Protein AF-0000000081394446 (afdb_homodimer)

Nearest PDB structures (foldseek):
  6klg-assembly1_A  TM=9.682E-01  e=2.545E-71  Zea mays
  6f5k-assembly1_A  TM=8.297E-01  e=5.485E-37  Thermothelomyces thermophilus
  2q9o-assembly1_A  TM=8.400E-01  e=1.368E-36  Melanocarpus albomyces
  3dkh-assembly1_A  TM=8.387E-01  e=7.688E-36  Melanocarpus albomyces
  2ih9-assembly1_A  TM=8.350E-01  e=1.488E-35  Melanocarpus albomyces

Radius of gyration: 36.25 Å; Cα contacts (8 Å, |Δi|>4): 3246; chains: 2; bounding box: 92×118×118 Å

InterPro domains:
  IPR001117 Multicopper oxidase, second cupredoxin domain [PF00394] (170-322)
  IPR008972 Cupredoxin [G3DSA:2.60.40.420] (24-157)
  IPR008972 Cupredoxin [G3DSA:2.60.40.420] (169-354)
  IPR008972 Cupredoxin [G3DSA:2.60.40.420] (373-576)
  IPR008972 Cupredoxin [SSF49503] (33-181)
  IPR008972 Cupredoxin [SSF49503] (165-345)
  IPR008972 Cupredoxin [SSF49503] (360-576)
  IPR011706 Multicopper oxidase, C-terminal [PF07731] (446-559)
  IPR011707 Multicopper oxidase-like, N-terminal [PF07732] (45-158)
  IPR017761 Laccase [TIGR03389] (38-576)
  IPR034285 Laccase, second cupredoxin domain [cd13875] (172-319)
  IPR034288 Laccase, first cupredoxin domain [cd13849] (41-157)
  IPR034289 Laccase, third cupredoxin domain [cd13897] (420-559)
  IPR045087 Multicopper oxidase [PTHR11709] (44-563)

Secondary structure (DSSP, 8-state):
------------------------------S---S--EEEEEEEEEEEEEEETTEEEEEEEETTBSS-PPEEEETT-EEEEEEEE-SSS-B-EEEET---TT-GGGS--BTTTB--B-TT-EEEEEEE-TT--EEEEEEE-STTGGGTSEEEEEEEPSTTPPPSSPPPSEEEEEEEEEE-SS-HHHHHHHHHHHTSPPPPPSEEEETTB--TTSTT-TT---EEEE-TT-EEEEEEEE--SS-EEEEEETT---EEEEESSSEEEEE--SSEEE-TT-EEEEEEE--S-SSEEEEEEEEE--SSS-----SPEEEEEEETT--TTPPEEPPP---TT-HHHHHHHHHH--BS--TT---S-SEEEEEEEEEEEE----SSHHHH--STTSSEEEEEETTEEE---SS-HHHHHHTT--SS-BS---SS-SS-S-TTTSS---TTTS-PPEEE-BEEEE-TTEEEEEEEEE--SS----EEEEETT--EEEEEEEESS--TTT-----SS--EESEEEEPTTEEEEEEEEE-S-EEEEEEES-HHHHHTT-EEEEEE---SSGGGSPPPPPTTPPP-/------------------------------S---S--EEEEEEEEEEEEEEETTEEEEEEEETTBSS-PPEEEETT-EEEEEEEE-SSS-B-EEEET---TT-GGGS--BTTTB--B-TT-EEEEEEE-TT--EEEEEEE-STTGGGTSEEEEEEEPSTTPPPSSPPPSEEEEEEEEEE-SS-HHHHHHHHHHHTS-PPPPSEEEETTB--TTSTT-TT---EEEE-TT-EEEEEEEE--SS-EEEEEETT---EEEEESSSEEEEE--SSEEE-TT-EEEEEEE--S-SSEEEEEEEEE--SSS-----SPEEEEEEETT--TTPPEEPPP---TT-HHHHHHHHHH--BS--TT---S-SEEEEEEEEEEEE----SSHHHH--STTSSEEEEEETTEEE---SS-HHHHHHTT--SS-BS---SS-SS-S-TTTSS--STTTS-PPEEE-BEEEE-TTEEEEEEEEE--SS----EEEEETT--EEEEEEEESS--TTT-----SS--EESEEEEPTTEEEEEEEEE-S-EEEEEEES-HHHHHTT-EEEEEE---SSGGGSPPPPPTTPPP-

Structure (mmCIF, N/CA/C/O backbone):
data_AF-0000000081394446-model_v1
#
loop_
_entity.id
_entity.type
_entity.pdbx_description
1 polymer Laccase
#
loop_
_atom_site.group_PDB
_atom_site.id
_atom_site.type_symbol
_atom_site.label_atom_id
_atom_site.label_alt_id
_atom_site.label_comp_id
_atom_site.label_asym_id
_atom_site.label_entity_id
_atom_site.label_seq_id
_atom_site.pdbx_PDB_ins_code
_atom_site.Cartn_x
_atom_site.Cartn_y
_atom_site.Cartn_z
_atom_site.occupancy
_atom_site.B_iso_or_equiv
_atom_site.auth_seq_id
_atom_site.auth_comp_id
_atom_site.auth_asym_id
_atom_site.auth_atom_id
_atom_site.pdbx_PDB_model_num
ATOM 1 N N . MET A 1 1 ? 19.219 68.625 -64.188 1 22.81 1 MET A N 1
ATOM 2 C CA . MET A 1 1 ? 19.812 67.688 -63.219 1 22.81 1 MET A CA 1
ATOM 3 C C . MET A 1 1 ? 18.75 66.812 -62.562 1 22.81 1 MET A C 1
ATOM 5 O O . MET A 1 1 ? 17.641 67.312 -62.25 1 22.81 1 MET A O 1
ATOM 9 N N . SER A 1 2 ? 18.844 65.5 -62.719 1 23.41 2 SER A N 1
ATOM 10 C CA . SER A 1 2 ? 18.172 64.188 -62.844 1 23.41 2 SER A CA 1
ATOM 11 C C . SER A 1 2 ? 17.781 63.656 -61.469 1 23.41 2 SER A C 1
ATOM 13 O O . SER A 1 2 ? 18.188 62.562 -61.094 1 23.41 2 SER A O 1
ATOM 15 N N . SER A 1 3 ? 17.641 64.562 -60.562 1 26.2 3 SER A N 1
ATOM 16 C CA . SER A 1 3 ? 17.656 64.062 -59.188 1 26.2 3 SER A CA 1
ATOM 17 C C . SER A 1 3 ? 16.531 63.062 -58.938 1 26.2 3 SER A C 1
ATOM 19 O O . SER A 1 3 ? 15.398 63.281 -59.375 1 26.2 3 SER A O 1
ATOM 21 N N . SER A 1 4 ? 16.922 61.75 -58.812 1 24.38 4 SER A N 1
ATOM 22 C CA . SER A 1 4 ? 16.453 60.375 -58.594 1 24.38 4 SER A CA 1
ATOM 23 C C . SER A 1 4 ? 15.594 60.281 -57.344 1 24.38 4 SER A C 1
ATOM 25 O O . SER A 1 4 ? 16.062 60.5 -56.25 1 24.38 4 SER A O 1
ATOM 27 N N . LYS A 1 5 ? 14.375 60.75 -57.438 1 27.38 5 LYS A N 1
ATOM 28 C CA . LYS A 1 5 ? 13.289 60.719 -56.438 1 27.38 5 LYS A CA 1
ATOM 29 C C . LYS A 1 5 ? 13.062 59.312 -55.938 1 27.38 5 LYS A C 1
ATOM 31 O O . LYS A 1 5 ? 12.641 58.406 -56.688 1 27.38 5 LYS A O 1
ATOM 36 N N . LEU A 1 6 ? 14 58.75 -54.938 1 24.2 6 LEU A N 1
ATOM 37 C CA . LEU A 1 6 ? 14.07 57.438 -54.281 1 24.2 6 LEU A CA 1
ATOM 38 C C . LEU A 1 6 ? 12.75 57.125 -53.594 1 24.2 6 LEU A C 1
ATOM 40 O O . LEU A 1 6 ? 12.258 57.906 -52.781 1 24.2 6 LEU A O 1
ATOM 44 N N . ILE A 1 7 ? 11.836 56.469 -54.219 1 26.7 7 ILE A N 1
ATOM 45 C CA . ILE A 1 7 ? 10.586 55.844 -53.812 1 26.7 7 ILE A CA 1
ATOM 46 C C . ILE A 1 7 ? 10.852 54.906 -52.656 1 26.7 7 ILE A C 1
ATOM 48 O O . ILE A 1 7 ? 11.578 53.906 -52.781 1 26.7 7 ILE A O 1
ATOM 52 N N . THR A 1 8 ? 11.016 55.375 -51.375 1 25.5 8 THR A N 1
ATOM 53 C CA . THR A 1 8 ? 11.195 54.625 -50.125 1 25.5 8 THR A CA 1
ATOM 54 C C . THR A 1 8 ? 10.047 53.656 -49.906 1 25.5 8 THR A C 1
ATOM 56 O O . THR A 1 8 ? 8.883 54.062 -49.844 1 25.5 8 THR A O 1
ATOM 59 N N . LEU A 1 9 ? 10.07 52.5 -50.531 1 26.75 9 LEU A N 1
ATOM 60 C CA . LEU A 1 9 ? 9.18 51.344 -50.344 1 26.75 9 LEU A CA 1
ATOM 61 C C . LEU A 1 9 ? 9.109 51 -48.844 1 26.75 9 LEU A C 1
ATOM 63 O O . LEU A 1 9 ? 10.141 50.75 -48.219 1 26.75 9 LEU A O 1
ATOM 67 N N . TRP A 1 10 ? 8.117 51.5 -48.062 1 27.02 10 TRP A N 1
ATOM 68 C CA . TRP A 1 10 ? 7.738 51.188 -46.688 1 27.02 10 TRP A CA 1
ATOM 69 C C . TRP A 1 10 ? 7.426 49.719 -46.531 1 27.02 10 TRP A C 1
ATOM 71 O O . TRP A 1 10 ? 6.441 49.219 -47.094 1 27.02 10 TRP A O 1
ATOM 81 N N . LYS A 1 11 ? 8.414 48.688 -46.594 1 27.11 11 LYS A N 1
ATOM 82 C CA . LYS A 1 11 ? 8.219 47.281 -46.25 1 27.11 11 LYS A CA 1
ATOM 83 C C . LYS A 1 11 ? 7.613 47.156 -44.844 1 27.11 11 LYS A C 1
ATOM 85 O O . LYS A 1 11 ? 8.203 47.625 -43.875 1 27.11 11 LYS A O 1
ATOM 90 N N . GLY A 1 12 ? 6.352 47.25 -44.688 1 27.98 12 GLY A N 1
ATOM 91 C CA . GLY A 1 12 ? 5.625 46.844 -43.5 1 27.98 12 GLY A CA 1
ATOM 92 C C . GLY A 1 12 ? 6.035 45.5 -42.969 1 27.98 12 GLY A C 1
ATOM 93 O O . GLY A 1 12 ? 5.836 44.469 -43.625 1 27.98 12 GLY A O 1
ATOM 94 N N . LEU A 1 13 ? 7.23 45.344 -42.375 1 28.94 13 LEU A N 1
ATOM 95 C CA . LEU A 1 13 ? 7.621 44.125 -41.656 1 28.94 13 LEU A CA 1
ATOM 96 C C . LEU A 1 13 ? 6.555 43.719 -40.656 1 28.94 13 LEU A C 1
ATOM 98 O O . LEU A 1 13 ? 6.293 44.438 -39.688 1 28.94 13 LEU A O 1
ATOM 102 N N . PHE A 1 14 ? 5.562 43 -41.094 1 31.73 14 PHE A N 1
ATOM 103 C CA . PHE A 1 14 ? 4.672 42.281 -40.188 1 31.73 14 PHE A CA 1
ATOM 104 C C . PHE A 1 14 ? 5.469 41.375 -39.25 1 31.73 14 PHE A C 1
ATOM 106 O O . PHE A 1 14 ? 6.105 40.438 -39.688 1 31.73 14 PHE A O 1
ATOM 113 N N . PHE A 1 15 ? 6.117 41.969 -38.25 1 30.52 15 PHE A N 1
ATOM 114 C CA . PHE A 1 15 ? 6.629 41.125 -37.156 1 30.52 15 PHE A CA 1
ATOM 115 C C . PHE A 1 15 ? 5.531 40.25 -36.594 1 30.52 15 PHE A C 1
ATOM 117 O O . PHE A 1 15 ? 4.551 40.75 -36.031 1 30.52 15 PHE A O 1
ATOM 124 N N . LEU A 1 16 ? 5.297 39.156 -37.219 1 30.33 16 LEU A N 1
ATOM 125 C CA . LEU A 1 16 ? 4.586 38.062 -36.531 1 30.33 16 LEU A CA 1
ATOM 126 C C . LEU A 1 16 ? 5.188 37.812 -35.156 1 30.33 16 LEU A C 1
ATOM 128 O O . LEU A 1 16 ? 6.332 37.344 -35.062 1 30.33 16 LEU A O 1
ATOM 132 N N . PHE A 1 17 ? 4.824 38.625 -34.156 1 32.25 17 PHE A N 1
ATOM 133 C CA . PHE A 1 17 ? 5.074 38.25 -32.781 1 32.25 17 PHE A CA 1
ATOM 134 C C . PHE A 1 17 ? 4.562 36.844 -32.469 1 32.25 17 PHE A C 1
ATOM 136 O O . PHE A 1 17 ? 3.35 36.625 -32.469 1 32.25 17 PHE A O 1
ATOM 143 N N . SER A 1 18 ? 5.312 35.906 -32.938 1 31.58 18 SER A N 1
ATOM 144 C CA . SER A 1 18 ? 5.086 34.562 -32.375 1 31.58 18 SER A CA 1
ATOM 145 C C . SER A 1 18 ? 5.031 34.625 -30.844 1 31.58 18 SER A C 1
ATOM 147 O O . SER A 1 18 ? 6.008 35.031 -30.188 1 31.58 18 SER A O 1
ATOM 149 N N . TYR A 1 19 ? 3.859 34.906 -30.297 1 30.64 19 TYR A N 1
ATOM 150 C CA . TYR A 1 19 ? 3.598 34.625 -28.891 1 30.64 19 TYR A CA 1
ATOM 151 C C . TYR A 1 19 ? 4.086 33.25 -28.5 1 30.64 19 TYR A C 1
ATOM 153 O O . TYR A 1 19 ? 3.523 32.25 -28.938 1 30.64 19 TYR A O 1
ATOM 161 N N . TYR A 1 20 ? 5.363 33.125 -28.359 1 30.67 20 TYR A N 1
ATOM 162 C CA . TYR A 1 20 ? 5.801 31.984 -27.578 1 30.67 20 TYR A CA 1
ATOM 163 C C . TYR A 1 20 ? 5.062 31.891 -26.25 1 30.67 20 TYR A C 1
ATOM 165 O O . TYR A 1 20 ? 5.277 32.719 -25.359 1 30.67 20 TYR A O 1
ATOM 173 N N . ALA A 1 21 ? 3.844 31.391 -26.297 1 31.73 21 ALA A N 1
ATOM 174 C CA . ALA A 1 21 ? 3.299 30.906 -25.031 1 31.73 21 ALA A CA 1
ATOM 175 C C . ALA A 1 21 ? 4.324 30.078 -24.281 1 31.73 21 ALA A C 1
ATOM 177 O O . ALA A 1 21 ? 4.668 28.969 -24.703 1 31.73 21 ALA A O 1
ATOM 178 N N . SER A 1 22 ? 5.203 30.766 -23.719 1 29.84 22 SER A N 1
ATOM 179 C CA . SER A 1 22 ? 5.949 30.047 -22.688 1 29.84 22 SER A CA 1
ATOM 180 C C . SER A 1 22 ? 5.012 29.312 -21.734 1 29.84 22 SER A C 1
ATOM 182 O O . SER A 1 22 ? 4.375 29.938 -20.891 1 29.84 22 SER A O 1
ATOM 184 N N . TYR A 1 23 ? 4.359 28.266 -22.156 1 32.25 23 TYR A N 1
ATOM 185 C CA . TYR A 1 23 ? 3.758 27.359 -21.188 1 32.25 23 TYR A CA 1
ATOM 186 C C . TYR A 1 23 ? 4.742 27.031 -20.062 1 32.25 23 TYR A C 1
ATOM 188 O O . TYR A 1 23 ? 5.762 26.375 -20.297 1 32.25 23 TYR A O 1
ATOM 196 N N . CYS A 1 24 ? 4.934 27.984 -19.219 1 33.28 24 CYS A N 1
ATOM 197 C CA . CYS A 1 24 ? 5.5 27.562 -17.938 1 33.28 24 CYS A CA 1
ATOM 198 C C . CYS A 1 24 ? 4.949 26.203 -17.531 1 33.28 24 CYS A C 1
ATOM 200 O O . CYS A 1 24 ? 3.781 26.094 -17.156 1 33.28 24 CYS A O 1
ATOM 202 N N . LEU A 1 25 ? 5.492 25.125 -18.062 1 34.41 25 LEU A N 1
ATOM 203 C CA . LEU A 1 25 ? 5.238 23.734 -17.688 1 34.41 25 LEU A CA 1
ATOM 204 C C . LEU A 1 25 ? 5.352 23.562 -16.172 1 34.41 25 LEU A C 1
ATOM 206 O O . LEU A 1 25 ? 6.371 23.922 -15.578 1 34.41 25 LEU A O 1
ATOM 210 N N . ALA A 1 26 ? 4.426 23.797 -15.43 1 40.16 26 ALA A N 1
ATOM 211 C CA . ALA A 1 26 ? 4.371 23.094 -14.156 1 40.16 26 ALA A CA 1
ATOM 212 C C . ALA A 1 26 ? 5.242 21.844 -14.18 1 40.16 26 ALA A C 1
ATOM 214 O O . ALA A 1 26 ? 5.211 21.078 -15.148 1 40.16 26 ALA A O 1
ATOM 215 N N . HIS A 1 27 ? 6.301 21.734 -13.578 1 44.06 27 HIS A N 1
ATOM 216 C CA . HIS A 1 27 ? 7.125 20.531 -13.641 1 44.06 27 HIS A CA 1
ATOM 217 C C . HIS A 1 27 ? 6.309 19.281 -13.328 1 44.06 27 HIS A C 1
ATOM 219 O O . HIS A 1 27 ? 5.98 19.031 -12.164 1 44.06 27 HIS A O 1
ATOM 225 N N . PRO A 1 28 ? 5.504 18.844 -14.148 1 53.38 28 PRO A N 1
ATOM 226 C CA . PRO A 1 28 ? 4.863 17.531 -14.031 1 53.38 28 PRO A CA 1
ATOM 227 C C . PRO A 1 28 ? 5.82 16.453 -13.523 1 53.38 28 PRO A C 1
ATOM 229 O O . PRO A 1 28 ? 7.031 16.547 -13.742 1 53.38 28 PRO A O 1
ATOM 232 N N . ILE A 1 29 ? 5.441 15.898 -12.344 1 61.84 29 ILE A N 1
ATOM 233 C CA . ILE A 1 29 ? 6.207 14.703 -12.016 1 61.84 29 ILE A CA 1
ATOM 234 C C . ILE A 1 29 ? 6.473 13.898 -13.289 1 61.84 29 ILE A C 1
ATOM 236 O O . ILE A 1 29 ? 5.547 13.32 -13.875 1 61.84 29 ILE A O 1
ATOM 240 N N . GLU A 1 30 ? 7.613 14.109 -13.836 1 69.62 30 GLU A N 1
ATOM 241 C CA . GLU A 1 30 ? 7.918 13.375 -15.07 1 69.62 30 GLU A CA 1
ATOM 242 C C . GLU A 1 30 ? 8.086 11.883 -14.797 1 69.62 30 GLU A C 1
ATOM 244 O O . GLU A 1 30 ? 7.633 11.055 -15.586 1 69.62 30 GLU A O 1
ATOM 249 N N . HIS A 1 31 ? 8.664 11.68 -13.477 1 82.31 31 HIS A N 1
ATOM 250 C CA . HIS A 1 31 ? 8.852 10.273 -13.133 1 82.31 31 HIS A CA 1
ATOM 251 C C . HIS A 1 31 ? 8.555 10.016 -11.656 1 82.31 31 HIS A C 1
ATOM 253 O O . HIS A 1 31 ? 8.914 10.828 -10.805 1 82.31 31 HIS A O 1
ATOM 259 N N . TRP A 1 32 ? 7.895 9.008 -11.398 1 91.62 32 TRP A N 1
ATOM 260 C CA . TRP A 1 32 ? 7.656 8.57 -10.023 1 91.62 32 TRP A CA 1
ATOM 261 C C . TRP A 1 32 ? 8.938 8.031 -9.398 1 91.62 32 TRP A C 1
ATOM 263 O O . TRP A 1 32 ? 9.711 7.336 -10.055 1 91.62 32 TRP A O 1
ATOM 273 N N . PRO A 1 33 ? 9.203 8.438 -8.172 1 91.25 33 PRO A N 1
ATOM 274 C CA . PRO A 1 33 ? 10.445 7.949 -7.566 1 91.25 33 PRO A CA 1
ATOM 275 C C . PRO A 1 33 ? 10.445 6.434 -7.371 1 91.25 33 PRO A C 1
ATOM 277 O O . PRO A 1 33 ? 9.414 5.848 -7.035 1 91.25 33 PRO A O 1
ATOM 280 N N . VAL A 1 34 ? 11.633 5.816 -7.602 1 88.62 34 VAL A N 1
ATOM 281 C CA . VAL A 1 34 ? 11.828 4.387 -7.383 1 88.62 34 VAL A CA 1
ATOM 282 C C . VAL A 1 34 ? 13.109 4.156 -6.59 1 88.62 34 VAL A C 1
ATOM 284 O O . VAL A 1 34 ? 13.969 5.043 -6.512 1 88.62 34 VAL A O 1
ATOM 287 N N . GLY A 1 35 ? 13.219 3.07 -5.973 1 85.5 35 GLY A N 1
ATOM 288 C CA . GLY A 1 35 ? 14.438 2.717 -5.27 1 85.5 35 GLY A CA 1
ATOM 289 C C . GLY A 1 35 ? 14.438 3.156 -3.816 1 85.5 35 GLY A C 1
ATOM 290 O O . GLY A 1 35 ? 15.398 2.904 -3.086 1 85.5 35 GLY A O 1
ATOM 291 N N . GLY A 1 36 ? 13.383 3.834 -3.393 1 90.06 36 GLY A N 1
ATOM 292 C CA . GLY A 1 36 ? 13.258 4.199 -1.989 1 90.06 36 GLY A CA 1
ATOM 293 C C . GLY A 1 36 ? 12.797 3.049 -1.113 1 90.06 36 GLY A C 1
ATOM 294 O O . GLY A 1 36 ? 12.781 1.896 -1.548 1 90.06 36 GLY A O 1
ATOM 295 N N . LEU A 1 37 ? 12.531 3.334 0.134 1 94.62 37 LEU A N 1
ATOM 296 C CA . LEU A 1 37 ? 12.086 2.314 1.076 1 94.62 37 LEU A CA 1
ATOM 297 C C . LEU A 1 37 ? 10.594 2.461 1.37 1 94.62 37 LEU A C 1
ATOM 299 O O . LEU A 1 37 ? 10.023 3.533 1.162 1 94.62 37 LEU A O 1
ATOM 303 N N . THR A 1 38 ? 9.984 1.398 1.713 1 97.5 38 THR A N 1
ATOM 304 C CA . THR A 1 38 ? 8.656 1.443 2.312 1 97.5 38 THR A CA 1
ATOM 305 C C . THR A 1 38 ? 8.75 1.369 3.834 1 97.5 38 THR A C 1
ATOM 307 O O . THR A 1 38 ? 9.312 0.419 4.383 1 97.5 38 THR A O 1
ATOM 310 N N . ARG A 1 39 ? 8.219 2.387 4.496 1 97.94 39 ARG A N 1
ATOM 311 C CA . ARG A 1 39 ? 8.18 2.445 5.953 1 97.94 39 ARG A CA 1
ATOM 312 C C . ARG A 1 39 ? 6.82 1.991 6.484 1 97.94 39 ARG A C 1
ATOM 314 O O . ARG A 1 39 ? 5.781 2.453 6.012 1 97.94 39 ARG A O 1
ATOM 321 N N . PHE A 1 40 ? 6.887 1.054 7.445 1 97.69 40 PHE A N 1
ATOM 322 C CA . PHE A 1 40 ? 5.645 0.528 8 1 97.69 40 PHE A CA 1
ATOM 323 C C . PHE A 1 40 ? 5.445 1.007 9.43 1 97.69 40 PHE A C 1
ATOM 325 O O . PHE A 1 40 ? 6.391 1.017 10.227 1 97.69 40 PHE A O 1
ATOM 332 N N . TYR A 1 41 ? 4.27 1.404 9.758 1 98.5 41 TYR A N 1
ATOM 333 C CA . TYR A 1 41 ? 3.896 1.784 11.117 1 98.5 41 TYR A CA 1
ATOM 334 C C . TYR A 1 41 ? 2.529 1.22 11.484 1 98.5 41 TYR A C 1
ATOM 336 O O . TYR A 1 41 ? 1.667 1.052 10.617 1 98.5 41 TYR A O 1
ATOM 344 N N . ASP A 1 42 ? 2.32 0.886 12.734 1 98.25 42 ASP A N 1
ATOM 345 C CA . ASP A 1 42 ? 1.059 0.413 13.289 1 98.25 42 ASP A CA 1
ATOM 346 C C . ASP A 1 42 ? 0.538 1.372 14.359 1 98.25 42 ASP A C 1
ATOM 348 O O . ASP A 1 42 ? 1.178 1.561 15.398 1 98.25 42 ASP A O 1
ATOM 352 N N . PHE A 1 43 ? -0.556 1.983 14.094 1 98.88 43 PHE A N 1
ATOM 353 C CA . PHE A 1 43 ? -1.2 2.932 15 1 98.88 43 PHE A CA 1
ATOM 354 C C . PHE A 1 43 ? -2.438 2.314 15.641 1 98.88 43 PHE A C 1
ATOM 356 O O . PHE A 1 43 ? -3.373 1.918 14.945 1 98.88 43 PHE A O 1
ATOM 363 N N . LYS A 1 44 ? -2.49 2.207 16.906 1 98.81 44 LYS A N 1
ATOM 364 C CA . LYS A 1 44 ? -3.684 1.846 17.656 1 98.81 44 LYS A CA 1
ATOM 365 C C . LYS A 1 44 ? -4.262 3.057 18.391 1 98.81 44 LYS A C 1
ATOM 367 O O . LYS A 1 44 ? -3.59 3.656 19.234 1 98.81 44 LYS A O 1
ATOM 372 N N . VAL A 1 45 ? -5.398 3.451 18 1 98.69 45 VAL A N 1
ATOM 373 C CA . VAL A 1 45 ? -6.121 4.461 18.766 1 98.69 45 VAL A CA 1
ATOM 374 C C . VAL A 1 45 ? -6.648 3.848 20.062 1 98.69 45 VAL A C 1
ATOM 376 O O . VAL A 1 45 ? -7.469 2.928 20.031 1 98.69 45 VAL A O 1
ATOM 379 N N . GLN A 1 46 ? -6.191 4.422 21.141 1 98.38 46 GLN A N 1
ATOM 380 C CA . GLN A 1 46 ? -6.496 3.789 22.422 1 98.38 46 GLN A CA 1
ATOM 381 C C . GLN A 1 46 ? -6.773 4.836 23.5 1 98.38 46 GLN A C 1
ATOM 383 O O . GLN A 1 46 ? -6.457 6.012 23.312 1 98.38 46 GLN A O 1
ATOM 388 N N . THR A 1 47 ? -7.461 4.336 24.5 1 97.88 47 THR A N 1
ATOM 389 C CA . THR A 1 47 ? -7.613 5.141 25.719 1 97.88 47 THR A CA 1
ATOM 390 C C . THR A 1 47 ? -6.445 4.914 26.672 1 97.88 47 THR A C 1
ATOM 392 O O . THR A 1 47 ? -6.062 3.771 26.922 1 97.88 47 THR A O 1
ATOM 395 N N . THR A 1 48 ? -5.883 6.004 27.141 1 97.69 48 THR A N 1
ATOM 396 C CA . THR A 1 48 ? -4.711 5.957 28.016 1 97.69 48 THR A CA 1
ATOM 397 C C . THR A 1 48 ? -4.91 6.852 29.234 1 97.69 48 THR A C 1
ATOM 399 O O . THR A 1 48 ? -5.379 7.984 29.109 1 97.69 48 THR A O 1
ATOM 402 N N . GLY A 1 49 ? -4.547 6.312 30.406 1 97.44 49 GLY A N 1
ATOM 403 C CA . GLY A 1 49 ? -4.57 7.137 31.609 1 97.44 49 GLY A CA 1
ATOM 404 C C . GLY A 1 49 ? -3.35 8.031 31.734 1 97.44 49 GLY A C 1
ATOM 405 O O . GLY A 1 49 ? -2.23 7.613 31.438 1 97.44 49 GLY A O 1
ATOM 406 N N . ILE A 1 50 ? -3.629 9.344 32.125 1 96.81 50 ILE A N 1
ATOM 407 C CA . ILE A 1 50 ? -2.51 10.25 32.375 1 96.81 50 ILE A CA 1
ATOM 408 C C . ILE A 1 50 ? -2.764 11.055 33.656 1 96.81 50 ILE A C 1
ATOM 410 O O . ILE A 1 50 ? -3.912 11.211 34.062 1 96.81 50 ILE A O 1
ATOM 414 N N . THR A 1 51 ? -1.711 11.438 34.25 1 96.56 51 THR A N 1
ATOM 415 C CA . THR A 1 51 ? -1.773 12.352 35.375 1 96.56 51 THR A CA 1
ATOM 416 C C . THR A 1 51 ? -0.977 13.625 35.094 1 96.56 51 THR A C 1
ATOM 418 O O . THR A 1 51 ? 0.227 13.562 34.844 1 96.56 51 THR A O 1
ATOM 421 N N . LYS A 1 52 ? -1.689 14.781 35.094 1 96.88 52 LYS A N 1
ATOM 422 C CA . LYS A 1 52 ? -1.103 16.109 34.938 1 96.88 52 LYS A CA 1
ATOM 423 C C . LYS A 1 52 ? -1.748 17.109 35.875 1 96.88 52 LYS A C 1
ATOM 425 O O . LYS A 1 52 ? -2.961 17.078 36.094 1 96.88 52 LYS A O 1
ATOM 430 N N . LEU A 1 53 ? -0.911 17.984 36.469 1 97.69 53 LEU A N 1
ATOM 431 C CA . LEU A 1 53 ? -1.398 19.062 37.312 1 97.69 53 LEU A CA 1
ATOM 432 C C . LEU A 1 53 ? -2.271 18.531 38.438 1 97.69 53 LEU A C 1
ATOM 434 O O . LEU A 1 53 ? -3.361 19.047 38.688 1 97.69 53 LEU A O 1
ATOM 438 N N . CYS A 1 54 ? -1.923 17.422 38.969 1 96 54 CYS A N 1
ATOM 439 C CA . CYS A 1 54 ? -2.512 16.766 40.125 1 96 54 CYS A CA 1
ATOM 440 C C . CYS A 1 54 ? -3.889 16.203 39.812 1 96 54 CYS A C 1
ATOM 442 O O . CYS A 1 54 ? -4.688 15.922 40.688 1 96 54 CYS A O 1
ATOM 444 N N . LYS A 1 55 ? -4.168 16.031 38.594 1 97 55 LYS A N 1
ATOM 445 C CA . LYS A 1 55 ? -5.43 15.422 38.156 1 97 55 LYS A CA 1
ATOM 446 C C . LYS A 1 55 ? -5.191 14.273 37.188 1 97 55 LYS A C 1
ATOM 448 O O . LYS A 1 55 ? -4.336 14.367 36.312 1 97 55 LYS A O 1
ATOM 453 N N . SER A 1 56 ? -5.914 13.18 37.469 1 96.94 56 SER A N 1
ATOM 454 C CA . SER A 1 56 ? -5.828 12.016 36.594 1 96.94 56 SER A CA 1
ATOM 455 C C . SER A 1 56 ? -7.062 11.906 35.688 1 96.94 56 SER A C 1
ATOM 457 O O . SER A 1 56 ? -8.18 12.203 36.125 1 96.94 56 SER A O 1
ATOM 459 N N . LYS A 1 57 ? -6.801 11.5 34.438 1 96.81 57 LYS A N 1
ATOM 460 C CA . LYS A 1 57 ? -7.906 11.305 33.5 1 96.81 57 LYS A CA 1
ATOM 461 C C . LYS A 1 57 ? -7.52 10.336 32.375 1 96.81 57 LYS A C 1
ATOM 463 O O . LYS A 1 57 ? -6.355 9.945 32.281 1 96.81 57 LYS A O 1
ATOM 468 N N . GLN A 1 58 ? -8.578 9.984 31.688 1 96.81 58 GLN A N 1
ATOM 469 C CA . GLN A 1 58 ? -8.375 9.195 30.469 1 96.81 58 GLN A CA 1
ATOM 470 C C . GLN A 1 58 ? -8.367 10.078 29.234 1 96.81 58 GLN A C 1
ATOM 472 O O . GLN A 1 58 ? -9.188 10.992 29.109 1 96.81 58 GLN A O 1
ATOM 477 N N . ILE A 1 59 ? -7.395 9.812 28.375 1 97.38 59 ILE A N 1
ATOM 478 C CA . ILE A 1 59 ? -7.336 10.516 27.094 1 97.38 59 ILE A CA 1
ATOM 479 C C . ILE A 1 59 ? -7.199 9.516 25.953 1 97.38 59 ILE A C 1
ATOM 481 O O . ILE A 1 59 ? -6.844 8.352 26.188 1 97.38 59 ILE A O 1
ATOM 485 N N . ILE A 1 60 ? -7.57 9.945 24.75 1 98.06 60 ILE A N 1
ATOM 486 C CA . ILE A 1 60 ? -7.355 9.133 23.562 1 98.06 60 ILE A CA 1
ATOM 487 C C . ILE A 1 60 ? -5.957 9.398 23 1 98.06 60 ILE A C 1
ATOM 489 O O . ILE A 1 60 ? -5.547 10.555 22.859 1 98.06 60 ILE A O 1
ATOM 493 N N . THR A 1 61 ? -5.195 8.383 22.766 1 98.5 61 THR A N 1
ATOM 494 C CA . THR A 1 61 ? -3.834 8.492 22.25 1 98.5 61 THR A CA 1
ATOM 495 C C . THR A 1 61 ? -3.594 7.473 21.141 1 98.5 61 THR A C 1
ATOM 497 O O . THR A 1 61 ? -4.492 6.707 20.797 1 98.5 61 THR A O 1
ATOM 500 N N . ILE A 1 62 ? -2.457 7.543 20.531 1 98.88 62 ILE A N 1
ATOM 501 C CA . ILE A 1 62 ? -1.973 6.504 19.625 1 98.88 62 ILE A CA 1
ATOM 502 C C . ILE A 1 62 ? -0.903 5.668 20.312 1 98.88 62 ILE A C 1
ATOM 504 O O . ILE A 1 62 ? 0.107 6.203 20.781 1 98.88 62 ILE A O 1
ATOM 508 N N . ASN A 1 63 ? -1.112 4.34 20.391 1 98.69 63 ASN A N 1
ATOM 509 C CA . ASN A 1 63 ? -0.181 3.383 20.969 1 98.69 63 ASN A CA 1
ATOM 510 C C . ASN A 1 63 ? 0.142 3.729 22.422 1 98.69 63 ASN A C 1
ATOM 512 O O . ASN A 1 63 ? 1.274 3.543 22.875 1 98.69 63 ASN A O 1
ATOM 516 N N . GLY A 1 64 ? -0.71 4.441 23.062 1 98.31 64 GLY A N 1
ATOM 517 C CA . GLY A 1 64 ? -0.537 4.789 24.469 1 98.31 64 GLY A CA 1
ATOM 518 C C . GLY A 1 64 ? 0.465 5.906 24.688 1 98.31 64 GLY A C 1
ATOM 519 O O . GLY A 1 64 ? 0.954 6.102 25.797 1 98.31 64 GLY A O 1
ATOM 520 N N . LYS A 1 65 ? 0.761 6.602 23.672 1 98.38 65 LYS A N 1
ATOM 521 C CA . LYS A 1 65 ? 1.797 7.625 23.766 1 98.38 65 LYS A CA 1
ATOM 522 C C . LYS A 1 65 ? 1.21 9.023 23.578 1 98.38 65 LYS A C 1
ATOM 524 O O . LYS A 1 65 ? 0.324 9.219 22.734 1 98.38 65 LYS A O 1
ATOM 529 N N . PHE A 1 66 ? 1.781 10.078 24.391 1 98.25 66 PHE A N 1
ATOM 530 C CA . PHE A 1 66 ? 1.398 11.484 24.312 1 98.25 66 PHE A CA 1
ATOM 531 C C . PHE A 1 66 ? 2.611 12.391 24.516 1 98.25 66 PHE A C 1
ATOM 533 O O . PHE A 1 66 ? 3.197 12.43 25.594 1 98.25 66 PHE A O 1
ATOM 540 N N . PRO A 1 67 ? 3.074 13 23.422 1 98.31 67 PRO A N 1
ATOM 541 C CA . PRO A 1 67 ? 2.584 12.953 22.047 1 98.31 67 PRO A CA 1
ATOM 542 C C . PRO A 1 67 ? 2.695 11.555 21.438 1 98.31 67 PRO A C 1
ATOM 544 O O . PRO A 1 67 ? 3.355 10.68 22 1 98.31 67 PRO A O 1
ATOM 547 N N . GLY A 1 68 ? 1.997 11.398 20.375 1 98.75 68 GLY A N 1
ATOM 548 C CA . GLY A 1 68 ? 2.018 10.117 19.688 1 98.75 68 GLY A CA 1
ATOM 549 C C . GLY A 1 68 ? 3.373 9.773 19.094 1 98.75 68 GLY A C 1
ATOM 550 O O . GLY A 1 68 ? 4.316 10.562 19.203 1 98.75 68 GLY A O 1
ATOM 551 N N . PRO A 1 69 ? 3.443 8.586 18.5 1 98.69 69 PRO A N 1
ATOM 552 C CA . PRO A 1 69 ? 4.73 8.117 17.969 1 98.69 69 PRO A CA 1
ATOM 553 C C . PRO A 1 69 ? 5.27 9.016 16.859 1 98.69 69 PRO A C 1
ATOM 555 O O . PRO A 1 69 ? 4.5 9.531 16.047 1 98.69 69 PRO A O 1
ATOM 558 N N . VAL A 1 70 ? 6.641 9.117 16.859 1 98.69 70 VAL A N 1
ATOM 559 C CA . VAL A 1 70 ? 7.301 9.82 15.758 1 98.69 70 VAL A CA 1
ATOM 560 C C . VAL A 1 70 ? 7.391 8.914 14.539 1 98.69 70 VAL A C 1
ATOM 562 O O . VAL A 1 70 ? 7.801 7.754 14.641 1 98.69 70 VAL A O 1
ATOM 565 N N . ILE A 1 71 ? 6.992 9.375 13.453 1 98.62 71 ILE A N 1
ATOM 566 C CA . ILE A 1 71 ? 7.207 8.711 12.172 1 98.62 71 ILE A CA 1
ATOM 567 C C . ILE A 1 71 ? 8.43 9.305 11.477 1 98.62 71 ILE A C 1
ATOM 569 O O . ILE A 1 71 ? 8.586 10.531 11.43 1 98.62 71 ILE A O 1
ATOM 573 N N . THR A 1 72 ? 9.289 8.484 10.984 1 98.5 72 THR A N 1
ATOM 574 C CA . THR A 1 72 ? 10.461 8.945 10.258 1 98.5 72 THR A CA 1
ATOM 575 C C . THR A 1 72 ? 10.516 8.328 8.867 1 98.5 72 THR A C 1
ATOM 577 O O . THR A 1 72 ? 10.047 7.203 8.664 1 98.5 72 THR A O 1
ATOM 580 N N . ALA A 1 73 ? 11.023 9 7.934 1 98.31 73 ALA A N 1
ATOM 581 C CA . ALA A 1 73 ? 11.25 8.555 6.562 1 98.31 73 ALA A CA 1
ATOM 582 C C . ALA A 1 73 ? 12.32 9.406 5.883 1 98.31 73 ALA A C 1
ATOM 584 O O . ALA A 1 73 ? 12.883 10.312 6.5 1 98.31 73 ALA A O 1
ATOM 585 N N . ASN A 1 74 ? 12.695 9.008 4.688 1 97.94 74 ASN A N 1
ATOM 586 C CA . ASN A 1 74 ? 13.5 9.828 3.791 1 97.94 74 ASN A CA 1
ATOM 587 C C . ASN A 1 74 ? 12.68 10.336 2.609 1 97.94 74 ASN A C 1
ATOM 589 O O . ASN A 1 74 ? 11.617 9.797 2.307 1 97.94 74 ASN A O 1
ATOM 593 N N . GLU A 1 75 ? 13.148 11.406 2.047 1 97.62 75 GLU A N 1
ATOM 594 C CA . GLU A 1 75 ? 12.555 11.914 0.811 1 97.62 75 GLU A CA 1
ATOM 595 C C . GLU A 1 75 ? 12.312 10.781 -0.185 1 97.62 75 GLU A C 1
ATOM 597 O O . GLU A 1 75 ? 13.18 9.93 -0.387 1 97.62 75 GLU A O 1
ATOM 602 N N . ASP A 1 76 ? 11.086 10.68 -0.715 1 96.94 76 ASP A N 1
ATOM 603 C CA . ASP A 1 76 ? 10.672 9.75 -1.763 1 96.94 76 ASP A CA 1
ATOM 604 C C . ASP A 1 76 ? 10.305 8.391 -1.177 1 96.94 76 ASP A C 1
ATOM 606 O O . ASP A 1 76 ? 9.883 7.488 -1.905 1 96.94 76 ASP A O 1
ATOM 610 N N . ASP A 1 77 ? 10.422 8.203 0.127 1 97.81 77 ASP A N 1
ATOM 611 C CA . ASP A 1 77 ? 10 6.945 0.74 1 97.81 77 ASP A CA 1
ATOM 612 C C . ASP A 1 77 ? 8.484 6.773 0.644 1 97.81 77 ASP A C 1
ATOM 614 O O . ASP A 1 77 ? 7.738 7.758 0.668 1 97.81 77 ASP A O 1
ATOM 618 N N . ARG A 1 78 ? 8.07 5.582 0.486 1 98 78 ARG A N 1
ATOM 619 C CA . ARG A 1 78 ? 6.684 5.18 0.683 1 98 78 ARG A CA 1
ATOM 620 C C . ARG A 1 78 ? 6.395 4.922 2.158 1 98 78 ARG A C 1
ATOM 622 O O . ARG A 1 78 ? 7.211 4.328 2.863 1 98 78 ARG A O 1
ATOM 629 N N . ILE A 1 79 ? 5.285 5.445 2.682 1 98.69 79 ILE A N 1
ATOM 630 C CA . ILE A 1 79 ? 4.879 5.246 4.07 1 98.69 79 ILE A CA 1
ATOM 631 C C . ILE A 1 79 ? 3.527 4.539 4.113 1 98.69 79 ILE A C 1
ATOM 633 O O . ILE A 1 79 ? 2.588 4.938 3.422 1 98.69 79 ILE A O 1
ATOM 637 N N . ILE A 1 80 ? 3.434 3.473 4.852 1 98.69 80 ILE A N 1
ATOM 638 C CA . ILE A 1 80 ? 2.193 2.742 5.09 1 98.69 80 ILE A CA 1
ATOM 639 C C . ILE A 1 80 ? 1.897 2.705 6.586 1 98.69 80 ILE A C 1
ATOM 641 O O . ILE A 1 80 ? 2.705 2.205 7.375 1 98.69 80 ILE A O 1
ATOM 645 N N . VAL A 1 81 ? 0.777 3.229 7.004 1 98.75 81 VAL A N 1
ATOM 646 C CA . VAL A 1 81 ? 0.379 3.26 8.406 1 98.75 81 VAL A CA 1
ATOM 647 C C . VAL A 1 81 ? -0.964 2.557 8.578 1 98.75 81 VAL A C 1
ATOM 649 O O . VAL A 1 81 ? -1.992 3.039 8.102 1 98.75 81 VAL A O 1
ATOM 652 N N . LYS A 1 82 ? -1.021 1.473 9.211 1 98.56 82 LYS A N 1
ATOM 653 C CA . LYS A 1 82 ? -2.27 0.813 9.586 1 98.56 82 LYS A CA 1
ATOM 654 C C . LYS A 1 82 ? -2.852 1.414 10.859 1 98.56 82 LYS A C 1
ATOM 656 O O . LYS A 1 82 ? -2.217 1.375 11.914 1 98.56 82 LYS A O 1
ATOM 661 N N . VAL A 1 83 ? -4 1.942 10.789 1 98.81 83 VAL A N 1
ATOM 662 C CA . VAL A 1 83 ? -4.664 2.539 11.945 1 98.81 83 VAL A CA 1
ATOM 663 C C . VAL A 1 83 ? -5.828 1.654 12.383 1 98.81 83 VAL A C 1
ATOM 665 O O . VAL A 1 83 ? -6.727 1.359 11.594 1 98.81 83 VAL A O 1
ATOM 668 N N . THR A 1 84 ? -5.82 1.214 13.609 1 98.69 84 THR A N 1
ATOM 669 C CA . THR A 1 84 ? -6.906 0.46 14.227 1 98.69 84 THR A CA 1
ATOM 670 C C . THR A 1 84 ? -7.562 1.273 15.336 1 98.69 84 THR A C 1
ATOM 672 O O . THR A 1 84 ? -6.898 1.685 16.281 1 98.69 84 THR A O 1
ATOM 675 N N . ASN A 1 85 ? -8.859 1.446 15.203 1 98.69 85 ASN A N 1
ATOM 676 C CA . ASN A 1 85 ? -9.578 2.207 16.219 1 98.69 85 ASN A CA 1
ATOM 677 C C . ASN A 1 85 ? -10.086 1.303 17.344 1 98.69 85 ASN A C 1
ATOM 679 O O . ASN A 1 85 ? -11.109 0.631 17.188 1 98.69 85 ASN A O 1
ATOM 683 N N . GLU A 1 86 ? -9.508 1.387 18.453 1 98.62 86 GLU A N 1
ATOM 684 C CA . GLU A 1 86 ? -9.891 0.56 19.594 1 98.62 86 GLU A CA 1
ATOM 685 C C . GLU A 1 86 ? -10.688 1.364 20.609 1 98.62 86 GLU A C 1
ATOM 687 O O . GLU A 1 86 ? -10.797 0.969 21.781 1 98.62 86 GLU A O 1
ATOM 692 N N . THR A 1 87 ? -11.156 2.516 20.234 1 97.88 87 THR A N 1
ATOM 693 C CA . THR A 1 87 ? -11.938 3.383 21.109 1 97.88 87 THR A CA 1
ATOM 694 C C . THR A 1 87 ? -13.383 3.459 20.641 1 97.88 87 THR A C 1
ATOM 696 O O . THR A 1 87 ? -13.695 3.07 19.516 1 97.88 87 THR A O 1
ATOM 699 N N . PRO A 1 88 ? -14.289 3.924 21.516 1 95.69 88 PRO A N 1
ATOM 700 C CA . PRO A 1 88 ? -15.688 4.078 21.094 1 95.69 88 PRO A CA 1
ATOM 701 C C . PRO A 1 88 ? -15.914 5.324 20.234 1 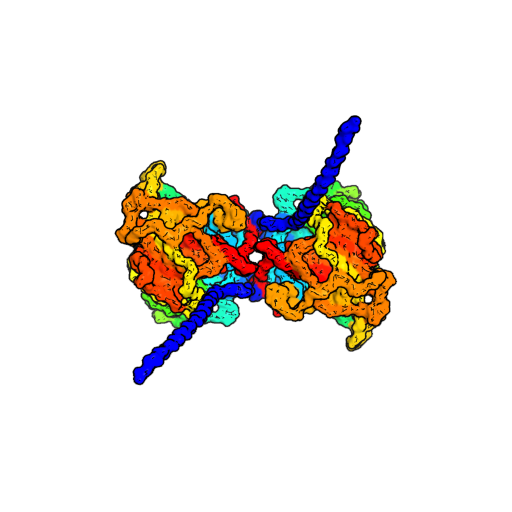95.69 88 PRO A C 1
ATOM 703 O O . PRO A 1 88 ? -17.016 5.531 19.734 1 95.69 88 PRO A O 1
ATOM 706 N N . GLN A 1 89 ? -14.844 6.141 20.047 1 95.06 89 GLN A N 1
ATOM 707 C CA . GLN A 1 89 ? -14.953 7.371 19.266 1 95.06 89 GLN A CA 1
ATOM 708 C C . GLN A 1 89 ? -14.5 7.16 17.828 1 95.06 89 GLN A C 1
ATOM 710 O O . GLN A 1 89 ? -13.656 6.305 17.562 1 95.06 89 GLN A O 1
ATOM 715 N N . ASN A 1 90 ? -15.102 7.934 16.891 1 96.88 90 ASN A N 1
ATOM 716 C CA . ASN A 1 90 ? -14.586 7.977 15.523 1 96.88 90 ASN A CA 1
ATOM 717 C C . ASN A 1 90 ? -13.18 8.555 15.477 1 96.88 90 ASN A C 1
ATOM 719 O O . ASN A 1 90 ? -12.805 9.375 16.312 1 96.88 90 ASN A O 1
ATOM 723 N N . ALA A 1 91 ? -12.469 8.078 14.492 1 97.62 91 ALA A N 1
ATOM 724 C CA . ALA A 1 91 ? -11.102 8.578 14.367 1 97.62 91 ALA A CA 1
ATOM 725 C C . ALA A 1 91 ? -10.719 8.789 12.906 1 97.62 91 ALA A C 1
ATOM 727 O O . ALA A 1 91 ? -11.305 8.172 12.016 1 97.62 91 ALA A O 1
ATOM 728 N N . THR A 1 92 ? -9.852 9.625 12.641 1 98.44 92 THR A N 1
ATOM 729 C CA . THR A 1 92 ? -9.086 9.781 11.406 1 98.44 92 THR A CA 1
ATOM 730 C C . THR A 1 92 ? -7.715 10.383 11.688 1 98.44 92 THR A C 1
ATOM 732 O O . THR A 1 92 ? -7.488 10.953 12.758 1 98.44 92 THR A O 1
ATOM 735 N N . ILE A 1 93 ? -6.781 10.172 10.797 1 98.88 93 ILE A N 1
ATOM 736 C CA . ILE A 1 93 ? -5.461 10.789 10.914 1 98.88 93 ILE A CA 1
ATOM 737 C C . ILE A 1 93 ? -5.172 11.625 9.672 1 98.88 93 ILE A C 1
ATOM 739 O O . ILE A 1 93 ? -5.293 11.141 8.539 1 98.88 93 ILE A O 1
ATOM 743 N N . HIS A 1 94 ? -4.848 12.812 9.891 1 98.81 94 HIS A N 1
ATOM 744 C CA . HIS A 1 94 ? -4.383 13.719 8.852 1 98.81 94 HIS A CA 1
ATOM 745 C C . HIS A 1 94 ? -2.863 13.852 8.875 1 98.81 94 HIS A C 1
ATOM 747 O O . HIS A 1 94 ? -2.271 14.039 9.945 1 98.81 94 HIS A O 1
ATOM 753 N N . TRP A 1 95 ? -2.316 13.719 7.758 1 98.75 95 TRP A N 1
ATOM 754 C CA . TRP A 1 95 ? -0.876 13.867 7.574 1 98.75 95 TRP A CA 1
ATOM 755 C C . TRP A 1 95 ? -0.525 15.273 7.102 1 98.75 95 TRP A C 1
ATOM 757 O O . TRP A 1 95 ? -0.336 15.508 5.906 1 98.75 95 TRP A O 1
ATOM 767 N N . HIS A 1 96 ? -0.347 16.062 8.023 1 98.75 96 HIS A N 1
ATOM 768 C CA . HIS A 1 96 ? -0.305 17.516 7.828 1 98.75 96 HIS A CA 1
ATOM 769 C C . HIS A 1 96 ? 0.926 17.922 7.031 1 98.75 96 HIS A C 1
ATOM 771 O O . HIS A 1 96 ? 2.057 17.641 7.434 1 98.75 96 HIS A O 1
ATOM 777 N N . GLY A 1 97 ? 0.705 18.641 5.992 1 98.31 97 GLY A N 1
ATOM 778 C CA . GLY A 1 97 ? 1.781 19.172 5.168 1 98.31 97 GLY A CA 1
ATOM 779 C C . GLY A 1 97 ? 2.188 18.234 4.047 1 98.31 97 GLY A C 1
ATOM 780 O O . GLY A 1 97 ? 2.922 18.625 3.139 1 98.31 97 GLY A O 1
ATOM 781 N N . VAL A 1 98 ? 1.721 17.016 4.094 1 98.62 98 VAL A N 1
ATOM 782 C CA . VAL A 1 98 ? 2.025 16.047 3.043 1 98.62 98 VAL A CA 1
ATOM 783 C C . VAL A 1 98 ? 1.214 16.375 1.791 1 98.62 98 VAL A C 1
ATOM 785 O O . VAL A 1 98 ? 0.009 16.625 1.873 1 98.62 98 VAL A O 1
ATOM 788 N N . MET A 1 99 ? 1.873 16.328 0.673 1 97.38 99 MET A N 1
ATOM 789 C CA . MET A 1 99 ? 1.226 16.734 -0.573 1 97.38 99 MET A CA 1
ATOM 790 C C . MET A 1 99 ? 0.233 15.672 -1.035 1 97.38 99 MET A C 1
ATOM 792 O O . MET A 1 99 ? -0.681 15.969 -1.807 1 97.38 99 MET A O 1
ATOM 796 N N . GLN A 1 100 ? 0.438 14.43 -0.578 1 98.12 100 GLN A N 1
ATOM 797 C CA . GLN A 1 100 ? -0.461 13.336 -0.94 1 98.12 100 GLN A CA 1
ATOM 798 C C . GLN A 1 100 ? -0.585 13.211 -2.455 1 98.12 100 GLN A C 1
ATOM 800 O O . GLN A 1 100 ? -1.695 13.148 -2.99 1 98.12 100 GLN A O 1
ATOM 805 N N . ARG A 1 101 ? 0.543 13.195 -3.166 1 97.5 101 ARG A N 1
ATOM 806 C CA . ARG A 1 101 ? 0.497 13.031 -4.617 1 97.5 101 ARG A CA 1
ATOM 807 C C . ARG A 1 101 ? -0.175 11.719 -5.004 1 97.5 101 ARG A C 1
ATOM 809 O O . ARG A 1 101 ? 0.339 10.641 -4.699 1 97.5 101 ARG A O 1
ATOM 816 N N . LEU A 1 102 ? -1.355 11.82 -5.691 1 97.12 102 LEU A N 1
ATOM 817 C CA . LEU A 1 102 ? -2.145 10.711 -6.211 1 97.12 102 LEU A CA 1
ATOM 818 C C . LEU A 1 102 ? -2.686 9.844 -5.074 1 97.12 102 LEU A C 1
ATOM 820 O O . LEU A 1 102 ? -3.086 8.703 -5.293 1 97.12 102 LEU A O 1
ATOM 824 N N . THR A 1 103 ? -2.689 10.32 -3.867 1 98.31 103 THR A N 1
ATOM 825 C CA . THR A 1 103 ? -3.158 9.578 -2.703 1 98.31 103 THR A CA 1
ATOM 826 C C . THR A 1 103 ? -4.109 10.422 -1.867 1 98.31 103 THR A C 1
ATOM 828 O O . THR A 1 103 ? -4.059 10.391 -0.636 1 98.31 103 THR A O 1
ATOM 831 N N . CYS A 1 104 ? -4.922 11.18 -2.512 1 98.69 104 CYS A N 1
ATOM 832 C CA . CYS A 1 104 ? -5.895 12.016 -1.82 1 98.69 104 CYS A CA 1
ATOM 833 C C . CYS A 1 104 ? -6.711 11.203 -0.829 1 98.69 104 CYS A C 1
ATOM 835 O O . CYS A 1 104 ? -7.105 11.703 0.224 1 98.69 104 CYS A O 1
ATOM 837 N N . TRP A 1 105 ? -6.887 9.891 -1.073 1 98.31 105 TRP A N 1
ATOM 838 C CA . TRP A 1 105 ? -7.641 8.977 -0.221 1 98.31 105 TRP A CA 1
ATOM 839 C C . TRP A 1 105 ? -6.988 8.852 1.152 1 98.31 105 TRP A C 1
ATOM 841 O O . TRP A 1 105 ? -7.613 8.367 2.1 1 98.31 105 TRP A O 1
ATOM 851 N N . ALA A 1 106 ? -5.727 9.297 1.252 1 98.69 106 ALA A N 1
ATOM 852 C CA . ALA A 1 106 ? -4.965 9.117 2.484 1 98.69 106 ALA A CA 1
ATOM 853 C C . ALA A 1 106 ? -4.777 10.438 3.215 1 98.69 106 ALA A C 1
ATOM 855 O O . ALA A 1 106 ? -3.994 10.523 4.168 1 98.69 106 ALA A O 1
ATOM 856 N N . ASP A 1 107 ? -5.477 11.5 2.838 1 98.69 107 ASP A N 1
ATOM 857 C CA . ASP A 1 107 ? -5.266 12.82 3.416 1 98.69 107 ASP A CA 1
ATOM 858 C C . ASP A 1 107 ? -5.766 12.875 4.855 1 98.69 107 ASP A C 1
ATOM 860 O O . ASP A 1 107 ? -5.121 13.469 5.723 1 98.69 107 ASP A O 1
ATOM 864 N N . GLY A 1 108 ? -7.07 12.438 5.055 1 98.31 108 GLY A N 1
ATOM 865 C CA . GLY A 1 108 ? -7.383 12.148 6.441 1 98.31 108 GLY A CA 1
ATOM 866 C C . GLY A 1 108 ? -8.523 12.977 6.988 1 98.31 108 GLY A C 1
ATOM 867 O O . GLY A 1 108 ? -9.156 12.609 7.98 1 98.31 108 GLY A O 1
ATOM 868 N N . PRO A 1 109 ? -8.867 14.211 6.496 1 98.12 109 PRO A N 1
ATOM 869 C CA . PRO A 1 109 ? -9.961 14.969 7.102 1 98.12 109 PRO A CA 1
ATOM 870 C C . PRO A 1 109 ? -11.312 14.273 6.953 1 98.12 109 PRO A C 1
ATOM 872 O O . PRO A 1 109 ? -11.688 13.875 5.848 1 98.12 109 PRO A O 1
ATOM 875 N N . VAL A 1 110 ? -12.055 14.219 8.023 1 97.44 110 VAL A N 1
ATOM 876 C CA . VAL A 1 110 ? -13.297 13.453 8.062 1 97.44 110 VAL A CA 1
ATOM 877 C C . VAL A 1 110 ? -14.336 14.094 7.148 1 97.44 110 VAL A C 1
ATOM 879 O O . VAL A 1 110 ? -14.461 15.32 7.102 1 97.44 110 VAL A O 1
ATOM 882 N N . TYR A 1 111 ? -14.961 13.297 6.266 1 97.56 111 TYR A N 1
ATOM 883 C CA . TYR A 1 111 ? -16.047 13.617 5.352 1 97.56 111 TYR A CA 1
ATOM 884 C C . TYR A 1 111 ? -15.586 14.547 4.246 1 97.56 111 TYR A C 1
ATOM 886 O O . TYR A 1 111 ? -16.406 15.148 3.541 1 97.56 111 TYR A O 1
ATOM 894 N N . VAL A 1 112 ? -14.312 14.742 4.176 1 98.38 112 VAL A N 1
ATOM 895 C CA . VAL A 1 112 ? -13.734 15.438 3.025 1 98.38 112 VAL A CA 1
ATOM 896 C C . VAL A 1 112 ? -13.078 14.422 2.092 1 98.38 112 VAL A C 1
ATOM 898 O O . VAL A 1 112 ? -13.508 14.25 0.95 1 98.38 112 VAL A O 1
ATOM 901 N N . THR A 1 113 ? -12.133 13.688 2.641 1 98.5 113 THR A N 1
ATOM 902 C CA . THR A 1 113 ? -11.469 12.703 1.782 1 98.5 113 THR A CA 1
ATOM 903 C C . THR A 1 113 ? -11.766 11.289 2.254 1 98.5 113 THR A C 1
ATOM 905 O O . THR A 1 113 ? -11.461 10.32 1.553 1 98.5 113 THR A O 1
ATOM 908 N N . GLN A 1 114 ? -12.352 11.125 3.414 1 97.88 114 GLN A N 1
ATOM 909 C CA . GLN A 1 114 ? -12.719 9.82 3.951 1 97.88 114 GLN A CA 1
ATOM 910 C C . GLN A 1 114 ? -13.844 9.938 4.969 1 97.88 114 GLN A C 1
ATOM 912 O O . GLN A 1 114 ? -14.078 11.016 5.523 1 97.88 114 GLN A O 1
ATOM 917 N N . CYS A 1 115 ? -14.523 8.867 5.188 1 97.62 115 CYS A N 1
ATOM 918 C CA . CYS A 1 115 ? -15.383 8.727 6.355 1 97.62 115 CYS A CA 1
ATOM 919 C C . CYS A 1 115 ? -14.594 8.266 7.57 1 97.62 115 CYS A C 1
ATOM 921 O O . CYS A 1 115 ? -13.445 7.84 7.438 1 97.62 115 CYS A O 1
ATOM 923 N N . PRO A 1 116 ? -15.141 8.422 8.719 1 97.75 116 PRO A N 1
ATOM 924 C CA . PRO A 1 116 ? -14.359 8.102 9.922 1 97.75 116 PRO A CA 1
ATOM 925 C C . PRO A 1 116 ? -14.062 6.613 10.047 1 97.75 116 PRO A C 1
ATOM 927 O O . PRO A 1 116 ? -14.852 5.777 9.594 1 97.75 116 PRO A O 1
ATOM 930 N N . ILE A 1 117 ? -12.891 6.258 10.562 1 98.31 117 ILE A N 1
ATOM 931 C CA . ILE A 1 117 ? -12.625 4.914 11.062 1 98.31 117 ILE A CA 1
ATOM 932 C C . ILE A 1 117 ? -13.461 4.645 12.305 1 98.31 117 ILE A C 1
ATOM 934 O O . ILE A 1 117 ? -13.141 5.129 13.391 1 98.31 117 ILE A O 1
ATOM 938 N N . ARG A 1 118 ? -14.523 3.891 12.25 1 97.31 118 ARG A N 1
ATOM 939 C CA . ARG A 1 118 ? -15.461 3.639 13.336 1 97.31 118 ARG A CA 1
ATOM 940 C C . ARG A 1 118 ? -14.844 2.719 14.391 1 97.31 118 ARG A C 1
ATOM 942 O O . ARG A 1 118 ? -13.805 2.1 14.148 1 97.31 118 ARG A O 1
ATOM 949 N N . PRO A 1 119 ? -15.477 2.727 15.562 1 97.81 119 PRO A N 1
ATOM 950 C CA . PRO A 1 119 ? -14.977 1.827 16.609 1 97.81 119 PRO A CA 1
ATOM 951 C C . PRO A 1 119 ? -14.797 0.393 16.109 1 97.81 119 PRO A C 1
ATOM 953 O O . PRO A 1 119 ? -15.703 -0.173 15.5 1 97.81 119 PRO A O 1
ATOM 956 N N . GLY A 1 120 ? -13.578 -0.133 16.344 1 97.06 120 GLY A N 1
ATOM 957 C CA . GLY A 1 120 ? -13.312 -1.519 15.984 1 97.06 120 GLY A CA 1
ATOM 958 C C . GLY A 1 120 ? -12.836 -1.689 14.555 1 97.06 120 GLY A C 1
ATOM 959 O O . GLY A 1 120 ? -12.398 -2.775 14.172 1 97.06 120 GLY A O 1
ATOM 960 N N . GLU A 1 121 ? -12.812 -0.654 13.758 1 97.31 121 GLU A N 1
ATOM 961 C CA . GLU A 1 121 ? -12.461 -0.746 12.344 1 97.31 121 GLU A CA 1
ATOM 962 C C . GLU A 1 121 ? -11.008 -0.318 12.117 1 97.31 121 GLU A C 1
ATOM 964 O O . GLU A 1 121 ? -10.336 0.132 13.047 1 97.31 121 GLU A O 1
ATOM 969 N N . THR A 1 122 ? -10.57 -0.626 10.938 1 97.75 122 THR A N 1
ATOM 970 C CA . THR A 1 122 ? -9.203 -0.315 10.539 1 97.75 122 THR A CA 1
ATOM 971 C C . THR A 1 122 ? -9.18 0.444 9.219 1 97.75 122 THR A C 1
ATOM 973 O O . THR A 1 122 ? -10.07 0.274 8.383 1 97.75 122 THR A O 1
ATOM 976 N N . TYR A 1 123 ? -8.258 1.267 9.055 1 98.56 123 TYR A N 1
ATOM 977 C CA . TYR A 1 123 ? -7.934 1.897 7.777 1 98.56 123 TYR A CA 1
ATOM 978 C C . TYR A 1 123 ? -6.426 2.008 7.59 1 98.56 123 TYR A C 1
ATOM 980 O O . TYR A 1 123 ? -5.695 2.303 8.539 1 98.56 123 TYR A O 1
ATOM 988 N N . THR A 1 124 ? -5.926 1.715 6.383 1 98.69 124 THR A N 1
ATOM 989 C CA . THR A 1 124 ? -4.496 1.769 6.094 1 98.69 124 THR A CA 1
ATOM 990 C C . THR A 1 124 ? -4.168 2.977 5.223 1 98.69 124 THR A C 1
ATOM 992 O O . THR A 1 124 ? -4.488 2.996 4.031 1 98.69 124 THR A O 1
ATOM 995 N N . TYR A 1 125 ? -3.512 3.947 5.844 1 98.75 125 TYR A N 1
ATOM 996 C CA . TYR A 1 125 ? -3.02 5.09 5.082 1 98.75 125 TYR A CA 1
ATOM 997 C C . TYR A 1 125 ? -1.75 4.73 4.32 1 98.75 125 TYR A C 1
ATOM 999 O O . TYR A 1 125 ? -0.868 4.055 4.855 1 98.75 125 TYR A O 1
ATOM 1007 N N . GLU A 1 126 ? -1.706 5.141 3.104 1 98.31 126 GLU A N 1
ATOM 1008 C CA . GLU A 1 126 ? -0.533 4.918 2.262 1 98.31 126 GLU A CA 1
ATOM 1009 C C . GLU A 1 126 ? -0.239 6.137 1.393 1 98.31 126 GLU A C 1
ATOM 1011 O O . GLU A 1 126 ? -1.139 6.676 0.744 1 98.31 126 GLU A O 1
ATOM 1016 N N . PHE A 1 127 ? 0.994 6.57 1.409 1 98.44 127 PHE A N 1
ATOM 1017 C CA . PHE A 1 127 ? 1.404 7.688 0.566 1 98.44 127 PHE A CA 1
ATOM 1018 C C . PHE A 1 127 ? 2.918 7.699 0.385 1 98.44 127 PHE A C 1
ATOM 1020 O O . PHE A 1 127 ? 3.643 7.031 1.125 1 98.44 127 PHE A O 1
ATOM 1027 N N . THR A 1 128 ? 3.395 8.367 -0.606 1 98.06 128 THR A N 1
ATOM 1028 C CA . THR A 1 128 ? 4.816 8.539 -0.894 1 98.06 128 THR A CA 1
ATOM 1029 C C . THR A 1 128 ? 5.238 9.992 -0.696 1 98.06 128 THR A C 1
ATOM 1031 O O . THR A 1 128 ? 4.523 10.906 -1.092 1 98.06 128 THR A O 1
ATOM 1034 N N . MET A 1 129 ? 6.391 10.156 -0.026 1 97.75 129 MET A N 1
ATOM 1035 C CA . MET A 1 129 ? 6.922 11.492 0.207 1 97.75 129 MET A CA 1
ATOM 1036 C C . MET A 1 129 ? 7.66 12.008 -1.025 1 97.75 129 MET A C 1
ATOM 1038 O O . MET A 1 129 ? 8.828 12.383 -0.941 1 97.75 129 MET A O 1
ATOM 1042 N N . VAL A 1 130 ? 6.93 12.148 -2.104 1 96.81 130 VAL A N 1
ATOM 1043 C CA . VAL A 1 130 ? 7.512 12.508 -3.395 1 96.81 130 VAL A CA 1
ATOM 1044 C C . VAL A 1 130 ? 8.18 13.875 -3.299 1 96.81 130 VAL A C 1
ATOM 1046 O O . VAL A 1 130 ? 7.5 14.898 -3.207 1 96.81 130 VAL A O 1
ATOM 1049 N N . GLY A 1 131 ? 9.406 13.875 -3.303 1 94.38 131 GLY A N 1
ATOM 1050 C CA . GLY A 1 131 ? 10.18 15.109 -3.314 1 94.38 131 GLY A CA 1
ATOM 1051 C C . GLY A 1 131 ? 10.023 15.922 -2.043 1 94.38 131 GLY A C 1
ATOM 1052 O O . GLY A 1 131 ? 10.281 17.125 -2.035 1 94.38 131 GLY A O 1
ATOM 1053 N N . GLN A 1 132 ? 9.539 15.367 -1.016 1 96.69 132 GLN A N 1
ATOM 1054 C CA . GLN A 1 132 ? 9.312 16.125 0.205 1 96.69 132 GLN A CA 1
ATOM 1055 C C . GLN A 1 132 ? 10.25 15.68 1.321 1 96.69 132 GLN A C 1
ATOM 1057 O O . GLN A 1 132 ? 10.523 14.484 1.461 1 96.69 132 GLN A O 1
ATOM 1062 N N . ARG A 1 133 ? 10.758 16.547 1.998 1 97.88 133 ARG A N 1
ATOM 1063 C CA . ARG A 1 133 ? 11.562 16.375 3.207 1 97.88 133 ARG A CA 1
ATOM 1064 C C . ARG A 1 133 ? 11.32 17.516 4.191 1 97.88 133 ARG A C 1
ATOM 1066 O O . ARG A 1 133 ? 10.859 18.594 3.801 1 97.88 133 ARG A O 1
ATOM 1073 N N . GLY A 1 134 ? 11.562 17.297 5.449 1 98.38 134 GLY A N 1
ATOM 1074 C CA . GLY A 1 134 ? 11.406 18.312 6.477 1 98.38 134 GLY A CA 1
ATOM 1075 C C . GLY A 1 134 ? 10.633 17.812 7.684 1 98.38 134 GLY A C 1
ATOM 1076 O O . GLY A 1 134 ? 10.609 16.625 7.973 1 98.38 134 GLY A O 1
ATOM 1077 N N . THR A 1 135 ? 10.141 18.781 8.406 1 98.81 135 THR A N 1
ATOM 1078 C CA . THR A 1 135 ? 9.375 18.484 9.609 1 98.81 135 THR A CA 1
ATOM 1079 C C . THR A 1 135 ? 7.879 18.656 9.344 1 98.81 135 THR A C 1
ATOM 1081 O O . THR A 1 135 ? 7.422 19.75 9.008 1 98.81 135 THR A O 1
ATOM 1084 N N . PHE A 1 136 ? 7.234 17.562 9.422 1 98.75 136 PHE A N 1
ATOM 1085 C CA . PHE A 1 136 ? 5.777 17.484 9.359 1 98.75 136 PHE A CA 1
ATOM 1086 C C . PHE A 1 136 ? 5.207 17.016 10.695 1 98.75 136 PHE A C 1
ATOM 1088 O O . PHE A 1 136 ? 5.91 17 11.703 1 98.75 136 PHE A O 1
ATOM 1095 N N . PHE A 1 137 ? 3.939 16.812 10.711 1 98.44 137 PHE A N 1
ATOM 1096 C CA . PHE A 1 137 ? 3.322 16.125 11.844 1 98.44 137 PHE A CA 1
ATOM 1097 C C . PHE A 1 137 ? 1.987 15.508 11.438 1 98.44 137 PHE A C 1
ATOM 1099 O O . PHE A 1 137 ? 1.515 15.719 10.32 1 98.44 137 PHE A O 1
ATOM 1106 N N . TRP A 1 138 ? 1.537 14.641 12.172 1 98.88 138 TRP A N 1
ATOM 1107 C CA . TRP A 1 138 ? 0.221 14.039 11.969 1 98.88 138 TRP A CA 1
ATOM 1108 C C . TRP A 1 138 ? -0.694 14.328 13.156 1 98.88 138 TRP A C 1
ATOM 1110 O O . TRP A 1 138 ? -0.22 14.609 14.258 1 98.88 138 TRP A O 1
ATOM 1120 N N . HIS A 1 139 ? -1.982 14.336 12.891 1 98.88 139 HIS A N 1
ATOM 1121 C CA . HIS A 1 139 ? -2.949 14.531 13.969 1 98.88 139 HIS A CA 1
ATOM 1122 C C . HIS A 1 139 ? -4.324 14.008 13.57 1 98.88 139 HIS A C 1
ATOM 1124 O O . HIS A 1 139 ? -4.598 13.797 12.391 1 98.88 139 HIS A O 1
ATOM 1130 N N . ALA A 1 140 ? -5.148 13.859 14.578 1 98.75 140 ALA A N 1
ATOM 1131 C CA . ALA A 1 140 ? -6.551 13.547 14.328 1 98.75 140 ALA A CA 1
ATOM 1132 C C . ALA A 1 140 ? -7.254 14.703 13.633 1 98.75 140 ALA A C 1
ATOM 1134 O O . ALA A 1 140 ? -7 15.875 13.945 1 98.75 140 ALA A O 1
ATOM 1135 N N . HIS A 1 141 ? -8.062 14.391 12.672 1 98.44 141 HIS A N 1
ATOM 1136 C CA . HIS A 1 141 ? -8.859 15.398 11.984 1 98.44 141 HIS A CA 1
ATOM 1137 C C . HIS A 1 141 ? -10.352 15.102 12.109 1 98.44 141 HIS A C 1
ATOM 1139 O O . HIS A 1 141 ? -11.062 15.039 11.102 1 98.44 141 HIS A O 1
ATOM 1145 N N . VAL A 1 142 ? -10.711 14.758 13.258 1 96.5 142 VAL A N 1
ATOM 1146 C CA . VAL A 1 142 ? -12.086 14.562 13.703 1 96.5 142 VAL A CA 1
ATOM 1147 C C . VAL A 1 142 ? -12.25 15.125 15.109 1 96.5 142 VAL A C 1
ATOM 1149 O O . VAL A 1 142 ? -11.43 14.867 15.992 1 96.5 142 VAL A O 1
ATOM 1152 N N . SER A 1 143 ? -13.258 15.961 15.25 1 95.94 143 SER A N 1
ATOM 1153 C CA . SER A 1 143 ? -13.492 16.625 16.531 1 95.94 143 SER A CA 1
ATOM 1154 C C . SER A 1 143 ? -12.242 17.344 17.016 1 95.94 143 SER A C 1
ATOM 1156 O O . SER A 1 143 ? -11.5 17.922 16.219 1 95.94 143 SER A O 1
ATOM 1158 N N . TRP A 1 144 ? -12.141 17.531 18.328 1 97.69 144 TRP A N 1
ATOM 1159 C CA . TRP A 1 144 ? -10.992 18.219 18.922 1 97.69 144 TRP A CA 1
ATOM 1160 C C . TRP A 1 144 ? -9.953 17.219 19.422 1 97.69 144 TRP A C 1
ATOM 1162 O O . TRP A 1 144 ? -9.18 17.516 20.328 1 97.69 144 TRP A O 1
ATOM 1172 N N . LEU A 1 145 ? -9.945 16.031 18.75 1 97.94 145 LEU A N 1
ATOM 1173 C CA . LEU A 1 145 ? -9.062 14.953 19.172 1 97.94 145 LEU A CA 1
ATOM 1174 C C . LEU A 1 145 ? -7.602 15.32 18.938 1 97.94 145 LEU A C 1
ATOM 1176 O O . LEU A 1 145 ? -6.699 14.703 19.5 1 97.94 145 LEU A O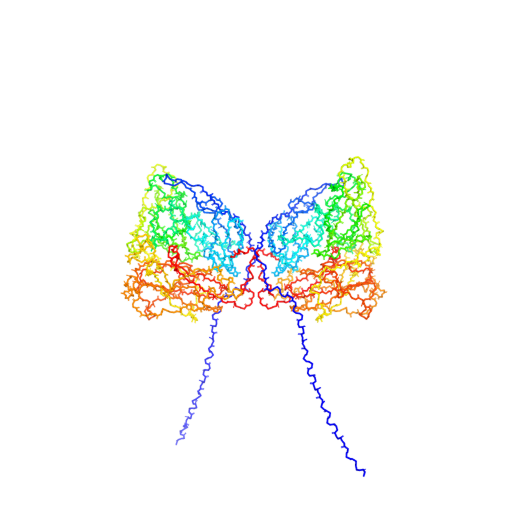 1
ATOM 1180 N N . ARG A 1 146 ? -7.328 16.297 18.109 1 98.19 146 ARG A N 1
ATOM 1181 C CA . ARG A 1 146 ? -5.953 16.75 17.906 1 98.19 146 ARG A CA 1
ATOM 1182 C C . ARG A 1 146 ? -5.309 17.125 19.234 1 98.19 146 ARG A C 1
ATOM 1184 O O . ARG A 1 146 ? -4.082 17.094 19.375 1 98.19 146 ARG A O 1
ATOM 1191 N N . ALA A 1 147 ? -6.105 17.484 20.172 1 98.12 147 ALA A N 1
ATOM 1192 C CA . ALA A 1 147 ? -5.59 17.891 21.484 1 98.12 147 ALA A CA 1
ATOM 1193 C C . ALA A 1 147 ? -4.684 16.797 22.078 1 98.12 147 ALA A C 1
ATOM 1195 O O . ALA A 1 147 ? -3.732 17.109 22.797 1 98.12 147 ALA A O 1
ATOM 1196 N N . THR A 1 148 ? -4.992 15.531 21.734 1 98.44 148 THR A N 1
ATOM 1197 C CA . THR A 1 148 ? -4.234 14.453 22.359 1 98.44 148 THR A CA 1
ATOM 1198 C C . THR A 1 148 ? -3.732 13.469 21.312 1 98.44 148 THR A C 1
ATOM 1200 O O . THR A 1 148 ? -2.859 12.641 21.609 1 98.44 148 THR A O 1
ATOM 1203 N N . VAL A 1 149 ? -4.289 13.516 20.156 1 98.69 149 VAL A N 1
ATOM 1204 C CA . VAL A 1 149 ? -3.908 12.602 19.078 1 98.69 149 VAL A CA 1
ATOM 1205 C C . VAL A 1 149 ? -3.105 13.344 18.016 1 98.69 149 VAL A C 1
ATOM 1207 O O . VAL A 1 149 ? -3.662 13.805 17.016 1 98.69 149 VAL A O 1
ATOM 1210 N N . HIS A 1 150 ? -1.836 13.43 18.266 1 98.88 150 HIS A N 1
ATOM 1211 C CA . HIS A 1 150 ? -0.899 14.094 17.359 1 98.88 150 HIS A CA 1
ATOM 1212 C C . HIS A 1 150 ? 0.519 13.562 17.547 1 98.88 150 HIS A C 1
ATOM 1214 O O . HIS A 1 150 ? 0.833 12.992 18.594 1 98.88 150 HIS A O 1
ATOM 1220 N N . GLY A 1 151 ? 1.312 13.695 16.562 1 98.88 151 GLY A N 1
ATOM 1221 C CA . GLY A 1 151 ? 2.709 13.305 16.625 1 98.88 151 GLY A CA 1
ATOM 1222 C C . GLY A 1 151 ? 3.533 13.852 15.477 1 98.88 151 GLY A C 1
ATOM 1223 O O . GLY A 1 151 ? 2.984 14.406 14.523 1 98.88 151 GLY A O 1
ATOM 1224 N N . ALA A 1 152 ? 4.84 13.688 15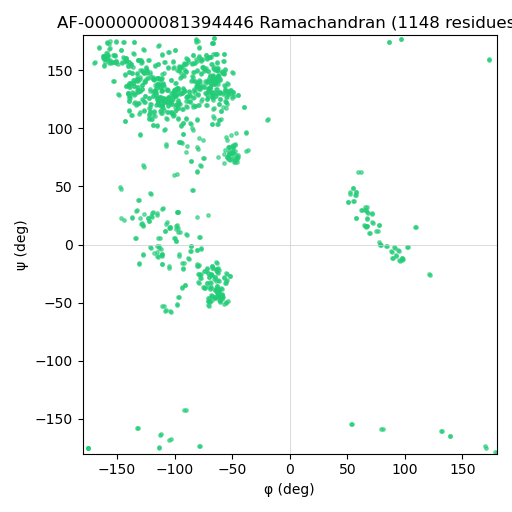.633 1 98.94 152 ALA A N 1
ATOM 1225 C CA . ALA A 1 152 ? 5.758 14.25 14.648 1 98.94 152 ALA A CA 1
ATOM 1226 C C . ALA A 1 152 ? 5.938 13.305 13.469 1 98.94 152 ALA A C 1
ATOM 1228 O O . ALA A 1 152 ? 5.867 12.078 13.625 1 98.94 152 ALA A O 1
ATOM 1229 N N . LEU A 1 153 ? 6.086 13.836 12.359 1 98.94 153 LEU A N 1
ATOM 1230 C CA . LEU A 1 153 ? 6.539 13.195 11.133 1 98.94 153 LEU A CA 1
ATOM 1231 C C . LEU A 1 153 ? 7.785 13.883 10.586 1 98.94 153 LEU A C 1
ATOM 1233 O O . LEU A 1 153 ? 7.707 15.016 10.094 1 98.94 153 LEU A O 1
ATOM 1237 N N . VAL A 1 154 ? 8.898 13.227 10.68 1 98.88 154 VAL A N 1
ATOM 1238 C CA . VAL A 1 154 ? 10.172 13.797 10.242 1 98.88 154 VAL A CA 1
ATOM 1239 C C . VAL A 1 154 ? 10.672 13.055 9.008 1 98.88 154 VAL A C 1
ATOM 1241 O O . VAL A 1 154 ? 10.922 11.852 9.062 1 98.88 154 VAL A O 1
ATOM 1244 N N . VAL A 1 155 ? 10.844 13.742 7.969 1 98.81 155 VAL A N 1
ATOM 1245 C CA . VAL A 1 155 ? 11.336 13.18 6.715 1 98.81 155 VAL A CA 1
ATOM 1246 C C . VAL A 1 155 ? 12.727 13.727 6.41 1 98.81 155 VAL A C 1
ATOM 1248 O O . VAL A 1 155 ? 12.875 14.922 6.125 1 98.81 155 VAL A O 1
ATOM 1251 N N . TYR A 1 156 ? 13.703 12.914 6.395 1 98.31 156 TYR A N 1
ATOM 1252 C CA . TYR A 1 156 ? 15.078 13.305 6.133 1 98.31 156 TYR A CA 1
ATOM 1253 C C . TYR A 1 156 ? 15.344 13.406 4.633 1 98.31 156 TYR A C 1
ATOM 1255 O O . TYR A 1 156 ? 14.594 12.844 3.826 1 98.31 156 TYR A O 1
ATOM 1263 N N . PRO A 1 157 ? 16.391 14.227 4.285 1 97.06 157 PRO A N 1
ATOM 1264 C CA . PRO A 1 157 ? 16.766 14.227 2.869 1 97.06 157 PRO A CA 1
ATOM 1265 C C . PRO A 1 157 ? 17.125 12.836 2.35 1 97.06 157 PRO A C 1
ATOM 1267 O O . PRO A 1 157 ? 17.266 11.898 3.139 1 97.06 157 PRO A O 1
ATOM 1270 N N . LYS A 1 158 ? 17.141 12.742 1.027 1 94.69 158 LYS A N 1
ATOM 1271 C CA . LYS A 1 158 ? 17.594 11.492 0.427 1 94.69 158 LYS A CA 1
ATOM 1272 C C . LYS A 1 158 ? 18.938 11.047 1.026 1 94.69 158 LYS A C 1
ATOM 1274 O O . LYS A 1 158 ? 19.75 11.875 1.407 1 94.69 158 LYS A O 1
ATOM 1279 N N . ARG A 1 159 ? 19.109 9.75 1.075 1 88.25 159 ARG A N 1
ATOM 1280 C CA . ARG A 1 159 ? 20.359 9.211 1.596 1 88.25 159 ARG A CA 1
ATOM 1281 C C . ARG A 1 159 ? 21.562 9.773 0.847 1 88.25 159 ARG A C 1
ATOM 1283 O O . ARG A 1 159 ? 21.578 9.797 -0.386 1 88.25 159 ARG A O 1
ATOM 1290 N N . GLY A 1 160 ? 22.469 10.305 1.6 1 91.69 160 GLY A N 1
ATOM 1291 C CA . GLY A 1 160 ? 23.672 10.891 1.035 1 91.69 160 GLY A CA 1
ATOM 1292 C C . GLY A 1 160 ? 23.547 12.383 0.761 1 91.69 160 GLY A C 1
ATOM 1293 O O . GLY A 1 160 ? 24.531 13.047 0.443 1 91.69 160 GLY A O 1
ATOM 1294 N N . VAL A 1 161 ? 22.406 12.93 0.869 1 95 161 VAL A N 1
ATOM 1295 C CA . VAL A 1 161 ? 22.188 14.352 0.646 1 95 161 VAL A CA 1
ATOM 1296 C C . VAL A 1 161 ? 22.188 15.094 1.981 1 95 161 VAL A C 1
ATOM 1298 O O . VAL A 1 161 ? 21.391 14.797 2.869 1 95 161 VAL A O 1
ATOM 1301 N N . PRO A 1 162 ? 23.062 16.016 2.164 1 96.06 162 PRO A N 1
ATOM 1302 C CA . PRO A 1 162 ? 23.125 16.75 3.43 1 96.06 162 PRO A CA 1
ATOM 1303 C C . PRO A 1 162 ? 22.062 17.828 3.543 1 96.06 162 PRO A C 1
ATOM 1305 O O . PRO A 1 162 ? 21.422 18.188 2.547 1 96.06 162 PRO A O 1
ATOM 1308 N N . TYR A 1 163 ? 21.953 18.359 4.746 1 97.06 163 TYR A N 1
ATOM 1309 C CA . TYR A 1 163 ? 21.172 19.562 4.93 1 97.06 163 TYR A CA 1
ATOM 1310 C C . TYR A 1 163 ? 21.797 20.734 4.191 1 97.06 163 TYR A C 1
ATOM 1312 O O . TYR A 1 163 ? 23 20.766 3.973 1 97.06 163 TYR A O 1
ATOM 1320 N N . PRO A 1 164 ? 20.953 21.688 3.746 1 96.69 164 PRO A N 1
ATOM 1321 C CA . PRO A 1 164 ? 21.516 22.891 3.137 1 96.69 164 PRO A CA 1
ATOM 1322 C C . PRO A 1 164 ? 22.047 23.875 4.172 1 96.69 164 PRO A C 1
ATOM 1324 O O . PRO A 1 164 ? 22.344 25.031 3.836 1 96.69 164 PRO A O 1
ATOM 1327 N N . PHE A 1 165 ? 22.078 23.562 5.395 1 96.88 165 PHE A N 1
ATOM 1328 C CA . PHE A 1 165 ? 22.656 24.297 6.516 1 96.88 165 PHE A CA 1
ATOM 1329 C C . PHE A 1 165 ? 23.609 23.422 7.316 1 96.88 165 PHE A C 1
ATOM 1331 O O . PHE A 1 165 ? 23.688 22.219 7.086 1 96.88 165 PHE A O 1
ATOM 1338 N N . PRO A 1 166 ? 24.375 24.062 8.211 1 95.12 166 PRO A N 1
ATOM 1339 C CA . PRO A 1 166 ? 25.359 23.266 8.953 1 95.12 166 PRO A CA 1
ATOM 1340 C C . PRO A 1 166 ? 24.719 22.109 9.719 1 95.12 166 PRO A C 1
ATOM 1342 O O . PRO A 1 166 ? 23.656 22.281 10.328 1 95.12 166 PRO A O 1
ATOM 1345 N N . HIS A 1 167 ? 25.375 21.016 9.633 1 96.75 167 HIS A N 1
ATOM 1346 C CA . HIS A 1 167 ? 24.859 19.828 10.305 1 96.75 167 HIS A CA 1
ATOM 1347 C C . HIS A 1 167 ? 24.844 20 11.82 1 96.75 167 HIS A C 1
ATOM 1349 O O . HIS A 1 167 ? 25.875 20.328 12.414 1 96.75 167 HIS A O 1
ATOM 1355 N N . PRO A 1 168 ? 23.797 19.781 12.422 1 98.31 168 PRO A N 1
ATOM 1356 C CA . PRO A 1 168 ? 23.719 19.953 13.875 1 98.31 168 PRO A CA 1
ATOM 1357 C C . PRO A 1 168 ? 24.391 18.828 14.641 1 98.31 168 PRO A C 1
ATOM 1359 O O . PRO A 1 168 ? 24.547 17.719 14.117 1 98.31 168 PRO A O 1
ATOM 1362 N N . TYR A 1 169 ? 24.719 19.109 15.883 1 98.5 169 TYR A N 1
ATOM 1363 C CA . TYR A 1 169 ? 25.281 18.094 16.781 1 98.5 169 TYR A CA 1
ATOM 1364 C C . TYR A 1 169 ? 24.219 17.062 17.156 1 98.5 169 TYR A C 1
ATOM 1366 O O . TYR A 1 169 ? 24.5 15.867 17.156 1 98.5 169 TYR A O 1
ATOM 1374 N N . GLU A 1 170 ? 23.047 17.531 17.516 1 98.5 170 GLU A N 1
ATOM 1375 C CA . GLU A 1 170 ? 21.891 16.703 17.797 1 98.5 170 GLU A CA 1
ATOM 1376 C C . GLU A 1 170 ? 20.609 17.375 17.312 1 98.5 170 GLU A C 1
ATOM 1378 O O . GLU A 1 170 ? 20.578 18.594 17.078 1 98.5 170 GLU A O 1
ATOM 1383 N N . GLU A 1 171 ? 19.609 16.578 17.094 1 98.62 171 GLU A N 1
ATOM 1384 C CA . GLU A 1 171 ? 18.281 17.047 16.734 1 98.62 171 GLU A CA 1
ATOM 1385 C C . GLU A 1 171 ? 17.25 16.672 17.797 1 98.62 171 GLU A C 1
ATOM 1387 O O . GLU A 1 171 ? 17.312 15.578 18.375 1 98.62 171 GLU A O 1
ATOM 1392 N N . HIS A 1 172 ? 16.375 17.578 18.125 1 98.81 172 HIS A N 1
ATOM 1393 C CA . HIS A 1 172 ? 15.328 17.344 19.109 1 98.81 172 HIS A CA 1
ATOM 1394 C C . HIS A 1 172 ? 13.977 17.812 18.594 1 98.81 172 HIS A C 1
ATOM 1396 O O . HIS A 1 172 ? 13.883 18.844 17.938 1 98.81 172 HIS A O 1
ATOM 1402 N N . ILE A 1 173 ? 12.953 17.062 18.891 1 98.88 173 ILE A N 1
ATOM 1403 C CA . ILE A 1 173 ? 11.586 17.406 18.516 1 98.88 173 ILE A CA 1
ATOM 1404 C C . ILE A 1 173 ? 10.867 18 19.734 1 98.88 173 ILE A C 1
ATOM 1406 O O . ILE A 1 173 ? 10.875 17.406 20.812 1 98.88 173 ILE A O 1
ATOM 1410 N N . LEU A 1 174 ? 10.281 19.109 19.562 1 98.88 174 LEU A N 1
ATOM 1411 C CA . LEU A 1 174 ? 9.438 19.734 20.578 1 98.88 174 LEU A CA 1
ATOM 1412 C C . LEU A 1 174 ? 8.016 19.938 20.047 1 98.88 174 LEU A C 1
ATOM 1414 O O . LEU A 1 174 ? 7.777 20.828 19.234 1 98.88 174 LEU A O 1
ATOM 1418 N N . VAL A 1 175 ? 7.129 19.172 20.531 1 98.94 175 VAL A N 1
ATOM 1419 C CA . VAL A 1 175 ? 5.719 19.312 20.188 1 98.94 175 VAL A CA 1
ATOM 1420 C C . VAL A 1 175 ? 5.023 20.203 21.203 1 98.94 175 VAL A C 1
ATOM 1422 O O . VAL A 1 175 ? 4.965 19.875 22.391 1 98.94 175 VAL A O 1
ATOM 1425 N N . LEU A 1 176 ? 4.551 21.297 20.703 1 98.88 176 LEU A N 1
ATOM 1426 C CA . LEU A 1 176 ? 3.836 22.266 21.531 1 98.88 176 LEU A CA 1
ATOM 1427 C C . LEU A 1 176 ? 2.33 22.047 21.453 1 98.88 176 LEU A C 1
ATOM 1429 O O . LEU A 1 176 ? 1.829 21.531 20.453 1 98.88 176 LEU A O 1
ATOM 1433 N N . GLY A 1 177 ? 1.657 22.438 22.547 1 97.75 177 GLY A N 1
ATOM 1434 C CA . GLY A 1 177 ? 0.217 22.25 22.516 1 97.75 177 GLY A CA 1
ATOM 1435 C C . GLY A 1 177 ? -0.499 22.812 23.719 1 97.75 177 GLY A C 1
ATOM 1436 O O . GLY A 1 177 ? 0.092 23.562 24.5 1 97.75 177 GLY A O 1
ATOM 1437 N N . GLU A 1 178 ? -1.772 22.562 23.75 1 97.94 178 GLU A N 1
ATOM 1438 C CA . GLU A 1 178 ? -2.67 22.906 24.844 1 97.94 178 GLU A CA 1
ATOM 1439 C C . GLU A 1 178 ? -3.168 21.656 25.578 1 97.94 178 GLU A C 1
ATOM 1441 O O . GLU A 1 178 ? -3.393 20.625 24.953 1 97.94 178 GLU A O 1
ATOM 1446 N N . TYR A 1 179 ? -3.287 21.828 26.828 1 98.12 179 TYR A N 1
ATOM 1447 C CA . TYR A 1 179 ? -3.83 20.75 27.656 1 98.12 179 TYR A CA 1
ATOM 1448 C C . TYR A 1 179 ? -5.156 21.156 28.281 1 98.12 179 TYR A C 1
ATOM 1450 O O . TYR A 1 179 ? -5.312 22.297 28.719 1 98.12 179 TYR A O 1
ATOM 1458 N N . PHE A 1 180 ? -6.109 20.234 28.266 1 97.62 180 PHE A N 1
ATOM 1459 C CA . PHE A 1 180 ? -7.426 20.453 28.844 1 97.62 180 PHE A CA 1
ATOM 1460 C C . PHE A 1 180 ? -7.758 19.344 29.844 1 97.62 180 PHE A C 1
ATOM 1462 O O . PHE A 1 180 ? -7.484 18.172 29.594 1 97.62 180 PHE A O 1
ATOM 1469 N N . PHE A 1 181 ? -8.367 19.688 30.953 1 96.88 181 PHE A N 1
ATOM 1470 C CA . PHE A 1 181 ? -8.852 18.688 31.906 1 96.88 181 PHE A CA 1
ATOM 1471 C C . PHE A 1 181 ? -10.039 17.922 31.328 1 96.88 181 PHE A C 1
ATOM 1473 O O . PHE A 1 181 ? -10.156 16.719 31.516 1 96.88 181 PHE A O 1
ATOM 1480 N N . ARG A 1 182 ? -10.844 18.625 30.641 1 95.62 182 ARG A N 1
ATOM 1481 C CA . ARG A 1 182 ? -12.039 18.016 30.078 1 95.62 182 ARG A CA 1
ATOM 1482 C C . ARG A 1 182 ? -11.695 17.156 28.859 1 95.62 182 ARG A C 1
ATOM 1484 O O . ARG A 1 182 ? -10.734 17.453 28.141 1 95.62 182 ARG A O 1
ATOM 1491 N N . ASN A 1 183 ? -12.547 16.188 28.672 1 94.81 183 ASN A N 1
ATOM 1492 C CA . ASN A 1 183 ? -12.445 15.406 27.453 1 94.81 183 ASN A CA 1
ATOM 1493 C C . ASN A 1 183 ? -12.641 16.266 26.219 1 94.81 183 ASN A C 1
ATOM 1495 O O . ASN A 1 183 ? -13.633 17 26.109 1 94.81 183 ASN A O 1
ATOM 1499 N N . ALA A 1 184 ? -11.734 16.109 25.312 1 94.56 184 ALA A N 1
ATOM 1500 C CA . ALA A 1 184 ? -11.688 17.016 24.172 1 94.56 184 ALA A CA 1
ATOM 1501 C C . ALA A 1 184 ? -12.961 16.922 23.344 1 94.56 184 ALA A C 1
ATOM 1503 O O . ALA A 1 184 ? -13.484 17.938 22.859 1 94.56 184 ALA A O 1
ATOM 1504 N N . VAL A 1 185 ? -13.438 15.711 23.109 1 95.44 185 VAL A N 1
ATOM 1505 C CA . VAL A 1 185 ? -14.641 15.5 22.297 1 95.44 185 VAL A CA 1
ATOM 1506 C C . VAL A 1 185 ? -15.852 16.109 23 1 95.44 185 VAL A C 1
ATOM 1508 O O . VAL A 1 185 ? -16.672 16.781 22.375 1 95.44 185 VAL A O 1
ATOM 1511 N N . LYS A 1 186 ? -15.992 15.883 24.25 1 96.44 186 LYS A N 1
ATOM 1512 C CA . LYS A 1 186 ? -17.094 16.438 25.047 1 96.44 186 LYS A CA 1
ATOM 1513 C C . LYS A 1 186 ? -17.016 17.953 25.125 1 96.44 186 LYS A C 1
ATOM 1515 O O . LYS A 1 186 ? -18.031 18.641 25.125 1 96.44 186 LYS A O 1
ATOM 1520 N N . LEU A 1 187 ? -15.797 18.359 25.25 1 97.19 187 LEU A N 1
ATOM 1521 C CA . LEU A 1 187 ? -15.586 19.797 25.312 1 97.19 187 LEU A CA 1
ATOM 1522 C C . LEU A 1 187 ? -16.078 20.469 24.047 1 97.19 187 LEU A C 1
ATOM 1524 O O . LEU A 1 187 ? -16.75 21.5 24.094 1 97.19 187 LEU A O 1
ATOM 1528 N N . GLU A 1 188 ? -15.688 19.969 22.938 1 97.44 188 GLU A N 1
ATOM 1529 C CA . GLU A 1 188 ? -16.156 20.516 21.656 1 97.44 188 GLU A CA 1
ATOM 1530 C C . GLU A 1 188 ? -17.672 20.562 21.609 1 97.44 188 GLU A C 1
ATOM 1532 O O . GLU A 1 188 ? -18.266 21.578 21.219 1 97.44 188 GLU A O 1
ATOM 1537 N N . ARG A 1 189 ? -18.297 19.484 21.953 1 97.19 189 ARG A N 1
ATOM 1538 C CA . ARG A 1 189 ? -19.75 19.391 21.906 1 97.19 189 ARG A CA 1
ATOM 1539 C C . ARG A 1 189 ? -20.391 20.453 22.797 1 97.19 189 ARG A C 1
ATOM 1541 O O . ARG A 1 189 ? -21.375 21.078 22.422 1 97.19 189 ARG A O 1
ATOM 1548 N N . ALA A 1 190 ? -19.875 20.578 23.938 1 97.44 190 ALA A N 1
ATOM 1549 C CA . ALA A 1 190 ? -20.406 21.562 24.875 1 97.44 190 ALA A CA 1
ATOM 1550 C C . ALA A 1 190 ? -20.266 22.984 24.344 1 97.44 190 ALA A C 1
ATOM 1552 O O . ALA A 1 190 ? -21.172 23.812 24.5 1 97.44 190 ALA A O 1
ATOM 1553 N N . VAL A 1 191 ? -19.094 23.25 23.812 1 97.25 191 VAL A N 1
ATOM 1554 C CA . VAL A 1 191 ? -18.828 24.578 23.266 1 97.25 191 VAL A CA 1
ATOM 1555 C C . VAL A 1 191 ? -19.812 24.891 22.125 1 97.25 191 VAL A C 1
ATOM 1557 O O . VAL A 1 191 ? -20.422 25.953 22.094 1 97.25 191 VAL A O 1
ATOM 1560 N N . LEU A 1 192 ? -19.969 23.984 21.25 1 96.94 192 LEU A N 1
ATOM 1561 C CA . LEU A 1 192 ? -20.875 24.188 20.125 1 96.94 192 LEU A CA 1
ATOM 1562 C C . LEU A 1 192 ? -22.312 24.328 20.609 1 96.94 192 LEU A C 1
ATOM 1564 O O . LEU A 1 192 ? -23.078 25.125 20.062 1 96.94 192 LEU A O 1
ATOM 1568 N N . ALA A 1 193 ? -22.688 23.562 21.594 1 96.94 193 ALA A N 1
ATOM 1569 C CA . ALA A 1 193 ? -24.031 23.625 22.156 1 96.94 193 ALA A CA 1
ATOM 1570 C C . ALA A 1 193 ? -24.297 24.984 22.797 1 96.94 193 ALA A C 1
ATOM 1572 O O . ALA A 1 193 ? -25.422 25.484 22.781 1 96.94 193 ALA A O 1
ATOM 1573 N N . SER A 1 194 ? -23.312 25.578 23.297 1 97 194 SER A N 1
ATOM 1574 C CA . SER A 1 194 ? -23.469 26.844 24 1 97 194 SER A CA 1
ATOM 1575 C C . SER A 1 194 ? -23.609 28 23.016 1 97 194 SER A C 1
ATOM 1577 O O . SER A 1 194 ? -24.156 29.047 23.359 1 97 194 SER A O 1
ATOM 1579 N N . GLY A 1 195 ? -23.062 27.781 21.859 1 96.56 195 GLY A N 1
ATOM 1580 C CA . GLY A 1 195 ? -23.047 28.844 20.859 1 96.56 195 GLY A CA 1
ATOM 1581 C C . GLY A 1 195 ? -21.969 29.891 21.125 1 96.56 195 GLY A C 1
ATOM 1582 O O . GLY A 1 195 ? -21.844 30.859 20.375 1 96.56 195 GLY A O 1
ATOM 1583 N N . GLY A 1 196 ? -21.219 29.719 22.141 1 95 196 GLY A N 1
ATOM 1584 C CA . GLY A 1 196 ? -20.219 30.688 22.562 1 95 196 GLY A CA 1
ATOM 1585 C C . GLY A 1 196 ? -18.797 30.266 22.188 1 95 196 GLY A C 1
ATOM 1586 O O . GLY A 1 196 ? -18.594 29.469 21.281 1 95 196 GLY A O 1
ATOM 1587 N N . GLY A 1 197 ? -17.828 30.969 22.766 1 93.25 197 GLY A N 1
ATOM 1588 C CA . GLY A 1 197 ? -16.422 30.688 22.531 1 93.25 197 GLY A CA 1
ATOM 1589 C C . GLY A 1 197 ? -15.898 29.531 23.375 1 93.25 197 GLY A C 1
ATOM 1590 O O . GLY A 1 197 ? -16.625 28.984 24.203 1 93.25 197 GLY A O 1
ATOM 1591 N N . ALA A 1 198 ? -14.664 29.188 23.078 1 91.44 198 ALA A N 1
ATOM 1592 C CA . ALA A 1 198 ? -14.023 28.109 23.812 1 91.44 198 ALA A CA 1
ATOM 1593 C C . ALA A 1 198 ? -13.43 28.625 25.125 1 91.44 198 ALA A C 1
ATOM 1595 O O . ALA A 1 198 ? -12.992 29.766 25.219 1 91.44 198 ALA A O 1
ATOM 1596 N N . PRO A 1 199 ? -13.438 27.719 26.125 1 92.69 199 PRO A N 1
ATOM 1597 C CA . PRO A 1 199 ? -12.695 28.094 27.328 1 92.69 199 PRO A CA 1
ATOM 1598 C C . PRO A 1 199 ? -11.18 28.109 27.109 1 92.69 199 PRO A C 1
ATOM 1600 O O . PRO A 1 199 ? -10.695 27.562 26.109 1 92.69 199 PRO A O 1
ATOM 1603 N N . ARG A 1 200 ? -10.523 28.797 28.016 1 95.06 200 ARG A N 1
ATOM 1604 C CA . ARG A 1 200 ? -9.062 28.797 27.938 1 95.06 200 ARG A CA 1
ATOM 1605 C C . ARG A 1 200 ? -8.508 27.406 28.203 1 95.06 200 ARG A C 1
ATOM 1607 O O . ARG A 1 200 ? -9.117 26.609 28.922 1 95.06 200 ARG A O 1
ATOM 1614 N N . ALA A 1 201 ? -7.383 27.109 27.672 1 97.25 201 ALA A N 1
ATOM 1615 C CA . ALA A 1 201 ? -6.668 25.875 28 1 97.25 201 ALA A CA 1
ATOM 1616 C C . ALA A 1 201 ? -6.254 25.875 29.469 1 97.25 201 ALA A C 1
ATOM 1618 O O . ALA A 1 201 ? -6.043 26.938 30.062 1 97.25 201 ALA A O 1
ATOM 1619 N N . ASP A 1 202 ? -6.164 24.688 30 1 97.94 202 ASP A N 1
ATOM 1620 C CA . ASP A 1 202 ? -5.73 24.578 31.391 1 97.94 202 ASP A CA 1
ATOM 1621 C C . ASP A 1 202 ? -4.219 24.766 31.516 1 97.94 202 ASP A C 1
ATOM 1623 O O . ASP A 1 202 ? -3.723 25.234 32.531 1 97.94 202 ASP A O 1
ATOM 1627 N N . ALA A 1 203 ? -3.539 24.422 30.5 1 98.5 203 ALA A N 1
ATOM 1628 C CA . ALA A 1 203 ? -2.096 24.625 30.453 1 98.5 203 ALA A CA 1
ATOM 1629 C C . ALA A 1 203 ? -1.591 24.578 29.016 1 98.5 203 ALA A C 1
ATOM 1631 O O . ALA A 1 203 ? -2.264 24.047 28.125 1 98.5 203 ALA A O 1
ATOM 1632 N N . TYR A 1 204 ? -0.519 25.234 28.797 1 98.5 204 TYR A N 1
ATOM 1633 C CA . TYR A 1 204 ? 0.313 24.906 27.656 1 98.5 204 TYR A CA 1
ATOM 1634 C C . TYR A 1 204 ? 1.276 23.781 27.984 1 98.5 204 TYR A C 1
ATOM 1636 O O . TYR A 1 204 ? 1.572 23.531 29.156 1 98.5 204 TYR A O 1
ATOM 1644 N N . ILE A 1 205 ? 1.711 23.078 26.906 1 98.75 205 ILE A N 1
ATOM 1645 C CA . ILE A 1 205 ? 2.596 21.938 27.141 1 98.75 205 ILE A CA 1
ATOM 1646 C C . ILE A 1 205 ? 3.693 21.906 26.078 1 98.75 205 ILE A C 1
ATOM 1648 O O . ILE A 1 205 ? 3.494 22.375 24.953 1 98.75 205 ILE A O 1
ATOM 1652 N N . ILE A 1 206 ? 4.84 21.422 26.438 1 98.81 206 ILE A N 1
ATOM 1653 C CA . ILE A 1 206 ? 5.957 21.062 25.578 1 98.81 206 ILE A CA 1
ATOM 1654 C C . ILE A 1 206 ? 6.258 19.578 25.719 1 98.81 206 ILE A C 1
ATOM 1656 O O . ILE A 1 206 ? 6.75 19.125 26.75 1 98.81 206 ILE A O 1
ATOM 1660 N N . ASN A 1 207 ? 6 18.844 24.688 1 98.69 207 ASN A N 1
ATOM 1661 C CA . ASN A 1 207 ? 6.113 17.391 24.719 1 98.69 207 ASN A CA 1
ATOM 1662 C C . ASN A 1 207 ? 5.324 16.797 25.891 1 98.69 207 ASN A C 1
ATOM 1664 O O . ASN A 1 207 ? 5.848 15.984 26.656 1 98.69 207 ASN A O 1
ATOM 1668 N N . ALA A 1 208 ? 4.188 17.281 26.078 1 98.25 208 ALA A N 1
ATOM 1669 C CA . ALA A 1 208 ? 3.201 16.797 27.047 1 98.25 208 ALA A CA 1
ATOM 1670 C C . ALA A 1 208 ? 3.553 17.234 28.469 1 98.25 208 ALA A C 1
ATOM 1672 O O . ALA A 1 208 ? 2.934 16.797 29.438 1 98.25 208 ALA A O 1
ATOM 1673 N N . HIS A 1 209 ? 4.516 18.156 28.641 1 98.62 209 HIS A N 1
ATOM 1674 C CA . HIS A 1 209 ? 4.922 18.641 29.953 1 98.62 209 HIS A CA 1
ATOM 1675 C C . HIS A 1 209 ? 4.617 20.125 30.109 1 98.62 209 HIS A C 1
ATOM 1677 O O . HIS A 1 209 ? 5.086 20.953 29.312 1 98.62 209 HIS A O 1
ATOM 1683 N N . PRO A 1 210 ? 3.947 20.547 31.172 1 98.44 210 PRO A N 1
ATOM 1684 C CA . PRO A 1 210 ? 3.621 21.969 31.359 1 98.44 210 PRO A CA 1
ATOM 1685 C C . PRO A 1 210 ? 4.809 22.781 31.875 1 98.44 210 PRO A C 1
ATOM 1687 O O . PRO A 1 210 ? 4.934 23.969 31.562 1 98.44 210 PRO A O 1
ATOM 1690 N N . GLY A 1 211 ? 5.617 22.078 32.688 1 97.94 211 GLY A N 1
ATOM 1691 C CA . GLY A 1 211 ? 6.723 22.797 33.312 1 97.94 211 GLY A CA 1
ATOM 1692 C C . GLY A 1 211 ? 6.414 23.266 34.719 1 97.94 211 GLY A C 1
ATOM 1693 O O . GLY A 1 211 ? 5.297 23.078 35.219 1 97.94 211 GLY A O 1
ATOM 1694 N N . PRO A 1 212 ? 7.387 23.859 35.375 1 95.81 212 PRO A N 1
ATOM 1695 C CA . PRO A 1 212 ? 7.32 24.078 36.812 1 95.81 212 PRO A CA 1
ATOM 1696 C C . PRO A 1 212 ? 6.484 25.297 37.188 1 95.81 212 PRO A C 1
ATOM 1698 O O . PRO A 1 212 ? 6.223 25.531 38.375 1 95.81 212 PRO A O 1
ATOM 1701 N N . ARG A 1 213 ? 6.004 26.047 36.281 1 96.62 213 ARG A N 1
ATOM 1702 C CA . ARG A 1 213 ? 5.258 27.266 36.625 1 96.62 213 ARG A CA 1
ATOM 1703 C C . ARG A 1 213 ? 3.82 26.938 37 1 96.62 213 ARG A C 1
ATOM 1705 O O . ARG A 1 213 ? 3.115 27.781 37.562 1 96.62 213 ARG A O 1
ATOM 1712 N N . TYR A 1 214 ? 3.416 25.797 36.656 1 97.56 214 TYR A N 1
ATOM 1713 C CA . TYR A 1 214 ? 2.064 25.359 37 1 97.56 214 TYR A CA 1
ATOM 1714 C C . TYR A 1 214 ? 2.047 24.641 38.344 1 97.56 214 TYR A C 1
ATOM 1716 O O . TYR A 1 214 ? 3.006 23.953 38.688 1 97.56 214 TYR A O 1
ATOM 1724 N N . ASN A 1 215 ? 0.914 24.781 39 1 95.69 215 ASN A N 1
ATOM 1725 C CA . ASN A 1 215 ? 0.749 24.031 40.219 1 95.69 215 ASN A CA 1
ATOM 1726 C C . ASN A 1 215 ? 0.79 22.531 40 1 95.69 215 ASN A C 1
ATOM 1728 O O . ASN A 1 215 ? 0.251 22.031 39 1 95.69 215 ASN A O 1
ATOM 1732 N N . CYS A 1 216 ? 1.502 21.859 40.938 1 96.12 216 CYS A N 1
ATOM 1733 C CA . CYS A 1 216 ? 1.579 20.391 40.906 1 96.12 216 CYS A CA 1
ATOM 1734 C C . CYS A 1 216 ? 2.367 19.922 39.688 1 96.12 216 CYS A C 1
ATOM 1736 O O . CYS A 1 216 ? 2.082 18.859 39.125 1 96.12 216 CYS A O 1
ATOM 1738 N N . SER A 1 217 ? 3.293 20.734 39.188 1 96.94 217 SER A N 1
ATOM 1739 C CA . SER A 1 217 ? 3.98 20.375 37.938 1 96.94 217 SER A CA 1
ATOM 1740 C C . SER A 1 217 ? 5.477 20.656 38.031 1 96.94 217 SER A C 1
ATOM 1742 O O . SER A 1 217 ? 6.16 20.766 37.031 1 96.94 217 SER A O 1
ATOM 1744 N N . ALA A 1 218 ? 6 20.703 39.219 1 93.5 218 ALA A N 1
ATOM 1745 C CA . ALA A 1 218 ? 7.379 21.109 39.469 1 93.5 218 ALA A CA 1
ATOM 1746 C C . ALA A 1 218 ? 8.367 20.172 38.781 1 93.5 218 ALA A C 1
ATOM 1748 O O . ALA A 1 218 ? 9.43 20.609 38.312 1 93.5 218 ALA A O 1
ATOM 1749 N N . THR A 1 219 ? 7.988 18.891 38.656 1 93.25 219 THR A N 1
ATOM 1750 C CA . THR A 1 219 ? 8.93 17.922 38.094 1 93.25 219 THR A CA 1
ATOM 1751 C C . THR A 1 219 ? 8.453 17.422 36.719 1 93.25 219 THR A C 1
ATOM 1753 O O . THR A 1 219 ? 9.109 16.594 36.094 1 93.25 219 THR A O 1
ATOM 1756 N N . ASP A 1 220 ? 7.312 17.844 36.312 1 97.25 220 ASP A N 1
ATOM 1757 C CA . ASP A 1 220 ? 6.793 17.484 34.969 1 97.25 220 ASP A CA 1
ATOM 1758 C C . ASP A 1 220 ? 7.309 18.438 33.906 1 97.25 220 ASP A C 1
ATOM 1760 O O . ASP A 1 220 ? 6.547 19.234 33.375 1 97.25 220 ASP A O 1
ATOM 1764 N N . VAL A 1 221 ? 8.648 18.266 33.625 1 96.5 221 VAL A N 1
ATOM 1765 C CA . VAL A 1 221 ? 9.328 19.25 32.781 1 96.5 221 VAL A CA 1
ATOM 1766 C C . VAL A 1 221 ? 10.18 18.516 31.734 1 96.5 221 VAL A C 1
ATOM 1768 O O . VAL A 1 221 ? 10.844 17.531 32.031 1 96.5 221 VAL A O 1
ATOM 1771 N N . GLU A 1 222 ? 10.016 18.891 30.453 1 97.69 222 GLU A N 1
ATOM 1772 C CA . GLU A 1 222 ? 10.906 18.438 29.391 1 97.69 222 GLU A CA 1
ATOM 1773 C C . GLU A 1 222 ? 12.297 19.047 29.547 1 97.69 222 GLU A C 1
ATOM 1775 O O . GLU A 1 222 ? 12.43 20.234 29.875 1 97.69 222 GLU A O 1
ATOM 1780 N N . THR A 1 223 ? 13.352 18.188 29.344 1 96.94 223 THR A N 1
ATOM 1781 C CA . THR A 1 223 ? 14.719 18.688 29.438 1 96.94 223 THR A CA 1
ATOM 1782 C C . THR A 1 223 ? 15.547 18.203 28.25 1 96.94 223 THR A C 1
ATOM 1784 O O . THR A 1 223 ? 15.5 17.031 27.891 1 96.94 223 THR A O 1
ATOM 1787 N N . ILE A 1 224 ? 16.266 19.141 27.672 1 97.94 224 ILE A N 1
ATOM 1788 C CA . ILE A 1 224 ? 17.266 18.828 26.672 1 97.94 224 ILE A CA 1
ATOM 1789 C C . ILE A 1 224 ? 18.672 19.094 27.234 1 97.94 224 ILE A C 1
ATOM 1791 O O . ILE A 1 224 ? 18.984 20.234 27.594 1 97.94 224 ILE A O 1
ATOM 1795 N N . ASP A 1 225 ? 19.469 18.047 27.297 1 97.12 225 ASP A N 1
ATOM 1796 C CA . ASP A 1 225 ? 20.859 18.219 27.703 1 97.12 225 ASP A CA 1
ATOM 1797 C C . ASP A 1 225 ? 21.734 18.641 26.516 1 97.12 225 ASP A C 1
ATOM 1799 O O . ASP A 1 225 ? 21.656 18.047 25.438 1 97.12 225 ASP A O 1
ATOM 1803 N N . VAL A 1 226 ? 22.516 19.672 26.797 1 98.12 226 VAL A N 1
ATOM 1804 C CA . VAL A 1 226 ? 23.312 20.188 25.688 1 98.12 226 VAL A CA 1
ATOM 1805 C C . VAL A 1 226 ? 24.766 20.312 26.125 1 98.12 226 VAL A C 1
ATOM 1807 O O . VAL A 1 226 ? 25.062 20.516 27.297 1 98.12 226 VAL A O 1
ATOM 1810 N N . VAL A 1 227 ? 25.641 20.156 25.125 1 98.19 227 VAL A N 1
ATOM 1811 C CA . VAL A 1 227 ? 27.078 20.328 25.312 1 98.19 227 VAL A CA 1
ATOM 1812 C C . VAL A 1 227 ? 27.484 21.75 24.922 1 98.19 227 VAL A C 1
ATOM 1814 O O . VAL A 1 227 ? 27.141 22.234 23.844 1 98.19 227 VAL A O 1
ATOM 1817 N N . PRO A 1 228 ? 28.266 22.438 25.891 1 97.75 228 PRO A N 1
ATOM 1818 C CA . PRO A 1 228 ? 28.703 23.797 25.562 1 97.75 228 PRO A CA 1
ATOM 1819 C C . PRO A 1 228 ? 29.422 23.875 24.219 1 97.75 228 PRO A C 1
ATOM 1821 O O . PRO A 1 228 ? 30.266 23.016 23.906 1 97.75 228 PRO A O 1
ATOM 1824 N N . GLY A 1 229 ? 29.062 24.828 23.359 1 97.94 229 GLY A N 1
ATOM 1825 C CA . GLY A 1 229 ? 29.75 25.078 22.109 1 97.94 229 GLY A CA 1
ATOM 1826 C C . GLY A 1 229 ? 29.109 24.391 20.922 1 97.94 229 GLY A C 1
ATOM 1827 O O . GLY A 1 229 ? 29.391 24.719 19.766 1 97.94 229 GLY A O 1
ATOM 1828 N N . LYS A 1 230 ? 28.234 23.469 21.188 1 98.62 230 LYS A N 1
ATOM 1829 C CA . LYS A 1 230 ? 27.625 22.688 20.109 1 98.62 230 LYS A CA 1
ATOM 1830 C C . LYS A 1 230 ? 26.328 23.344 19.625 1 98.62 230 LYS A C 1
ATOM 1832 O O . LYS A 1 230 ? 25.734 24.156 20.344 1 98.62 230 LYS A O 1
ATOM 1837 N N . THR A 1 231 ? 25.984 23.047 18.375 1 98.69 231 THR A N 1
ATOM 1838 C CA . THR A 1 231 ? 24.75 23.562 17.766 1 98.69 231 THR A CA 1
ATOM 1839 C C . THR A 1 231 ? 23.703 22.469 17.672 1 98.69 231 THR A C 1
ATOM 1841 O O . THR A 1 231 ? 24 21.344 17.234 1 98.69 231 THR A O 1
ATOM 1844 N N . TYR A 1 232 ? 22.516 22.812 18.078 1 98.81 232 TYR A N 1
ATOM 1845 C CA . TYR A 1 232 ? 21.406 21.859 18.094 1 98.81 232 TYR A CA 1
ATOM 1846 C C . TYR A 1 232 ? 20.312 22.281 17.125 1 98.81 232 TYR A C 1
ATOM 1848 O O . TYR A 1 232 ? 20.109 23.484 16.875 1 98.81 232 TYR A O 1
ATOM 1856 N N . LEU A 1 233 ? 19.703 21.344 16.484 1 98.88 233 LEU A N 1
ATOM 1857 C CA . LEU A 1 233 ? 18.484 21.594 15.688 1 98.88 233 LEU A CA 1
ATOM 1858 C C . LEU A 1 233 ? 17.234 21.25 16.5 1 98.88 233 LEU A C 1
ATOM 1860 O O . LEU A 1 233 ? 17.078 20.125 16.938 1 98.88 233 LEU A O 1
ATOM 1864 N N . LEU A 1 234 ? 16.422 22.219 16.75 1 98.88 234 LEU A N 1
ATOM 1865 C CA . LEU A 1 234 ? 15.133 22.016 17.406 1 98.88 234 LEU A CA 1
ATOM 1866 C C . LEU A 1 234 ? 13.992 22.047 16.391 1 98.88 234 LEU A C 1
ATOM 1868 O O . LEU A 1 234 ? 13.844 23.031 15.656 1 98.88 234 LEU A O 1
ATOM 1872 N N . ARG A 1 235 ? 13.242 20.984 16.297 1 98.88 235 ARG A N 1
ATOM 1873 C CA . ARG A 1 235 ? 12.047 20.922 15.461 1 98.88 235 ARG A CA 1
ATOM 1874 C C . ARG A 1 235 ? 10.797 21.281 16.25 1 98.88 235 ARG A C 1
ATOM 1876 O O . ARG A 1 235 ? 10.281 20.469 17.016 1 98.88 235 ARG A O 1
ATOM 1883 N N . LEU A 1 236 ? 10.344 22.453 15.992 1 98.88 236 LEU A N 1
ATOM 1884 C CA . LEU A 1 236 ? 9.164 22.938 16.703 1 98.88 236 LEU A CA 1
ATOM 1885 C C . LEU A 1 236 ? 7.891 22.609 15.93 1 98.88 236 LEU A C 1
ATOM 1887 O O . LEU A 1 236 ? 7.816 22.844 14.727 1 98.88 236 LEU A O 1
ATOM 1891 N N . ILE A 1 237 ? 6.918 22.062 16.625 1 98.94 237 ILE A N 1
ATOM 1892 C CA . ILE A 1 237 ? 5.621 21.719 16.047 1 98.94 237 ILE A CA 1
ATOM 1893 C C . ILE A 1 237 ? 4.508 22.25 16.953 1 98.94 237 ILE A C 1
ATOM 1895 O O . ILE A 1 237 ? 4.438 21.938 18.125 1 98.94 237 ILE A O 1
ATOM 1899 N N . ASN A 1 238 ? 3.672 23.078 16.406 1 98.88 238 ASN A N 1
ATOM 1900 C CA . ASN A 1 238 ? 2.502 23.484 17.188 1 98.88 238 ASN A CA 1
ATOM 1901 C C . ASN A 1 238 ? 1.293 22.609 16.875 1 98.88 238 ASN A C 1
ATOM 1903 O O . ASN A 1 238 ? 0.564 22.859 15.914 1 98.88 238 ASN A O 1
ATOM 1907 N N . ALA A 1 239 ? 1.036 21.719 17.734 1 98.75 239 ALA A N 1
ATOM 1908 C CA . ALA A 1 239 ? -0.096 20.812 17.594 1 98.75 239 ALA A CA 1
ATOM 1909 C C . ALA A 1 239 ? -1.311 21.312 18.359 1 98.75 239 ALA A C 1
ATOM 1911 O O . ALA A 1 239 ? -2.295 20.594 18.531 1 98.75 239 ALA A O 1
ATOM 1912 N N . GLY A 1 240 ? -1.273 22.5 18.812 1 97.94 240 GLY A N 1
ATOM 1913 C CA . GLY A 1 240 ? -2.336 23.062 19.625 1 97.94 240 GLY A CA 1
ATOM 1914 C C . GLY A 1 240 ? -3.639 23.234 18.875 1 97.94 240 GLY A C 1
ATOM 1915 O O . GLY A 1 240 ? -3.682 23.078 17.656 1 97.94 240 GLY A O 1
ATOM 1916 N N . LEU A 1 241 ? -4.688 23.609 19.609 1 97.5 241 LEU A N 1
ATOM 1917 C CA . LEU A 1 241 ? -6.027 23.703 19.031 1 97.5 241 LEU A CA 1
ATOM 1918 C C . LEU A 1 241 ? -6.348 25.141 18.656 1 97.5 241 LEU A C 1
ATOM 1920 O O . LEU A 1 241 ? -6.734 25.422 17.516 1 97.5 241 LEU A O 1
ATOM 1924 N N . ASN A 1 242 ? -6.141 26.016 19.625 1 95.94 242 ASN A N 1
ATOM 1925 C CA . ASN A 1 242 ? -6.82 27.281 19.422 1 95.94 242 ASN A CA 1
ATOM 1926 C C . ASN A 1 242 ? -5.895 28.469 19.703 1 95.94 242 ASN A C 1
ATOM 1928 O O . ASN A 1 242 ? -6.328 29.625 19.672 1 95.94 242 ASN A O 1
ATOM 1932 N N . ASN A 1 243 ? -4.594 28.172 19.969 1 95.62 243 ASN A N 1
ATOM 1933 C CA . ASN A 1 243 ? -3.727 29.297 20.312 1 95.62 243 ASN A CA 1
ATOM 1934 C C . ASN A 1 243 ? -2.449 29.297 19.484 1 95.62 243 ASN A C 1
ATOM 1936 O O . ASN A 1 243 ? -1.799 28.25 19.344 1 95.62 243 ASN A O 1
ATOM 1940 N N . GLU A 1 244 ? -2.182 30.422 18.984 1 96.75 244 GLU A N 1
ATOM 1941 C CA . GLU A 1 244 ? -0.83 30.688 18.484 1 96.75 244 GLU A CA 1
ATOM 1942 C C . GLU A 1 244 ? 0.138 30.922 19.641 1 96.75 244 GLU A C 1
ATOM 1944 O O . GLU A 1 244 ? -0.258 31.406 20.703 1 96.75 244 GLU A O 1
ATOM 1949 N N . LEU A 1 245 ? 1.38 30.609 19.391 1 98.06 245 LEU A N 1
ATOM 1950 C CA . LEU A 1 245 ? 2.309 30.609 20.516 1 98.06 245 LEU A CA 1
ATOM 1951 C C . LEU A 1 245 ? 3.588 31.359 20.156 1 98.06 245 LEU A C 1
ATOM 1953 O O . LEU A 1 245 ? 4.066 31.297 19.031 1 98.06 245 LEU A O 1
ATOM 1957 N N . PHE A 1 246 ? 4.066 32.062 21.188 1 98.06 246 PHE A N 1
ATOM 1958 C CA . PHE A 1 246 ? 5.445 32.531 21.141 1 98.06 246 PHE A CA 1
ATOM 1959 C C . PHE A 1 246 ? 6.387 31.484 21.75 1 98.06 246 PHE A C 1
ATOM 1961 O O . PHE A 1 246 ? 5.996 30.734 22.641 1 98.06 246 PHE A O 1
ATOM 1968 N N . PHE A 1 247 ? 7.602 31.391 21.297 1 98.12 247 PHE A N 1
ATOM 1969 C CA . PHE A 1 247 ? 8.641 30.484 21.781 1 98.12 247 PHE A CA 1
ATOM 1970 C C . PHE A 1 247 ? 9.969 31.219 21.922 1 98.12 247 PHE A C 1
ATOM 1972 O O . PHE A 1 247 ? 10.336 32.031 21.062 1 98.12 247 PHE A O 1
ATOM 1979 N N . SER A 1 248 ? 10.641 30.984 22.984 1 97.94 248 SER A N 1
ATOM 1980 C CA . SER A 1 248 ? 11.977 31.547 23.172 1 97.94 248 SER A CA 1
ATOM 1981 C C . SER A 1 248 ? 12.82 30.672 24.078 1 97.94 248 SER A C 1
ATOM 1983 O O . SER A 1 248 ? 12.289 29.828 24.812 1 97.94 248 SER A O 1
ATOM 1985 N N . ILE A 1 249 ? 14.062 30.797 23.953 1 98.44 249 ILE A N 1
ATOM 1986 C CA . ILE A 1 249 ? 15.031 30.234 24.891 1 98.44 249 ILE A CA 1
ATOM 1987 C C . ILE A 1 249 ? 15.82 31.344 25.562 1 98.44 249 ILE A C 1
ATOM 1989 O O . ILE A 1 249 ? 16.359 32.25 24.891 1 98.44 249 ILE A O 1
ATOM 1993 N N . ALA A 1 250 ? 15.938 31.234 26.891 1 98.12 250 ALA A N 1
ATOM 1994 C CA . ALA A 1 250 ? 16.625 32.281 27.641 1 98.12 250 ALA A CA 1
ATOM 1995 C C . ALA A 1 250 ? 18.031 32.5 27.109 1 98.12 250 ALA A C 1
ATOM 1997 O O . ALA A 1 250 ? 18.828 31.562 27.047 1 98.12 250 ALA A O 1
ATOM 1998 N N . ASN A 1 251 ? 18.297 33.688 26.734 1 97.56 251 ASN A N 1
ATOM 1999 C CA . ASN A 1 251 ? 19.625 34.188 26.391 1 97.56 251 ASN A CA 1
ATOM 2000 C C . ASN A 1 251 ? 20.156 33.531 25.125 1 97.56 251 ASN A C 1
ATOM 2002 O O . ASN A 1 251 ? 21.359 33.531 24.875 1 97.56 251 ASN A O 1
ATOM 2006 N N . HIS A 1 252 ? 19.359 32.906 24.359 1 98.19 252 HIS A N 1
ATOM 2007 C CA . HIS A 1 252 ? 19.797 32.219 23.141 1 98.19 252 HIS A CA 1
ATOM 2008 C C . HIS A 1 252 ? 19.062 32.781 21.906 1 98.19 252 HIS A C 1
ATOM 2010 O O . HIS A 1 252 ? 17.891 33.156 22 1 98.19 252 HIS A O 1
ATOM 2016 N N . LYS A 1 253 ? 19.75 32.781 20.828 1 96.94 253 LYS A N 1
ATOM 2017 C CA . LYS A 1 253 ? 19.156 33.156 19.547 1 96.94 253 LYS A CA 1
ATOM 2018 C C . LYS A 1 253 ? 18.641 31.922 18.812 1 96.94 253 LYS A C 1
ATOM 2020 O O . LYS A 1 253 ? 19.234 30.844 18.922 1 96.94 253 LYS A O 1
ATOM 2025 N N . LEU A 1 254 ? 17.594 32.094 18.125 1 97.88 254 LEU A N 1
ATOM 2026 C CA . LEU A 1 254 ? 17 31.062 17.297 1 97.88 254 LEU A CA 1
ATOM 2027 C C . LEU A 1 254 ? 17.172 31.359 15.82 1 97.88 254 LEU A C 1
ATOM 2029 O O . LEU A 1 254 ? 16.625 32.344 15.32 1 97.88 254 LEU A O 1
ATOM 2033 N N . THR A 1 255 ? 17.891 30.547 15.109 1 98.31 255 THR A N 1
ATOM 2034 C CA . THR A 1 255 ? 18.031 30.734 13.672 1 98.31 255 THR A CA 1
ATOM 2035 C C . THR A 1 255 ? 17.109 29.797 12.906 1 98.31 255 THR A C 1
ATOM 2037 O O . THR A 1 255 ? 17.344 28.578 12.859 1 98.31 255 THR A O 1
ATOM 2040 N N . ILE A 1 256 ? 16.125 30.391 12.273 1 98.25 256 ILE A N 1
ATOM 2041 C CA . ILE A 1 256 ? 15.18 29.594 11.508 1 98.25 256 ILE A CA 1
ATOM 2042 C C . ILE A 1 256 ? 15.844 29.094 10.227 1 98.25 256 ILE A C 1
ATOM 2044 O O . ILE A 1 256 ? 16.453 29.875 9.492 1 98.25 256 ILE A O 1
ATOM 2048 N N . VAL A 1 257 ? 15.719 27.75 9.961 1 98.38 257 VAL A N 1
ATOM 2049 C CA . VAL A 1 257 ? 16.328 27.188 8.758 1 98.38 257 VAL A CA 1
ATOM 2050 C C . VAL A 1 257 ? 15.273 26.406 7.969 1 98.38 257 VAL A C 1
ATOM 2052 O O . VAL A 1 257 ? 15.539 25.938 6.855 1 98.38 257 VAL A O 1
ATOM 2055 N N . GLU A 1 258 ? 14.172 26.234 8.531 1 97.75 258 GLU A N 1
ATOM 2056 C CA . GLU A 1 258 ? 13.055 25.531 7.895 1 97.75 258 GLU A CA 1
ATOM 2057 C C . GLU A 1 258 ? 11.719 26.016 8.445 1 97.75 258 GLU A C 1
ATOM 2059 O O . GLU A 1 258 ? 11.594 26.281 9.641 1 97.75 258 GLU A O 1
ATOM 2064 N N . SER A 1 259 ? 10.719 26.156 7.598 1 97.56 259 SER A N 1
ATOM 2065 C CA . SER A 1 259 ? 9.352 26.469 7.98 1 97.56 259 SER A CA 1
ATOM 2066 C C . SER A 1 259 ? 8.344 25.672 7.168 1 97.56 259 SER A C 1
ATOM 2068 O O . SER A 1 259 ? 8.352 25.703 5.938 1 97.56 259 SER A O 1
ATOM 2070 N N . ASP A 1 260 ? 7.484 24.922 7.871 1 98.06 260 ASP A N 1
ATOM 2071 C CA . ASP A 1 260 ? 6.422 24.141 7.254 1 98.06 260 ASP A CA 1
ATOM 2072 C C . ASP A 1 260 ? 6.984 23.156 6.234 1 98.06 260 ASP A C 1
ATOM 2074 O O . ASP A 1 260 ? 6.508 23.078 5.102 1 98.06 260 ASP A O 1
ATOM 2078 N N . ALA A 1 261 ? 8.078 22.547 6.652 1 97.88 261 ALA A N 1
ATOM 2079 C CA . ALA A 1 261 ? 8.719 21.438 5.938 1 97.88 261 ALA A CA 1
ATOM 2080 C C . ALA A 1 261 ? 9.398 21.938 4.66 1 97.88 261 ALA A C 1
ATOM 2082 O O . ALA A 1 261 ? 9.5 21.203 3.678 1 97.88 261 ALA A O 1
ATOM 2083 N N . GLU A 1 262 ? 9.781 23.172 4.645 1 96.75 262 GLU A N 1
ATOM 2084 C CA . GLU A 1 262 ? 10.555 23.75 3.551 1 96.75 262 GLU A CA 1
ATOM 2085 C C . GLU A 1 262 ? 11.758 24.531 4.078 1 96.75 262 GLU A C 1
ATOM 2087 O O . GLU A 1 262 ? 11.617 25.375 4.973 1 96.75 262 GLU A O 1
ATOM 2092 N N . TYR A 1 263 ? 12.922 24.234 3.48 1 97 263 TYR A N 1
ATOM 2093 C CA . TYR A 1 263 ? 14.117 24.969 3.879 1 97 263 TYR A CA 1
ATOM 2094 C C . TYR A 1 263 ? 13.992 26.453 3.539 1 97 263 TYR A C 1
ATOM 2096 O O . TYR A 1 263 ? 13.414 26.812 2.51 1 97 263 TYR A O 1
ATOM 2104 N N . THR A 1 264 ? 14.508 27.266 4.406 1 97.25 264 THR A N 1
ATOM 2105 C CA . THR A 1 264 ? 14.516 28.703 4.199 1 97.25 264 THR A CA 1
ATOM 2106 C C . THR A 1 264 ? 15.938 29.25 4.246 1 97.25 264 THR A C 1
ATOM 2108 O O . THR A 1 264 ? 16.844 28.578 4.723 1 97.25 264 THR A O 1
ATOM 2111 N N . LYS A 1 265 ? 16.062 30.438 3.639 1 97.31 265 LYS A N 1
ATOM 2112 C CA . LYS A 1 265 ? 17.266 31.188 4.02 1 97.31 265 LYS A CA 1
ATOM 2113 C C . LYS A 1 265 ? 17.312 31.391 5.531 1 97.31 265 LYS A C 1
ATOM 2115 O O . LYS A 1 265 ? 16.297 31.703 6.156 1 97.31 265 LYS A O 1
ATOM 2120 N N . PRO A 1 266 ? 18.531 31.094 6.055 1 97.25 266 PRO A N 1
ATOM 2121 C CA . PRO A 1 266 ? 18.609 31.297 7.504 1 97.25 266 PRO A CA 1
ATOM 2122 C C . PRO A 1 266 ? 18.188 32.688 7.922 1 97.25 266 PRO A C 1
ATOM 2124 O O . PRO A 1 266 ? 18.547 33.688 7.254 1 97.25 266 PRO A O 1
ATOM 2127 N N . PHE A 1 267 ? 17.438 32.719 9 1 95.88 267 PHE A N 1
ATOM 2128 C CA . PHE A 1 267 ? 16.891 33.969 9.508 1 95.88 267 PHE A CA 1
ATOM 2129 C C . PHE A 1 267 ? 16.766 33.938 11.023 1 95.88 267 PHE A C 1
ATOM 2131 O O . PHE A 1 267 ? 16.234 32.969 11.578 1 95.88 267 PHE A O 1
ATOM 2138 N N . THR A 1 268 ? 17.281 34.938 11.703 1 96 268 THR A N 1
ATOM 2139 C CA . THR A 1 268 ? 17.203 35 13.156 1 96 268 THR A CA 1
ATOM 2140 C C . THR A 1 268 ? 16.234 36.094 13.594 1 96 268 THR A C 1
ATOM 2142 O O . THR A 1 268 ? 16.625 37.25 13.734 1 96 268 THR A O 1
ATOM 2145 N N . PRO A 1 269 ? 15.078 35.688 13.898 1 93.75 269 PRO A N 1
ATOM 2146 C CA . PRO A 1 269 ? 14.125 36.719 14.352 1 93.75 269 PRO A CA 1
ATOM 2147 C C . PRO A 1 269 ? 14.359 37.125 15.805 1 93.75 269 PRO A C 1
ATOM 2149 O O . PRO A 1 269 ? 14.969 36.375 16.578 1 93.75 269 PRO A O 1
ATOM 2152 N N . GLU A 1 270 ? 13.828 38.25 16.156 1 87.38 270 GLU A N 1
ATOM 2153 C CA . GLU A 1 270 ? 13.852 38.656 17.562 1 87.38 270 GLU A CA 1
ATOM 2154 C C . GLU A 1 270 ? 12.852 37.844 18.391 1 87.38 270 GLU A C 1
ATOM 2156 O O . GLU A 1 270 ? 13.109 37.562 19.562 1 87.38 270 GLU A O 1
ATOM 2161 N N . ARG A 1 271 ? 11.812 37.625 17.75 1 90.62 271 ARG A N 1
ATOM 2162 C CA . ARG A 1 271 ? 10.727 36.875 18.359 1 90.62 271 ARG A CA 1
ATOM 2163 C C . ARG A 1 271 ? 10.156 35.844 17.391 1 90.62 271 ARG A C 1
ATOM 2165 O O . ARG A 1 271 ? 10.008 36.125 16.188 1 90.62 271 ARG A O 1
ATOM 2172 N N . LEU A 1 272 ? 9.898 34.688 18 1 95.75 272 LEU A N 1
ATOM 2173 C CA . LEU A 1 272 ? 9.375 33.625 17.156 1 95.75 272 LEU A CA 1
ATOM 2174 C C . LEU A 1 272 ? 7.93 33.312 17.5 1 95.75 272 LEU A C 1
ATOM 2176 O O . LEU A 1 272 ? 7.594 33.156 18.688 1 95.75 272 LEU A O 1
ATOM 2180 N N . MET A 1 273 ? 7.086 33.375 16.531 1 96.81 273 MET A N 1
ATOM 2181 C CA . MET A 1 273 ? 5.691 32.969 16.688 1 96.81 273 MET A CA 1
ATOM 2182 C C . MET A 1 273 ? 5.391 31.734 15.828 1 96.81 273 MET A C 1
ATOM 2184 O O . MET A 1 273 ? 5.84 31.641 14.688 1 96.81 273 MET A O 1
ATOM 2188 N N . ILE A 1 274 ? 4.66 30.797 16.328 1 97.75 274 ILE A N 1
ATOM 2189 C CA . ILE A 1 274 ? 4.285 29.578 15.617 1 97.75 274 ILE A CA 1
ATOM 2190 C C . ILE A 1 274 ? 2.799 29.281 15.82 1 97.75 274 ILE A C 1
ATOM 2192 O O . ILE A 1 274 ? 2.332 29.188 16.953 1 97.75 274 ILE A O 1
ATOM 2196 N N . ALA A 1 275 ? 2.076 29.203 14.773 1 97.69 275 ALA A N 1
ATOM 2197 C CA . ALA A 1 275 ? 0.633 28.984 14.828 1 97.69 275 ALA A CA 1
ATOM 2198 C C . ALA A 1 275 ? 0.304 27.484 14.828 1 97.69 275 ALA A C 1
ATOM 2200 O O . ALA A 1 275 ? 1.132 26.656 14.438 1 97.69 275 ALA A O 1
ATOM 2201 N N . PRO A 1 276 ? -0.953 27.141 15.305 1 98.19 276 PRO A N 1
ATOM 2202 C CA . PRO A 1 276 ? -1.362 25.75 15.141 1 98.19 276 PRO A CA 1
ATOM 2203 C C . PRO A 1 276 ? -1.259 25.266 13.695 1 98.19 276 PRO A C 1
ATOM 2205 O O . PRO A 1 276 ? -1.711 25.953 12.773 1 98.19 276 PRO A O 1
ATOM 2208 N N . GLY A 1 277 ? -0.585 24.109 13.586 1 98.38 277 GLY A N 1
ATOM 2209 C CA . GLY A 1 277 ? -0.412 23.562 12.25 1 98.38 277 GLY A CA 1
ATOM 2210 C C . GLY A 1 277 ? 0.937 23.906 11.641 1 98.38 277 GLY A C 1
ATOM 2211 O O . GLY A 1 277 ? 1.351 23.297 10.656 1 98.38 277 GLY A O 1
ATOM 2212 N N . GLN A 1 278 ? 1.651 24.797 12.234 1 98.5 278 GLN A N 1
ATOM 2213 C CA . GLN A 1 278 ? 2.951 25.172 11.68 1 98.5 278 GLN A CA 1
ATOM 2214 C C . GLN A 1 278 ? 4.07 24.359 12.32 1 98.5 278 GLN A C 1
ATOM 2216 O O . GLN A 1 278 ? 3.924 23.875 13.445 1 98.5 278 GLN A O 1
ATOM 2221 N N . THR A 1 279 ? 5.117 24.219 11.562 1 98.81 279 THR A N 1
ATOM 2222 C CA . THR A 1 279 ? 6.383 23.656 12.031 1 98.81 279 THR A CA 1
ATOM 2223 C C . THR A 1 279 ? 7.535 24.609 11.711 1 98.81 279 THR A C 1
ATOM 2225 O O . THR A 1 279 ? 7.539 25.266 10.664 1 98.81 279 THR A O 1
ATOM 2228 N N . ILE A 1 280 ? 8.477 24.719 12.68 1 98.56 280 ILE A N 1
ATOM 2229 C CA . ILE A 1 280 ? 9.656 25.562 12.484 1 98.56 280 ILE A CA 1
ATOM 2230 C C . ILE A 1 280 ? 10.891 24.859 13.039 1 98.56 280 ILE A C 1
ATOM 2232 O O . ILE A 1 280 ? 10.891 24.391 14.188 1 98.56 280 ILE A O 1
ATOM 2236 N N . ASN A 1 281 ? 11.883 24.75 12.172 1 98.69 281 ASN A N 1
ATOM 2237 C CA . ASN A 1 281 ? 13.18 24.281 12.656 1 98.69 281 ASN A CA 1
ATOM 2238 C C . ASN A 1 281 ? 14.133 25.438 12.93 1 98.69 281 ASN A C 1
ATOM 2240 O O . ASN A 1 281 ? 14.273 26.344 12.102 1 98.69 281 ASN A O 1
ATOM 2244 N N . VAL A 1 282 ? 14.797 25.344 14.094 1 98.75 282 VAL A N 1
ATOM 2245 C CA . VAL A 1 282 ? 15.742 26.391 14.445 1 98.75 282 VAL A CA 1
ATOM 2246 C C . VAL A 1 282 ? 17.078 25.781 14.867 1 98.75 282 VAL A C 1
ATOM 2248 O O . VAL A 1 282 ? 17.094 24.703 15.477 1 98.75 282 VAL A O 1
ATOM 2251 N N . LEU A 1 283 ? 18.094 26.406 14.508 1 98.75 283 LEU A N 1
ATOM 2252 C CA . LEU A 1 283 ? 19.422 26.109 15.055 1 98.75 283 LEU A CA 1
ATOM 2253 C C . LEU A 1 283 ? 19.703 26.953 16.281 1 98.75 283 LEU A C 1
ATOM 2255 O O . LEU A 1 283 ? 19.453 28.156 16.297 1 98.75 283 LEU A O 1
ATOM 2259 N N . VAL A 1 284 ? 20.172 26.297 17.312 1 98.69 284 VAL A N 1
ATOM 2260 C CA . VAL A 1 284 ? 20.531 26.969 18.547 1 98.69 284 VAL A CA 1
ATOM 2261 C C . VAL A 1 284 ? 21.953 26.578 18.953 1 98.69 284 VAL A C 1
ATOM 2263 O O . VAL A 1 284 ? 22.25 25.406 19.125 1 98.69 284 VAL A O 1
ATOM 2266 N N . LYS A 1 285 ? 22.719 27.547 19.125 1 98.44 285 LYS A N 1
ATOM 2267 C CA . LYS A 1 285 ? 24.078 27.297 19.609 1 98.44 285 LYS A CA 1
ATOM 2268 C C . LYS A 1 285 ? 24.156 27.422 21.125 1 98.44 285 LYS A C 1
ATOM 2270 O O . LYS A 1 285 ? 23.672 28.391 21.703 1 98.44 285 LYS A O 1
ATOM 2275 N N . ALA A 1 286 ? 24.75 26.422 21.734 1 98.44 286 ALA A N 1
ATOM 2276 C CA . ALA A 1 286 ? 25 26.469 23.172 1 98.44 286 ALA A CA 1
ATOM 2277 C C . ALA A 1 286 ? 26.234 27.297 23.484 1 98.44 286 ALA A C 1
ATOM 2279 O O . ALA A 1 286 ? 27.281 26.766 23.844 1 98.44 286 ALA A O 1
ATOM 2280 N N . ASP A 1 287 ? 26.016 28.547 23.547 1 98.25 287 ASP A N 1
ATOM 2281 C CA . ASP A 1 287 ? 27.172 29.438 23.656 1 98.25 287 ASP A CA 1
ATOM 2282 C C . ASP A 1 287 ? 27.062 30.312 24.906 1 98.25 287 ASP A C 1
ATOM 2284 O O . ASP A 1 287 ? 27.641 31.406 24.953 1 98.25 287 ASP A O 1
ATOM 2288 N N . GLN A 1 288 ? 26.328 29.922 25.875 1 97.75 288 GLN A N 1
ATOM 2289 C CA . GLN A 1 288 ? 26.172 30.641 27.141 1 97.75 288 GLN A CA 1
ATOM 2290 C C . GLN A 1 288 ? 26.953 29.953 28.266 1 97.75 288 GLN A C 1
ATOM 2292 O O . GLN A 1 288 ? 27.422 28.828 28.094 1 97.75 288 GLN A O 1
ATOM 2297 N N . PRO A 1 289 ? 27.156 30.688 29.438 1 96.62 289 PRO A N 1
ATOM 2298 C CA . PRO A 1 289 ? 27.766 30 30.578 1 96.62 289 PRO A CA 1
ATOM 2299 C C . PRO A 1 289 ? 27 28.75 31 1 96.62 289 PRO A C 1
ATOM 2301 O O . PRO A 1 289 ? 25.781 28.703 30.859 1 96.62 289 PRO A O 1
ATOM 2304 N N . ILE A 1 290 ? 27.766 27.812 31.547 1 96.81 290 ILE A N 1
ATOM 2305 C CA . ILE A 1 290 ? 27.156 26.562 32 1 96.81 290 ILE A CA 1
ATOM 2306 C C . ILE A 1 290 ? 26.031 26.859 32.969 1 96.81 290 ILE A C 1
ATOM 2308 O O . ILE A 1 290 ? 26.219 27.562 33.969 1 96.81 290 ILE A O 1
ATOM 2312 N N . GLY A 1 291 ? 24.844 26.406 32.688 1 96.19 291 GLY A N 1
ATOM 2313 C CA . GLY A 1 291 ? 23.656 26.641 33.469 1 96.19 291 GLY A CA 1
ATOM 2314 C C . GLY A 1 291 ? 22.406 26.016 32.875 1 96.19 291 GLY A C 1
ATOM 2315 O O . GLY A 1 291 ? 22.484 25.203 31.953 1 96.19 291 GLY A O 1
ATOM 2316 N N . LYS A 1 292 ? 21.344 26.266 33.594 1 95.62 292 LYS A N 1
ATOM 2317 C CA . LYS A 1 292 ? 20.031 25.812 33.156 1 95.62 292 LYS A CA 1
ATOM 2318 C C . LYS A 1 292 ? 19.219 26.984 32.594 1 95.62 292 LYS A C 1
ATOM 2320 O O . LYS A 1 292 ? 19.031 28 33.25 1 95.62 292 LYS A O 1
ATOM 2325 N N . TYR A 1 293 ? 18.766 26.859 31.328 1 97.94 293 TYR A N 1
ATOM 2326 C CA . TYR A 1 293 ? 18.016 27.906 30.656 1 97.94 293 TYR A CA 1
ATOM 2327 C C . TYR A 1 293 ? 16.609 27.422 30.297 1 97.94 293 TYR A C 1
ATOM 2329 O O . TYR A 1 293 ? 16.422 26.281 29.875 1 97.94 293 TYR A O 1
ATOM 2337 N N . GLU A 1 294 ? 15.68 28.344 30.438 1 97.94 294 GLU A N 1
ATOM 2338 C CA . GLU A 1 294 ? 14.297 28 30.125 1 97.94 294 GLU A CA 1
ATOM 2339 C C . GLU A 1 294 ? 14.039 28.047 28.625 1 97.94 294 GLU A C 1
ATOM 2341 O O . GLU A 1 294 ? 14.555 28.938 27.938 1 97.94 294 GLU A O 1
ATOM 2346 N N . MET A 1 295 ? 13.359 27.109 28.094 1 98.56 295 MET A N 1
ATOM 2347 C CA . MET A 1 295 ? 12.594 27.203 26.859 1 98.56 295 MET A CA 1
ATOM 2348 C C . MET A 1 295 ? 11.109 27.422 27.156 1 98.56 295 MET A C 1
ATOM 2350 O O . MET A 1 295 ? 10.453 26.562 27.75 1 98.56 295 MET A O 1
ATOM 2354 N N . ALA A 1 296 ? 10.586 28.531 26.719 1 98.44 296 ALA A N 1
ATOM 2355 C CA . ALA A 1 296 ? 9.242 28.906 27.156 1 98.44 296 ALA A CA 1
ATOM 2356 C C . ALA A 1 296 ? 8.297 29.047 25.969 1 98.44 296 ALA A C 1
ATOM 2358 O O . ALA A 1 296 ? 8.695 29.5 24.906 1 98.44 296 ALA A O 1
ATOM 2359 N N . VAL A 1 297 ? 7.109 28.656 26.25 1 98.12 297 VAL A N 1
ATOM 2360 C CA . VAL A 1 297 ? 6 28.844 25.312 1 98.12 297 VAL A CA 1
ATOM 2361 C C . VAL A 1 297 ? 4.898 29.672 25.984 1 98.12 297 VAL A C 1
ATOM 2363 O O . VAL A 1 297 ? 4.527 29.391 27.141 1 98.12 297 VAL A O 1
ATOM 2366 N N . GLY A 1 298 ? 4.391 30.672 25.328 1 97.44 298 GLY A N 1
ATOM 2367 C CA . GLY A 1 298 ? 3.277 31.484 25.781 1 97.44 298 GLY A CA 1
ATOM 2368 C C . GLY A 1 298 ? 2.355 31.922 24.656 1 97.44 298 GLY A C 1
ATOM 2369 O O . GLY A 1 298 ? 2.67 31.719 23.484 1 97.44 298 GLY A O 1
ATOM 2370 N N . PRO A 1 299 ? 1.307 32.531 25.031 1 96.88 299 PRO A N 1
ATOM 2371 C CA . PRO A 1 299 ? 0.265 32.812 24.031 1 96.88 299 PRO A CA 1
ATOM 2372 C C . PRO A 1 299 ? 0.572 34 23.156 1 96.88 299 PRO A C 1
ATOM 2374 O O . PRO A 1 299 ? 1.152 35 23.641 1 96.88 299 PRO A O 1
ATOM 2377 N N . TYR A 1 300 ? 0.301 33.969 21.906 1 96.5 300 TYR A N 1
ATOM 2378 C CA . TYR A 1 300 ? -0.049 35.094 21.062 1 96.5 300 TYR A CA 1
ATOM 2379 C C . TYR A 1 300 ? -1.56 35.219 20.906 1 96.5 300 TYR A C 1
ATOM 2381 O O . TYR A 1 300 ? -2.186 34.375 20.266 1 96.5 300 TYR A O 1
ATOM 2389 N N . MET A 1 301 ? -2.131 36.219 21.5 1 94.75 301 MET A N 1
ATOM 2390 C CA . MET A 1 301 ? -3.574 36.438 21.453 1 94.75 301 MET A CA 1
ATOM 2391 C C . MET A 1 301 ? -3.914 37.719 20.734 1 94.75 301 MET A C 1
ATOM 2393 O O . MET A 1 301 ? -3.943 38.781 21.344 1 94.75 301 MET A O 1
ATOM 2397 N N . SER A 1 302 ? -4.332 37.531 19.516 1 90 302 SER A N 1
ATOM 2398 C CA . SER A 1 302 ? -4.586 38.719 18.688 1 90 302 SER A CA 1
ATOM 2399 C C . SER A 1 302 ? -6.043 39.156 18.781 1 90 302 SER A C 1
ATOM 2401 O O . SER A 1 302 ? -6.375 40.281 18.469 1 90 302 SER A O 1
ATOM 2403 N N . ALA A 1 303 ? -6.891 38.281 19.172 1 89.44 303 ALA A N 1
ATOM 2404 C CA . ALA A 1 303 ? -8.305 38.625 19.297 1 89.44 303 ALA A CA 1
ATOM 2405 C C . ALA A 1 303 ? -8.57 39.438 20.547 1 89.44 303 ALA A C 1
ATOM 2407 O O . ALA A 1 303 ? -7.82 39.344 21.531 1 89.44 303 ALA A O 1
ATOM 2408 N N . GLN A 1 304 ? -9.648 40.125 20.484 1 87.62 304 GLN A N 1
ATOM 2409 C CA . GLN A 1 304 ? -10.023 40.938 21.625 1 87.62 304 GLN A CA 1
ATOM 2410 C C . GLN A 1 304 ? -11.062 40.219 22.484 1 87.62 304 GLN A C 1
ATOM 2412 O O . GLN A 1 304 ? -11.953 39.531 21.969 1 87.62 304 GLN A O 1
ATOM 2417 N N . ASN A 1 305 ? -10.875 40.344 23.766 1 86.62 305 ASN A N 1
ATOM 2418 C CA . ASN A 1 305 ? -11.844 39.906 24.75 1 86.62 305 ASN A CA 1
ATOM 2419 C C . ASN A 1 305 ? -12.008 38.375 24.719 1 86.62 305 ASN A C 1
ATOM 2421 O O . ASN A 1 305 ? -13.125 37.875 24.844 1 86.62 305 ASN A O 1
ATOM 2425 N N . VAL A 1 306 ? -11.07 37.688 24.391 1 90.5 306 VAL A N 1
ATOM 2426 C CA . VAL A 1 306 ? -11.07 36.219 24.391 1 90.5 306 VAL A CA 1
ATOM 2427 C C . VAL A 1 306 ? -10.25 35.719 25.578 1 90.5 306 VAL A C 1
ATOM 2429 O O . VAL A 1 306 ? -9.109 36.156 25.781 1 90.5 306 VAL A O 1
ATOM 2432 N N . PRO A 1 307 ? -10.875 34.875 26.375 1 91.5 307 PRO A N 1
ATOM 2433 C CA . PRO A 1 307 ? -10.086 34.281 27.469 1 91.5 307 PRO A CA 1
ATOM 2434 C C . PRO A 1 307 ? -8.945 33.406 26.969 1 91.5 307 PRO A C 1
ATOM 2436 O O . PRO A 1 307 ? -9.109 32.688 25.984 1 91.5 307 PRO A O 1
ATOM 2439 N N . PHE A 1 308 ? -7.758 33.469 27.641 1 93.19 308 PHE A N 1
ATOM 2440 C CA . PHE A 1 308 ? -6.625 32.625 27.281 1 93.19 308 PHE A CA 1
ATOM 2441 C C . PHE A 1 308 ? -5.762 32.344 28.516 1 93.19 308 PHE A C 1
ATOM 2443 O O . PHE A 1 308 ? -5.867 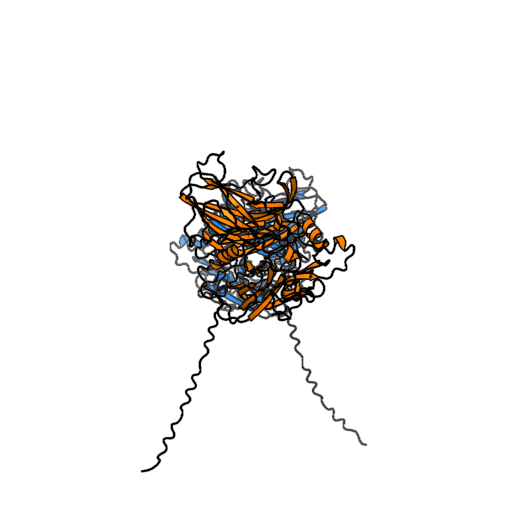33.031 29.531 1 93.19 308 PHE A O 1
ATOM 2450 N N . GLN A 1 309 ? -5.059 31.25 28.406 1 94.38 309 GLN A N 1
ATOM 2451 C CA . GLN A 1 309 ? -4.09 30.906 29.438 1 94.38 309 GLN A CA 1
ATOM 2452 C C . GLN A 1 309 ? -2.877 31.828 29.406 1 94.38 309 GLN A C 1
ATOM 2454 O O . GLN A 1 309 ? -2.309 32.062 28.328 1 94.38 309 GLN A O 1
ATOM 2459 N N . ASN A 1 310 ? -2.514 32.312 30.547 1 94.12 310 ASN A N 1
ATOM 2460 C CA . ASN A 1 310 ? -1.436 33.312 30.531 1 94.12 310 ASN A CA 1
ATOM 2461 C C . ASN A 1 310 ? -0.194 32.781 31.25 1 94.12 310 ASN A C 1
ATOM 2463 O O . ASN A 1 310 ? 0.794 33.5 31.391 1 94.12 310 ASN A O 1
ATOM 2467 N N . ILE A 1 311 ? -0.292 31.578 31.766 1 96.81 311 ILE A N 1
ATOM 2468 C CA . ILE A 1 311 ? 0.884 30.938 32.344 1 96.81 311 ILE A CA 1
ATOM 2469 C C . ILE A 1 311 ? 1.634 30.156 31.266 1 96.81 311 ILE A C 1
ATOM 2471 O O . ILE A 1 311 ? 1.05 29.328 30.578 1 96.81 311 ILE A O 1
ATOM 2475 N N . SER A 1 312 ? 2.895 30.438 31.156 1 97.44 312 SER A N 1
ATOM 2476 C CA . SER A 1 312 ? 3.711 29.812 30.125 1 97.44 312 SER A CA 1
ATOM 2477 C C . SER A 1 312 ? 4.07 28.375 30.516 1 97.44 312 SER A C 1
ATOM 2479 O O . SER A 1 312 ? 4.199 28.062 31.688 1 97.44 312 SER A O 1
ATOM 2481 N N . ALA A 1 313 ? 4.184 27.5 29.531 1 98.62 313 ALA A N 1
ATOM 2482 C CA . ALA A 1 313 ? 4.883 26.234 29.719 1 98.62 313 ALA A CA 1
ATOM 2483 C C . ALA A 1 313 ? 6.391 26.422 29.609 1 98.62 313 ALA A C 1
ATOM 2485 O O . ALA A 1 313 ? 6.867 27.266 28.828 1 98.62 313 ALA A O 1
ATOM 2486 N N . VAL A 1 314 ? 7.094 25.562 30.375 1 98.25 314 VAL A N 1
ATOM 2487 C CA . VAL A 1 314 ? 8.539 25.734 30.422 1 98.25 314 VAL A CA 1
ATOM 2488 C C . VAL A 1 314 ? 9.227 24.375 30.297 1 98.25 314 VAL A C 1
ATOM 2490 O O . VAL A 1 314 ? 8.844 23.422 30.969 1 98.25 314 VAL A O 1
ATOM 2493 N N . ALA A 1 315 ? 10.172 24.312 29.422 1 98.5 315 ALA A N 1
ATOM 2494 C CA . ALA A 1 315 ? 11.164 23.234 29.359 1 98.5 315 ALA A CA 1
ATOM 2495 C C . ALA A 1 315 ? 12.555 23.766 29.688 1 98.5 315 ALA A C 1
ATOM 2497 O O . ALA A 1 315 ? 12.75 24.969 29.875 1 98.5 315 ALA A O 1
ATOM 2498 N N . HIS A 1 316 ? 13.547 22.797 29.844 1 97.38 316 HIS A N 1
ATOM 2499 C CA . HIS A 1 316 ? 14.891 23.234 30.203 1 97.38 316 HIS A CA 1
ATOM 2500 C C . HIS A 1 316 ? 15.883 22.922 29.094 1 97.38 316 HIS A C 1
ATOM 2502 O O . HIS A 1 316 ? 15.883 21.812 28.547 1 97.38 316 HIS A O 1
ATOM 2508 N N . PHE A 1 317 ? 16.578 23.922 28.688 1 97.88 317 PHE A N 1
ATOM 2509 C CA . PHE A 1 317 ? 17.812 23.797 27.922 1 97.88 317 PHE A CA 1
ATOM 2510 C C . PHE A 1 317 ? 19.031 23.781 28.844 1 97.88 317 PHE A C 1
ATOM 2512 O O . PHE A 1 317 ? 19.578 24.828 29.188 1 97.88 317 PHE A O 1
ATOM 2519 N N . GLN A 1 318 ? 19.5 22.578 29.188 1 97 318 GLN A N 1
ATOM 2520 C CA . GLN A 1 318 ? 20.406 22.391 30.312 1 97 318 GLN A CA 1
ATOM 2521 C C . GLN A 1 318 ? 21.812 22.031 29.812 1 97 318 GLN A C 1
ATOM 2523 O O . GLN A 1 318 ? 22 20.984 29.188 1 97 318 GLN A O 1
ATOM 2528 N N . TYR A 1 319 ? 22.75 22.828 30.25 1 97.19 319 TYR A N 1
ATOM 2529 C CA . TYR A 1 319 ? 24.141 22.609 29.859 1 97.19 319 TYR A CA 1
ATOM 2530 C C . TYR A 1 319 ? 24.75 21.484 30.688 1 97.19 319 TYR A C 1
ATOM 2532 O O . TYR A 1 319 ? 24.531 21.406 31.906 1 97.19 319 TYR A O 1
ATOM 2540 N N . SER A 1 320 ? 25.438 20.609 29.891 1 95.25 320 SER A N 1
ATOM 2541 C CA . SER A 1 320 ? 26.234 19.641 30.625 1 95.25 320 SER A CA 1
ATOM 2542 C C . SER A 1 320 ? 27.125 20.312 31.656 1 95.25 320 SER A C 1
ATOM 2544 O O . SER A 1 320 ? 27.844 21.266 31.344 1 95.25 320 SER A O 1
ATOM 2546 N N . GLY A 1 321 ? 27.141 19.781 32.906 1 92.81 321 GLY A N 1
ATOM 2547 C CA . GLY A 1 321 ? 27.938 20.359 33.969 1 92.81 321 GLY A CA 1
ATOM 2548 C C . GLY A 1 321 ? 27.141 21.266 34.875 1 92.81 321 GLY A C 1
ATOM 2549 O O . GLY A 1 321 ? 27.625 21.656 35.938 1 92.81 321 GLY A O 1
ATOM 2550 N N . ALA A 1 322 ? 26 21.562 34.375 1 92.44 322 ALA A N 1
ATOM 2551 C CA . ALA A 1 322 ? 25.172 22.406 35.25 1 92.44 322 ALA A CA 1
ATOM 2552 C C . ALA A 1 322 ? 24.734 21.641 36.5 1 92.44 322 ALA A C 1
ATOM 2554 O O . ALA A 1 322 ? 24.484 20.438 36.438 1 92.44 322 ALA A O 1
ATOM 2555 N N . SER A 1 323 ? 24.688 22.391 37.625 1 86.5 323 SER A N 1
ATOM 2556 C CA . SER A 1 323 ? 24.219 21.781 38.875 1 86.5 323 SER A CA 1
ATOM 2557 C C . SER A 1 323 ? 22.734 21.438 38.781 1 86.5 323 SER A C 1
ATOM 2559 O O . SER A 1 323 ? 21.938 22.188 38.219 1 86.5 323 SER A O 1
ATOM 2561 N N . LEU A 1 324 ? 22.438 20.391 39.344 1 75.94 324 LEU A N 1
ATOM 2562 C CA . LEU A 1 324 ? 21.047 19.938 39.344 1 75.94 324 LEU A CA 1
ATOM 2563 C C . LEU A 1 324 ? 20.172 20.891 40.156 1 75.94 324 LEU A C 1
ATOM 2565 O O . LEU A 1 324 ? 18.953 20.938 39.969 1 75.94 324 LEU A O 1
ATOM 2569 N N . THR A 1 325 ? 20.828 21.625 41 1 79.94 325 THR A N 1
ATOM 2570 C CA . THR A 1 325 ? 20.078 22.5 41.875 1 79.94 325 THR A CA 1
ATOM 2571 C C . THR A 1 325 ? 20.094 23.938 41.375 1 79.94 325 THR A C 1
ATOM 2573 O O . THR A 1 325 ? 19.516 24.844 41.969 1 79.94 325 THR A O 1
ATOM 2576 N N . SER A 1 326 ? 20.672 24.047 40.219 1 83 326 SER A N 1
ATOM 2577 C CA . SER A 1 326 ? 20.75 25.406 39.656 1 83 326 SER A CA 1
ATOM 2578 C C . SER A 1 326 ? 19.359 25.906 39.281 1 83 326 SER A C 1
ATOM 2580 O O . SER A 1 326 ? 18.531 25.156 38.781 1 83 326 SER A O 1
ATOM 2582 N N . LEU A 1 327 ? 19.203 27.156 39.625 1 88.31 327 LEU A N 1
ATOM 2583 C CA . LEU A 1 327 ? 17.984 27.812 39.156 1 88.31 327 LEU A CA 1
ATOM 2584 C C . LEU A 1 327 ? 18.031 28.078 37.656 1 88.31 327 LEU A C 1
ATOM 2586 O O . LEU A 1 327 ? 19.078 28.438 37.125 1 88.31 327 LEU A O 1
ATOM 2590 N N . SER A 1 328 ? 16.906 27.891 37.031 1 93.44 328 SER A N 1
ATOM 2591 C CA . SER A 1 328 ? 16.859 28.141 35.594 1 93.44 328 SER A CA 1
ATOM 2592 C C . SER A 1 328 ? 16.719 29.625 35.312 1 93.44 328 SER A C 1
ATOM 2594 O O . SER A 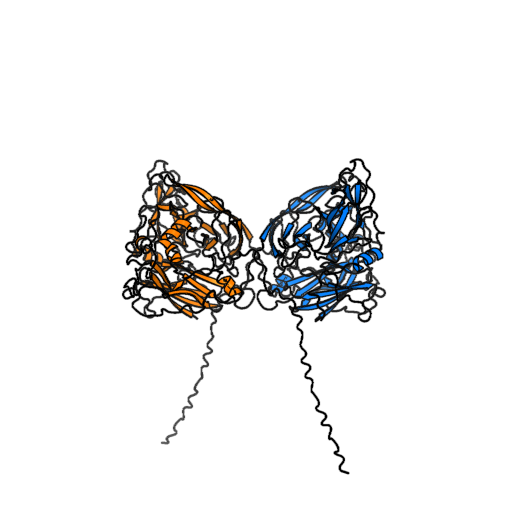1 328 ? 16 30.344 36 1 93.44 328 SER A O 1
ATOM 2596 N N . GLN A 1 329 ? 17.484 30.109 34.281 1 96 329 GLN A N 1
ATOM 2597 C CA . GLN A 1 329 ? 17.297 31.469 33.75 1 96 329 GLN A CA 1
ATOM 2598 C C . GLN A 1 329 ? 15.984 31.578 32.969 1 96 329 GLN A C 1
ATOM 2600 O O . GLN A 1 329 ? 15.742 30.812 32.062 1 96 329 GLN A O 1
ATOM 2605 N N . PRO A 1 330 ? 15.227 32.531 33.344 1 96.19 330 PRO A N 1
ATOM 2606 C CA . PRO A 1 330 ? 13.906 32.625 32.719 1 96.19 330 PRO A CA 1
ATOM 2607 C C . PRO A 1 330 ? 13.969 33.062 31.25 1 96.19 330 PRO A C 1
ATOM 2609 O O . PRO A 1 330 ? 14.789 33.938 30.906 1 96.19 330 PRO A O 1
ATOM 2612 N N . ALA A 1 331 ? 13.141 32.531 30.453 1 96.44 331 ALA A N 1
ATOM 2613 C CA . ALA A 1 331 ? 12.961 32.969 29.078 1 96.44 331 ALA A CA 1
ATOM 2614 C C . ALA A 1 331 ? 11.969 34.125 28.984 1 96.44 331 ALA A C 1
ATOM 2616 O O . ALA A 1 331 ? 10.953 34.125 29.688 1 96.44 331 ALA A O 1
ATOM 2617 N N . GLN A 1 332 ? 12.242 35.062 28.141 1 94.62 332 GLN A N 1
ATOM 2618 C CA . GLN A 1 332 ? 11.344 36.188 27.938 1 94.62 332 GLN A CA 1
ATOM 2619 C C . GLN A 1 332 ? 10.5 36 26.688 1 94.62 332 GLN A C 1
ATOM 2621 O O . GLN A 1 332 ? 11.023 35.625 25.625 1 94.62 332 GLN A O 1
ATOM 2626 N N . LEU A 1 333 ? 9.227 36.25 26.859 1 96.31 333 LEU A N 1
ATOM 2627 C CA . LEU A 1 333 ? 8.297 36.219 25.734 1 96.31 333 LEU A CA 1
ATOM 2628 C C . LEU A 1 333 ? 7.723 37.594 25.453 1 96.31 333 LEU A C 1
ATOM 2630 O O . LEU A 1 333 ? 7.664 38.438 26.359 1 96.31 333 LEU A O 1
ATOM 2634 N N . PRO A 1 334 ? 7.293 37.812 24.234 1 95.31 334 PRO A N 1
ATOM 2635 C CA . PRO A 1 334 ? 6.598 39.094 23.938 1 95.31 334 PRO A CA 1
ATOM 2636 C C . PRO A 1 334 ? 5.262 39.188 24.672 1 95.31 334 PRO A C 1
ATOM 2638 O O . PRO A 1 334 ? 4.758 38.188 25.219 1 95.31 334 PRO A O 1
ATOM 2641 N N . ALA A 1 335 ? 4.836 40.5 24.656 1 95 335 ALA A N 1
ATOM 2642 C CA . ALA A 1 335 ? 3.455 40.656 25.094 1 95 335 ALA A CA 1
ATOM 2643 C C . ALA A 1 335 ? 2.506 39.812 24.25 1 95 335 ALA A C 1
ATOM 2645 O O . ALA A 1 335 ? 2.713 39.625 23.047 1 95 335 ALA A O 1
ATOM 2646 N N . PHE A 1 336 ? 1.46 39.344 24.906 1 93.69 336 PHE A N 1
ATOM 2647 C CA . PHE A 1 336 ? 0.592 38.344 24.281 1 93.69 336 PHE A CA 1
ATOM 2648 C C . PHE A 1 336 ? -0.068 38.906 23.031 1 93.69 336 PHE A C 1
ATOM 2650 O O . PHE A 1 336 ? -0.543 38.156 22.172 1 93.69 336 PHE A O 1
ATOM 2657 N N . ASN A 1 337 ? -0.165 40.188 22.844 1 92.81 337 ASN A N 1
ATOM 2658 C CA . ASN A 1 337 ? -0.824 40.812 21.688 1 92.81 337 ASN A CA 1
ATOM 2659 C C . ASN A 1 337 ? 0.161 41.594 20.828 1 92.81 337 ASN A C 1
ATOM 2661 O O . ASN A 1 337 ? -0.217 42.562 20.188 1 92.81 337 ASN A O 1
ATOM 2665 N N . ASP A 1 338 ? 1.401 41.219 20.891 1 93.19 338 ASP A N 1
ATOM 2666 C CA . ASP A 1 338 ? 2.439 41.906 20.141 1 93.19 338 ASP A CA 1
ATOM 2667 C C . ASP A 1 338 ? 2.398 41.562 18.656 1 93.19 338 ASP A C 1
ATOM 2669 O O . ASP A 1 338 ? 3.186 40.719 18.203 1 93.19 338 ASP A O 1
ATOM 2673 N N . ASN A 1 339 ? 1.647 42.344 17.938 1 90.31 339 ASN A N 1
ATOM 2674 C CA . ASN A 1 339 ? 1.502 42.094 16.516 1 90.31 339 ASN A CA 1
ATOM 2675 C C . ASN A 1 339 ? 2.787 42.406 15.758 1 90.31 339 ASN A C 1
ATOM 2677 O O . ASN A 1 339 ? 3.047 41.812 14.695 1 90.31 339 ASN A O 1
ATOM 2681 N N . LEU A 1 340 ? 3.514 43.25 16.234 1 88.69 340 LEU A N 1
ATOM 2682 C CA . LEU A 1 340 ? 4.758 43.625 15.578 1 88.69 340 LEU A CA 1
ATOM 2683 C C . LEU A 1 340 ? 5.77 42.5 15.617 1 88.69 340 LEU A C 1
ATOM 2685 O O . LEU A 1 340 ? 6.52 42.312 14.656 1 88.69 340 LEU A O 1
ATOM 2689 N N . ALA A 1 341 ? 5.77 41.844 16.641 1 87.31 341 ALA A N 1
ATOM 2690 C CA . ALA A 1 341 ? 6.648 40.688 16.766 1 87.31 341 ALA A CA 1
ATOM 2691 C C . ALA A 1 341 ? 6.293 39.625 15.727 1 87.31 341 ALA A C 1
ATOM 2693 O O . ALA A 1 341 ? 7.18 39.031 15.117 1 87.31 341 ALA A O 1
ATOM 2694 N N . VAL A 1 342 ? 5.066 39.438 15.547 1 89.31 342 VAL A N 1
ATOM 2695 C CA . VAL A 1 342 ? 4.574 38.438 14.594 1 89.31 342 VAL A CA 1
ATOM 2696 C C . VAL A 1 342 ? 4.922 38.875 13.172 1 89.31 342 VAL A C 1
ATOM 2698 O O . VAL A 1 342 ? 5.395 38.094 12.367 1 89.31 342 VAL A O 1
ATOM 2701 N N . LYS A 1 343 ? 4.703 40.094 12.914 1 90.12 343 LYS A N 1
ATOM 2702 C CA . LYS A 1 343 ? 5.016 40.625 11.586 1 90.12 343 LYS A CA 1
ATOM 2703 C C . LYS A 1 343 ? 6.504 40.5 11.281 1 90.12 343 LYS A C 1
ATOM 2705 O O . LYS A 1 343 ? 6.883 40.156 10.156 1 90.12 343 LYS A O 1
ATOM 2710 N N . SER A 1 344 ? 7.301 40.812 12.195 1 86.31 344 SER A N 1
ATOM 2711 C CA . SER A 1 344 ? 8.75 40.75 12 1 86.31 344 SER A CA 1
ATOM 2712 C C . SER A 1 344 ? 9.203 39.344 11.695 1 86.31 344 SER A C 1
ATOM 2714 O O . SER A 1 344 ? 10.086 39.125 10.859 1 86.31 344 SER A O 1
ATOM 2716 N N . HIS A 1 345 ? 8.672 38.406 12.352 1 89.94 345 HIS A N 1
ATOM 2717 C CA . HIS A 1 345 ? 8.93 37 12.102 1 89.94 345 HIS A CA 1
ATOM 2718 C C . HIS A 1 345 ? 8.57 36.594 10.672 1 89.94 345 HIS A C 1
ATOM 2720 O O . HIS A 1 345 ? 9.367 35.969 9.977 1 89.94 345 HIS A O 1
ATOM 2726 N N . MET A 1 346 ? 7.508 37.031 10.203 1 90.5 346 MET A N 1
ATOM 2727 C CA . MET A 1 346 ? 7.016 36.656 8.883 1 90.5 346 MET A CA 1
ATOM 2728 C C . MET A 1 346 ? 7.816 37.375 7.793 1 90.5 346 MET A C 1
ATOM 2730 O O . MET A 1 346 ? 8.109 36.781 6.75 1 90.5 346 MET A O 1
ATOM 2734 N N . ASP A 1 347 ? 8.195 38.594 8.055 1 92.12 347 ASP A N 1
ATOM 2735 C CA . ASP A 1 347 ? 8.891 39.438 7.078 1 92.12 347 ASP A CA 1
ATOM 2736 C C . ASP A 1 347 ? 10.266 38.844 6.742 1 92.12 347 ASP A C 1
ATOM 2738 O O . ASP A 1 347 ? 10.781 39.062 5.645 1 92.12 347 ASP A O 1
ATOM 2742 N N . GLY A 1 348 ? 10.773 38.156 7.66 1 94 348 GLY A N 1
ATOM 2743 C CA . GLY A 1 348 ? 12.125 37.688 7.469 1 94 348 GLY A CA 1
ATOM 2744 C C . GLY A 1 348 ? 12.188 36.344 6.754 1 94 348 GLY A C 1
ATOM 2745 O O . GLY A 1 348 ? 13.25 35.938 6.273 1 94 348 GLY A O 1
ATOM 2746 N N . LEU A 1 349 ? 11.125 35.656 6.586 1 95.94 349 LEU A N 1
ATOM 2747 C CA . LEU A 1 349 ? 11.102 34.344 5.984 1 95.94 349 LEU A CA 1
ATOM 2748 C C . LEU A 1 349 ? 11.234 34.406 4.469 1 95.94 349 LEU A C 1
ATOM 2750 O O . LEU A 1 349 ? 10.484 35.156 3.816 1 95.94 349 LEU A O 1
ATOM 2754 N N . ARG A 1 350 ? 12.266 33.688 3.938 1 97.06 350 ARG A N 1
ATOM 2755 C CA . ARG A 1 350 ? 12.531 33.625 2.504 1 97.06 350 ARG A CA 1
ATOM 2756 C C . ARG A 1 350 ? 12.836 32.188 2.074 1 97.06 350 ARG A C 1
ATOM 2758 O O . ARG A 1 350 ? 13.5 31.438 2.801 1 97.06 350 ARG A O 1
ATOM 2765 N N . SER A 1 351 ? 12.352 31.828 0.915 1 96.44 351 SER A N 1
ATOM 2766 C CA . SER A 1 351 ? 12.656 30.5 0.393 1 96.44 351 SER A CA 1
ATOM 2767 C C . SER A 1 351 ? 14.102 30.406 -0.088 1 96.44 351 SER A C 1
ATOM 2769 O O . SER A 1 351 ? 14.688 31.422 -0.49 1 96.44 351 SER A O 1
ATOM 2771 N N . LEU A 1 352 ? 14.688 29.203 -0.029 1 92.56 352 LEU A N 1
ATOM 2772 C CA . LEU A 1 352 ? 16.016 28.969 -0.573 1 92.56 352 LEU A CA 1
ATOM 2773 C C . LEU A 1 352 ? 16 29 -2.098 1 92.56 352 LEU A C 1
ATOM 2775 O O . LEU A 1 352 ? 16.906 29.562 -2.719 1 92.56 352 LEU A O 1
ATOM 2779 N N . ASN A 1 353 ? 15.062 28.281 -2.604 1 84.75 353 ASN A N 1
ATOM 2780 C CA . ASN A 1 353 ? 14.891 28.188 -4.047 1 84.75 353 ASN A CA 1
ATOM 2781 C C . ASN A 1 353 ? 13.414 28.219 -4.434 1 84.75 353 ASN A C 1
ATOM 2783 O O . ASN A 1 353 ? 12.641 27.359 -4.012 1 84.75 353 ASN A O 1
ATOM 2787 N N . ALA A 1 354 ? 13.07 29.328 -5.16 1 87.62 354 ALA A N 1
ATOM 2788 C CA . ALA A 1 354 ? 11.68 29.391 -5.605 1 87.62 354 ALA A CA 1
ATOM 2789 C C . ALA A 1 354 ? 11.539 28.922 -7.051 1 87.62 354 ALA A C 1
ATOM 2791 O O . ALA A 1 354 ? 10.961 29.625 -7.883 1 87.62 354 ALA A O 1
ATOM 2792 N N . THR A 1 355 ? 11.906 27.703 -7.258 1 82.94 355 THR A N 1
ATOM 2793 C CA . THR A 1 355 ? 12.039 27.188 -8.617 1 82.94 355 THR A CA 1
ATOM 2794 C C . THR A 1 355 ? 10.672 27 -9.266 1 82.94 355 THR A C 1
ATOM 2796 O O . THR A 1 355 ? 10.523 27.156 -10.477 1 82.94 355 THR A O 1
ATOM 2799 N N . TYR A 1 356 ? 9.586 26.891 -8.523 1 86.56 356 TYR A N 1
ATOM 2800 C CA . TYR A 1 356 ? 8.305 26.531 -9.117 1 86.56 356 TYR A CA 1
ATOM 2801 C C . TYR A 1 356 ? 7.258 27.609 -8.82 1 86.56 356 TYR A C 1
ATOM 2803 O O . TYR A 1 356 ? 6.055 27.344 -8.875 1 86.56 356 TYR A O 1
ATOM 2811 N N . LEU A 1 357 ? 7.691 28.781 -8.492 1 95.62 357 LEU A N 1
ATOM 2812 C CA . LEU A 1 357 ? 6.785 29.891 -8.266 1 95.62 357 LEU A CA 1
ATOM 2813 C C . LEU A 1 357 ? 6.074 30.297 -9.555 1 95.62 357 LEU A C 1
ATOM 2815 O O . LEU A 1 357 ? 6.719 30.672 -10.531 1 95.62 357 LEU A O 1
ATOM 2819 N N . PRO A 1 358 ? 4.773 30.156 -9.555 1 96.5 358 PRO A N 1
ATOM 2820 C CA . PRO A 1 358 ? 4.082 30.609 -10.766 1 96.5 358 PRO A CA 1
ATOM 2821 C C . PRO A 1 358 ? 4.066 32.125 -10.898 1 96.5 358 PRO A C 1
ATOM 2823 O O . PRO A 1 358 ? 3.527 32.812 -10.031 1 96.5 358 PRO A O 1
ATOM 2826 N N . LEU A 1 359 ? 4.543 32.625 -11.992 1 96.44 359 LEU A N 1
ATOM 2827 C CA . LEU A 1 359 ? 4.578 34.062 -12.219 1 96.44 359 LEU A CA 1
ATOM 2828 C C . LEU A 1 359 ? 3.342 34.531 -12.984 1 96.44 359 LEU A C 1
ATOM 2830 O O . LEU A 1 359 ? 2.803 35.594 -12.711 1 96.44 359 LEU A O 1
ATOM 2834 N N . GLU A 1 360 ? 2.896 33.656 -13.945 1 96.81 360 GLU A N 1
ATOM 2835 C CA . GLU A 1 360 ? 1.625 33.906 -14.617 1 96.81 360 GLU A CA 1
ATOM 2836 C C . GLU A 1 360 ? 0.479 33.188 -13.914 1 96.81 360 GLU A C 1
ATOM 2838 O O . GLU A 1 360 ? 0.622 32.031 -13.508 1 96.81 360 GLU A O 1
ATOM 2843 N N . ILE A 1 361 ? -0.531 33.906 -13.734 1 97.81 361 ILE A N 1
ATOM 2844 C CA . ILE A 1 361 ? -1.649 33.344 -12.977 1 97.81 361 ILE A CA 1
ATOM 2845 C C . ILE A 1 361 ? -2.842 33.125 -13.898 1 97.81 361 ILE A C 1
ATOM 2847 O O . ILE A 1 361 ? -3.223 34.031 -14.664 1 97.81 361 ILE A O 1
ATOM 2851 N N . ASP A 1 362 ? -3.459 31.891 -13.781 1 98.12 362 ASP A N 1
ATOM 2852 C CA . ASP A 1 362 ? -4.621 31.531 -14.586 1 98.12 362 ASP A CA 1
ATOM 2853 C C . ASP A 1 362 ? -5.922 31.891 -13.867 1 98.12 362 ASP A C 1
ATOM 2855 O O . ASP A 1 362 ? -6.926 32.219 -14.516 1 98.12 362 ASP A O 1
ATOM 2859 N N . SER A 1 363 ? -5.938 31.766 -12.594 1 98.19 363 SER A N 1
ATOM 2860 C CA . SER A 1 363 ? -7.133 31.984 -11.789 1 98.19 363 SER A CA 1
ATOM 2861 C C . SER A 1 363 ? -6.832 32.875 -10.586 1 98.19 363 SER A C 1
ATOM 2863 O O . SER A 1 363 ? -6.008 32.5 -9.734 1 98.19 363 SER A O 1
ATOM 2865 N N . ASN A 1 364 ? -7.527 34 -10.516 1 97.81 364 ASN A N 1
ATOM 2866 C CA . ASN A 1 364 ? -7.449 34.906 -9.367 1 97.81 364 ASN A CA 1
ATOM 2867 C C . ASN A 1 364 ? -8.656 34.75 -8.453 1 97.81 364 ASN A C 1
ATOM 2869 O O . ASN A 1 364 ? -9.789 35 -8.852 1 97.81 364 ASN A O 1
ATOM 2873 N N . LEU A 1 365 ? -8.391 34.281 -7.328 1 98.62 365 LEU A N 1
ATOM 2874 C CA . LEU A 1 365 ? -9.438 34.125 -6.324 1 98.62 365 LEU A CA 1
ATOM 2875 C C . LEU A 1 365 ? -9.266 35.125 -5.188 1 98.62 365 LEU A C 1
ATOM 2877 O O . LEU A 1 365 ? -8.133 35.5 -4.848 1 98.62 365 LEU A O 1
ATOM 2881 N N . PHE A 1 366 ? -10.367 35.562 -4.617 1 98.56 366 PHE A N 1
ATOM 2882 C CA . PHE A 1 366 ? -10.398 36.5 -3.498 1 98.56 366 PHE A CA 1
ATOM 2883 C C . PHE A 1 366 ? -11.43 36.062 -2.463 1 98.56 366 PHE A C 1
ATOM 2885 O O . PHE A 1 366 ? -12.633 36.188 -2.697 1 98.56 366 PHE A O 1
ATOM 2892 N N . PHE A 1 367 ? -10.938 35.656 -1.335 1 98.62 367 PHE A N 1
ATOM 2893 C CA . PHE A 1 367 ? -11.812 35.188 -0.276 1 98.62 367 PHE A CA 1
ATOM 2894 C C . PHE A 1 367 ? -11.75 36.094 0.941 1 98.62 367 PHE A C 1
ATOM 2896 O O . PHE A 1 367 ? -10.672 36.344 1.489 1 98.62 367 PHE A O 1
ATOM 2903 N N . THR A 1 368 ? -12.898 36.594 1.359 1 97.88 368 THR A N 1
ATOM 2904 C CA . THR A 1 368 ? -12.961 37.188 2.699 1 97.88 368 THR A CA 1
ATOM 2905 C C . THR A 1 368 ? -13.055 36.062 3.754 1 97.88 368 THR A C 1
ATOM 2907 O O . THR A 1 368 ? -13.695 35.031 3.535 1 97.88 368 THR A O 1
ATOM 2910 N N . ILE A 1 369 ? -12.367 36.281 4.855 1 98 369 ILE A N 1
ATOM 2911 C CA . ILE A 1 369 ? -12.375 35.312 5.938 1 98 369 ILE A CA 1
ATOM 2912 C C . ILE A 1 369 ? -12.633 36 7.266 1 98 369 ILE A C 1
ATOM 2914 O O . ILE A 1 369 ? -12.18 37.156 7.48 1 98 369 ILE A O 1
ATOM 2918 N N . GLY A 1 370 ? -13.438 35.344 8.148 1 96.19 370 GLY A N 1
ATOM 2919 C CA . GLY A 1 370 ? -13.695 35.969 9.445 1 96.19 370 GLY A CA 1
ATOM 2920 C C . GLY A 1 370 ? -14.789 35.25 10.227 1 96.19 370 GLY A C 1
ATOM 2921 O O . GLY A 1 370 ? -15.242 34.188 9.836 1 96.19 370 GLY A O 1
ATOM 2922 N N . LEU A 1 371 ? -15.125 35.844 11.359 1 96.31 371 LEU A N 1
ATOM 2923 C CA . LEU A 1 371 ? -16.125 35.281 12.266 1 96.31 371 LEU A CA 1
ATOM 2924 C C . LEU A 1 371 ? -17.5 35.906 12.016 1 96.31 371 LEU A C 1
ATOM 2926 O O . LEU A 1 371 ? -17.578 37.031 11.516 1 96.31 371 LEU A O 1
ATOM 2930 N N . ASN A 1 372 ? -18.469 35.156 12.336 1 96.12 372 ASN A N 1
ATOM 2931 C CA . ASN A 1 372 ? -19.875 35.562 12.234 1 96.12 372 ASN A CA 1
ATOM 2932 C C . ASN A 1 372 ? -20.625 35.281 13.523 1 96.12 372 ASN A C 1
ATOM 2934 O O . ASN A 1 372 ? -20.156 34.531 14.367 1 96.12 372 ASN A O 1
ATOM 2938 N N . GLU A 1 373 ? -21.656 35.938 13.664 1 95.88 373 GLU A N 1
ATOM 2939 C CA . GLU A 1 373 ? -22.641 35.625 14.695 1 95.88 373 GLU A CA 1
ATOM 2940 C C . GLU A 1 373 ? -24.031 35.469 14.094 1 95.88 373 GLU A C 1
ATOM 2942 O O . GLU A 1 373 ? -24.594 36.438 13.547 1 95.88 373 GLU A O 1
ATOM 2947 N N . ASN A 1 374 ? -24.484 34.344 14.203 1 95.38 374 ASN A N 1
ATOM 2948 C CA . ASN A 1 374 ? -25.812 34.031 13.672 1 95.38 374 ASN A CA 1
ATOM 2949 C C . ASN A 1 374 ? -26.906 34.312 14.711 1 95.38 374 ASN A C 1
ATOM 2951 O O . ASN A 1 374 ? -26.641 34.25 15.914 1 95.38 374 ASN A O 1
ATOM 2955 N N . GLN A 1 375 ? -28.078 34.469 14.133 1 94.06 375 GLN A N 1
ATOM 2956 C CA . GLN A 1 375 ? -29.234 34.594 15.031 1 94.06 375 GLN A CA 1
ATOM 2957 C C . GLN A 1 375 ? -29.5 33.25 15.734 1 94.06 375 GLN A C 1
ATOM 2959 O O . GLN A 1 375 ? -29.328 32.188 15.148 1 94.06 375 GLN A O 1
ATOM 2964 N N . CYS A 1 376 ? -29.844 33.406 17 1 94.19 376 CYS A N 1
ATOM 2965 C CA . CYS A 1 376 ? -30.078 32.219 17.797 1 94.19 376 CYS A CA 1
ATOM 2966 C C . CYS A 1 376 ? -31.562 32.094 18.156 1 94.19 376 CYS A C 1
ATOM 2968 O O . CYS A 1 376 ? -32.156 33 18.719 1 94.19 376 CYS A O 1
ATOM 2970 N N . ASN A 1 377 ? -32.219 30.969 17.734 1 90.62 377 ASN A N 1
ATOM 2971 C CA . ASN A 1 377 ? -33.594 30.672 18.078 1 90.62 377 ASN A CA 1
ATOM 2972 C C . ASN A 1 377 ? -33.719 29.359 18.844 1 90.62 377 ASN A C 1
ATOM 2974 O O . ASN A 1 377 ? -34.75 28.719 18.828 1 90.62 377 ASN A O 1
ATOM 2978 N N . ARG A 1 378 ? -32.656 29.062 19.5 1 92.88 378 ARG A N 1
ATOM 2979 C CA . ARG A 1 378 ? -32.625 27.797 20.234 1 92.88 378 ARG A CA 1
ATOM 2980 C C . ARG A 1 378 ? -33.344 27.906 21.562 1 92.88 378 ARG A C 1
ATOM 2982 O O . ARG A 1 378 ? -33.562 29 22.078 1 92.88 378 ARG A O 1
ATOM 2989 N N . LYS A 1 379 ? -33.781 26.703 22.109 1 86.25 379 LYS A N 1
ATOM 2990 C CA . LYS A 1 379 ? -34.375 26.625 23.453 1 86.25 379 LYS A CA 1
ATOM 2991 C C . LYS A 1 379 ? -33.344 26.984 24.531 1 86.25 379 LYS A C 1
ATOM 2993 O O . LYS A 1 379 ? -32.156 26.75 24.359 1 86.25 379 LYS A O 1
ATOM 2998 N N . ASN A 1 380 ? -33.688 27.625 25.516 1 93.75 380 ASN A N 1
ATOM 2999 C CA . ASN A 1 380 ? -32.844 28.031 26.641 1 93.75 380 ASN A CA 1
ATOM 3000 C C . ASN A 1 380 ? -31.719 28.953 26.188 1 93.75 380 ASN A C 1
ATOM 3002 O O . ASN A 1 380 ? -30.531 28.609 26.328 1 93.75 380 ASN A O 1
ATOM 3006 N N . PRO A 1 381 ? -32 30.047 25.688 1 92.56 381 PRO A N 1
ATOM 3007 C CA . PRO A 1 381 ? -31.031 30.953 25.078 1 92.56 381 PRO A CA 1
ATOM 3008 C C . PRO A 1 381 ? -29.906 31.344 26.031 1 92.56 381 PRO A C 1
ATOM 3010 O O . PRO A 1 381 ? -28.797 31.625 25.609 1 92.56 381 PRO A O 1
ATOM 3013 N N . ASN A 1 382 ? -30.234 31.344 27.312 1 92.75 382 ASN A N 1
ATOM 3014 C CA . ASN A 1 382 ? -29.219 31.719 28.281 1 92.75 382 ASN A CA 1
ATOM 3015 C C . ASN A 1 382 ? -28.047 30.719 28.281 1 92.75 382 ASN A C 1
ATOM 3017 O O . ASN A 1 382 ? -26.922 31.078 28.594 1 92.75 382 ASN A O 1
ATOM 3021 N N . ARG A 1 383 ? -28.328 29.547 27.812 1 94.19 383 ARG A N 1
ATOM 3022 C CA . ARG A 1 383 ? -27.312 28.5 27.844 1 94.19 383 ARG A CA 1
ATOM 3023 C C . ARG A 1 383 ? -26.828 28.156 26.438 1 94.19 383 ARG A C 1
ATOM 3025 O O . ARG A 1 383 ? -25.766 27.562 26.281 1 94.19 383 ARG A O 1
ATOM 3032 N N . THR A 1 384 ? -27.641 28.594 25.484 1 95.75 384 THR A N 1
ATOM 3033 C CA . THR A 1 384 ? -27.359 28.062 24.141 1 95.75 384 THR A CA 1
ATOM 3034 C C . THR A 1 384 ? -27.062 29.188 23.172 1 95.75 384 THR A C 1
ATOM 3036 O O . THR A 1 384 ? -26.75 28.938 22 1 95.75 384 THR A O 1
ATOM 3039 N N . CYS A 1 385 ? -27.125 30.422 23.531 1 96.5 385 CYS A N 1
ATOM 3040 C CA . CYS A 1 385 ? -26.875 31.594 22.703 1 96.5 385 CYS A CA 1
ATOM 3041 C C . CYS A 1 385 ? -25.844 32.5 23.344 1 96.5 385 CYS A C 1
ATOM 3043 O O . CYS A 1 385 ? -26.141 33.688 23.625 1 96.5 385 CYS A O 1
ATOM 3045 N N . GLN A 1 386 ? -24.641 31.984 23.406 1 94.75 386 GLN A N 1
ATOM 3046 C CA . GLN A 1 386 ? -23.672 32.656 24.281 1 94.75 386 GLN A CA 1
ATOM 3047 C C . GLN A 1 386 ? -22.672 33.469 23.484 1 94.75 386 GLN A C 1
ATOM 3049 O O . GLN A 1 386 ? -21.641 33.875 24.016 1 94.75 386 GLN A O 1
ATOM 3054 N N . ALA A 1 387 ? -22.984 33.688 22.297 1 93.69 387 ALA A N 1
ATOM 3055 C CA . ALA A 1 387 ? -22.219 34.719 21.594 1 93.69 387 ALA A CA 1
ATOM 3056 C C . ALA A 1 387 ? -22.5 36.125 22.156 1 93.69 387 ALA A C 1
ATOM 3058 O O . ALA A 1 387 ? -23.484 36.312 22.859 1 93.69 387 ALA A O 1
ATOM 3059 N N . PRO A 1 388 ? -21.641 37.031 21.891 1 88.81 388 PRO A N 1
ATOM 3060 C CA . PRO A 1 388 ? -21.703 38.344 22.578 1 88.81 388 PRO A CA 1
ATOM 3061 C C . PRO A 1 388 ? -23.062 39.031 22.406 1 88.81 388 PRO A C 1
ATOM 3063 O O . PRO A 1 388 ? -23.5 39.75 23.312 1 88.81 388 PRO A O 1
ATOM 3066 N N . ASN A 1 389 ? -23.75 38.906 21.375 1 92 389 ASN A N 1
ATOM 3067 C CA . ASN A 1 389 ? -25.016 39.562 21.125 1 92 389 ASN A CA 1
ATOM 3068 C C . ASN A 1 389 ? -26.188 38.562 21.141 1 92 389 ASN A C 1
ATOM 3070 O O . ASN A 1 389 ? -27.125 38.688 20.359 1 92 389 ASN A O 1
ATOM 3074 N N . ARG A 1 390 ? -25.984 37.562 21.953 1 93.25 390 ARG A N 1
ATOM 3075 C CA . ARG A 1 390 ? -27.016 36.562 22.188 1 93.25 390 ARG A CA 1
ATOM 3076 C C . ARG A 1 390 ? -27.312 35.75 20.922 1 93.25 390 ARG A C 1
ATOM 3078 O O . ARG A 1 390 ? -28.453 35.469 20.625 1 93.25 390 ARG A O 1
ATOM 3085 N N . GLY A 1 391 ? -26.328 35.594 20.203 1 95.81 391 GLY A N 1
ATOM 3086 C CA . GLY A 1 391 ? -26.375 34.75 19.031 1 95.81 391 GLY A CA 1
ATOM 3087 C C . GLY A 1 391 ? -25.516 33.5 19.172 1 95.81 391 GLY A C 1
ATOM 3088 O O . GLY A 1 391 ? -25.25 33.031 20.281 1 95.81 391 GLY A O 1
ATOM 3089 N N . ILE A 1 392 ? -25.281 32.906 18 1 96.38 392 ILE A N 1
ATOM 3090 C CA . ILE A 1 392 ? -24.406 31.75 17.906 1 96.38 392 ILE A CA 1
ATOM 3091 C C . ILE A 1 392 ? -23.188 32.094 17.047 1 96.38 392 ILE A C 1
ATOM 3093 O O . ILE A 1 392 ? -23.328 32.562 15.922 1 96.38 392 ILE A O 1
ATOM 3097 N N . PHE A 1 393 ? -21.984 31.766 17.562 1 96.44 393 PHE A N 1
ATOM 3098 C CA . PHE A 1 393 ? -20.766 32 16.797 1 96.44 393 PHE A CA 1
ATOM 3099 C C . PHE A 1 393 ? -20.734 31.156 15.547 1 96.44 393 PHE A C 1
ATOM 3101 O O . PHE A 1 393 ? -21.156 30 15.57 1 96.44 393 PHE A O 1
ATOM 3108 N N . ALA A 1 394 ? -20.219 31.734 14.516 1 96.94 394 ALA A N 1
ATOM 3109 C CA . ALA A 1 394 ? -19.906 31.062 13.25 1 96.94 394 ALA A CA 1
ATOM 3110 C C . ALA A 1 394 ? -18.672 31.672 12.602 1 96.94 394 ALA A C 1
ATOM 3112 O O . ALA A 1 394 ? -18.125 32.656 13.086 1 96.94 394 ALA A O 1
ATOM 3113 N N . ALA A 1 395 ? -18.172 31 11.633 1 97.94 395 ALA A N 1
ATOM 3114 C CA . ALA A 1 395 ? -17.078 31.5 10.789 1 97.94 395 ALA A CA 1
ATOM 3115 C C . ALA A 1 395 ? -17.344 31.156 9.32 1 97.94 395 ALA A C 1
ATOM 3117 O O . ALA A 1 395 ? -18.125 30.266 9.008 1 97.94 395 ALA A O 1
ATOM 3118 N N . ALA A 1 396 ? -16.719 32 8.469 1 97.38 396 ALA A N 1
ATOM 3119 C CA . ALA A 1 396 ? -17.078 31.812 7.062 1 97.38 396 ALA A CA 1
ATOM 3120 C C . ALA A 1 396 ? -15.953 32.281 6.141 1 97.38 396 ALA A C 1
ATOM 3122 O O . ALA A 1 396 ? -15.078 33.031 6.562 1 97.38 396 ALA A O 1
ATOM 3123 N N . MET A 1 397 ? -15.961 31.781 5.008 1 97.88 397 MET A N 1
ATOM 3124 C CA . MET A 1 397 ? -15.242 32.312 3.852 1 97.88 397 MET A CA 1
ATOM 3125 C C . MET A 1 397 ? -16.219 32.844 2.801 1 97.88 397 MET A C 1
ATOM 3127 O O . MET A 1 397 ? -17.172 32.125 2.428 1 97.88 397 MET A O 1
ATOM 3131 N N . ASN A 1 398 ? -16 34.062 2.424 1 97.44 398 ASN A N 1
ATOM 3132 C CA . ASN A 1 398 ? -16.953 34.719 1.544 1 97.44 398 ASN A CA 1
ATOM 3133 C C . ASN A 1 398 ? -18.391 34.594 2.066 1 97.44 398 ASN A C 1
ATOM 3135 O O . ASN A 1 398 ? -19.312 34.312 1.3 1 97.44 398 ASN A O 1
ATOM 3139 N N . ASN A 1 399 ? -18.453 34.656 3.299 1 95.5 399 ASN A N 1
ATOM 3140 C CA . ASN A 1 399 ? -19.719 34.688 4.043 1 95.5 399 ASN A CA 1
ATOM 3141 C C . ASN A 1 399 ? -20.469 33.344 3.895 1 95.5 399 ASN A C 1
ATOM 3143 O O . ASN A 1 399 ? -21.688 33.312 4.031 1 95.5 399 ASN A O 1
ATOM 3147 N N . ILE A 1 400 ? -19.797 32.344 3.586 1 97.19 400 ILE A N 1
ATOM 3148 C CA . ILE A 1 400 ? -20.375 31 3.557 1 97.19 400 ILE A CA 1
ATOM 3149 C C . ILE A 1 400 ? -19.734 30.141 4.641 1 97.19 400 ILE A C 1
ATOM 3151 O O . ILE A 1 400 ? -18.516 29.953 4.652 1 97.19 400 ILE A O 1
ATOM 3155 N N . SER A 1 401 ? -20.547 29.656 5.559 1 98 401 SER A N 1
ATOM 3156 C CA . SER A 1 401 ? -20.109 28.703 6.574 1 98 401 SER A CA 1
ATOM 3157 C C . SER A 1 401 ? -20.25 27.266 6.082 1 98 401 SER A C 1
ATOM 3159 O O . SER A 1 401 ? -21.344 26.844 5.688 1 98 401 SER A O 1
ATOM 3161 N N . PHE A 1 402 ? -19.188 26.562 6.109 1 98.19 402 PHE A N 1
ATOM 3162 C CA . PHE A 1 402 ? -19.141 25.203 5.57 1 98.19 402 PHE A CA 1
ATOM 3163 C C . PHE A 1 402 ? -19.953 24.25 6.426 1 98.19 402 PHE A C 1
ATOM 3165 O O . PHE A 1 402 ? -19.859 24.266 7.652 1 98.19 402 PHE A O 1
ATOM 3172 N N . VAL A 1 403 ? -20.703 23.453 5.812 1 97.25 403 VAL A N 1
ATOM 3173 C CA . VAL A 1 403 ? -21.469 22.391 6.469 1 97.25 403 VAL A CA 1
ATOM 3174 C C . VAL A 1 403 ? -20.906 21.031 6.078 1 97.25 403 VAL A C 1
ATOM 3176 O O . VAL A 1 403 ? -20.812 20.703 4.891 1 97.25 403 VAL A O 1
ATOM 3179 N N . ARG A 1 404 ? -20.562 20.234 7.035 1 94.69 404 ARG A N 1
ATOM 3180 C CA . ARG A 1 404 ? -20.016 18.906 6.777 1 94.69 404 ARG A CA 1
ATOM 3181 C C . ARG A 1 404 ? -21.062 17.984 6.168 1 94.69 404 ARG A C 1
ATOM 3183 O O . ARG A 1 404 ? -22.156 17.859 6.699 1 94.69 404 ARG A O 1
ATOM 3190 N N . PRO A 1 405 ? -20.688 17.312 5.074 1 96.44 405 PRO A N 1
ATOM 3191 C CA . PRO A 1 405 ? -21.641 16.359 4.48 1 96.44 405 PRO A CA 1
ATOM 3192 C C . PRO A 1 405 ? -21.641 15.008 5.184 1 96.44 405 PRO A C 1
ATOM 3194 O O . PRO A 1 405 ? -20.844 14.789 6.109 1 96.44 405 PRO A O 1
ATOM 3197 N N . SER A 1 406 ? -22.578 14.109 4.707 1 94.75 406 SER A N 1
ATOM 3198 C CA . SER A 1 406 ? -22.672 12.781 5.305 1 94.75 406 SER A CA 1
ATOM 3199 C C . SER A 1 406 ? -21.875 11.75 4.508 1 94.75 406 SER A C 1
ATOM 3201 O O . SER A 1 406 ? -21.75 10.602 4.926 1 94.75 406 SER A O 1
ATOM 3203 N N . LEU A 1 407 ? -21.406 12.172 3.377 1 96.75 407 LEU A N 1
ATOM 3204 C CA . LEU A 1 407 ? -20.469 11.438 2.531 1 96.75 407 LEU A CA 1
ATOM 3205 C C . LEU A 1 407 ? -19.234 12.266 2.248 1 96.75 407 LEU A C 1
ATOM 3207 O O . LEU A 1 407 ? -19.297 13.492 2.139 1 96.75 407 LEU A O 1
ATOM 3211 N N . SER A 1 408 ? -18.109 11.555 2.211 1 97.25 408 SER A N 1
ATOM 3212 C CA . SER A 1 408 ? -16.922 12.359 1.934 1 97.25 408 SER A CA 1
ATOM 3213 C C . SER A 1 408 ? -17.031 13.055 0.579 1 97.25 408 SER A C 1
ATOM 3215 O O . SER A 1 408 ? -17.547 12.469 -0.384 1 97.25 408 SER A O 1
ATOM 3217 N N . LEU A 1 409 ? -16.578 14.211 0.467 1 98.62 409 LEU A N 1
ATOM 3218 C CA . LEU A 1 409 ? -16.609 14.984 -0.772 1 98.62 409 LEU A CA 1
ATOM 3219 C C . LEU A 1 409 ? -15.844 14.258 -1.877 1 98.62 409 LEU A C 1
ATOM 3221 O O . LEU A 1 409 ? -16.266 14.266 -3.035 1 98.62 409 LEU A O 1
ATOM 3225 N N . LEU A 1 410 ? -14.789 13.641 -1.5 1 98.56 410 LEU A N 1
ATOM 3226 C CA . LEU A 1 410 ? -13.969 12.93 -2.477 1 98.56 410 LEU A CA 1
ATOM 3227 C C . LEU A 1 410 ? -14.742 11.766 -3.086 1 98.56 410 LEU A C 1
ATOM 3229 O O . LEU A 1 410 ? -14.68 11.539 -4.297 1 98.56 410 LEU A O 1
ATOM 3233 N N . GLN A 1 411 ? -15.422 10.977 -2.273 1 97.06 411 GLN A N 1
ATOM 3234 C CA . GLN A 1 411 ? -16.234 9.883 -2.787 1 97.06 411 GLN A CA 1
ATOM 3235 C C . GLN A 1 411 ? -17.359 10.398 -3.686 1 97.06 411 GLN A C 1
ATOM 3237 O O . GLN A 1 411 ? -17.625 9.828 -4.746 1 97.06 411 GLN A O 1
ATOM 3242 N N . ALA A 1 412 ? -18.016 11.469 -3.223 1 98.12 412 ALA A N 1
ATOM 3243 C CA . ALA A 1 412 ? -19.094 12.062 -4.023 1 98.12 412 ALA A CA 1
ATOM 3244 C C . ALA A 1 412 ? -18.562 12.508 -5.387 1 98.12 412 ALA A C 1
ATOM 3246 O O . ALA A 1 412 ? -19.203 12.273 -6.414 1 98.12 412 ALA A O 1
ATOM 3247 N N . TYR A 1 413 ? -17.453 13.109 -5.352 1 98.25 413 TYR A N 1
ATOM 3248 C CA . TYR A 1 413 ? -16.844 13.602 -6.586 1 98.25 413 TYR A CA 1
ATOM 3249 C C . TYR A 1 413 ? -16.375 12.438 -7.461 1 98.25 413 TYR A C 1
ATOM 3251 O O . TYR A 1 413 ? -16.703 12.391 -8.648 1 98.25 413 TYR A O 1
ATOM 3259 N N . TYR A 1 414 ? -15.664 11.531 -6.871 1 96.44 414 TYR A N 1
ATOM 3260 C CA . TYR A 1 414 ? -15.055 10.43 -7.613 1 96.44 414 TYR A CA 1
ATOM 3261 C C . TYR A 1 414 ? -16.109 9.57 -8.281 1 96.44 414 TYR A C 1
ATOM 3263 O O . TYR A 1 414 ? -15.945 9.141 -9.422 1 96.44 414 TYR A O 1
ATOM 3271 N N . TYR A 1 415 ? -17.25 9.344 -7.59 1 94.44 415 TYR A N 1
ATOM 3272 C CA . TYR A 1 415 ? -18.297 8.469 -8.094 1 94.44 415 TYR A CA 1
ATOM 3273 C C . TYR A 1 415 ? -19.422 9.273 -8.75 1 94.44 415 TYR A C 1
ATOM 3275 O O . TYR A 1 415 ? -20.453 8.719 -9.141 1 94.44 415 TYR A O 1
ATOM 3283 N N . ASP A 1 416 ? -19.297 10.562 -8.836 1 95.06 416 ASP A N 1
ATOM 3284 C CA . ASP A 1 416 ? -20.266 11.461 -9.445 1 95.06 416 ASP A CA 1
ATOM 3285 C C . ASP A 1 416 ? -21.641 11.32 -8.781 1 95.06 416 ASP A C 1
ATOM 3287 O O . ASP A 1 416 ? -22.641 11.133 -9.461 1 95.06 416 ASP A O 1
ATOM 3291 N N . ILE A 1 417 ? -21.547 11.297 -7.469 1 96 417 ILE A N 1
ATOM 3292 C CA . ILE A 1 417 ? -22.797 11.266 -6.695 1 96 417 ILE A CA 1
ATOM 3293 C C . ILE A 1 417 ? -23.266 12.688 -6.422 1 96 417 ILE A C 1
ATOM 3295 O O . ILE A 1 417 ? -22.531 13.492 -5.836 1 96 417 ILE A O 1
ATOM 3299 N N . GLN A 1 418 ? -24.469 13.008 -6.73 1 95 418 GLN A N 1
ATOM 3300 C CA . GLN A 1 418 ? -24.984 14.367 -6.629 1 95 418 GLN A CA 1
ATOM 3301 C C . GLN A 1 418 ? -25.609 14.617 -5.258 1 95 418 GLN A C 1
ATOM 3303 O O . GLN A 1 418 ? -25.953 13.672 -4.543 1 95 418 GLN A O 1
ATOM 3308 N N . GLY A 1 419 ? -25.641 15.852 -4.867 1 96.5 419 GLY A N 1
ATOM 3309 C CA . GLY A 1 419 ? -26.422 16.234 -3.699 1 96.5 419 GLY A CA 1
ATOM 3310 C C . GLY A 1 419 ? -25.578 16.453 -2.463 1 96.5 419 GLY A C 1
ATOM 3311 O O . GLY A 1 419 ? -26.062 16.953 -1.444 1 96.5 419 GLY A O 1
ATOM 3312 N N . TYR A 1 420 ? -24.312 16.25 -2.568 1 97.44 420 TYR A N 1
ATOM 3313 C CA . TYR A 1 420 ? -23.484 16.344 -1.367 1 97.44 420 TYR A CA 1
ATOM 3314 C C . TYR A 1 420 ? -22.688 17.625 -1.342 1 97.44 420 TYR A C 1
ATOM 3316 O O . TYR A 1 420 ? -22.156 18.016 -0.299 1 97.44 420 TYR A O 1
ATOM 3324 N N . TYR A 1 421 ? -22.531 18.25 -2.451 1 98.19 421 TYR A N 1
ATOM 3325 C CA . TYR A 1 421 ? -21.891 19.562 -2.545 1 98.19 421 TYR A CA 1
ATOM 3326 C C . TYR A 1 421 ? -22.406 20.328 -3.766 1 98.19 421 TYR A C 1
ATOM 3328 O O . TYR A 1 421 ? -23.047 19.734 -4.641 1 98.19 421 TYR A O 1
ATOM 3336 N N . THR A 1 422 ? -22.188 21.656 -3.783 1 97.88 422 THR A N 1
ATOM 3337 C CA . THR A 1 422 ? -22.453 22.469 -4.965 1 97.88 422 THR A CA 1
ATOM 3338 C C . THR A 1 422 ? -21.156 23.125 -5.457 1 97.88 422 THR A C 1
ATOM 3340 O O . THR A 1 422 ? -20.375 23.641 -4.66 1 97.88 422 THR A O 1
ATOM 3343 N N . PRO A 1 423 ? -20.875 23.031 -6.723 1 97.5 423 PRO A N 1
ATOM 3344 C CA . PRO A 1 423 ? -19.641 23.562 -7.277 1 97.5 423 PRO A CA 1
ATOM 3345 C C . PRO A 1 423 ? -19.734 25.047 -7.609 1 97.5 423 PRO A C 1
ATOM 3347 O O . PRO A 1 423 ? -19.297 25.484 -8.688 1 97.5 423 PRO A O 1
ATOM 3350 N N . ASN A 1 424 ? -20.266 25.906 -6.695 1 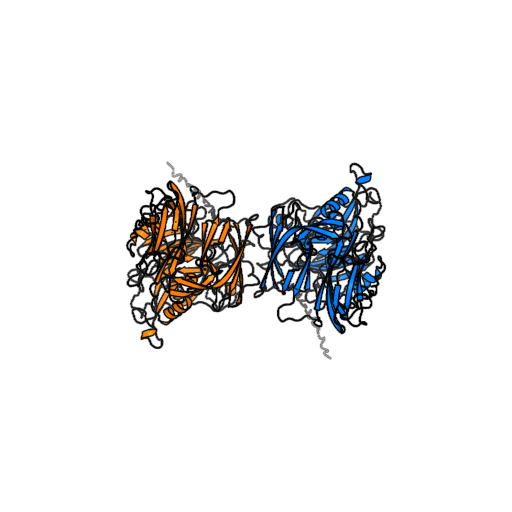97.38 424 ASN A N 1
ATOM 3351 C CA . ASN A 1 424 ? -20.5 27.312 -6.977 1 97.38 424 ASN A CA 1
ATOM 3352 C C . ASN A 1 424 ? -20 28.203 -5.836 1 97.38 424 ASN A C 1
ATOM 3354 O O . ASN A 1 424 ? -20.641 29.219 -5.512 1 97.38 424 ASN A O 1
ATOM 3358 N N . PHE A 1 425 ? -19 27.734 -5.152 1 98.25 425 PHE A N 1
ATOM 3359 C CA . PHE A 1 425 ? -18.375 28.641 -4.191 1 98.25 425 PHE A CA 1
ATOM 3360 C C . PHE A 1 425 ? -17.953 29.938 -4.875 1 98.25 425 PHE A C 1
ATOM 3362 O O . PHE A 1 425 ? -17.297 29.906 -5.922 1 98.25 425 PHE A O 1
ATOM 3369 N N . PRO A 1 426 ? -18.25 31.094 -4.328 1 97.25 426 PRO A N 1
ATOM 3370 C CA . PRO A 1 426 ? -17.938 32.344 -5.016 1 97.25 426 PRO A CA 1
ATOM 3371 C C . PRO A 1 426 ? -16.422 32.594 -5.152 1 97.25 426 PRO A C 1
ATOM 3373 O O . PRO A 1 426 ? -15.672 32.344 -4.211 1 97.25 426 PRO A O 1
ATOM 3376 N N . LYS A 1 427 ? -15.984 33.094 -6.258 1 97 427 LYS A N 1
ATOM 3377 C CA . LYS A 1 427 ? -14.578 33.375 -6.508 1 97 427 LYS A CA 1
ATOM 3378 C C . LYS A 1 427 ? -14.156 34.688 -5.848 1 97 427 LYS A C 1
ATOM 3380 O O . LYS A 1 427 ? -12.961 34.938 -5.695 1 97 427 LYS A O 1
ATOM 3385 N N . LYS A 1 428 ? -15.094 35.5 -5.527 1 96.31 428 LYS A N 1
ATOM 3386 C CA . LYS A 1 428 ? -14.898 36.781 -4.859 1 96.31 428 LYS A CA 1
ATOM 3387 C C . LYS A 1 428 ? -16.031 37.094 -3.883 1 96.31 428 LYS A C 1
ATOM 3389 O O . LYS A 1 428 ? -17.109 36.469 -3.973 1 96.31 428 LYS A O 1
ATOM 3394 N N . PRO A 1 429 ? -15.734 38 -2.99 1 94.56 429 PRO A N 1
ATOM 3395 C CA . PRO A 1 429 ? -16.812 38.312 -2.049 1 94.56 429 PRO A CA 1
ATOM 3396 C C . PRO A 1 429 ? -18.062 38.812 -2.746 1 94.56 429 PRO A C 1
ATOM 3398 O O . PRO A 1 429 ? -17.984 39.562 -3.729 1 94.56 429 PRO A O 1
ATOM 3401 N N . LEU A 1 430 ? -19.172 38.5 -2.172 1 84.69 430 LEU A N 1
ATOM 3402 C CA . LEU A 1 430 ? -20.469 38.844 -2.754 1 84.69 430 LEU A CA 1
ATOM 3403 C C . LEU A 1 430 ? -20.734 40.344 -2.658 1 84.69 430 LEU A C 1
ATOM 3405 O O . LEU A 1 430 ? -21.438 40.906 -3.498 1 84.69 430 LEU A O 1
ATOM 3409 N N . LYS A 1 431 ? -20.25 40.938 -1.625 1 87.75 431 LYS A N 1
ATOM 3410 C CA . LYS A 1 431 ? -20.359 42.375 -1.418 1 87.75 431 LYS A CA 1
ATOM 3411 C C . LYS A 1 431 ? -19 43 -1.166 1 87.75 431 LYS A C 1
ATOM 3413 O O . LYS A 1 431 ? -18.141 42.406 -0.533 1 87.75 431 LYS A O 1
ATOM 3418 N N . ILE A 1 432 ? -18.922 44.281 -1.661 1 90.19 432 ILE A N 1
ATOM 3419 C CA . ILE A 1 432 ? -17.641 44.969 -1.481 1 90.19 432 ILE A CA 1
ATOM 3420 C C . ILE A 1 432 ? -17.828 46.156 -0.52 1 90.19 432 ILE A C 1
ATOM 3422 O O . ILE A 1 432 ? -18.75 46.938 -0.681 1 90.19 432 ILE A O 1
ATOM 3426 N N . TYR A 1 433 ? -17.047 46.219 0.471 1 92.44 433 TYR A N 1
ATOM 3427 C CA . TYR A 1 433 ? -16.953 47.25 1.477 1 92.44 433 TYR A CA 1
ATOM 3428 C C . TYR A 1 433 ? -15.57 47.25 2.133 1 92.44 433 TYR A C 1
ATOM 3430 O O . TYR A 1 433 ? -14.688 46.5 1.732 1 92.44 433 TYR A O 1
ATOM 3438 N N . ASP A 1 434 ? -15.414 48.25 2.924 1 95.62 434 ASP A N 1
ATOM 3439 C CA . ASP A 1 434 ? -14.234 48.156 3.77 1 95.62 434 ASP A CA 1
ATOM 3440 C C . ASP A 1 434 ? -14.32 46.938 4.688 1 95.62 434 ASP A C 1
ATOM 3442 O O . ASP A 1 434 ? -15.023 46.969 5.695 1 95.62 434 ASP A O 1
ATOM 3446 N N . PHE A 1 435 ? -13.578 45.938 4.316 1 96.19 435 PHE A N 1
ATOM 3447 C CA . PHE A 1 435 ? -13.742 44.625 4.957 1 96.19 435 PHE A CA 1
ATOM 3448 C C . PHE A 1 435 ? -13.273 44.688 6.41 1 96.19 435 PHE A C 1
ATOM 3450 O O . PHE A 1 435 ? -13.734 43.906 7.242 1 96.19 435 PHE A O 1
ATOM 3457 N N . VAL A 1 436 ? -12.414 45.531 6.73 1 95.25 436 VAL A N 1
ATOM 3458 C CA . VAL A 1 436 ? -11.805 45.531 8.055 1 95.25 436 VAL A CA 1
ATOM 3459 C C . VAL A 1 436 ? -12.539 46.531 8.953 1 95.25 436 VAL A C 1
ATOM 3461 O O . VAL A 1 436 ? -12.93 46.188 10.07 1 95.25 436 VAL A O 1
ATOM 3464 N N . TYR A 1 437 ? -12.812 47.75 8.406 1 92.31 437 TYR A N 1
ATOM 3465 C CA . TYR A 1 437 ? -13.312 48.812 9.266 1 92.31 437 TYR A CA 1
ATOM 3466 C C . TYR A 1 437 ? -14.773 49.125 8.938 1 92.31 437 TYR A C 1
ATOM 3468 O O . TYR A 1 437 ? -15.445 49.812 9.703 1 92.31 437 TYR A O 1
ATOM 3476 N N . GLY A 1 438 ? -15.25 48.594 7.945 1 89.69 438 GLY A N 1
ATOM 3477 C CA . GLY A 1 438 ? -16.594 48.906 7.52 1 89.69 438 GLY A CA 1
ATOM 3478 C C . GLY A 1 438 ? -17.469 47.719 7.297 1 89.69 438 GLY A C 1
ATOM 3479 O O . GLY A 1 438 ? -18.5 47.781 6.629 1 89.69 438 GLY A O 1
ATOM 3480 N N . ALA A 1 439 ? -17.141 46.688 7.789 1 85.5 439 ALA A N 1
ATOM 3481 C CA . ALA A 1 439 ? -17.938 45.469 7.621 1 85.5 439 ALA A CA 1
ATOM 3482 C C . ALA A 1 439 ? -19.25 45.594 8.391 1 85.5 439 ALA A C 1
ATOM 3484 O O . ALA A 1 439 ? -19.328 46.281 9.398 1 85.5 439 ALA A O 1
ATOM 3485 N N . PRO A 1 440 ? -20.344 44.969 7.816 1 82.06 440 PRO A N 1
ATOM 3486 C CA . PRO A 1 440 ? -21.531 44.875 8.656 1 82.06 440 PRO A CA 1
ATOM 3487 C C . PRO A 1 440 ? -21.234 44.281 10.039 1 82.06 440 PRO A C 1
ATOM 3489 O O . PRO A 1 440 ? -20.641 43.219 10.148 1 82.06 440 PRO A O 1
ATOM 3492 N N . ASN A 1 441 ? -21.734 45 11.086 1 83.81 441 ASN A N 1
ATOM 3493 C CA . ASN A 1 441 ? -21.266 44.594 12.406 1 83.81 441 ASN A CA 1
ATOM 3494 C C . ASN A 1 441 ? -22.359 44.781 13.461 1 83.81 441 ASN A C 1
ATOM 3496 O O . ASN A 1 441 ? -22.062 44.938 14.641 1 83.81 441 ASN A O 1
ATOM 3500 N N . ASN A 1 442 ? -23.578 44.781 12.922 1 88.81 442 ASN A N 1
ATOM 3501 C CA . ASN A 1 442 ? -24.703 44.781 13.859 1 88.81 442 ASN A CA 1
ATOM 3502 C C . ASN A 1 442 ? -25.141 43.375 14.211 1 88.81 442 ASN A C 1
ATOM 3504 O O . ASN A 1 442 ? -26.203 42.906 13.781 1 88.81 442 ASN A O 1
ATOM 3508 N N . ALA A 1 443 ? -24.516 42.719 15.047 1 84.88 443 ALA A N 1
ATOM 3509 C CA . ALA A 1 443 ? -24.719 41.312 15.375 1 84.88 443 ALA A CA 1
ATOM 3510 C C . ALA A 1 443 ? -25.969 41.125 16.234 1 84.88 443 ALA A C 1
ATOM 3512 O O . ALA A 1 443 ? -26.25 41.969 17.109 1 84.88 443 ALA A O 1
ATOM 3513 N N . PRO A 1 444 ? -26.719 40.25 16.031 1 83.88 444 PRO A N 1
ATOM 3514 C CA . PRO A 1 444 ? -26.641 39.219 15.008 1 83.88 444 PRO A CA 1
ATOM 3515 C C . PRO A 1 444 ? -27.453 39.531 13.766 1 83.88 444 PRO A C 1
ATOM 3517 O O . PRO A 1 444 ? -27.734 38.625 12.961 1 83.88 444 PRO A O 1
ATOM 3520 N N . ILE A 1 445 ? -27.844 40.75 13.664 1 79.81 445 ILE A N 1
ATOM 3521 C CA . ILE A 1 445 ? -28.812 41.156 12.648 1 79.81 445 ILE A CA 1
ATOM 3522 C C . ILE A 1 445 ? -28.188 41.031 11.266 1 79.81 445 ILE A C 1
ATOM 3524 O O . ILE A 1 445 ? -28.797 40.469 10.352 1 79.81 445 ILE A O 1
ATOM 3528 N N . ASP A 1 446 ? -27.031 41.5 11.008 1 86.75 446 ASP A N 1
ATOM 3529 C CA . ASP A 1 446 ? -26.484 41.5 9.656 1 86.75 446 ASP A CA 1
ATOM 3530 C C . ASP A 1 446 ? -25.109 40.844 9.625 1 86.75 446 ASP A C 1
ATOM 3532 O O . ASP A 1 446 ? -24.25 41.219 8.812 1 86.75 446 ASP A O 1
ATOM 3536 N N . THR A 1 447 ? -24.875 39.969 10.555 1 90.06 447 THR A N 1
ATOM 3537 C CA . THR A 1 447 ? -23.578 39.312 10.641 1 90.06 447 THR A CA 1
ATOM 3538 C C . THR A 1 447 ? -23.703 37.812 10.359 1 90.06 447 THR A C 1
ATOM 3540 O O . THR A 1 447 ? -22.734 37.062 10.484 1 90.06 447 THR A O 1
ATOM 3543 N N . SER A 1 448 ? -24.859 37.406 10 1 91.75 448 SER A N 1
ATOM 3544 C CA . SER A 1 448 ? -25.094 35.969 9.773 1 91.75 448 SER A CA 1
ATOM 3545 C C . SER A 1 448 ? -24.422 35.5 8.484 1 91.75 448 SER A C 1
ATOM 3547 O O . SER A 1 448 ? -24.406 36.219 7.484 1 91.75 448 SER A O 1
ATOM 3549 N N . ALA A 1 449 ? -23.859 34.375 8.555 1 93.88 449 ALA A N 1
ATOM 3550 C CA . ALA A 1 449 ? -23.281 33.719 7.371 1 93.88 449 ALA A CA 1
ATOM 3551 C C . ALA A 1 449 ? -24.266 32.75 6.727 1 93.88 449 ALA A C 1
ATOM 3553 O O . ALA A 1 449 ? -25.094 32.156 7.418 1 93.88 449 ALA A O 1
ATOM 3554 N N . MET A 1 450 ? -24.172 32.625 5.418 1 94.38 450 MET A N 1
ATOM 3555 C CA . MET A 1 450 ? -24.891 31.531 4.75 1 94.38 450 MET A CA 1
ATOM 3556 C C . MET A 1 450 ? -24.25 30.188 5.07 1 94.38 450 MET A C 1
ATOM 3558 O O . MET A 1 450 ? -23.047 30.125 5.367 1 94.38 450 MET A O 1
ATOM 3562 N N . LYS A 1 451 ? -25.094 29.188 5.082 1 96.12 451 LYS A N 1
ATOM 3563 C CA . LYS A 1 451 ? -24.594 27.844 5.34 1 96.12 451 LYS A CA 1
ATOM 3564 C C . LYS A 1 451 ? -24.656 26.984 4.082 1 96.12 451 LYS A C 1
ATOM 3566 O O . LYS A 1 451 ? -25.609 27.078 3.309 1 96.12 451 LYS A O 1
ATOM 3571 N N . GLY A 1 452 ? -23.547 26.156 3.875 1 96.94 452 GLY A N 1
ATOM 3572 C CA . GLY A 1 452 ? -23.594 25.219 2.768 1 96.94 452 GLY A CA 1
ATOM 3573 C C . GLY A 1 452 ? -22.281 24.5 2.545 1 96.94 452 GLY A C 1
ATOM 3574 O O . GLY A 1 452 ? -21.234 24.922 3.055 1 96.94 452 GLY A O 1
ATOM 3575 N N . THR A 1 453 ? -22.391 23.391 1.894 1 98.25 453 THR A N 1
ATOM 3576 C CA . THR A 1 453 ? -21.203 22.672 1.427 1 98.25 453 THR A CA 1
ATOM 3577 C C . THR A 1 453 ? -20.875 23.062 -0.009 1 98.25 453 THR A C 1
ATOM 3579 O O . THR A 1 453 ? -21.312 22.422 -0.957 1 98.25 453 THR A O 1
ATOM 3582 N N . LYS A 1 454 ? -20.094 24.109 -0.149 1 97.75 454 LYS A N 1
ATOM 3583 C CA . LYS A 1 454 ? -19.766 24.641 -1.47 1 97.75 454 LYS A CA 1
ATOM 3584 C C . LYS A 1 454 ? -18.281 24.438 -1.772 1 97.75 454 LYS A C 1
ATOM 3586 O O . LYS A 1 454 ? -17.438 24.547 -0.88 1 97.75 454 LYS A O 1
ATOM 3591 N N . VAL A 1 455 ? -17.984 24.125 -3.029 1 98.56 455 VAL A N 1
ATOM 3592 C CA . VAL A 1 455 ? -16.609 23.859 -3.43 1 98.56 455 VAL A CA 1
ATOM 3593 C C . VAL A 1 455 ? -16.266 24.703 -4.656 1 98.56 455 VAL A C 1
ATOM 3595 O O . VAL A 1 455 ? -17.156 25.188 -5.355 1 98.56 455 VAL A O 1
ATOM 3598 N N . THR A 1 456 ? -15.016 24.953 -4.836 1 98.56 456 THR A N 1
ATOM 3599 C CA . THR A 1 456 ? -14.469 25.5 -6.074 1 98.56 456 THR A CA 1
ATOM 3600 C C . THR A 1 456 ? -13.805 24.422 -6.91 1 98.56 456 THR A C 1
ATOM 3602 O O . THR A 1 456 ? -12.992 23.641 -6.398 1 98.56 456 THR A O 1
ATOM 3605 N N . VAL A 1 457 ? -14.156 24.359 -8.211 1 98.56 457 VAL A N 1
ATOM 3606 C CA . VAL A 1 457 ? -13.578 23.344 -9.094 1 98.56 457 VAL A CA 1
ATOM 3607 C C . VAL A 1 457 ? -12.484 23.969 -9.945 1 98.56 457 VAL A C 1
ATOM 3609 O O . VAL A 1 457 ? -12.695 25.016 -10.578 1 98.56 457 VAL A O 1
ATOM 3612 N N . LEU A 1 458 ? -11.328 23.391 -9.953 1 98.75 458 LEU A N 1
ATOM 3613 C CA . LEU A 1 458 ? -10.18 23.844 -10.734 1 98.75 458 LEU A CA 1
ATOM 3614 C C . LEU A 1 458 ? -9.75 22.781 -11.734 1 98.75 458 LEU A C 1
ATOM 3616 O O . LEU A 1 458 ? -9.758 21.594 -11.422 1 98.75 458 LEU A O 1
ATOM 3620 N N . GLU A 1 459 ? -9.336 23.266 -12.945 1 98.38 459 GLU A N 1
ATOM 3621 C CA . GLU A 1 459 ? -8.719 22.359 -13.906 1 98.38 459 GLU A CA 1
ATOM 3622 C C . GLU A 1 459 ? -7.301 21.984 -13.484 1 98.38 459 GLU A C 1
ATOM 3624 O O . GLU A 1 459 ? -6.605 22.781 -12.852 1 98.38 459 GLU A O 1
ATOM 3629 N N . PHE A 1 460 ? -6.922 20.812 -13.867 1 98.06 460 PHE A N 1
ATOM 3630 C CA . PHE A 1 460 ? -5.551 20.406 -13.602 1 98.06 460 PHE A CA 1
ATOM 3631 C C . PHE A 1 460 ? -4.559 21.375 -14.227 1 98.06 460 PHE A C 1
ATOM 3633 O O . PHE A 1 460 ? -4.699 21.734 -15.398 1 98.06 460 PHE A O 1
ATOM 3640 N N . GLY A 1 461 ? -3.596 21.828 -13.414 1 97.62 461 GLY A N 1
ATOM 3641 C CA . GLY A 1 461 ? -2.541 22.688 -13.945 1 97.62 461 GLY A CA 1
ATOM 3642 C C . GLY A 1 461 ? -2.83 24.172 -13.766 1 97.62 461 GLY A C 1
ATOM 3643 O O . GLY A 1 461 ? -1.959 25.016 -14.008 1 97.62 461 GLY A O 1
ATOM 3644 N N . THR A 1 462 ? -3.986 24.469 -13.281 1 98.44 462 THR A N 1
ATOM 3645 C CA . THR A 1 462 ? -4.348 25.859 -13.094 1 98.44 462 THR A CA 1
ATOM 3646 C C . THR A 1 462 ? -3.385 26.547 -12.125 1 98.44 462 THR A C 1
ATOM 3648 O O . THR A 1 462 ? -3.135 26.031 -11.031 1 98.44 462 THR A O 1
ATOM 3651 N N . LYS A 1 463 ? -2.793 27.625 -12.555 1 98.56 463 LYS A N 1
ATOM 3652 C CA . LYS A 1 463 ? -2.004 28.484 -11.68 1 98.56 463 LYS A CA 1
ATOM 3653 C C . LYS A 1 463 ? -2.895 29.469 -10.93 1 98.56 463 LYS A C 1
ATOM 3655 O O . LYS A 1 463 ? -3.523 30.344 -11.547 1 98.56 463 LYS A O 1
ATOM 3660 N N . V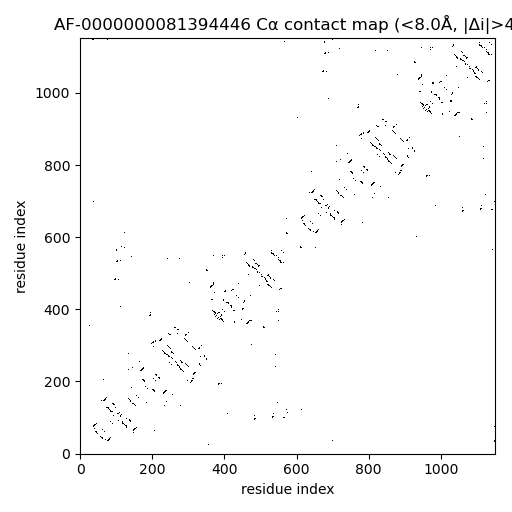AL A 1 464 ? -2.855 29.375 -9.609 1 98.81 464 VAL A N 1
ATOM 3661 C CA . VAL A 1 464 ? -3.85 30.078 -8.805 1 98.81 464 VAL A CA 1
ATOM 3662 C C . VAL A 1 464 ? -3.16 31.125 -7.938 1 98.81 464 VAL A C 1
ATOM 3664 O O . VAL A 1 464 ? -2.107 30.859 -7.352 1 98.81 464 VAL A O 1
ATOM 3667 N N . GLN A 1 465 ? -3.703 32.312 -7.898 1 98.75 465 GLN A N 1
ATOM 3668 C CA . GLN A 1 465 ? -3.471 33.25 -6.82 1 98.75 465 GLN A CA 1
ATOM 3669 C C . GLN A 1 465 ? -4.711 33.406 -5.945 1 98.75 465 GLN A C 1
ATOM 3671 O O . GLN A 1 465 ? -5.805 33.656 -6.457 1 98.75 465 GLN A O 1
ATOM 3676 N N . LEU A 1 466 ? -4.574 33.188 -4.742 1 98.88 466 LEU A N 1
ATOM 3677 C CA . LEU A 1 466 ? -5.656 33.344 -3.777 1 98.88 466 LEU A CA 1
ATOM 3678 C C . LEU A 1 466 ? -5.32 34.438 -2.775 1 98.88 466 LEU A C 1
ATOM 3680 O O . LEU A 1 466 ? -4.297 34.375 -2.092 1 98.88 466 LEU A O 1
ATOM 3684 N N . VAL A 1 467 ? -6.141 35.438 -2.736 1 98.81 467 VAL A N 1
ATOM 3685 C CA . VAL A 1 467 ? -6.039 36.469 -1.704 1 98.81 467 VAL A CA 1
ATOM 3686 C C . VAL A 1 467 ? -7.02 36.156 -0.575 1 98.81 467 VAL A C 1
ATOM 3688 O O . VAL A 1 467 ? -8.211 35.969 -0.816 1 98.81 467 VAL A O 1
ATOM 3691 N N . LEU A 1 468 ? -6.523 36.062 0.565 1 98.81 468 LEU A N 1
ATOM 3692 C CA . LEU A 1 468 ? -7.32 35.938 1.781 1 98.81 468 LEU A CA 1
ATOM 3693 C C . LEU A 1 468 ? -7.402 37.281 2.521 1 98.81 468 LEU A C 1
ATOM 3695 O O . LEU A 1 468 ? -6.371 37.875 2.855 1 98.81 468 LEU A O 1
ATOM 3699 N N . GLN A 1 469 ? -8.609 37.719 2.781 1 98.5 469 GLN A N 1
ATOM 3700 C CA . GLN A 1 469 ? -8.852 39.031 3.398 1 98.5 469 GLN A CA 1
ATOM 3701 C C . GLN A 1 469 ? -9.617 38.875 4.711 1 98.5 469 GLN A C 1
ATOM 3703 O O . GLN A 1 469 ? -10.781 38.438 4.715 1 98.5 469 GLN A O 1
ATOM 3708 N N . ASP A 1 470 ? -8.961 39.219 5.789 1 97.75 470 ASP A N 1
ATOM 3709 C CA . ASP A 1 470 ? -9.617 39.25 7.09 1 97.75 470 ASP A CA 1
ATOM 3710 C C . ASP A 1 470 ? -10.758 40.281 7.105 1 97.75 470 ASP A C 1
ATOM 3712 O O . ASP A 1 470 ? -10.711 41.281 6.398 1 97.75 470 ASP A O 1
ATOM 3716 N N . THR A 1 471 ? -11.797 40 7.922 1 95.88 471 THR A N 1
ATOM 3717 C CA . THR A 1 471 ? -12.938 40.906 8.031 1 95.88 471 THR A CA 1
ATOM 3718 C C . THR A 1 471 ? -13.18 41.312 9.484 1 95.88 471 THR A C 1
ATOM 3720 O O . THR A 1 471 ? -12.961 40.5 10.398 1 95.88 471 THR A O 1
ATOM 3723 N N . GLY A 1 472 ? -13.688 42.438 9.672 1 93.94 472 GLY A N 1
ATOM 3724 C CA . GLY A 1 472 ? -14.039 42.938 11 1 93.94 472 GLY A CA 1
ATOM 3725 C C . GLY A 1 472 ? -15.516 42.75 11.32 1 93.94 472 GLY A C 1
ATOM 3726 O O . GLY A 1 472 ? -16.109 43.594 12.008 1 93.94 472 GLY A O 1
ATOM 3727 N N . THR A 1 473 ? -16.172 41.781 10.773 1 92.75 473 THR A N 1
ATOM 3728 C CA . THR A 1 473 ? -17.609 41.562 11 1 92.75 473 THR A CA 1
ATOM 3729 C C . THR A 1 473 ? -17.891 41.406 12.492 1 92.75 473 THR A C 1
ATOM 3731 O O . THR A 1 473 ? -18.797 42.062 13.023 1 92.75 473 THR A O 1
ATOM 3734 N N . ILE A 1 474 ? -17.188 40.562 13.164 1 92.62 474 ILE A N 1
ATOM 3735 C CA . ILE A 1 474 ? -17.297 40.438 14.617 1 92.62 474 ILE A CA 1
ATOM 3736 C C . ILE A 1 474 ? -16.047 41.031 15.281 1 92.62 474 ILE A C 1
ATOM 3738 O O . ILE A 1 474 ? -16.156 41.906 16.141 1 92.62 474 ILE A O 1
ATOM 3742 N N . THR A 1 475 ? -14.906 40.531 14.898 1 91.25 475 THR A N 1
ATOM 3743 C CA . THR A 1 475 ? -13.609 41 15.336 1 91.25 475 THR A CA 1
ATOM 3744 C C . THR A 1 475 ? -12.508 40.562 14.383 1 91.25 475 THR A C 1
ATOM 3746 O O . THR A 1 475 ? -12.711 39.625 13.594 1 91.25 475 THR A O 1
ATOM 3749 N N . THR A 1 476 ? -11.391 41.344 14.445 1 93.88 476 THR A N 1
ATOM 3750 C CA . THR A 1 476 ? -10.234 40.875 13.672 1 93.88 476 THR A CA 1
ATOM 3751 C C . THR A 1 476 ? -9.297 40.062 14.531 1 93.88 476 THR A C 1
ATOM 3753 O O . THR A 1 476 ? -9.156 40.312 15.727 1 93.88 476 THR A O 1
ATOM 3756 N N . GLU A 1 477 ? -8.711 39.062 13.953 1 94.62 477 GLU A N 1
ATOM 3757 C CA . GLU A 1 477 ? -7.695 38.219 14.578 1 94.62 477 GLU A CA 1
ATOM 3758 C C . GLU A 1 477 ? -6.852 37.5 13.531 1 94.62 477 GLU A C 1
ATOM 3760 O O . GLU A 1 477 ? -7.184 37.531 12.344 1 94.62 477 GLU A O 1
ATOM 3765 N N . ASN A 1 478 ? -5.699 37.062 13.945 1 96.19 478 ASN A N 1
ATOM 3766 C CA . ASN A 1 478 ? -4.852 36.25 13.07 1 96.19 478 ASN A CA 1
ATOM 3767 C C . ASN A 1 478 ? -5.48 34.906 12.758 1 96.19 478 ASN A C 1
ATOM 3769 O O . ASN A 1 478 ? -6.023 34.25 13.648 1 96.19 478 ASN A O 1
ATOM 3773 N N . HIS A 1 479 ? -5.539 34.5 11.508 1 97.56 479 HIS A N 1
ATOM 3774 C CA . HIS A 1 479 ? -6.105 33.219 11.094 1 97.56 479 HIS A CA 1
ATOM 3775 C C . HIS A 1 479 ? -5.055 32.344 10.406 1 97.56 479 HIS A C 1
ATOM 3777 O O . HIS A 1 479 ? -4.742 32.562 9.234 1 97.56 479 HIS A O 1
ATOM 3783 N N . PRO A 1 480 ? -4.488 31.344 11.062 1 98.12 480 PRO A N 1
ATOM 3784 C CA . PRO A 1 480 ? -3.635 30.391 10.359 1 98.12 480 PRO A CA 1
ATOM 3785 C C . PRO A 1 480 ? -4.406 29.547 9.344 1 98.12 480 PRO A C 1
ATOM 3787 O O . PRO A 1 480 ? -5.156 28.641 9.734 1 98.12 480 PRO A O 1
ATOM 3790 N N . MET A 1 481 ? -4.191 29.781 8.078 1 98.69 481 MET A N 1
ATOM 3791 C CA . MET A 1 481 ? -4.895 29.094 7 1 98.69 481 MET A CA 1
ATOM 3792 C C . MET A 1 481 ? -4.051 27.969 6.434 1 98.69 481 MET A C 1
ATOM 3794 O O . MET A 1 481 ? -2.879 28.156 6.098 1 98.69 481 MET A O 1
ATOM 3798 N N . HIS A 1 482 ? -4.613 26.828 6.379 1 98.69 482 HIS A N 1
ATOM 3799 C CA . HIS A 1 482 ? -3.955 25.625 5.887 1 98.69 482 HIS A CA 1
ATOM 3800 C C . HIS A 1 482 ? -4.652 25.078 4.641 1 98.69 482 HIS A C 1
ATOM 3802 O O . HIS A 1 482 ? -5.883 25.016 4.594 1 98.69 482 HIS A O 1
ATOM 3808 N N . LEU A 1 483 ? -3.893 24.766 3.639 1 98.75 483 LEU A N 1
ATOM 3809 C CA . LEU A 1 483 ? -4.395 24.141 2.422 1 98.75 483 LEU A CA 1
ATOM 3810 C C . LEU A 1 483 ? -3.887 22.703 2.305 1 98.75 483 LEU A C 1
ATOM 3812 O O . LEU A 1 483 ? -2.691 22.484 2.104 1 98.75 483 LEU A O 1
ATOM 3816 N N . HIS A 1 484 ? -4.836 21.75 2.404 1 98.75 484 HIS A N 1
ATOM 3817 C CA . HIS A 1 484 ? -4.488 20.344 2.266 1 98.75 484 HIS A CA 1
ATOM 3818 C C . HIS A 1 484 ? -3.945 20.047 0.871 1 98.75 484 HIS A C 1
ATOM 3820 O O . HIS A 1 484 ? -4.387 20.641 -0.113 1 98.75 484 HIS A O 1
ATOM 3826 N N . GLY A 1 485 ? -2.947 19.141 0.824 1 98.31 485 GLY A N 1
ATOM 3827 C CA . GLY A 1 485 ? -2.463 18.625 -0.448 1 98.31 485 GLY A CA 1
ATOM 3828 C C . GLY A 1 485 ? -1.524 19.578 -1.159 1 98.31 485 GLY A C 1
ATOM 3829 O O . GLY A 1 485 ? -0.995 19.266 -2.227 1 98.31 485 GLY A O 1
ATOM 3830 N N . TYR A 1 486 ? -1.28 20.75 -0.531 1 97.69 486 TYR A N 1
ATOM 3831 C CA . TYR A 1 486 ? -0.449 21.766 -1.184 1 97.69 486 TYR A CA 1
ATOM 3832 C C . TYR A 1 486 ? 0.432 22.484 -0.17 1 97.69 486 TYR A C 1
ATOM 3834 O O . TYR A 1 486 ? 0.08 22.578 1.008 1 97.69 486 TYR A O 1
ATOM 3842 N N . SER A 1 487 ? 1.551 22.812 -0.637 1 97.25 487 SER A N 1
ATOM 3843 C CA . SER A 1 487 ? 2.234 24.016 -0.162 1 97.25 487 SER A CA 1
ATOM 3844 C C . SER A 1 487 ? 2.07 25.172 -1.144 1 97.25 487 SER A C 1
ATOM 3846 O O . SER A 1 487 ? 1.707 24.953 -2.303 1 97.25 487 SER A O 1
ATOM 3848 N N . PHE A 1 488 ? 2.217 26.328 -0.681 1 98.31 488 PHE A N 1
ATOM 3849 C CA . PHE A 1 488 ? 2.01 27.516 -1.516 1 98.31 488 PHE A CA 1
ATOM 3850 C C . PHE A 1 488 ? 3.061 28.578 -1.219 1 98.31 488 PHE A C 1
ATOM 3852 O O . PHE A 1 488 ? 3.643 28.594 -0.132 1 98.31 488 PHE A O 1
ATOM 3859 N N . TYR A 1 489 ? 3.248 29.406 -2.166 1 98.25 489 TYR A N 1
ATOM 3860 C CA . TYR A 1 489 ? 4.102 30.578 -1.982 1 98.25 489 TYR A CA 1
ATOM 3861 C C . TYR A 1 489 ? 3.314 31.75 -1.4 1 98.25 489 TYR A C 1
ATOM 3863 O O . TYR A 1 489 ? 2.291 32.156 -1.958 1 98.25 489 TYR A O 1
ATOM 3871 N N . VAL A 1 490 ? 3.783 32.219 -0.278 1 98.25 490 VAL A N 1
ATOM 3872 C CA . VAL A 1 490 ? 3.201 33.438 0.282 1 98.25 490 VAL A CA 1
ATOM 3873 C C . VAL A 1 490 ? 3.854 34.688 -0.354 1 98.25 490 VAL A C 1
ATOM 3875 O O . VAL A 1 490 ? 4.867 35.156 0.14 1 98.25 490 VAL A O 1
ATOM 3878 N N . VAL A 1 491 ? 3.186 35.25 -1.314 1 98.25 491 VAL A N 1
ATOM 3879 C CA . VAL A 1 491 ? 3.859 36.25 -2.15 1 98.25 491 VAL A CA 1
ATOM 3880 C C . VAL A 1 491 ? 3.631 37.656 -1.579 1 98.25 491 VAL A C 1
ATOM 3882 O O . VAL A 1 491 ? 4.332 38.594 -1.943 1 98.25 491 VAL A O 1
ATOM 3885 N N . GLY A 1 492 ? 2.646 37.75 -0.688 1 97.94 492 GLY A N 1
ATOM 3886 C CA . GLY A 1 492 ? 2.412 39.031 -0.083 1 97.94 492 GLY A CA 1
ATOM 3887 C C . GLY A 1 492 ? 1.448 39 1.087 1 97.94 492 GLY A C 1
ATOM 3888 O O . GLY A 1 492 ? 0.615 38.094 1.172 1 97.94 492 GLY A O 1
ATOM 3889 N N . TYR A 1 493 ? 1.568 39.969 1.941 1 97.5 493 TYR A N 1
ATOM 3890 C CA . TYR A 1 493 ? 0.644 40.188 3.051 1 97.5 493 TYR A CA 1
ATOM 3891 C C . TYR A 1 493 ? 0.743 41.594 3.582 1 97.5 493 TYR A C 1
ATOM 3893 O O . TYR A 1 493 ? 1.728 42.312 3.328 1 97.5 493 TYR A O 1
ATOM 3901 N N . GLY A 1 494 ? -0.315 42 4.328 1 95.62 494 GLY A N 1
ATOM 3902 C CA . GLY A 1 494 ? -0.348 43.344 4.859 1 95.62 494 GLY A CA 1
ATOM 3903 C C . GLY A 1 494 ? -1.537 43.594 5.766 1 95.62 494 GLY A C 1
ATOM 3904 O O . GLY A 1 494 ? -2.277 42.688 6.105 1 95.62 494 GLY A O 1
ATOM 3905 N N . THR A 1 495 ? -1.652 44.844 6.195 1 94.19 495 THR A N 1
ATOM 3906 C CA . THR A 1 495 ? -2.756 45.281 7.043 1 94.19 495 THR A CA 1
ATOM 3907 C C . THR A 1 495 ? -3.814 46 6.219 1 94.19 495 THR A C 1
ATOM 3909 O O . THR A 1 495 ? -3.514 46.562 5.152 1 94.19 495 THR A O 1
ATOM 3912 N N . GLY A 1 496 ? -4.973 45.938 6.703 1 95.88 496 GLY A N 1
ATOM 3913 C CA . GLY A 1 496 ? -6.066 46.594 6.008 1 95.88 496 GLY A CA 1
ATOM 3914 C C . GLY A 1 496 ? -6.594 45.812 4.832 1 95.88 496 GLY A C 1
ATOM 3915 O O . GLY A 1 496 ? -6.477 44.594 4.805 1 95.88 496 GLY A O 1
ATOM 3916 N N . ASN A 1 497 ? -7.266 46.531 3.914 1 97.06 497 ASN A N 1
ATOM 3917 C CA . ASN A 1 497 ? -7.848 45.906 2.738 1 97.06 497 ASN A CA 1
ATOM 3918 C C . ASN A 1 497 ? -6.797 45.656 1.658 1 97.06 497 ASN A C 1
ATOM 3920 O O . ASN A 1 497 ? -5.957 46.5 1.395 1 97.06 497 ASN A O 1
ATOM 3924 N N . TYR A 1 498 ? -6.883 44.531 1.122 1 97.31 498 TYR A N 1
ATOM 3925 C CA . TYR A 1 498 ? -6.043 44.219 -0.037 1 97.31 498 TYR A CA 1
ATOM 3926 C C . TYR A 1 498 ? -6.359 45.188 -1.186 1 97.31 498 TYR A C 1
ATOM 3928 O O . TYR A 1 498 ? -7.527 45.406 -1.521 1 97.31 498 TYR A O 1
ATOM 3936 N N . ASN A 1 499 ? -5.43 45.75 -1.732 1 95.81 499 ASN A N 1
ATOM 3937 C CA . ASN A 1 499 ? -5.477 46.562 -2.938 1 95.81 499 ASN A CA 1
ATOM 3938 C C . ASN A 1 499 ? -4.414 46.156 -3.945 1 95.81 499 ASN A C 1
ATOM 3940 O O . ASN A 1 499 ? -3.223 46.406 -3.73 1 95.81 499 ASN A O 1
ATOM 3944 N N . PRO A 1 500 ? -4.852 45.625 -5.043 1 93.38 500 PRO A N 1
ATOM 3945 C CA . PRO A 1 500 ? -3.881 45.125 -6.004 1 93.38 500 PRO A CA 1
ATOM 3946 C C . PRO A 1 500 ? -2.941 46.188 -6.547 1 93.38 500 PRO A C 1
ATOM 3948 O O . PRO A 1 500 ? -1.84 45.875 -7.004 1 93.38 500 PRO A O 1
ATOM 3951 N N . LEU A 1 501 ? -3.32 47.438 -6.484 1 92.69 501 LEU A N 1
ATOM 3952 C CA . LEU A 1 501 ? -2.51 48.5 -7.02 1 92.69 501 LEU A CA 1
ATOM 3953 C C . LEU A 1 501 ? -1.363 48.844 -6.074 1 92.69 501 LEU A C 1
ATOM 3955 O O . LEU A 1 501 ? -0.308 49.312 -6.516 1 92.69 501 LEU A O 1
ATOM 3959 N N . ASN A 1 502 ? -1.554 48.594 -4.844 1 92.12 502 ASN A N 1
ATOM 3960 C CA . ASN A 1 502 ? -0.544 49 -3.875 1 92.12 502 ASN A CA 1
ATOM 3961 C C . ASN A 1 502 ? 0.091 47.812 -3.186 1 92.12 502 ASN A C 1
ATOM 3963 O O . ASN A 1 502 ? 1.063 47.938 -2.443 1 92.12 502 ASN A O 1
ATOM 3967 N N . ALA A 1 503 ? -0.427 46.688 -3.443 1 93.88 503 ALA A N 1
ATOM 3968 C CA . ALA A 1 503 ? 0.115 45.5 -2.799 1 93.88 503 ALA A CA 1
ATOM 3969 C C . ALA A 1 503 ? 1.532 45.219 -3.285 1 93.88 503 ALA A C 1
ATOM 3971 O O . ALA A 1 503 ? 1.793 45.219 -4.488 1 93.88 503 ALA A O 1
ATOM 3972 N N . LYS A 1 504 ? 2.457 45.094 -2.406 1 92.69 504 LYS A N 1
ATOM 3973 C CA . LYS A 1 504 ? 3.822 44.688 -2.727 1 92.69 504 LYS A CA 1
ATOM 3974 C C . LYS A 1 504 ? 3.98 43.188 -2.66 1 92.69 504 LYS A C 1
ATOM 3976 O O . LYS A 1 504 ? 3.838 42.562 -1.591 1 92.69 504 LYS A O 1
ATOM 3981 N N . LEU A 1 505 ? 4.336 42.594 -3.752 1 96.62 505 LEU A N 1
ATOM 3982 C CA . LEU A 1 505 ? 4.469 41.125 -3.826 1 96.62 505 LEU A CA 1
ATOM 3983 C C . LEU A 1 505 ? 5.93 40.719 -3.986 1 96.62 505 LEU A C 1
ATOM 3985 O O . LEU A 1 505 ? 6.68 41.375 -4.727 1 96.62 505 LEU A O 1
ATOM 3989 N N . ASN A 1 506 ? 6.367 39.781 -3.217 1 97.19 506 ASN A N 1
ATOM 3990 C CA . ASN A 1 506 ? 7.664 39.156 -3.402 1 97.19 506 ASN A CA 1
ATOM 3991 C C . ASN A 1 506 ? 7.578 38 -4.398 1 97.19 506 ASN A C 1
ATOM 3993 O O . ASN A 1 506 ? 7.168 36.875 -4.043 1 97.19 506 ASN A O 1
ATOM 3997 N N . LEU A 1 507 ? 8.07 38.25 -5.633 1 97.06 507 LEU A N 1
ATOM 3998 C CA . LEU A 1 507 ? 8.008 37.25 -6.668 1 97.06 507 LEU A CA 1
ATOM 3999 C C . LEU A 1 507 ? 9.398 36.656 -6.945 1 97.06 507 LEU A C 1
ATOM 4001 O O . LEU A 1 507 ? 9.641 36.125 -8.023 1 97.06 507 LEU A O 1
ATOM 4005 N N . VAL A 1 508 ? 10.312 36.844 -6.012 1 96 508 VAL A N 1
ATOM 4006 C CA . VAL A 1 508 ? 11.688 36.375 -6.188 1 96 508 VAL A CA 1
ATOM 4007 C C . VAL A 1 508 ? 11.961 35.188 -5.258 1 96 508 VAL A C 1
ATOM 4009 O O . VAL A 1 508 ? 12.328 34.125 -5.715 1 96 508 VAL A O 1
ATOM 4012 N N . ASP A 1 509 ? 11.688 35.344 -3.963 1 96.88 509 ASP A N 1
ATOM 4013 C CA . ASP A 1 509 ? 11.969 34.25 -3.018 1 96.88 509 ASP A CA 1
ATOM 4014 C C . ASP A 1 509 ? 10.945 34.25 -1.887 1 96.88 509 ASP A C 1
ATOM 4016 O O . ASP A 1 509 ? 11.312 34.188 -0.71 1 96.88 509 ASP A O 1
ATOM 4020 N N . PRO A 1 510 ? 9.695 34.312 -2.236 1 97.81 510 PRO A N 1
ATOM 4021 C CA . PRO A 1 510 ? 8.695 34.188 -1.173 1 97.81 510 PRO A CA 1
ATOM 4022 C C . PRO A 1 510 ? 8.789 32.875 -0.404 1 97.81 510 PRO A C 1
ATOM 4024 O O . PRO A 1 510 ? 9.227 31.875 -0.957 1 97.81 510 PRO A O 1
ATOM 4027 N N . PRO A 1 511 ? 8.422 32.938 0.849 1 96.69 511 PRO A N 1
ATOM 4028 C CA . PRO A 1 511 ? 8.43 31.656 1.567 1 96.69 511 PRO A CA 1
ATOM 4029 C C . PRO A 1 511 ? 7.41 30.672 1.012 1 96.69 511 PRO A C 1
ATOM 4031 O O . PRO A 1 511 ? 6.348 31.062 0.532 1 96.69 511 PRO A O 1
ATOM 4034 N N . TYR A 1 512 ? 7.77 29.406 0.97 1 97.31 512 TYR A N 1
ATOM 4035 C CA . TYR A 1 512 ? 6.93 28.281 0.571 1 97.31 512 TYR A CA 1
ATOM 4036 C C . TYR A 1 512 ? 6.438 27.516 1.789 1 97.31 512 TYR A C 1
ATOM 4038 O O . TYR A 1 512 ? 7.238 26.922 2.523 1 97.31 512 TYR A O 1
ATOM 4046 N N . MET A 1 513 ? 5.102 27.578 2.059 1 97 513 MET A N 1
ATOM 4047 C CA . MET A 1 513 ? 4.52 27.094 3.307 1 97 513 MET A CA 1
ATOM 4048 C C . MET A 1 513 ? 3.244 26.297 3.041 1 97 513 MET A C 1
ATOM 4050 O O . MET A 1 513 ? 2.707 26.328 1.932 1 97 513 MET A O 1
ATOM 4054 N N . ASN A 1 514 ? 2.82 25.547 4.062 1 98.12 514 ASN A N 1
ATOM 4055 C CA . ASN A 1 514 ? 1.522 24.891 3.926 1 98.12 514 ASN A CA 1
ATOM 4056 C C . ASN A 1 514 ? 0.493 25.484 4.883 1 98.12 514 ASN A C 1
ATOM 4058 O O . ASN A 1 514 ? -0.696 25.172 4.797 1 98.12 514 ASN A O 1
ATOM 4062 N N . THR A 1 515 ? 0.875 26.312 5.781 1 98.44 515 THR A N 1
ATOM 4063 C CA . THR A 1 515 ? 0.046 27.047 6.723 1 98.44 515 THR A CA 1
ATOM 4064 C C . THR A 1 515 ? 0.573 28.469 6.902 1 98.44 515 THR A C 1
ATOM 4066 O O . THR A 1 515 ? 1.771 28.672 7.113 1 98.44 515 THR A O 1
ATOM 4069 N N . PHE A 1 516 ? -0.305 29.438 6.777 1 97 516 PHE A N 1
ATOM 4070 C CA . PHE A 1 516 ? 0.12 30.828 6.957 1 97 516 PHE A CA 1
ATOM 4071 C C . PHE A 1 516 ? -0.917 31.609 7.75 1 97 516 PHE A C 1
ATOM 4073 O O . PHE A 1 516 ? -2.119 31.484 7.504 1 97 516 PHE A O 1
ATOM 4080 N N . GLY A 1 517 ? -0.398 32.406 8.727 1 96.94 517 GLY A N 1
ATOM 4081 C CA . GLY A 1 517 ? -1.271 33.281 9.5 1 96.94 517 GLY A CA 1
ATOM 4082 C C . GLY A 1 517 ? -1.627 34.562 8.781 1 96.94 517 GLY A C 1
ATOM 4083 O O . GLY A 1 517 ? -0.805 35.469 8.695 1 96.94 517 GLY A O 1
ATOM 4084 N N . VAL A 1 518 ? -2.834 34.656 8.336 1 98.06 518 VAL A N 1
ATOM 4085 C CA . VAL A 1 518 ? -3.301 35.906 7.77 1 98.06 518 VAL A CA 1
ATOM 4086 C C . VAL A 1 518 ? -3.285 37 8.844 1 98.06 518 VAL A C 1
ATOM 4088 O O . VAL A 1 518 ? -3.846 36.812 9.93 1 98.06 518 VAL A O 1
ATOM 4091 N N . PRO A 1 519 ? -2.713 38.125 8.547 1 96.5 519 PRO A N 1
ATOM 4092 C CA . PRO A 1 519 ? -2.533 39.156 9.578 1 96.5 519 PRO A CA 1
ATOM 4093 C C . PRO A 1 519 ? -3.859 39.688 10.117 1 96.5 519 PRO A C 1
ATOM 4095 O O . PRO A 1 519 ? -4.844 39.75 9.383 1 96.5 519 PRO A O 1
ATOM 4098 N N . VAL A 1 520 ? -3.811 40.125 11.391 1 96.19 520 VAL A N 1
ATOM 4099 C CA . VAL A 1 520 ? -4.957 40.75 12.062 1 96.19 520 VAL A CA 1
ATOM 4100 C C . VAL A 1 520 ? -5.441 41.938 11.258 1 96.19 520 VAL A C 1
ATOM 4102 O O . VAL A 1 520 ? -4.695 42.906 11.07 1 96.19 520 VAL A O 1
ATOM 4105 N N . GLY A 1 521 ? -6.668 41.812 10.805 1 96.38 521 GLY A N 1
ATOM 4106 C CA . GLY A 1 521 ? -7.211 42.906 10.023 1 96.38 521 GLY A CA 1
ATOM 4107 C C . GLY A 1 521 ? -6.453 43.156 8.734 1 96.38 521 GLY A C 1
ATOM 4108 O O . GLY A 1 521 ? -6.328 44.312 8.289 1 96.38 521 GLY A O 1
ATOM 4109 N N . GLY A 1 522 ? -5.918 42.156 8.25 1 97.06 522 GLY A N 1
ATOM 4110 C CA . GLY A 1 522 ? -5.102 42.312 7.051 1 97.06 522 GLY A CA 1
ATOM 4111 C C . GLY A 1 522 ? -5.434 41.281 5.977 1 97.06 522 GLY A C 1
ATOM 4112 O O . GLY A 1 522 ? -6.586 40.875 5.836 1 97.06 522 GLY A O 1
ATOM 4113 N N . TRP A 1 523 ? -4.441 41.094 5.121 1 98 523 TRP A N 1
ATOM 4114 C CA . TRP A 1 523 ? -4.617 40.188 3.982 1 98 523 TRP A CA 1
ATOM 4115 C C . TRP A 1 523 ? -3.34 39.406 3.703 1 98 523 TRP A C 1
ATOM 4117 O O . TRP A 1 523 ? -2.264 39.781 4.184 1 98 523 TRP A O 1
ATOM 4127 N N . ALA A 1 524 ? -3.473 38.312 3.006 1 98.56 524 ALA A N 1
ATOM 4128 C CA . ALA A 1 524 ? -2.365 37.531 2.484 1 98.56 524 ALA A CA 1
ATOM 4129 C C . ALA A 1 524 ? -2.666 37.031 1.074 1 98.56 524 ALA A C 1
ATOM 4131 O O . ALA A 1 524 ? -3.797 36.625 0.775 1 98.56 524 ALA A O 1
ATOM 4132 N N . ALA A 1 525 ? -1.677 37.094 0.232 1 98.69 525 ALA A N 1
ATOM 4133 C CA . ALA A 1 525 ? -1.75 36.562 -1.118 1 98.69 525 ALA A CA 1
ATOM 4134 C C . ALA A 1 525 ? -0.864 35.312 -1.251 1 98.69 525 ALA A C 1
ATOM 4136 O O . ALA A 1 525 ? 0.333 35.375 -0.956 1 98.69 525 ALA A O 1
ATOM 4137 N N . ILE A 1 526 ? -1.444 34.219 -1.708 1 98.69 526 ILE A N 1
ATOM 4138 C CA . ILE A 1 526 ? -0.691 32.969 -1.877 1 98.69 526 ILE A CA 1
ATOM 4139 C C . ILE A 1 526 ? -0.839 32.469 -3.312 1 98.69 526 ILE A C 1
ATOM 4141 O O . ILE A 1 526 ? -1.841 32.75 -3.975 1 98.69 526 ILE A O 1
ATOM 4145 N N . ARG A 1 527 ? 0.172 31.75 -3.768 1 98.69 527 ARG A N 1
ATOM 4146 C CA . ARG A 1 527 ? 0.157 31.188 -5.109 1 98.69 527 ARG A CA 1
ATOM 4147 C C . ARG A 1 527 ? 0.469 29.688 -5.078 1 98.69 527 ARG A C 1
ATOM 4149 O O . ARG A 1 527 ? 1.321 29.25 -4.305 1 98.69 527 ARG A O 1
ATOM 4156 N N . PHE A 1 528 ? -0.253 28.891 -5.84 1 98.19 528 PHE A N 1
ATOM 4157 C CA . PHE A 1 528 ? 0.002 27.469 -6.008 1 98.19 528 PHE A CA 1
ATOM 4158 C C . PHE A 1 528 ? -0.482 26.984 -7.375 1 98.19 528 PHE A C 1
ATOM 4160 O O . PHE A 1 528 ? -1.201 27.703 -8.07 1 98.19 528 PHE A O 1
ATOM 4167 N N . VAL A 1 529 ? -0.033 25.875 -7.797 1 98.06 529 VAL A N 1
ATOM 4168 C CA . VAL A 1 529 ? -0.49 25.234 -9.023 1 98.06 529 VAL A CA 1
ATOM 4169 C C . VAL A 1 529 ? -1.404 24.062 -8.672 1 98.06 529 VAL A C 1
ATOM 4171 O O . VAL A 1 529 ? -1.039 23.188 -7.875 1 98.06 529 VAL A O 1
ATOM 4174 N N . ALA A 1 530 ? -2.588 24.031 -9.242 1 98.31 530 ALA A N 1
ATOM 4175 C CA . ALA A 1 530 ? -3.533 22.938 -9.016 1 98.31 530 ALA A CA 1
ATOM 4176 C C . ALA A 1 530 ? -3.113 21.688 -9.773 1 98.31 530 ALA A C 1
ATOM 4178 O O . ALA A 1 530 ? -3.793 21.266 -10.711 1 98.31 530 ALA A O 1
ATOM 4179 N N . ASN A 1 531 ? -2.123 21.031 -9.297 1 97.31 531 ASN A N 1
ATOM 4180 C CA . ASN A 1 531 ? -1.536 19.891 -10 1 97.31 531 ASN A CA 1
ATOM 4181 C C . ASN A 1 531 ? -1.614 18.609 -9.18 1 97.31 531 ASN A C 1
ATOM 4183 O O . ASN A 1 531 ? -0.739 17.75 -9.273 1 97.31 531 ASN A O 1
ATOM 4187 N N . ASN A 1 532 ? -2.51 18.578 -8.328 1 97.69 532 ASN A N 1
ATOM 4188 C CA . ASN A 1 532 ? -2.799 17.422 -7.477 1 97.69 532 ASN A CA 1
ATOM 4189 C C . ASN A 1 532 ? -4.281 17.062 -7.504 1 97.69 532 ASN A C 1
ATOM 4191 O O . ASN A 1 532 ? -5.074 17.625 -6.746 1 97.69 532 ASN A O 1
ATOM 4195 N N . PRO A 1 533 ? -4.637 16.125 -8.367 1 98.12 533 PRO A N 1
ATOM 4196 C CA . PRO A 1 533 ? -6.066 15.836 -8.484 1 98.12 533 PRO A CA 1
ATOM 4197 C C . PRO A 1 533 ? -6.668 15.312 -7.184 1 98.12 533 PRO A C 1
ATOM 4199 O O . PRO A 1 533 ? -6.016 14.57 -6.449 1 98.12 533 PRO A O 1
ATOM 4202 N N . GLY A 1 534 ? -7.906 15.672 -6.906 1 98.56 534 GLY A N 1
ATOM 4203 C CA . GLY A 1 534 ? -8.578 15.281 -5.676 1 98.56 534 GLY A CA 1
ATOM 4204 C C . GLY A 1 534 ? -9.406 16.406 -5.07 1 98.56 534 GLY A C 1
ATOM 4205 O O . GLY A 1 534 ? -9.828 17.328 -5.773 1 98.56 534 GLY A O 1
ATOM 4206 N N . VAL A 1 535 ? -9.781 16.234 -3.826 1 98.81 535 VAL A N 1
ATOM 4207 C CA . VAL A 1 535 ? -10.516 17.219 -3.045 1 98.81 535 VAL A CA 1
ATOM 4208 C C . VAL A 1 535 ? -9.641 17.719 -1.892 1 98.81 535 VAL A C 1
ATOM 4210 O O . VAL A 1 535 ? -9.172 16.922 -1.077 1 98.81 535 VAL A O 1
ATOM 4213 N N . TRP A 1 536 ? -9.461 18.984 -1.873 1 98.88 536 TRP A N 1
ATOM 4214 C CA . TRP A 1 536 ? -8.484 19.531 -0.94 1 98.88 536 TRP A CA 1
ATOM 4215 C C . TRP A 1 536 ? -9.109 20.609 -0.065 1 98.88 536 TRP A C 1
ATOM 4217 O O . TRP A 1 536 ? -9.648 21.594 -0.575 1 98.88 536 TRP A O 1
ATOM 4227 N N . PHE A 1 537 ? -8.898 20.391 1.2 1 98.56 537 PHE A N 1
ATOM 4228 C CA . PHE A 1 537 ? -9.523 21.203 2.24 1 98.56 537 PHE A CA 1
ATOM 4229 C C . PHE A 1 537 ? -8.719 22.469 2.49 1 98.56 537 PHE A C 1
ATOM 4231 O O . PHE A 1 537 ? -7.488 22.422 2.611 1 98.56 537 PHE A O 1
ATOM 4238 N N . LEU A 1 538 ? -9.336 23.625 2.424 1 98.81 538 LEU A N 1
ATOM 4239 C CA . LEU A 1 538 ? -8.812 24.891 2.902 1 98.81 538 LEU A CA 1
ATOM 4240 C C . LEU A 1 538 ? -9.531 25.344 4.168 1 98.81 538 LEU A C 1
ATOM 4242 O O . LEU A 1 538 ? -10.766 25.453 4.176 1 98.81 538 LEU A O 1
ATOM 4246 N N . HIS A 1 539 ? -8.766 25.594 5.199 1 98.56 539 HIS A N 1
ATOM 4247 C CA . HIS A 1 539 ? -9.469 25.953 6.426 1 98.56 539 HIS A CA 1
ATOM 4248 C C . HIS A 1 539 ? -8.547 26.656 7.406 1 98.56 539 HIS A C 1
ATOM 4250 O O . HIS A 1 539 ? -7.324 26.641 7.242 1 98.56 539 HIS A O 1
ATOM 4256 N N . CYS A 1 540 ? -9.156 27.391 8.359 1 98.62 540 CYS A N 1
ATOM 4257 C CA . CYS A 1 540 ? -8.422 27.922 9.5 1 98.62 540 CYS A CA 1
ATOM 4258 C C . CYS A 1 540 ? -8 26.797 10.445 1 98.62 540 CYS A C 1
ATOM 4260 O O . CYS A 1 540 ? -8.82 25.938 10.797 1 98.62 540 CYS A O 1
ATOM 4262 N N . HIS A 1 541 ? -6.789 26.797 10.867 1 98.19 541 HIS A N 1
ATOM 4263 C CA . HIS A 1 541 ? -6.246 25.672 11.625 1 98.19 541 HIS A CA 1
ATOM 4264 C C . HIS A 1 541 ? -6.484 25.859 13.117 1 98.19 541 HIS A C 1
ATOM 4266 O O . HIS A 1 541 ? -5.949 25.109 13.938 1 98.19 541 HIS A O 1
ATOM 4272 N N . LEU A 1 542 ? -7.273 26.875 13.492 1 97.81 542 LEU A N 1
ATOM 4273 C CA . LEU A 1 542 ? -7.898 26.875 14.812 1 97.81 542 LEU A CA 1
ATOM 4274 C C . LEU A 1 542 ? -9.117 25.969 14.844 1 97.81 542 LEU A C 1
ATOM 4276 O O . LEU A 1 542 ? -10.102 26.219 14.148 1 97.81 542 LEU A O 1
ATOM 4280 N N . ASP A 1 543 ? -9.047 25.016 15.688 1 97.56 543 ASP A N 1
ATOM 4281 C CA . ASP A 1 543 ? -10.07 23.969 15.648 1 97.56 543 ASP A CA 1
ATOM 4282 C C . ASP A 1 543 ? -11.453 24.547 15.961 1 97.56 543 ASP A C 1
ATOM 4284 O O . ASP A 1 543 ? -12.461 24.078 15.43 1 97.56 543 ASP A O 1
ATOM 4288 N N . LEU A 1 544 ? -11.516 25.516 16.844 1 97.19 544 LEU A N 1
ATOM 4289 C CA . LEU A 1 544 ? -12.789 26.156 17.125 1 97.19 544 LEU A CA 1
ATOM 4290 C C . LEU A 1 544 ? -13.375 26.797 15.875 1 97.19 544 LEU A C 1
ATOM 4292 O O . LEU A 1 544 ? -14.57 26.641 15.594 1 97.19 544 LEU A O 1
ATOM 4296 N N . HIS A 1 545 ? -12.539 27.516 15.148 1 97.88 545 HIS A N 1
ATOM 4297 C CA . HIS A 1 545 ? -12.992 28.172 13.922 1 97.88 545 HIS A CA 1
ATOM 4298 C C . HIS A 1 545 ? -13.445 27.141 12.891 1 97.88 545 HIS A C 1
ATOM 4300 O O . HIS A 1 545 ? -14.438 27.359 12.188 1 97.88 545 HIS A O 1
ATOM 4306 N N . LEU A 1 546 ? -12.711 26.109 12.82 1 97.94 546 LEU A N 1
ATOM 4307 C CA . LEU A 1 546 ? -13.102 25.031 11.914 1 97.94 546 LEU A CA 1
ATOM 4308 C C . LEU A 1 546 ? -14.469 24.484 12.289 1 97.94 546 LEU A C 1
ATOM 4310 O O . LEU A 1 546 ? -15.312 24.25 11.422 1 97.94 546 LEU A O 1
ATOM 4314 N N . SER A 1 547 ? -14.727 24.234 13.578 1 97.69 547 SER A N 1
ATOM 4315 C CA . SER A 1 547 ? -16 23.719 14.055 1 97.69 547 SER A CA 1
ATOM 4316 C C . SER A 1 547 ? -17.141 24.703 13.758 1 97.69 547 SER A C 1
ATOM 4318 O O . SER A 1 547 ? -18.297 24.297 13.625 1 97.69 547 SER A O 1
ATOM 4320 N N . TRP A 1 548 ? -16.781 25.969 13.617 1 97.88 548 TRP A N 1
ATOM 4321 C CA . TRP A 1 548 ? -17.766 27.016 13.328 1 97.88 548 TRP A CA 1
ATOM 4322 C C . TRP A 1 548 ? -18.016 27.125 11.828 1 97.88 548 TRP A C 1
ATOM 4324 O O . TRP A 1 548 ? -18.812 27.953 11.391 1 97.88 548 TRP A O 1
ATOM 4334 N N . GLY A 1 549 ? -17.266 26.391 11.031 1 98.06 549 GLY A N 1
ATOM 4335 C CA . GLY A 1 549 ? -17.547 26.344 9.609 1 98.06 549 GLY A CA 1
ATOM 4336 C C . GLY A 1 549 ? -16.5 27.078 8.773 1 98.06 549 GLY A C 1
ATOM 4337 O O . GLY A 1 549 ? -16.703 27.312 7.582 1 98.06 549 GLY A O 1
ATOM 4338 N N . PHE A 1 550 ? -15.367 27.391 9.312 1 98.12 550 PHE A N 1
ATOM 4339 C CA . PHE A 1 550 ? -14.328 28.188 8.672 1 98.12 550 PHE A CA 1
ATOM 4340 C C . PHE A 1 550 ? -13.539 27.344 7.672 1 98.12 550 PHE A C 1
ATOM 4342 O O . PHE A 1 550 ? -12.352 27.094 7.859 1 98.12 550 PHE A O 1
ATOM 4349 N N . SER A 1 551 ? -14.188 26.938 6.574 1 98.31 551 SER A N 1
ATOM 4350 C CA . SER A 1 551 ? -13.531 26.062 5.605 1 98.31 551 SER A CA 1
ATOM 4351 C C . SER A 1 551 ? -14.25 26.078 4.262 1 98.31 551 SER A C 1
ATOM 4353 O O . SER A 1 551 ? -15.359 26.625 4.152 1 98.31 551 SER A O 1
ATOM 4355 N N . MET A 1 552 ? -13.664 25.688 3.316 1 98.31 552 MET A N 1
ATOM 4356 C CA . MET A 1 552 ? -14.148 25.312 1.995 1 98.31 552 MET A CA 1
ATOM 4357 C C . MET A 1 552 ? -13.242 24.25 1.37 1 98.31 552 MET A C 1
ATOM 4359 O O . MET A 1 552 ? -12.266 23.828 1.984 1 98.31 552 MET A O 1
ATOM 4363 N N . ALA A 1 553 ? -13.648 23.734 0.2 1 98.75 553 ALA A N 1
ATOM 4364 C CA . ALA A 1 553 ? -12.812 22.734 -0.452 1 98.75 553 ALA A CA 1
ATOM 4365 C C . ALA A 1 553 ? -12.625 23.062 -1.932 1 98.75 553 ALA A C 1
ATOM 4367 O O . ALA A 1 553 ? -13.508 23.641 -2.566 1 98.75 553 ALA A O 1
ATOM 4368 N N . PHE A 1 554 ? -11.453 22.719 -2.441 1 98.81 554 PHE A N 1
ATOM 4369 C CA . PHE A 1 554 ? -11.172 22.719 -3.873 1 98.81 554 PHE A CA 1
ATOM 4370 C C . PHE A 1 554 ? -11.32 21.312 -4.453 1 98.81 554 PHE A C 1
ATOM 4372 O O . PHE A 1 554 ? -10.898 20.328 -3.834 1 98.81 554 PHE A O 1
ATOM 4379 N N . ILE A 1 555 ? -11.992 21.219 -5.547 1 98.81 555 ILE A N 1
ATOM 4380 C CA . ILE A 1 555 ? -11.883 20.031 -6.387 1 98.81 555 ILE A CA 1
ATOM 4381 C C . ILE A 1 555 ? -10.922 20.297 -7.543 1 98.81 555 ILE A C 1
ATOM 4383 O O . ILE A 1 555 ? -11.094 21.266 -8.289 1 98.81 555 ILE A O 1
ATOM 4387 N N . VAL A 1 556 ? -9.898 19.547 -7.641 1 98.81 556 VAL A N 1
ATOM 4388 C CA . VAL A 1 556 ? -8.977 19.625 -8.773 1 98.81 556 VAL A CA 1
ATOM 4389 C C . VAL A 1 556 ? -9.188 18.422 -9.688 1 98.81 556 VAL A C 1
ATOM 4391 O O . VAL A 1 556 ? -9.062 17.266 -9.258 1 98.81 556 VAL A O 1
ATOM 4394 N N . LYS A 1 557 ? -9.477 18.656 -10.906 1 98.44 557 LYS A N 1
ATOM 4395 C CA . LYS A 1 557 ? -9.781 17.609 -11.875 1 98.44 557 LYS A CA 1
ATOM 4396 C C . LYS A 1 557 ? -8.523 16.828 -12.258 1 98.44 557 LYS A C 1
ATOM 4398 O O . LYS A 1 557 ? -7.402 17.297 -12.031 1 98.44 557 LYS A O 1
ATOM 4403 N N . ASN A 1 558 ? -8.75 15.625 -12.797 1 97 558 ASN A N 1
ATOM 4404 C CA . ASN A 1 558 ? -7.648 14.844 -13.367 1 97 558 ASN A CA 1
ATOM 4405 C C . ASN A 1 558 ? -7.008 15.562 -14.547 1 97 558 ASN A C 1
ATOM 4407 O O . ASN A 1 558 ? -7.66 16.359 -15.227 1 97 558 ASN A O 1
ATOM 4411 N N . GLY A 1 559 ? -5.715 15.383 -14.609 1 96.12 559 GLY A N 1
ATOM 4412 C CA . GLY A 1 559 ? -5.027 15.789 -15.82 1 96.12 559 GLY A CA 1
ATOM 4413 C C . GLY A 1 559 ? -4.934 14.68 -16.859 1 96.12 559 GLY A C 1
ATOM 4414 O O . GLY A 1 559 ? -5.898 13.945 -17.078 1 96.12 559 GLY A O 1
ATOM 4415 N N . GLU A 1 560 ? -3.773 14.672 -17.516 1 91.5 560 GLU A N 1
ATOM 4416 C CA . GLU A 1 560 ? -3.537 13.664 -18.547 1 91.5 560 GLU A CA 1
ATOM 4417 C C . GLU A 1 560 ? -2.551 12.602 -18.062 1 91.5 560 GLU A C 1
ATOM 4419 O O . GLU A 1 560 ? -1.517 12.93 -17.484 1 91.5 560 GLU A O 1
ATOM 4424 N N . GLY A 1 561 ? -2.949 11.328 -18.312 1 89.81 561 GLY A N 1
ATOM 4425 C CA . GLY A 1 561 ? -2.027 10.25 -18.016 1 89.81 561 GLY A CA 1
ATOM 4426 C C . GLY A 1 561 ? -2.115 9.781 -16.578 1 89.81 561 GLY A C 1
ATOM 4427 O O . GLY A 1 561 ? -2.824 10.375 -15.758 1 89.81 561 GLY A O 1
ATOM 4428 N N . PRO A 1 562 ? -1.384 8.719 -16.266 1 90.5 562 PRO A N 1
ATOM 4429 C CA . PRO A 1 562 ? -1.514 8.078 -14.961 1 90.5 562 PRO A CA 1
ATOM 4430 C C . PRO A 1 562 ? -0.934 8.93 -13.828 1 90.5 562 PRO A C 1
ATOM 4432 O O . PRO A 1 562 ? -1.365 8.805 -12.68 1 90.5 562 PRO A O 1
ATOM 4435 N N . LEU A 1 563 ? 0.013 9.828 -14.094 1 94.5 563 LEU A N 1
ATOM 4436 C CA . LEU A 1 563 ? 0.654 10.609 -13.047 1 94.5 563 LEU A CA 1
ATOM 4437 C C . LEU A 1 563 ? -0.161 11.859 -12.727 1 94.5 563 LEU A C 1
ATOM 4439 O O . LEU A 1 563 ? 0.186 12.617 -11.82 1 94.5 563 LEU A O 1
ATOM 4443 N N . GLU A 1 564 ? -1.28 12.07 -13.438 1 96.06 564 GLU A N 1
ATOM 4444 C CA . GLU A 1 564 ? -2.145 13.227 -13.219 1 96.06 564 GLU A CA 1
ATOM 4445 C C . GLU A 1 564 ? -3.594 12.797 -13 1 96.06 564 GLU A C 1
ATOM 4447 O O . GLU A 1 564 ? -4.516 13.602 -13.172 1 96.06 564 GLU A O 1
ATOM 4452 N N . THR A 1 565 ? -3.764 11.547 -12.711 1 96.06 565 THR A N 1
ATOM 4453 C CA . THR A 1 565 ? -5.102 11 -12.492 1 96.06 565 THR A CA 1
ATOM 4454 C C . THR A 1 565 ? -5.176 10.281 -11.156 1 96.06 565 THR A C 1
ATOM 4456 O O . THR A 1 565 ? -4.387 9.375 -10.883 1 96.06 565 THR A O 1
ATOM 4459 N N . LEU A 1 566 ? -6.121 10.75 -10.305 1 97.19 566 LEU A N 1
ATOM 4460 C CA . LEU A 1 566 ? -6.301 10.102 -9.008 1 97.19 566 LEU A CA 1
ATOM 4461 C C . LEU A 1 566 ? -6.711 8.641 -9.18 1 97.19 566 LEU A C 1
ATOM 4463 O O . LEU A 1 566 ? -7.707 8.344 -9.844 1 97.19 566 LEU A O 1
ATOM 4467 N N . PRO A 1 567 ? -5.926 7.691 -8.656 1 95.62 567 PRO A N 1
ATOM 4468 C CA . PRO A 1 567 ? -6.266 6.27 -8.75 1 95.62 567 PRO A CA 1
ATOM 4469 C C . PRO A 1 567 ? -7.508 5.906 -7.941 1 95.62 567 PRO A C 1
ATOM 4471 O O . PRO A 1 567 ? -8.062 6.754 -7.23 1 95.62 567 PRO A O 1
ATOM 4474 N N . HIS A 1 568 ? -7.965 4.684 -8.078 1 95.12 568 HIS A N 1
ATOM 4475 C CA . HIS A 1 568 ? -9.078 4.137 -7.309 1 95.12 568 HIS A CA 1
ATOM 4476 C C . HIS A 1 568 ? -8.812 4.211 -5.812 1 95.12 568 HIS A C 1
ATOM 4478 O O . HIS A 1 568 ? -7.656 4.285 -5.387 1 95.12 568 HIS A O 1
ATOM 4484 N N . PRO A 1 569 ? -9.852 4.188 -5.02 1 96.38 569 PRO A N 1
ATOM 4485 C CA . PRO A 1 569 ? -9.648 4.129 -3.568 1 96.38 569 PRO A CA 1
ATOM 4486 C C . PRO A 1 569 ? -9.047 2.801 -3.109 1 96.38 569 PRO A C 1
ATOM 4488 O O . PRO A 1 569 ? -9.117 1.807 -3.836 1 96.38 569 PRO A O 1
ATOM 4491 N N . PRO A 1 570 ? -8.375 2.816 -1.979 1 96.38 570 PRO A N 1
ATOM 4492 C CA . PRO A 1 570 ? -7.984 1.524 -1.411 1 96.38 570 PRO A CA 1
ATOM 4493 C C . PRO A 1 570 ? -9.18 0.662 -1.02 1 96.38 570 PRO A C 1
ATOM 4495 O O . PRO A 1 570 ? -10.242 1.19 -0.687 1 96.38 570 PRO A O 1
ATOM 4498 N N . ALA A 1 571 ? -8.961 -0.609 -0.963 1 95.31 571 ALA A N 1
ATOM 4499 C CA . ALA A 1 571 ? -10.047 -1.558 -0.746 1 95.31 571 ALA A CA 1
ATOM 4500 C C . ALA A 1 571 ? -10.609 -1.436 0.67 1 95.31 571 ALA A C 1
ATOM 4502 O O . ALA A 1 571 ? -11.75 -1.813 0.927 1 95.31 571 ALA A O 1
ATOM 4503 N N . ASP A 1 572 ? -9.805 -0.967 1.566 1 96.62 572 ASP A N 1
ATOM 4504 C CA . ASP A 1 572 ? -10.258 -0.895 2.951 1 96.62 572 ASP A CA 1
ATOM 4505 C C . ASP A 1 572 ? -10.742 0.511 3.297 1 96.62 572 ASP A C 1
ATOM 4507 O O . ASP A 1 572 ? -10.82 0.875 4.473 1 96.62 572 ASP A O 1
ATOM 4511 N N . LEU A 1 573 ? -11.016 1.369 2.338 1 97.12 573 LEU A N 1
ATOM 4512 C CA . LEU A 1 573 ? -11.57 2.693 2.598 1 97.12 573 LEU A CA 1
ATOM 4513 C C . LEU A 1 573 ? -12.773 2.604 3.533 1 97.12 573 LEU A C 1
ATOM 4515 O O . LEU A 1 573 ? -13.68 1.8 3.312 1 97.12 573 LEU A O 1
ATOM 4519 N N . PRO A 1 574 ? -12.789 3.43 4.555 1 95.94 574 PRO A N 1
ATOM 4520 C CA . PRO A 1 574 ? -13.906 3.369 5.496 1 95.94 574 PRO A CA 1
ATOM 4521 C C . PRO A 1 574 ? -15.242 3.707 4.844 1 95.94 574 PRO A C 1
ATOM 4523 O O . PRO A 1 574 ? -15.32 4.625 4.023 1 95.94 574 PRO A O 1
ATOM 4526 N N . LYS A 1 575 ? -16.266 2.994 5.219 1 91.5 575 LYS A N 1
ATOM 4527 C CA . LYS A 1 575 ? -17.609 3.256 4.727 1 91.5 575 LYS A CA 1
ATOM 4528 C C . LYS A 1 575 ? -18.281 4.375 5.52 1 91.5 575 LYS A C 1
ATOM 4530 O O . LYS A 1 575 ? -18.094 4.484 6.734 1 91.5 575 LYS A O 1
ATOM 4535 N N . CYS A 1 576 ? -19 5.184 4.785 1 91.19 576 CYS A N 1
ATOM 4536 C CA . CYS A 1 576 ? -19.75 6.25 5.441 1 91.19 576 CYS A CA 1
ATOM 4537 C C . CYS A 1 576 ? -21.062 5.734 6 1 91.19 576 CYS A C 1
ATOM 4539 O O . CYS A 1 576 ? -21.672 4.84 5.418 1 91.19 576 CYS A O 1
ATOM 4541 N N . MET B 1 1 ? -57.938 -6.969 -76.75 1 26.61 1 MET B N 1
ATOM 4542 C CA . MET B 1 1 ? -57.469 -7.879 -75.75 1 26.61 1 MET B CA 1
ATOM 4543 C C . MET B 1 1 ? -56.031 -7.523 -75.312 1 26.61 1 MET B C 1
ATOM 4545 O O . MET B 1 1 ? -55.062 -8.047 -75.875 1 26.61 1 MET B O 1
ATOM 4549 N N . SER B 1 2 ? -55.781 -6.195 -75.062 1 25.66 2 SER B N 1
ATOM 4550 C CA . SER B 1 2 ? -54.719 -5.203 -74.938 1 25.66 2 SER B CA 1
ATOM 4551 C C . SER B 1 2 ? -53.875 -5.473 -73.688 1 25.66 2 SER B C 1
ATOM 4553 O O . SER B 1 2 ? -54.344 -6.016 -72.688 1 25.66 2 SER B O 1
ATOM 4555 N N . SER B 1 3 ? -52.5 -5.48 -73.812 1 26.36 3 SER B N 1
ATOM 4556 C CA . SER B 1 3 ? -51.156 -5.789 -73.375 1 26.36 3 SER B CA 1
ATOM 4557 C C . SER B 1 3 ? -50.781 -4.918 -72.188 1 26.36 3 SER B C 1
ATOM 4559 O O . SER B 1 3 ? -49.969 -3.99 -72.312 1 26.36 3 SER B O 1
ATOM 4561 N N . SER B 1 4 ? -51.75 -4.406 -71.375 1 25.78 4 SER B N 1
ATOM 4562 C CA . SER B 1 4 ? -51.406 -3.436 -70.375 1 25.78 4 SER B CA 1
ATOM 4563 C C . SER B 1 4 ? -50.438 -4.027 -69.375 1 25.78 4 SER B C 1
ATOM 4565 O O . SER B 1 4 ? -50.781 -4.93 -68.562 1 25.78 4 SER B O 1
ATOM 4567 N N . LYS B 1 5 ? -49.125 -4.164 -69.812 1 26.92 5 LYS B N 1
ATOM 4568 C CA . LYS B 1 5 ? -47.906 -4.668 -69.188 1 26.92 5 LYS B CA 1
ATOM 4569 C C . LYS B 1 5 ? -47.656 -3.943 -67.875 1 26.92 5 LYS B C 1
ATOM 4571 O O . LYS B 1 5 ? -47.5 -2.721 -67.812 1 26.92 5 LYS B O 1
ATOM 4576 N N . LEU B 1 6 ? -48.219 -4.465 -66.625 1 24.44 6 LEU B N 1
ATOM 4577 C CA . LEU B 1 6 ? -48.188 -4.125 -65.188 1 24.44 6 LEU B CA 1
ATOM 4578 C C . LEU B 1 6 ? -46.75 -3.98 -64.688 1 24.44 6 LEU B C 1
ATOM 4580 O O . LEU B 1 6 ? -45.969 -4.938 -64.75 1 24.44 6 LEU B O 1
ATOM 4584 N N . ILE B 1 7 ? -46.031 -2.861 -64.938 1 27.17 7 ILE B N 1
ATOM 4585 C CA . ILE B 1 7 ? -44.719 -2.469 -64.5 1 27.17 7 ILE B CA 1
ATOM 4586 C C . ILE B 1 7 ? -44.656 -2.553 -62.969 1 27.17 7 ILE B C 1
ATOM 4588 O O . ILE B 1 7 ? -45.344 -1.814 -62.281 1 27.17 7 ILE B O 1
ATOM 4592 N N . THR B 1 8 ? -44.594 -3.805 -62.344 1 25.56 8 THR B N 1
ATOM 4593 C CA . THR B 1 8 ? -44.438 -4.082 -60.938 1 25.56 8 THR B CA 1
ATOM 4594 C C . THR B 1 8 ? -43.219 -3.385 -60.344 1 25.56 8 THR B C 1
ATOM 4596 O O . THR B 1 8 ? -42.094 -3.604 -60.812 1 25.56 8 THR B O 1
ATOM 4599 N N . LEU B 1 9 ? -43.312 -2.113 -59.938 1 27.42 9 LEU B N 1
ATOM 4600 C CA . LEU B 1 9 ? -42.344 -1.332 -59.219 1 27.42 9 LEU B CA 1
ATOM 4601 C C . LEU B 1 9 ? -41.781 -2.113 -58.031 1 27.42 9 LEU B C 1
ATOM 4603 O O . LEU B 1 9 ? -42.562 -2.58 -57.188 1 27.42 9 LEU B O 1
ATOM 4607 N N . TRP B 1 10 ? -40.594 -2.805 -58.156 1 26.48 10 TRP B N 1
ATOM 4608 C CA . TRP B 1 10 ? -39.75 -3.512 -57.188 1 26.48 10 TRP B CA 1
ATOM 4609 C C . TRP B 1 10 ? -39.312 -2.594 -56.062 1 26.48 10 TRP B C 1
ATOM 4611 O O . TRP B 1 10 ? -38.625 -1.607 -56.25 1 26.48 10 TRP B O 1
ATOM 4621 N N . LYS B 1 11 ? -40.188 -2.252 -55 1 28.2 11 LYS B N 1
ATOM 4622 C CA . LYS B 1 11 ? -39.844 -1.611 -53.719 1 28.2 11 LYS B CA 1
ATOM 4623 C C . LYS B 1 11 ? -38.656 -2.305 -53.062 1 28.2 11 LYS B C 1
ATOM 4625 O O . LYS B 1 11 ? -38.75 -3.463 -52.656 1 28.2 11 LYS B O 1
ATOM 4630 N N . GLY B 1 12 ? -37.438 -2.15 -53.562 1 27.77 12 GLY B N 1
ATOM 4631 C CA . GLY B 1 12 ? -36.25 -2.574 -52.844 1 27.77 12 GLY B CA 1
ATOM 4632 C C . GLY B 1 12 ? -36.219 -2.109 -51.375 1 27.77 12 GLY B C 1
ATOM 4633 O O . GLY B 1 12 ? -36.188 -0.907 -51.125 1 27.77 12 GLY B O 1
ATOM 4634 N N . LEU B 1 13 ? -37 -2.699 -50.469 1 29.84 13 LEU B N 1
ATOM 4635 C CA . LEU B 1 13 ? -36.875 -2.5 -49.031 1 29.84 13 LEU B CA 1
ATOM 4636 C C . LEU B 1 13 ? -35.438 -2.668 -48.562 1 29.84 13 LEU B C 1
ATOM 4638 O O . LEU B 1 13 ? -34.875 -3.76 -48.656 1 29.84 13 LEU B O 1
ATOM 4642 N N . PHE B 1 14 ? -34.656 -1.646 -48.688 1 31.19 14 PHE B N 1
ATOM 4643 C CA . PHE B 1 14 ? -33.344 -1.584 -48.031 1 31.19 14 PHE B CA 1
ATOM 4644 C C . PHE B 1 14 ? -33.5 -1.821 -46.531 1 31.19 14 PHE B C 1
ATOM 4646 O O . PHE B 1 14 ? -34.094 -1.007 -45.844 1 31.19 14 PHE B O 1
ATOM 4653 N N . PHE B 1 15 ? -33.719 -3.062 -46.125 1 31.12 15 PHE B N 1
ATOM 4654 C CA . PHE B 1 15 ? -33.531 -3.391 -44.719 1 31.12 15 PHE B CA 1
ATOM 4655 C C . PHE B 1 15 ? -32.156 -2.961 -44.219 1 31.12 15 PHE B C 1
ATOM 4657 O O . PHE B 1 15 ? -31.141 -3.502 -44.688 1 31.12 15 PHE B O 1
ATOM 4664 N N . LEU B 1 16 ? -32.031 -1.713 -43.906 1 30.2 16 LEU B N 1
ATOM 4665 C CA . LEU B 1 16 ? -30.875 -1.311 -43.094 1 30.2 16 LEU B CA 1
ATOM 4666 C C . LEU B 1 16 ? -30.75 -2.205 -41.875 1 30.2 16 LEU B C 1
ATOM 4668 O O . LEU B 1 16 ? -31.609 -2.18 -40.969 1 30.2 16 LEU B O 1
ATOM 4672 N N . PHE B 1 17 ? -30.172 -3.428 -42.031 1 32.59 17 PHE B N 1
ATOM 4673 C CA . PHE B 1 17 ? -29.688 -4.195 -40.906 1 32.59 17 PHE B CA 1
ATOM 4674 C C . PHE B 1 17 ? -28.797 -3.344 -40 1 32.59 17 PHE B C 1
ATOM 4676 O O . PHE B 1 17 ? -27.688 -2.969 -40.406 1 32.59 17 PHE B O 1
ATOM 4683 N N . SER B 1 18 ? -29.422 -2.555 -39.219 1 31.69 18 SER B N 1
ATOM 4684 C CA . SER B 1 18 ? -28.672 -2.008 -38.094 1 31.69 18 SER B CA 1
ATOM 4685 C C . SER B 1 18 ? -27.891 -3.098 -37.344 1 31.69 18 SER B C 1
ATOM 4687 O O . SER B 1 18 ? -28.484 -4.047 -36.844 1 31.69 18 SER B O 1
ATOM 4689 N N . TYR B 1 19 ? -26.688 -3.375 -37.812 1 30.77 19 TYR B N 1
ATOM 4690 C CA . TYR B 1 19 ? -25.719 -4.125 -37.031 1 30.77 19 TYR B CA 1
ATOM 4691 C C . TYR B 1 19 ? -25.641 -3.598 -35.625 1 30.77 19 TYR B C 1
ATOM 4693 O O . TYR B 1 19 ? -25.188 -2.475 -35.375 1 30.77 19 TYR B O 1
ATOM 4701 N N . TYR B 1 20 ? -26.609 -3.939 -34.844 1 30.45 20 TYR B N 1
ATOM 4702 C CA . TYR B 1 20 ? -26.344 -3.828 -33.406 1 30.45 20 TYR B CA 1
ATOM 4703 C C . TYR B 1 20 ? -25.016 -4.508 -33.031 1 30.45 20 TYR B C 1
ATOM 4705 O O . TYR B 1 20 ? -24.922 -5.734 -33.094 1 30.45 20 TYR B O 1
ATOM 4713 N N . ALA B 1 21 ? -23.938 -3.82 -33.281 1 31.14 21 ALA B N 1
ATOM 4714 C CA . ALA B 1 21 ? -22.719 -4.23 -32.594 1 31.14 21 ALA B CA 1
ATOM 4715 C C . ALA B 1 21 ? -23 -4.473 -31.109 1 31.14 21 ALA B C 1
ATOM 4717 O O . ALA B 1 21 ? -23.266 -3.529 -30.359 1 31.14 21 ALA B O 1
ATOM 4718 N N . SER B 1 22 ? -23.594 -5.539 -30.891 1 29.66 22 SER B N 1
ATOM 4719 C CA . SER B 1 22 ? -23.516 -5.969 -29.5 1 29.66 22 SER B CA 1
ATOM 4720 C C . SER B 1 22 ? -22.094 -5.898 -28.969 1 29.66 22 SER B C 1
ATOM 4722 O O . SER B 1 22 ? -2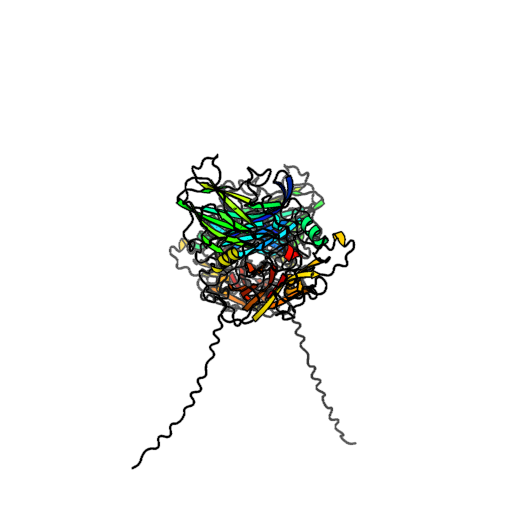1.25 -6.734 -29.312 1 29.66 22 SER B O 1
ATOM 4724 N N . TYR B 1 23 ? -21.547 -4.738 -28.75 1 31.73 23 TYR B N 1
ATOM 4725 C CA . TYR B 1 23 ? -20.344 -4.645 -27.922 1 31.73 23 TYR B CA 1
ATOM 4726 C C . TYR B 1 23 ? -20.5 -5.457 -26.641 1 31.73 23 TYR B C 1
ATOM 4728 O O . TYR B 1 23 ? -21.328 -5.137 -25.781 1 31.73 23 TYR B O 1
ATOM 4736 N N . CYS B 1 24 ? -20.438 -6.73 -26.781 1 33.5 24 CYS B N 1
ATOM 4737 C CA . CYS B 1 24 ? -20.141 -7.473 -25.562 1 33.5 24 CYS B CA 1
ATOM 4738 C C . CYS B 1 24 ? -19.125 -6.719 -24.703 1 33.5 24 CYS B C 1
ATOM 4740 O O . CYS B 1 24 ? -17.953 -6.633 -25.047 1 33.5 24 CYS B O 1
ATOM 4742 N N . LEU B 1 25 ? -19.578 -5.73 -23.938 1 34.53 25 LEU B N 1
ATOM 4743 C CA . LEU B 1 25 ? -18.828 -4.992 -22.922 1 34.53 25 LEU B CA 1
ATOM 4744 C C . LEU B 1 25 ? -18.094 -5.949 -21.984 1 34.53 25 LEU B C 1
ATOM 4746 O O . LEU B 1 25 ? -18.719 -6.855 -21.422 1 34.53 25 LEU B O 1
ATOM 4750 N N . ALA B 1 26 ? -17.016 -6.371 -22.25 1 40.41 26 ALA B N 1
ATOM 4751 C CA . ALA B 1 26 ? -16.141 -6.781 -21.156 1 40.41 26 ALA B CA 1
ATOM 4752 C C . ALA B 1 26 ? -16.578 -6.16 -19.828 1 40.41 26 ALA B C 1
ATOM 4754 O O . ALA B 1 26 ? -16.875 -4.965 -19.781 1 40.41 26 ALA B O 1
ATOM 4755 N N . HIS B 1 27 ? -17.125 -6.793 -18.922 1 44.34 27 HIS B N 1
ATOM 4756 C CA . HIS B 1 27 ? -17.562 -6.152 -17.688 1 44.34 27 HIS B CA 1
ATOM 4757 C C . HIS B 1 27 ? -16.422 -5.336 -17.062 1 44.34 27 HIS B C 1
ATOM 4759 O O . HIS B 1 27 ? -15.5 -5.898 -16.469 1 44.34 27 HIS B O 1
ATOM 4765 N N . PRO B 1 28 ? -16.078 -4.273 -17.578 1 53.12 28 PRO B N 1
ATOM 4766 C CA . PRO B 1 28 ? -15.18 -3.326 -16.922 1 53.12 28 PRO B CA 1
ATOM 4767 C C . PRO B 1 28 ? -15.445 -3.193 -15.422 1 53.12 28 PRO B C 1
ATOM 4769 O O . PRO B 1 28 ? -16.578 -3.391 -14.977 1 53.12 28 PRO B O 1
ATOM 4772 N N . ILE B 1 29 ? -14.398 -3.557 -14.656 1 61.66 29 ILE B N 1
ATOM 4773 C CA . ILE B 1 29 ? -14.562 -3.164 -13.258 1 61.66 29 ILE B CA 1
ATOM 4774 C C . ILE B 1 29 ? -15.227 -1.791 -13.188 1 61.66 29 ILE B C 1
ATOM 4776 O O . ILE B 1 29 ? -14.625 -0.782 -13.562 1 61.66 29 ILE B O 1
ATOM 4780 N N . GLU B 1 30 ? -16.5 -1.807 -13.008 1 69.38 30 GLU B N 1
ATOM 4781 C CA . GLU B 1 30 ? -17.188 -0.521 -12.945 1 69.38 30 GLU B CA 1
ATOM 4782 C C . GLU B 1 30 ? -16.828 0.239 -11.672 1 69.38 30 GLU B C 1
ATOM 4784 O O . GLU B 1 30 ? -16.641 1.458 -11.703 1 69.38 30 GLU B O 1
ATOM 4789 N N . HIS B 1 31 ? -16.578 -0.693 -10.586 1 82.31 31 HIS B N 1
ATOM 4790 C CA . HIS B 1 31 ? -16.219 -0.039 -9.336 1 82.31 31 HIS B CA 1
ATOM 4791 C C . HIS B 1 31 ? -15.156 -0.833 -8.586 1 82.31 31 HIS B C 1
ATOM 4793 O O . HIS B 1 31 ? -15.195 -2.064 -8.555 1 82.31 31 HIS B O 1
ATOM 4799 N N . TRP B 1 32 ? -14.227 -0.176 -8.086 1 91.5 32 TRP B N 1
ATOM 4800 C CA . TRP B 1 32 ? -13.227 -0.791 -7.227 1 91.5 32 TRP B CA 1
ATOM 4801 C C . TRP B 1 32 ? -13.828 -1.183 -5.883 1 91.5 32 TRP B C 1
ATOM 4803 O O . TRP B 1 32 ? -14.625 -0.437 -5.312 1 91.5 32 TRP B O 1
ATOM 4813 N N . PRO B 1 33 ? -13.523 -2.379 -5.438 1 91.25 33 PRO B N 1
ATOM 4814 C CA . PRO B 1 33 ? -14.109 -2.779 -4.16 1 91.25 33 PRO B CA 1
ATOM 4815 C C . PRO B 1 33 ? -13.648 -1.908 -2.996 1 91.25 33 PRO B C 1
ATOM 4817 O O . PRO B 1 33 ? -12.477 -1.509 -2.947 1 91.25 33 PRO B O 1
ATOM 4820 N N . VAL B 1 34 ? -14.586 -1.619 -2.064 1 88.56 34 VAL B N 1
ATOM 4821 C CA . VAL B 1 34 ? -14.289 -0.864 -0.853 1 88.56 34 VAL B CA 1
ATOM 4822 C C . VAL B 1 34 ? -14.875 -1.576 0.362 1 88.56 34 VAL B C 1
ATOM 4824 O O . VAL B 1 34 ? -15.766 -2.422 0.222 1 88.56 34 VAL B O 1
ATOM 4827 N N . GLY B 1 35 ? -14.391 -1.305 1.481 1 85.38 35 GLY B N 1
ATOM 4828 C CA . GLY B 1 35 ? -14.945 -1.855 2.709 1 85.38 35 GLY B CA 1
ATOM 4829 C C . GLY B 1 35 ? -14.305 -3.174 3.109 1 85.38 35 GLY B C 1
ATOM 4830 O O . GLY B 1 35 ? -14.656 -3.75 4.141 1 85.38 35 GLY B O 1
ATOM 4831 N N . GLY B 1 36 ? -13.383 -3.682 2.297 1 90 36 GLY B N 1
ATOM 4832 C CA . GLY B 1 36 ? -12.656 -4.883 2.666 1 90 36 GLY B CA 1
ATOM 4833 C C . GLY B 1 36 ? -11.539 -4.621 3.662 1 90 36 GLY B C 1
ATOM 4834 O O . GLY B 1 36 ? -11.477 -3.547 4.266 1 90 36 GLY B O 1
ATOM 4835 N N . LEU B 1 37 ? -10.75 -5.617 3.943 1 94.62 37 LEU B N 1
ATOM 4836 C CA . LEU B 1 37 ? -9.648 -5.492 4.895 1 94.62 37 LEU B CA 1
ATOM 4837 C C . LEU B 1 37 ? -8.305 -5.434 4.168 1 94.62 37 LEU B C 1
ATOM 4839 O O . LEU B 1 37 ? -8.203 -5.859 3.016 1 94.62 37 LEU B O 1
ATOM 4843 N N . THR B 1 38 ? -7.387 -4.812 4.754 1 97.5 38 THR B N 1
ATOM 4844 C CA . THR B 1 38 ? -5.996 -4.941 4.332 1 97.5 38 THR B CA 1
ATOM 4845 C C . THR B 1 38 ? -5.27 -5.984 5.18 1 97.5 38 THR B C 1
ATOM 4847 O O . THR B 1 38 ? -5.219 -5.871 6.406 1 97.5 38 THR B O 1
ATOM 4850 N N . ARG B 1 39 ? -4.73 -6.992 4.527 1 97.88 39 ARG B N 1
ATOM 4851 C CA . ARG B 1 39 ? -3.963 -8.047 5.18 1 97.88 39 ARG B CA 1
ATOM 4852 C C . ARG B 1 39 ? -2.465 -7.789 5.059 1 97.88 39 ARG B C 1
ATOM 4854 O O . ARG B 1 39 ? -1.963 -7.52 3.965 1 97.88 39 ARG B O 1
ATOM 4861 N N . PHE B 1 40 ? -1.794 -7.859 6.223 1 97.62 40 PHE B N 1
ATOM 4862 C CA . PHE B 1 40 ? -0.359 -7.598 6.223 1 97.62 40 PHE B CA 1
ATOM 4863 C C . PHE B 1 40 ? 0.425 -8.875 6.488 1 97.62 40 PHE B C 1
ATOM 4865 O O . PHE B 1 40 ? 0.056 -9.664 7.359 1 97.62 40 PHE B O 1
ATOM 4872 N N . TYR B 1 41 ? 1.462 -9.086 5.773 1 98.5 41 TYR B N 1
ATOM 4873 C CA . TYR B 1 41 ? 2.375 -10.211 5.977 1 98.5 41 TYR B CA 1
ATOM 4874 C C . TYR B 1 41 ? 3.826 -9.758 5.852 1 98.5 41 TYR B C 1
ATOM 4876 O O . TYR B 1 41 ? 4.133 -8.828 5.102 1 98.5 41 TYR B O 1
ATOM 4884 N N . ASP B 1 42 ? 4.727 -10.367 6.59 1 98.31 42 ASP B N 1
ATOM 4885 C CA . ASP B 1 42 ? 6.168 -10.133 6.547 1 98.31 42 ASP B CA 1
ATOM 4886 C C . ASP B 1 42 ? 6.91 -11.398 6.125 1 98.31 42 ASP B C 1
ATOM 4888 O O . ASP B 1 42 ? 6.867 -12.414 6.824 1 98.31 42 ASP B O 1
ATOM 4892 N N . PHE B 1 43 ? 7.531 -11.359 4.996 1 98.88 43 PHE B N 1
ATOM 4893 C CA . PHE B 1 43 ? 8.297 -12.469 4.441 1 98.88 43 PHE B CA 1
ATOM 4894 C C . PHE B 1 43 ? 9.797 -12.211 4.551 1 98.88 43 PHE B C 1
ATOM 4896 O O . PHE B 1 43 ? 10.297 -11.234 4 1 98.88 43 PHE B O 1
ATOM 4903 N N . LYS B 1 44 ? 10.508 -13.008 5.227 1 98.88 44 LYS B N 1
ATOM 4904 C CA . LYS B 1 44 ? 11.969 -13.008 5.242 1 98.88 44 LYS B CA 1
ATOM 4905 C C . LYS B 1 44 ? 12.523 -14.188 4.457 1 98.88 44 LYS B C 1
ATOM 4907 O O . LYS B 1 44 ? 12.266 -15.344 4.801 1 98.88 44 LYS B O 1
ATOM 4912 N N . VAL B 1 45 ? 13.164 -13.914 3.398 1 98.69 45 VAL B N 1
ATOM 4913 C CA . VAL B 1 45 ? 13.914 -14.953 2.697 1 98.69 45 VAL B CA 1
ATOM 4914 C C . VAL B 1 45 ? 15.156 -15.32 3.494 1 98.69 45 VAL B C 1
ATOM 4916 O O . VAL B 1 45 ? 16.031 -14.484 3.709 1 98.69 45 VAL B O 1
ATOM 4919 N N . GLN B 1 46 ? 15.195 -16.578 3.85 1 98.38 46 GLN B N 1
ATOM 4920 C CA . GLN B 1 46 ? 16.25 -16.984 4.77 1 98.38 46 GLN B CA 1
ATOM 4921 C C . GLN B 1 46 ? 16.781 -18.359 4.418 1 98.38 46 GLN B C 1
ATOM 4923 O O . GLN B 1 46 ? 16.156 -19.109 3.664 1 98.38 46 GLN B O 1
ATOM 4928 N N . THR B 1 47 ? 18 -18.594 4.914 1 97.88 47 THR B N 1
ATOM 4929 C CA . THR B 1 47 ? 18.547 -19.938 4.863 1 97.88 47 THR B CA 1
ATOM 4930 C C . THR B 1 47 ? 18.125 -20.734 6.09 1 97.88 47 THR B C 1
ATOM 4932 O O . THR B 1 47 ? 18.219 -20.25 7.219 1 97.88 47 THR B O 1
ATOM 4935 N N . THR B 1 48 ? 17.656 -21.938 5.844 1 97.69 48 THR B N 1
ATOM 4936 C CA . THR B 1 48 ? 17.141 -22.797 6.906 1 97.69 48 THR B CA 1
ATOM 4937 C C . THR B 1 48 ? 17.719 -24.203 6.777 1 97.69 48 THR B C 1
ATOM 4939 O O . THR B 1 48 ? 17.766 -24.766 5.68 1 97.69 48 THR B O 1
ATOM 4942 N N . GLY B 1 49 ? 18.141 -24.766 7.93 1 97.44 49 GLY B N 1
ATOM 4943 C CA . GLY B 1 49 ? 18.578 -26.156 7.93 1 97.44 49 GLY B CA 1
ATOM 4944 C C . GLY B 1 49 ? 17.438 -27.141 7.988 1 97.44 49 GLY B C 1
ATOM 4945 O O . GLY B 1 49 ? 16.453 -26.922 8.703 1 97.44 49 GLY B O 1
ATOM 4946 N N . ILE B 1 50 ? 17.562 -28.234 7.117 1 96.81 50 ILE B N 1
ATOM 4947 C CA . ILE B 1 50 ? 16.547 -29.281 7.172 1 96.81 50 ILE B CA 1
ATOM 4948 C C . ILE B 1 50 ? 17.219 -30.656 7.09 1 96.81 50 ILE B C 1
ATOM 4950 O O . ILE B 1 50 ? 18.344 -30.781 6.598 1 96.81 50 ILE B O 1
ATOM 4954 N N . THR B 1 51 ? 16.547 -31.594 7.652 1 96.56 51 THR B N 1
ATOM 4955 C CA . THR B 1 51 ? 16.969 -32.969 7.527 1 96.56 51 THR B CA 1
ATOM 4956 C C . THR B 1 51 ? 15.867 -33.844 6.906 1 96.56 51 THR B C 1
ATOM 4958 O O . THR B 1 51 ? 14.758 -33.906 7.445 1 96.56 51 THR B O 1
ATOM 4961 N N . LYS B 1 52 ? 16.156 -34.438 5.715 1 96.81 52 LYS B N 1
ATOM 4962 C CA . LYS B 1 52 ? 15.273 -35.344 5.008 1 96.81 52 LYS B CA 1
ATOM 4963 C C . LYS B 1 52 ? 16.047 -36.531 4.434 1 96.81 52 LYS B C 1
ATOM 4965 O O . LYS B 1 52 ? 17.172 -36.375 3.938 1 96.81 52 LYS B O 1
ATOM 4970 N N . LEU B 1 53 ? 15.461 -37.719 4.531 1 97.62 53 LEU B N 1
ATOM 4971 C CA . LEU B 1 53 ? 16.031 -38.906 3.934 1 97.62 53 LEU B CA 1
ATOM 4972 C C . LEU B 1 53 ? 17.469 -39.125 4.422 1 97.62 53 LEU B C 1
ATOM 4974 O O . LEU B 1 53 ? 18.359 -39.375 3.617 1 97.62 53 LEU B O 1
ATOM 4978 N N . CYS B 1 54 ? 17.719 -38.844 5.641 1 95.94 54 CYS B N 1
ATOM 4979 C CA . CYS B 1 54 ? 18.953 -39.094 6.375 1 95.94 54 CYS B CA 1
ATOM 4980 C C . CYS B 1 54 ? 20.062 -38.125 5.902 1 95.94 54 CYS B C 1
ATOM 4982 O O . CYS B 1 54 ? 21.234 -38.375 6.137 1 95.94 54 CYS B O 1
ATOM 4984 N N . LYS B 1 55 ? 19.703 -37.094 5.281 1 96.88 55 LYS B N 1
ATOM 4985 C CA . LYS B 1 55 ? 20.656 -36.094 4.848 1 96.88 55 LYS B CA 1
ATOM 4986 C C . LYS B 1 55 ? 20.25 -34.719 5.301 1 96.88 55 LYS B C 1
ATOM 4988 O O . LYS B 1 55 ? 19.078 -34.344 5.23 1 96.88 55 LYS B O 1
ATOM 4993 N N . SER B 1 56 ? 21.25 -34 5.848 1 96.94 56 SER B N 1
ATOM 4994 C CA . SER B 1 56 ? 21.016 -32.625 6.273 1 96.94 56 SER B CA 1
ATOM 4995 C C . SER B 1 56 ? 21.594 -31.609 5.277 1 96.94 56 SER B C 1
ATOM 4997 O O . SER B 1 56 ? 22.656 -31.844 4.695 1 96.94 56 SER B O 1
ATOM 4999 N N . LYS B 1 57 ? 20.828 -30.516 5.082 1 96.81 57 LYS B N 1
ATOM 5000 C CA . LYS B 1 57 ? 21.297 -29.453 4.195 1 96.81 57 LYS B CA 1
ATOM 5001 C C . LYS B 1 57 ? 20.641 -28.125 4.527 1 96.81 57 LYS B C 1
ATOM 5003 O O . LYS B 1 57 ? 19.719 -28.062 5.344 1 96.81 57 LYS B O 1
ATOM 5008 N N . GLN B 1 58 ? 21.234 -27.125 3.881 1 96.81 58 GLN B N 1
ATOM 5009 C CA . GLN B 1 58 ? 20.641 -25.797 3.949 1 96.81 58 GLN B CA 1
ATOM 5010 C C . GLN B 1 58 ? 19.781 -25.516 2.723 1 96.81 58 GLN B C 1
ATOM 5012 O O . GLN B 1 58 ? 20.172 -25.844 1.598 1 96.81 58 GLN B O 1
ATOM 5017 N N . ILE B 1 59 ? 18.594 -24.969 2.992 1 97.44 59 ILE B N 1
ATOM 5018 C CA . ILE B 1 59 ? 17.719 -24.562 1.898 1 97.44 59 ILE B CA 1
ATOM 5019 C C . ILE B 1 59 ? 17.266 -23.125 2.117 1 97.44 59 ILE B C 1
ATOM 5021 O O . ILE B 1 59 ? 17.375 -22.594 3.225 1 97.44 59 ILE B O 1
ATOM 5025 N N . ILE B 1 60 ? 16.859 -22.469 1.023 1 98.12 60 ILE B N 1
ATOM 5026 C CA . ILE B 1 60 ? 16.266 -21.141 1.123 1 98.12 60 ILE B CA 1
ATOM 5027 C C . ILE B 1 60 ? 14.758 -21.266 1.379 1 98.12 60 ILE B C 1
ATOM 5029 O O . ILE B 1 60 ? 14.07 -22.031 0.709 1 98.12 60 ILE B O 1
ATOM 5033 N N . THR B 1 61 ? 14.266 -20.609 2.379 1 98.5 61 THR B N 1
ATOM 5034 C CA . THR B 1 61 ? 12.852 -20.656 2.754 1 98.5 61 THR B CA 1
ATOM 5035 C C . THR B 1 61 ? 12.328 -19.25 3.047 1 98.5 61 THR B C 1
ATOM 5037 O O . THR B 1 61 ? 13.078 -18.266 2.963 1 98.5 61 THR B O 1
ATOM 5040 N N . ILE B 1 62 ? 11.055 -19.141 3.273 1 98.88 62 ILE B N 1
ATOM 5041 C CA . ILE B 1 62 ? 10.445 -17.922 3.807 1 98.88 62 ILE B CA 1
ATOM 5042 C C . ILE B 1 62 ? 10.125 -18.109 5.289 1 98.88 62 ILE B C 1
ATOM 5044 O O . ILE B 1 62 ? 9.414 -19.047 5.66 1 98.88 62 ILE B O 1
ATOM 5048 N N . ASN B 1 63 ? 10.664 -17.234 6.148 1 98.75 63 ASN B N 1
ATOM 5049 C CA . ASN B 1 63 ? 10.43 -17.234 7.586 1 98.75 63 ASN B CA 1
ATOM 5050 C C . ASN B 1 63 ? 10.828 -18.562 8.227 1 98.75 63 ASN B C 1
ATOM 5052 O O . ASN B 1 63 ? 10.172 -19.031 9.156 1 98.75 63 ASN B O 1
ATOM 5056 N N . GLY B 1 64 ? 11.68 -19.281 7.602 1 98.31 64 GLY B N 1
ATOM 5057 C CA . GLY B 1 64 ? 12.18 -20.531 8.133 1 98.31 64 GLY B CA 1
ATOM 5058 C C . GLY B 1 64 ? 11.195 -21.688 7.973 1 98.31 64 GLY B C 1
ATOM 5059 O O . GLY B 1 64 ? 11.328 -22.719 8.625 1 98.31 64 GLY B O 1
ATOM 5060 N N . LYS B 1 65 ? 10.25 -21.5 7.137 1 98.44 65 LYS B N 1
ATOM 5061 C CA . LYS B 1 65 ? 9.203 -22.5 6.996 1 98.44 65 LYS B CA 1
ATOM 5062 C C . LYS B 1 65 ? 9.25 -23.172 5.621 1 98.44 65 LYS B C 1
ATOM 5064 O O . LYS B 1 65 ? 9.5 -22.5 4.617 1 98.44 65 LYS B O 1
ATOM 5069 N N . PHE B 1 66 ? 8.938 -24.578 5.566 1 98.25 66 PHE B N 1
ATOM 5070 C CA . PHE B 1 66 ? 8.875 -25.375 4.344 1 98.25 66 PHE B CA 1
ATOM 5071 C C . PHE B 1 66 ? 7.758 -26.406 4.426 1 98.25 66 PHE B C 1
ATOM 5073 O O . PHE B 1 66 ? 7.828 -27.328 5.234 1 98.25 66 PHE B O 1
ATOM 5080 N N . PRO B 1 67 ? 6.676 -26.172 3.701 1 98.31 67 PRO B N 1
ATOM 5081 C CA . PRO B 1 67 ? 6.379 -25.047 2.811 1 98.31 67 PRO B CA 1
ATOM 5082 C C . PRO B 1 67 ? 6.312 -23.719 3.549 1 98.31 67 PRO B C 1
ATOM 5084 O O . PRO B 1 67 ? 6.266 -23.688 4.781 1 98.31 67 PRO B O 1
ATOM 5087 N N . GLY B 1 68 ? 6.379 -22.688 2.783 1 98.81 68 GLY B N 1
ATOM 5088 C CA . GLY B 1 68 ? 6.32 -21.359 3.361 1 98.81 68 GLY B CA 1
ATOM 5089 C C . GLY B 1 68 ? 4.98 -21.047 4.004 1 98.81 68 GLY B C 1
ATOM 5090 O O . GLY B 1 68 ? 4.066 -21.875 3.982 1 98.81 68 GLY B O 1
ATOM 5091 N N . PRO B 1 69 ? 4.902 -19.844 4.582 1 98.69 69 PRO B N 1
ATOM 5092 C CA . PRO B 1 69 ? 3.686 -19.469 5.312 1 98.69 69 PRO B CA 1
ATOM 5093 C C . PRO B 1 69 ? 2.451 -19.422 4.414 1 98.69 69 PRO B C 1
ATOM 5095 O O . PRO B 1 69 ? 2.543 -19 3.258 1 98.69 69 PRO B O 1
ATOM 5098 N N . VAL B 1 70 ? 1.296 -19.812 5.043 1 98.69 70 VAL B N 1
ATOM 5099 C CA . VAL B 1 70 ? 0.018 -19.672 4.352 1 98.69 70 VAL B CA 1
ATOM 5100 C C . VAL B 1 70 ? -0.464 -18.234 4.438 1 98.69 70 VAL B C 1
ATOM 5102 O O . VAL B 1 70 ? -0.463 -17.641 5.516 1 98.69 70 VAL B O 1
ATOM 5105 N N . ILE B 1 71 ? -0.8 -17.672 3.373 1 98.62 71 ILE B N 1
ATOM 5106 C CA . ILE B 1 71 ? -1.475 -16.391 3.324 1 98.62 71 ILE B CA 1
ATOM 5107 C C . ILE B 1 71 ? -2.98 -16.594 3.188 1 98.62 71 ILE B C 1
ATOM 5109 O O . ILE B 1 71 ? -3.43 -17.422 2.391 1 98.62 71 ILE B O 1
ATOM 5113 N N . THR B 1 72 ? -3.74 -15.906 3.973 1 98.5 72 THR B N 1
ATOM 5114 C CA . THR B 1 72 ? -5.195 -15.992 3.887 1 98.5 72 THR B CA 1
ATOM 5115 C C . THR B 1 72 ? -5.805 -14.609 3.674 1 98.5 72 THR B C 1
ATOM 5117 O O . THR B 1 72 ? -5.246 -13.602 4.113 1 98.5 72 THR B O 1
ATOM 5120 N N . ALA B 1 73 ? -6.871 -14.523 3.01 1 98.31 73 ALA B N 1
ATOM 5121 C CA . ALA B 1 73 ? -7.66 -13.32 2.77 1 98.31 73 ALA B CA 1
ATOM 5122 C C . ALA B 1 73 ? -9.102 -13.672 2.395 1 98.31 73 ALA B C 1
ATOM 5124 O O . ALA B 1 73 ? -9.461 -14.852 2.346 1 98.31 73 ALA B O 1
ATOM 5125 N N . ASN B 1 74 ? -9.922 -12.648 2.275 1 97.94 74 ASN B N 1
ATOM 5126 C CA . ASN B 1 74 ? -11.242 -12.766 1.665 1 97.94 74 ASN B CA 1
ATOM 5127 C C . ASN B 1 74 ? -11.297 -12.078 0.307 1 97.94 74 ASN B C 1
ATOM 5129 O O . ASN B 1 74 ? -10.438 -11.242 -0.003 1 97.94 74 ASN B O 1
ATOM 5133 N N . GLU B 1 75 ? -12.234 -12.516 -0.484 1 97.62 75 GLU B N 1
ATOM 5134 C CA . GLU B 1 75 ? -12.5 -11.836 -1.748 1 97.62 75 GLU B CA 1
ATOM 5135 C C . GLU B 1 75 ? -12.539 -10.328 -1.564 1 97.62 75 GLU B C 1
ATOM 5137 O O . GLU B 1 75 ? -13.148 -9.82 -0.617 1 97.62 75 GLU B O 1
ATOM 5142 N N . ASP B 1 76 ? -11.781 -9.578 -2.383 1 96.88 76 ASP B N 1
ATOM 5143 C CA . ASP B 1 76 ? -11.75 -8.125 -2.459 1 96.88 76 ASP B CA 1
ATOM 5144 C C . ASP B 1 76 ? -10.82 -7.535 -1.397 1 96.88 76 ASP B C 1
ATOM 5146 O O . ASP B 1 76 ? -10.641 -6.316 -1.329 1 96.88 76 ASP B O 1
ATOM 5150 N N . ASP B 1 77 ? -10.203 -8.359 -0.558 1 97.81 77 ASP B N 1
ATOM 5151 C CA . ASP B 1 77 ? -9.227 -7.848 0.404 1 97.81 77 ASP B CA 1
ATOM 5152 C C . ASP B 1 77 ? -7.992 -7.301 -0.304 1 97.81 77 ASP B C 1
ATOM 5154 O O . ASP B 1 77 ? -7.609 -7.793 -1.366 1 97.81 77 ASP B O 1
ATOM 5158 N N . ARG B 1 78 ? -7.445 -6.293 0.238 1 98 78 ARG B N 1
ATOM 5159 C CA . ARG B 1 78 ? -6.105 -5.824 -0.098 1 98 78 ARG B CA 1
ATOM 5160 C C . ARG B 1 78 ? -5.043 -6.617 0.657 1 98 78 ARG B C 1
ATOM 5162 O O . ARG B 1 78 ? -5.207 -6.914 1.843 1 98 78 ARG B O 1
ATOM 5169 N N . ILE B 1 79 ? -3.992 -7.07 -0.018 1 98.69 79 ILE B N 1
ATOM 5170 C CA . ILE B 1 79 ? -2.895 -7.812 0.593 1 98.69 79 ILE B CA 1
ATOM 5171 C C . ILE B 1 79 ? -1.589 -7.039 0.417 1 98.69 79 ILE B C 1
ATOM 5173 O O . ILE B 1 79 ? -1.271 -6.59 -0.687 1 98.69 79 ILE B O 1
ATOM 5177 N N . ILE B 1 80 ? -0.875 -6.82 1.479 1 98.69 80 ILE B N 1
ATOM 5178 C CA . ILE B 1 80 ? 0.446 -6.203 1.469 1 98.69 80 ILE B CA 1
ATOM 5179 C C . ILE B 1 80 ? 1.47 -7.156 2.076 1 98.69 80 ILE B C 1
ATOM 5181 O O . ILE B 1 80 ? 1.334 -7.57 3.23 1 98.69 80 ILE B O 1
ATOM 5185 N N . VAL B 1 81 ? 2.477 -7.531 1.342 1 98.75 81 VAL B N 1
ATOM 5186 C CA . VAL B 1 81 ? 3.521 -8.445 1.802 1 98.75 81 VAL B CA 1
ATOM 5187 C C . VAL B 1 81 ? 4.883 -7.766 1.691 1 98.75 81 VAL B C 1
ATOM 5189 O O . VAL B 1 81 ? 5.367 -7.504 0.587 1 98.75 81 VAL B O 1
ATOM 5192 N N . LYS B 1 82 ? 5.52 -7.461 2.734 1 98.62 82 LYS B N 1
ATOM 5193 C CA . LYS B 1 82 ? 6.895 -6.977 2.738 1 98.62 82 LYS B CA 1
ATOM 5194 C C . LYS B 1 82 ? 7.887 -8.133 2.643 1 98.62 82 LYS B C 1
ATOM 5196 O O . LYS B 1 82 ? 7.922 -9 3.52 1 98.62 82 LYS B O 1
ATOM 5201 N N . VAL B 1 83 ? 8.664 -8.164 1.643 1 98.81 83 VAL B N 1
ATOM 5202 C CA . VAL B 1 83 ? 9.664 -9.219 1.45 1 98.81 83 VAL B CA 1
ATOM 5203 C C . VAL B 1 83 ? 11.062 -8.656 1.696 1 98.81 83 VAL B C 1
ATOM 5205 O O . VAL B 1 83 ? 11.469 -7.68 1.059 1 98.81 83 VAL B O 1
ATOM 5208 N N . THR B 1 84 ? 11.797 -9.219 2.6 1 98.69 84 THR B N 1
ATOM 5209 C CA . THR B 1 84 ? 13.188 -8.883 2.881 1 98.69 84 THR B CA 1
ATOM 5210 C C . THR B 1 84 ? 14.102 -10.047 2.518 1 98.69 84 THR B C 1
ATOM 5212 O O . THR B 1 84 ? 13.945 -11.156 3.035 1 98.69 84 THR B O 1
ATOM 5215 N N . ASN B 1 85 ? 15.062 -9.766 1.665 1 98.69 85 ASN B N 1
ATOM 5216 C CA . ASN B 1 85 ? 15.992 -10.812 1.263 1 98.69 85 ASN B CA 1
ATOM 5217 C C . ASN B 1 85 ? 17.203 -10.867 2.186 1 98.69 85 ASN B C 1
ATOM 5219 O O . ASN B 1 85 ? 18.125 -10.062 2.055 1 98.69 85 ASN B O 1
ATOM 5223 N N . GLU B 1 86 ? 17.281 -11.859 2.975 1 98.62 86 GLU B N 1
ATOM 5224 C CA . GLU B 1 86 ? 18.391 -12.008 3.916 1 98.62 86 GLU B CA 1
ATOM 5225 C C . GLU B 1 86 ? 19.375 -13.07 3.441 1 98.62 86 GLU B C 1
ATOM 5227 O O . GLU B 1 86 ? 20.156 -13.602 4.234 1 98.62 86 GLU B O 1
ATOM 5232 N N . THR B 1 87 ? 19.281 -13.469 2.203 1 97.81 87 THR B N 1
ATOM 5233 C CA . THR B 1 87 ? 20.172 -14.469 1.619 1 97.81 87 THR B CA 1
ATOM 5234 C C . THR B 1 87 ? 21.094 -13.836 0.584 1 97.81 87 THR B C 1
ATOM 5236 O O . THR B 1 87 ? 20.859 -12.711 0.142 1 97.81 87 THR B O 1
ATOM 5239 N N . PRO B 1 88 ? 22.172 -14.547 0.222 1 95.62 88 PRO B N 1
ATOM 5240 C CA . PRO B 1 88 ? 23.078 -14.023 -0.811 1 95.62 88 PRO B CA 1
ATOM 5241 C C . PRO B 1 88 ? 22.516 -14.195 -2.221 1 95.62 88 PRO B C 1
ATOM 5243 O O . PRO B 1 88 ? 23.109 -13.711 -3.189 1 95.62 88 PRO B O 1
ATOM 5246 N N . GLN B 1 89 ? 21.328 -14.852 -2.338 1 95.12 89 GLN B N 1
ATOM 5247 C CA . GLN B 1 89 ? 20.719 -15.102 -3.643 1 95.12 89 GLN B CA 1
ATOM 5248 C C . GLN B 1 89 ? 19.656 -14.055 -3.969 1 95.12 89 GLN B C 1
ATOM 5250 O O . GLN B 1 89 ? 19.031 -13.5 -3.064 1 95.12 89 GLN B O 1
ATOM 5255 N N . ASN B 1 90 ? 19.484 -13.773 -5.281 1 96.88 90 ASN B N 1
ATOM 5256 C CA . ASN B 1 90 ? 18.359 -12.969 -5.719 1 96.88 90 ASN B CA 1
ATOM 5257 C C . ASN B 1 90 ? 17.031 -13.656 -5.426 1 96.88 90 ASN B C 1
ATOM 5259 O O . ASN B 1 90 ? 16.953 -14.891 -5.402 1 96.88 90 ASN B O 1
ATOM 5263 N N . ALA B 1 91 ? 16.062 -12.812 -5.207 1 97.62 91 ALA B N 1
ATOM 5264 C CA . ALA B 1 91 ? 14.75 -13.391 -4.914 1 97.62 91 ALA B CA 1
ATOM 5265 C C . ALA B 1 91 ? 13.633 -12.594 -5.586 1 97.62 91 ALA B C 1
ATOM 5267 O O . ALA B 1 91 ? 13.812 -11.414 -5.902 1 97.62 91 ALA B O 1
ATOM 5268 N N . THR B 1 92 ? 12.578 -13.188 -5.855 1 98.44 92 THR B N 1
ATOM 5269 C CA . THR B 1 92 ? 11.273 -12.609 -6.184 1 98.44 92 THR B CA 1
ATOM 5270 C C . THR B 1 92 ? 10.148 -13.547 -5.758 1 98.44 92 THR B C 1
ATOM 5272 O O . THR B 1 92 ? 10.375 -14.727 -5.512 1 98.44 92 THR B O 1
ATOM 5275 N N . ILE B 1 93 ? 8.969 -13 -5.574 1 98.88 93 ILE B N 1
ATOM 5276 C CA . ILE B 1 93 ? 7.793 -13.812 -5.27 1 98.88 93 ILE B CA 1
ATOM 5277 C C . ILE B 1 93 ? 6.715 -13.57 -6.324 1 98.88 93 ILE B C 1
ATOM 5279 O O . ILE B 1 93 ? 6.359 -12.422 -6.605 1 98.88 93 ILE B O 1
ATOM 5283 N N . HIS B 1 94 ? 6.273 -14.594 -6.883 1 98.81 94 HIS B N 1
ATOM 5284 C CA . HIS B 1 94 ? 5.133 -14.578 -7.793 1 98.81 94 HIS B CA 1
ATOM 5285 C C . HIS B 1 94 ? 3.865 -15.055 -7.094 1 98.81 94 HIS B C 1
ATOM 5287 O O . HIS B 1 94 ? 3.879 -16.078 -6.398 1 98.81 94 HIS B O 1
ATOM 5293 N N . TRP B 1 95 ? 2.871 -14.312 -7.27 1 98.75 95 TRP B N 1
ATOM 5294 C CA . TRP B 1 95 ? 1.557 -14.625 -6.719 1 98.75 95 TRP B CA 1
ATOM 5295 C C . TRP B 1 95 ? 0.685 -15.32 -7.762 1 98.75 95 TRP B C 1
ATOM 5297 O O . TRP B 1 95 ? -0.141 -14.688 -8.414 1 98.75 95 TRP B O 1
ATOM 5307 N N . HIS B 1 96 ? 0.818 -16.547 -7.777 1 98.75 96 HIS B N 1
ATOM 5308 C CA . HIS B 1 96 ? 0.333 -17.391 -8.867 1 98.75 96 HIS B CA 1
ATOM 5309 C C . HIS B 1 96 ? -1.19 -17.391 -8.914 1 98.75 96 HIS B C 1
ATOM 5311 O O . HIS B 1 96 ? -1.846 -17.766 -7.938 1 98.75 96 HIS B O 1
ATOM 5317 N N . GLY B 1 97 ? -1.716 -17.094 -10.047 1 98.31 97 GLY B N 1
ATOM 5318 C CA . GLY B 1 97 ? -3.152 -17.125 -10.266 1 98.31 97 GLY B CA 1
ATOM 5319 C C . GLY B 1 97 ? -3.836 -15.805 -9.945 1 98.31 97 GLY B C 1
ATOM 5320 O O . GLY B 1 97 ? -5.004 -15.609 -10.281 1 98.31 97 GLY B O 1
ATOM 5321 N N . VAL B 1 98 ? -3.135 -14.914 -9.305 1 98.62 98 VAL B N 1
ATOM 5322 C CA . VAL B 1 98 ? -3.695 -13.609 -8.984 1 98.62 98 VAL B CA 1
ATOM 5323 C C . VAL B 1 98 ? -3.752 -12.75 -10.242 1 98.62 98 VAL B C 1
ATOM 5325 O O . VAL B 1 98 ? -2.779 -12.672 -10.992 1 98.62 98 VAL B O 1
ATOM 5328 N N . MET B 1 99 ? -4.855 -12.094 -10.422 1 97.31 99 MET B N 1
ATOM 5329 C CA . MET B 1 99 ? -5.062 -11.328 -11.648 1 97.31 99 MET B CA 1
ATOM 5330 C C . MET B 1 99 ? -4.227 -10.055 -11.641 1 97.31 99 MET B C 1
ATOM 5332 O O . MET B 1 99 ? -3.945 -9.484 -12.695 1 97.31 99 MET B O 1
ATOM 5336 N N . GLN B 1 100 ? -3.863 -9.602 -10.43 1 98.12 100 GLN B N 1
ATOM 5337 C CA . GLN B 1 100 ? -3.043 -8.398 -10.305 1 98.12 100 GLN B CA 1
ATOM 5338 C C . GLN B 1 100 ? -3.688 -7.215 -11.023 1 98.12 100 GLN B C 1
ATOM 5340 O O . GLN B 1 100 ? -3.033 -6.531 -11.812 1 98.12 100 GLN B O 1
ATOM 5345 N N . ARG B 1 101 ? -4.98 -6.973 -10.773 1 97.44 101 ARG B N 1
ATOM 5346 C CA . ARG B 1 101 ? -5.652 -5.84 -11.398 1 97.44 101 ARG B CA 1
ATOM 5347 C C . ARG B 1 101 ? -4.977 -4.527 -11.016 1 97.44 101 ARG B C 1
ATOM 5349 O O . ARG B 1 101 ? -4.98 -4.141 -9.844 1 97.44 101 ARG B O 1
ATOM 5356 N N . LEU B 1 102 ? -4.379 -3.824 -12.023 1 97.06 102 LEU B N 1
ATOM 5357 C CA . LEU B 1 102 ? -3.729 -2.525 -11.906 1 97.06 102 LEU B CA 1
ATOM 5358 C C . LEU B 1 102 ? -2.488 -2.617 -11.023 1 97.06 102 LEU B C 1
ATOM 5360 O O . LEU B 1 102 ? -1.993 -1.601 -10.531 1 97.06 102 LEU B O 1
ATOM 5364 N N . THR B 1 103 ? -1.98 -3.779 -10.758 1 98.31 103 THR B N 1
ATOM 5365 C CA . THR B 1 103 ? -0.816 -3.988 -9.906 1 98.31 103 THR B CA 1
ATOM 5366 C C . THR B 1 103 ? 0.192 -4.91 -10.586 1 98.31 103 THR B C 1
ATOM 5368 O O . THR B 1 103 ? 0.785 -5.773 -9.93 1 98.31 103 THR B O 1
ATOM 5371 N N . CYS B 1 104 ? 0.347 -4.766 -11.852 1 98.69 104 CYS B N 1
ATOM 5372 C CA . CYS B 1 104 ? 1.3 -5.574 -12.602 1 98.69 104 CYS B CA 1
ATOM 5373 C C . CYS B 1 104 ? 2.682 -5.527 -11.961 1 98.69 104 CYS B C 1
ATOM 5375 O O . CYS B 1 104 ? 3.426 -6.508 -12.008 1 98.69 104 CYS B O 1
ATOM 5377 N N . TRP B 1 105 ? 3.016 -4.434 -11.242 1 98.31 105 TRP B N 1
ATOM 5378 C CA . TRP B 1 105 ? 4.297 -4.242 -10.578 1 98.31 105 TRP B CA 1
ATOM 5379 C C . TRP B 1 105 ? 4.496 -5.285 -9.477 1 98.31 105 TRP B C 1
ATOM 5381 O O . TRP B 1 105 ? 5.617 -5.48 -9 1 98.31 105 TRP B O 1
ATOM 5391 N N . ALA B 1 106 ? 3.4 -5.961 -9.094 1 98.69 106 ALA B N 1
ATOM 5392 C CA . ALA B 1 106 ? 3.451 -6.895 -7.973 1 98.69 106 ALA B CA 1
ATOM 5393 C C . ALA B 1 106 ? 3.352 -8.336 -8.453 1 98.69 106 ALA B C 1
ATOM 5395 O O . ALA B 1 106 ? 3.172 -9.258 -7.648 1 98.69 106 ALA B O 1
ATOM 5396 N N . ASP B 1 107 ? 3.469 -8.602 -9.734 1 98.69 107 ASP B N 1
ATOM 5397 C CA . ASP B 1 107 ? 3.273 -9.945 -10.273 1 98.69 107 ASP B CA 1
ATOM 5398 C C . ASP B 1 107 ? 4.414 -10.867 -9.859 1 98.69 107 ASP B C 1
ATOM 5400 O O . ASP B 1 107 ? 4.188 -12.031 -9.516 1 98.69 107 ASP B O 1
ATOM 5404 N N . GLY B 1 108 ? 5.707 -10.406 -10.141 1 98.31 108 GLY B N 1
ATOM 5405 C CA . GLY B 1 108 ? 6.75 -11.102 -9.406 1 98.31 108 GLY B CA 1
ATOM 5406 C C . GLY B 1 108 ? 7.773 -11.766 -10.32 1 98.31 108 GLY B C 1
ATOM 5407 O O . GLY B 1 108 ? 8.891 -12.062 -9.891 1 98.31 108 GLY B O 1
ATOM 5408 N N . PRO B 1 109 ? 7.5 -12.164 -11.594 1 98.12 109 PRO B N 1
ATOM 5409 C CA . PRO B 1 109 ? 8.531 -12.828 -12.398 1 98.12 109 PRO B CA 1
ATOM 5410 C C . PRO B 1 109 ? 9.734 -11.938 -12.672 1 98.12 109 PRO B C 1
ATOM 5412 O O . PRO B 1 109 ? 9.578 -10.797 -13.117 1 98.12 109 PRO B O 1
ATOM 5415 N N . VAL B 1 110 ? 10.906 -12.461 -12.492 1 97.44 110 VAL B N 1
ATOM 5416 C CA . VAL B 1 110 ? 12.133 -11.68 -12.57 1 97.44 110 VAL B CA 1
ATOM 5417 C C . VAL B 1 110 ? 12.359 -11.219 -14.008 1 97.44 110 VAL B C 1
ATOM 5419 O O . VAL B 1 110 ? 12.156 -11.977 -14.953 1 97.44 110 VAL B O 1
ATOM 5422 N N . TYR B 1 111 ? 12.602 -9.914 -14.203 1 97.56 111 TYR B N 1
ATOM 5423 C CA . TYR B 1 111 ? 12.961 -9.219 -15.438 1 97.56 111 TYR B CA 1
ATOM 5424 C C . TYR B 1 111 ? 11.781 -9.188 -16.406 1 97.56 111 TYR B C 1
ATOM 5426 O O . TYR B 1 111 ? 11.945 -8.898 -17.594 1 97.56 111 TYR B O 1
ATOM 5434 N N . VAL B 1 112 ? 10.656 -9.578 -15.914 1 98.38 112 VAL B N 1
ATOM 5435 C CA . VAL B 1 112 ? 9.422 -9.367 -16.672 1 98.38 112 VAL B CA 1
ATOM 5436 C C . VAL B 1 112 ? 8.648 -8.195 -16.078 1 98.38 112 VAL B C 1
ATOM 5438 O O . VAL B 1 112 ? 8.445 -7.18 -16.734 1 98.38 112 VAL B O 1
ATOM 5441 N N . THR B 1 113 ? 8.336 -8.312 -14.789 1 98.5 113 THR B N 1
ATOM 5442 C CA . THR B 1 113 ? 7.586 -7.215 -14.188 1 98.5 113 THR B CA 1
ATOM 5443 C C . THR B 1 113 ? 8.414 -6.527 -13.102 1 98.5 113 THR B C 1
ATOM 5445 O O . THR B 1 113 ? 8.039 -5.461 -12.609 1 98.5 113 THR B O 1
ATOM 5448 N N . GLN B 1 114 ? 9.531 -7.098 -12.727 1 97.88 114 GLN B N 1
ATOM 5449 C CA . GLN B 1 114 ? 10.422 -6.512 -11.727 1 97.88 114 GLN B CA 1
ATOM 5450 C C . GLN B 1 114 ? 11.852 -7.035 -11.891 1 97.88 114 GLN B C 1
ATOM 5452 O O . GLN B 1 114 ? 12.062 -8.094 -12.492 1 97.88 114 GLN B O 1
ATOM 5457 N N . CYS B 1 115 ? 12.773 -6.305 -11.391 1 97.62 115 CYS B N 1
ATOM 5458 C CA . CYS B 1 115 ? 14.117 -6.82 -11.164 1 97.62 115 CYS B CA 1
ATOM 5459 C C . CYS B 1 115 ? 14.203 -7.551 -9.828 1 97.62 115 CYS B C 1
ATOM 5461 O O . CYS B 1 115 ? 13.289 -7.457 -9.008 1 97.62 115 CYS B O 1
ATOM 5463 N N . PRO B 1 116 ? 15.219 -8.344 -9.648 1 97.69 116 PRO B N 1
ATOM 5464 C CA . PRO B 1 116 ? 15.266 -9.156 -8.43 1 97.69 116 PRO B CA 1
ATOM 5465 C C . PRO B 1 116 ? 15.453 -8.328 -7.164 1 97.69 116 PRO B C 1
ATOM 5467 O O . PRO B 1 116 ? 16.062 -7.258 -7.207 1 97.69 116 PRO B O 1
ATOM 5470 N N . ILE B 1 117 ? 14.836 -8.734 -6.062 1 98.31 117 ILE B N 1
ATOM 5471 C CA . ILE B 1 117 ? 15.195 -8.25 -4.734 1 98.31 117 ILE B CA 1
ATOM 5472 C C . ILE B 1 117 ? 16.594 -8.75 -4.367 1 98.31 117 ILE B C 1
ATOM 5474 O O . ILE B 1 117 ? 16.766 -9.914 -4.012 1 98.31 117 ILE B O 1
ATOM 5478 N N . ARG B 1 118 ? 17.625 -7.949 -4.414 1 97.31 118 ARG B N 1
ATOM 5479 C CA . ARG B 1 118 ? 19.016 -8.328 -4.18 1 97.31 118 ARG B CA 1
ATOM 5480 C C . ARG B 1 118 ? 19.266 -8.594 -2.703 1 97.31 118 ARG B C 1
ATOM 5482 O O . ARG B 1 118 ? 18.438 -8.266 -1.853 1 97.31 118 ARG B O 1
ATOM 5489 N N . PRO B 1 119 ? 20.391 -9.273 -2.455 1 97.81 119 PRO B N 1
ATOM 5490 C CA . PRO B 1 119 ? 20.734 -9.523 -1.053 1 97.81 119 PRO B CA 1
ATOM 5491 C C . PRO B 1 119 ? 20.672 -8.266 -0.193 1 97.81 119 PRO B C 1
ATOM 5493 O O . PRO B 1 119 ? 21.25 -7.234 -0.561 1 97.81 119 PRO B O 1
ATOM 5496 N N . GLY B 1 120 ? 19.906 -8.367 0.899 1 97.19 120 GLY B N 1
ATOM 5497 C CA . GLY B 1 120 ? 19.844 -7.262 1.839 1 97.19 120 GLY B CA 1
ATOM 5498 C C . GLY B 1 120 ? 18.75 -6.258 1.505 1 97.19 120 GLY B C 1
ATOM 5499 O O . GLY B 1 120 ? 18.453 -5.363 2.303 1 97.19 120 GLY B O 1
ATOM 5500 N N . GLU B 1 121 ? 18.078 -6.391 0.397 1 97.44 121 GLU B N 1
ATOM 5501 C CA . GLU B 1 121 ? 17.078 -5.426 -0.048 1 97.44 121 GLU B CA 1
ATOM 5502 C C . GLU B 1 121 ? 15.672 -5.898 0.28 1 97.44 121 GLU B C 1
ATOM 5504 O O . GLU B 1 121 ? 15.477 -7.012 0.771 1 97.44 121 GLU B O 1
ATOM 5509 N N . THR B 1 122 ? 14.773 -4.98 0.152 1 97.88 122 THR B N 1
ATOM 5510 C CA . THR B 1 122 ? 13.367 -5.242 0.44 1 97.88 122 THR B CA 1
ATOM 5511 C C . THR B 1 122 ? 12.484 -4.816 -0.73 1 97.88 122 THR B C 1
ATOM 5513 O O . THR B 1 122 ? 12.836 -3.898 -1.476 1 97.88 122 THR B O 1
ATOM 5516 N N . TYR B 1 123 ? 11.43 -5.43 -0.936 1 98.44 123 TYR B N 1
ATOM 5517 C CA . TYR B 1 123 ? 10.352 -5.035 -1.837 1 98.44 123 TYR B CA 1
ATOM 5518 C C . TYR B 1 123 ? 8.992 -5.34 -1.227 1 98.44 123 TYR B C 1
ATOM 5520 O O . TYR B 1 123 ? 8.805 -6.391 -0.602 1 98.44 123 TYR B O 1
ATOM 5528 N N . THR B 1 124 ? 8.047 -4.453 -1.329 1 98.69 124 THR B N 1
ATOM 5529 C CA . THR B 1 124 ? 6.707 -4.637 -0.774 1 98.69 124 THR B CA 1
ATOM 5530 C C . THR B 1 124 ? 5.695 -4.914 -1.882 1 98.69 124 THR B C 1
ATOM 5532 O O . THR B 1 124 ? 5.34 -4.012 -2.645 1 98.69 124 THR B O 1
ATOM 5535 N N . TYR B 1 125 ? 5.242 -6.152 -1.944 1 98.75 125 TYR B N 1
ATOM 5536 C CA . TYR B 1 125 ? 4.168 -6.5 -2.869 1 98.75 125 TYR B CA 1
ATOM 5537 C C . TYR B 1 125 ? 2.816 -6.035 -2.336 1 98.75 125 TYR B C 1
ATOM 5539 O O . TYR B 1 125 ? 2.531 -6.172 -1.145 1 98.75 125 TYR B O 1
ATOM 5547 N N . GLU B 1 126 ? 2.049 -5.465 -3.191 1 98.31 126 GLU B N 1
ATOM 5548 C CA . GLU B 1 126 ? 0.704 -5.016 -2.846 1 98.31 126 GLU B CA 1
ATOM 5549 C C . GLU B 1 126 ? -0.281 -5.293 -3.977 1 98.31 126 GLU B C 1
ATOM 5551 O O . GLU B 1 126 ? -0.006 -4.98 -5.137 1 98.31 126 GLU B O 1
ATOM 5556 N N . PHE B 1 127 ? -1.392 -5.891 -3.637 1 98.44 127 PHE B N 1
ATOM 5557 C CA . PHE B 1 127 ? -2.434 -6.145 -4.625 1 98.44 127 PHE B CA 1
ATOM 5558 C C . PHE B 1 127 ? -3.775 -6.395 -3.943 1 98.44 127 PHE B C 1
ATOM 5560 O O . PHE B 1 127 ? -3.828 -6.645 -2.738 1 98.44 127 PHE B O 1
ATOM 5567 N N . THR B 1 128 ? -4.844 -6.254 -4.66 1 98.06 128 THR B N 1
ATOM 5568 C CA . THR B 1 128 ? -6.199 -6.508 -4.188 1 98.06 128 THR B CA 1
ATOM 5569 C C . THR B 1 128 ? -6.801 -7.723 -4.895 1 98.06 128 THR B C 1
ATOM 5571 O O . THR B 1 128 ? -6.637 -7.883 -6.109 1 98.06 128 THR B O 1
ATOM 5574 N N . MET B 1 129 ? -7.438 -8.578 -4.09 1 97.75 129 MET B N 1
ATOM 5575 C CA . MET B 1 129 ? -8.086 -9.766 -4.645 1 97.75 129 MET B CA 1
ATOM 5576 C C . MET B 1 129 ? -9.445 -9.422 -5.23 1 97.75 129 MET B C 1
ATOM 5578 O O . MET B 1 129 ? -10.461 -10.008 -4.844 1 97.75 129 MET B O 1
ATOM 5582 N N . VAL B 1 130 ? -9.43 -8.586 -6.242 1 96.75 130 VAL B N 1
ATOM 5583 C CA . VAL B 1 130 ? -10.656 -8.055 -6.828 1 96.75 130 VAL B CA 1
ATOM 5584 C C . VAL B 1 130 ? -11.492 -9.195 -7.395 1 96.75 130 VAL B C 1
ATOM 5586 O O . VAL B 1 130 ? -11.141 -9.781 -8.422 1 96.75 130 VAL B O 1
ATOM 5589 N N . GLY B 1 131 ? -12.508 -9.5 -6.762 1 94.31 131 GLY B N 1
ATOM 5590 C CA . GLY B 1 131 ? -13.453 -10.5 -7.234 1 94.31 131 GLY B CA 1
ATOM 5591 C C . GLY B 1 131 ? -12.867 -11.898 -7.262 1 94.31 131 GLY B C 1
ATOM 5592 O O . GLY B 1 131 ? -13.375 -12.781 -7.957 1 94.31 131 GLY B O 1
ATOM 5593 N N . GLN B 1 132 ? -11.797 -12.125 -6.629 1 96.69 132 GLN B N 1
ATOM 5594 C CA . GLN B 1 132 ? -11.164 -13.445 -6.684 1 96.69 132 GLN B CA 1
ATOM 5595 C C . GLN B 1 132 ? -11.25 -14.148 -5.336 1 96.69 132 GLN B C 1
ATOM 5597 O O . GLN B 1 132 ? -11.117 -13.516 -4.285 1 96.69 132 GLN B O 1
ATOM 5602 N N . ARG B 1 133 ? -11.523 -15.336 -5.355 1 97.88 133 ARG B N 1
ATOM 5603 C CA . ARG B 1 133 ? -11.523 -16.266 -4.23 1 97.88 133 ARG B CA 1
ATOM 5604 C C . ARG B 1 133 ? -11.094 -17.656 -4.676 1 97.88 133 ARG B C 1
ATOM 5606 O O . ARG B 1 133 ? -11.172 -17.984 -5.859 1 97.88 133 ARG B O 1
ATOM 5613 N N . GLY B 1 134 ? -10.602 -18.453 -3.77 1 98.38 134 GLY B N 1
ATOM 5614 C CA . GLY B 1 134 ? -10.188 -19.812 -4.066 1 98.38 134 GLY B CA 1
ATOM 5615 C C . GLY B 1 134 ? -8.812 -20.156 -3.525 1 98.38 134 GLY B C 1
ATOM 5616 O O . GLY B 1 134 ? -8.359 -19.547 -2.551 1 98.38 134 GLY B O 1
ATOM 5617 N N . THR B 1 135 ? -8.273 -21.172 -4.098 1 98.81 135 THR B N 1
ATOM 5618 C CA . THR B 1 135 ? -6.949 -21.641 -3.701 1 98.81 135 THR B CA 1
ATOM 5619 C C . THR B 1 135 ? -5.895 -21.203 -4.719 1 98.81 135 THR B C 1
ATOM 5621 O O . THR B 1 135 ? -5.961 -21.594 -5.887 1 98.81 135 THR B O 1
ATOM 5624 N N . PHE B 1 136 ? -5.062 -20.375 -4.242 1 98.75 136 PHE B N 1
ATOM 5625 C CA . PHE B 1 136 ? -3.879 -19.922 -4.965 1 98.75 136 PHE B CA 1
ATOM 5626 C C . PHE B 1 136 ? -2.609 -20.422 -4.281 1 98.75 136 PHE B C 1
ATOM 5628 O O . PHE B 1 136 ? -2.664 -21.297 -3.418 1 98.75 136 PHE B O 1
ATOM 5635 N N . PHE B 1 137 ? -1.505 -19.984 -4.762 1 98.44 137 PHE B N 1
ATOM 5636 C CA . PHE B 1 137 ? -0.25 -20.156 -4.043 1 98.44 137 PHE B CA 1
ATOM 5637 C C . PHE B 1 137 ? 0.789 -19.141 -4.496 1 98.44 137 PHE B C 1
ATOM 5639 O O . PHE B 1 137 ? 0.555 -18.391 -5.445 1 98.44 137 PHE B O 1
ATOM 5646 N N . TRP B 1 138 ? 1.747 -18.969 -3.766 1 98.88 138 TRP B N 1
ATOM 5647 C CA . TRP B 1 138 ? 2.871 -18.109 -4.121 1 98.88 138 TRP B CA 1
ATOM 5648 C C . TRP B 1 138 ? 4.164 -18.922 -4.215 1 98.88 138 TRP B C 1
ATOM 5650 O O . TRP B 1 138 ? 4.273 -20 -3.627 1 98.88 138 TRP B O 1
ATOM 5660 N N . HIS B 1 139 ? 5.094 -18.422 -5.004 1 98.88 139 HIS B N 1
ATOM 5661 C CA . HIS B 1 139 ? 6.395 -19.078 -5.113 1 98.88 139 HIS B CA 1
ATOM 5662 C C . HIS B 1 139 ? 7.449 -18.109 -5.645 1 98.88 139 HIS B C 1
ATOM 5664 O O . HIS B 1 139 ? 7.117 -17.062 -6.215 1 98.88 139 HIS B O 1
ATOM 5670 N N . ALA B 1 140 ? 8.68 -18.516 -5.469 1 98.75 140 ALA B N 1
ATOM 5671 C CA . ALA B 1 140 ? 9.781 -17.797 -6.094 1 98.75 140 ALA B CA 1
ATOM 5672 C C . ALA B 1 140 ? 9.719 -17.906 -7.617 1 98.75 140 ALA B C 1
ATOM 5674 O O . ALA B 1 140 ? 9.383 -18.969 -8.156 1 98.75 140 ALA B O 1
ATOM 5675 N N . HIS B 1 141 ? 9.969 -16.828 -8.273 1 98.44 141 HIS B N 1
ATOM 5676 C CA . HIS B 1 141 ? 10.023 -16.828 -9.734 1 98.44 141 HIS B CA 1
ATOM 5677 C C . HIS B 1 141 ? 11.383 -16.344 -10.234 1 98.44 141 HIS B C 1
ATOM 5679 O O . HIS B 1 141 ? 11.469 -15.438 -11.055 1 98.44 141 HIS B O 1
ATOM 5685 N N . VAL B 1 142 ? 12.352 -16.828 -9.617 1 96.5 142 VAL B N 1
ATOM 5686 C CA . VAL B 1 142 ? 13.758 -16.688 -9.969 1 96.5 142 VAL B CA 1
ATOM 5687 C C . VAL B 1 142 ? 14.484 -18.016 -9.758 1 96.5 142 VAL B C 1
ATOM 5689 O O . VAL B 1 142 ? 14.312 -18.672 -8.727 1 96.5 142 VAL B O 1
ATOM 5692 N N . SER B 1 143 ? 15.188 -18.438 -10.789 1 95.94 143 SER B N 1
ATOM 5693 C CA . SER B 1 143 ? 15.883 -19.719 -10.75 1 95.94 143 SER B CA 1
ATOM 5694 C C . SER B 1 143 ? 14.93 -20.844 -10.383 1 95.94 143 SER B C 1
ATOM 5696 O O . SER B 1 143 ? 13.766 -20.844 -10.797 1 95.94 143 SER B O 1
ATOM 5698 N N . TRP B 1 144 ? 15.469 -21.922 -9.812 1 97.69 144 TRP B N 1
ATOM 5699 C CA . TRP B 1 144 ? 14.656 -23.078 -9.406 1 97.69 144 TRP B CA 1
ATOM 5700 C C . TRP B 1 144 ? 14.305 -23 -7.926 1 97.69 144 TRP B C 1
ATOM 5702 O O . TRP B 1 144 ? 14.062 -24.031 -7.293 1 97.69 144 TRP B O 1
ATOM 5712 N N . LEU B 1 145 ? 14.242 -21.75 -7.414 1 97.94 145 LEU B N 1
ATOM 5713 C CA . LEU B 1 145 ? 14 -21.531 -5.988 1 97.94 145 LEU B CA 1
ATOM 5714 C C . LEU B 1 145 ? 12.586 -21.969 -5.613 1 97.94 145 LEU B C 1
ATOM 5716 O O . LEU B 1 145 ? 12.281 -22.172 -4.434 1 97.94 145 LEU B O 1
ATOM 5720 N N . ARG B 1 146 ? 11.703 -22.109 -6.582 1 98.19 146 ARG B N 1
ATOM 5721 C CA . ARG B 1 146 ? 10.359 -22.609 -6.289 1 98.19 146 ARG B CA 1
ATOM 5722 C C . ARG B 1 146 ? 10.414 -23.953 -5.57 1 98.19 146 ARG B C 1
ATOM 5724 O O . ARG B 1 146 ? 9.492 -24.312 -4.844 1 98.19 146 ARG B O 1
ATOM 5731 N N . ALA B 1 147 ? 11.477 -24.641 -5.758 1 98.12 147 ALA B N 1
ATOM 5732 C CA . ALA B 1 147 ? 11.625 -25.953 -5.129 1 98.12 147 ALA B CA 1
ATOM 5733 C C . ALA B 1 147 ? 11.445 -25.859 -3.617 1 98.12 147 ALA B C 1
ATOM 5735 O O . ALA B 1 147 ? 10.961 -26.812 -2.984 1 98.12 147 ALA B O 1
ATOM 5736 N N . THR B 1 148 ? 11.828 -24.703 -3.047 1 98.44 148 THR B N 1
ATOM 5737 C CA . THR B 1 148 ? 11.789 -24.609 -1.592 1 98.44 148 THR B CA 1
ATOM 5738 C C . THR B 1 148 ? 11.078 -23.328 -1.153 1 98.44 148 THR B C 1
ATOM 5740 O O . THR B 1 148 ? 10.711 -23.188 0.015 1 98.44 148 THR B O 1
ATOM 5743 N N . VAL B 1 149 ? 10.922 -22.406 -2.057 1 98.69 149 VAL B N 1
ATOM 5744 C CA . VAL B 1 149 ? 10.281 -21.141 -1.737 1 98.69 149 VAL B CA 1
ATOM 5745 C C . VAL B 1 149 ? 8.891 -21.094 -2.373 1 98.69 149 VAL B C 1
ATOM 5747 O O . VAL B 1 149 ? 8.727 -20.547 -3.471 1 98.69 149 VAL B O 1
ATOM 5750 N N . HIS B 1 150 ? 7.945 -21.625 -1.661 1 98.88 150 HIS B N 1
ATOM 5751 C CA . HIS B 1 150 ? 6.551 -21.656 -2.086 1 98.88 150 HIS B CA 1
ATOM 5752 C C . HIS B 1 150 ? 5.613 -21.797 -0.889 1 98.88 150 HIS B C 1
ATOM 5754 O O . HIS B 1 150 ? 6.031 -22.219 0.187 1 98.88 150 HIS B O 1
ATOM 5760 N N . GLY B 1 151 ? 4.422 -21.375 -1.058 1 98.88 151 GLY B N 1
ATOM 5761 C CA . GLY B 1 151 ? 3.396 -21.5 -0.032 1 98.88 151 GLY B CA 1
ATOM 5762 C C . GLY B 1 151 ? 1.995 -21.25 -0.559 1 98.88 151 GLY B C 1
ATOM 5763 O O . GLY B 1 151 ? 1.821 -20.812 -1.695 1 98.88 151 GLY B O 1
ATOM 5764 N N . ALA B 1 152 ? 1.047 -21.578 0.306 1 98.94 152 ALA B N 1
ATOM 5765 C CA . ALA B 1 152 ? -0.354 -21.484 -0.097 1 98.94 152 ALA B CA 1
ATOM 5766 C C . ALA B 1 152 ? -0.881 -20.062 0.08 1 98.94 152 ALA B C 1
ATOM 5768 O O . ALA B 1 152 ? -0.443 -19.328 0.978 1 98.94 152 ALA B O 1
ATOM 5769 N N . LEU B 1 153 ? -1.696 -19.672 -0.77 1 98.94 153 LEU B N 1
ATOM 5770 C CA . LEU B 1 153 ? -2.545 -18.484 -0.687 1 98.94 153 LEU B CA 1
ATOM 5771 C C . LEU B 1 153 ? -4.016 -18.859 -0.805 1 98.94 153 LEU B C 1
ATOM 5773 O O . LEU B 1 153 ? -4.48 -19.25 -1.881 1 98.94 153 LEU B O 1
ATOM 5777 N N . VAL B 1 154 ? -4.727 -18.766 0.282 1 98.88 154 VAL B N 1
ATOM 5778 C CA . VAL B 1 154 ? -6.133 -19.156 0.321 1 98.88 154 VAL B CA 1
ATOM 5779 C C . VAL B 1 154 ? -7.008 -17.922 0.497 1 98.88 154 VAL B C 1
ATOM 5781 O O . VAL B 1 154 ? -6.891 -17.203 1.497 1 98.88 154 VAL B O 1
ATOM 5784 N N . VAL B 1 155 ? -7.852 -17.672 -0.41 1 98.81 155 VAL B N 1
ATOM 5785 C CA . VAL B 1 155 ? -8.766 -16.547 -0.372 1 98.81 155 VAL B CA 1
ATOM 5786 C C . VAL B 1 155 ? -10.195 -17.031 -0.196 1 98.81 155 VAL B C 1
ATOM 5788 O O . VAL B 1 155 ? -10.758 -17.672 -1.091 1 98.81 155 VAL B O 1
ATOM 5791 N N . TYR B 1 156 ? -10.82 -16.719 0.87 1 98.31 156 TYR B N 1
ATOM 5792 C CA . TYR B 1 156 ? -12.188 -17.125 1.178 1 98.31 156 TYR B CA 1
ATOM 5793 C C . TYR B 1 156 ? -13.195 -16.203 0.505 1 98.31 156 TYR B C 1
ATOM 5795 O O . TYR B 1 156 ? -12.859 -15.078 0.122 1 98.31 156 TYR B O 1
ATOM 5803 N N . PRO B 1 157 ? -14.43 -16.75 0.297 1 97.06 157 PRO B N 1
ATOM 5804 C CA . PRO B 1 157 ? -15.469 -15.852 -0.205 1 97.06 157 PRO B CA 1
ATOM 5805 C C . PRO B 1 157 ? -15.695 -14.648 0.702 1 97.06 157 PRO B C 1
ATOM 5807 O O . PRO B 1 157 ? -15.172 -14.602 1.819 1 97.06 157 PRO B O 1
ATOM 5810 N N . LYS B 1 158 ? -16.359 -13.664 0.137 1 94.62 158 LYS B N 1
ATOM 5811 C CA . LYS B 1 158 ? -16.75 -12.516 0.955 1 94.62 158 LYS B CA 1
ATOM 5812 C C . LYS B 1 158 ? -17.422 -12.961 2.248 1 94.62 158 LYS B C 1
ATOM 5814 O O . LYS B 1 158 ? -18.094 -13.984 2.277 1 94.62 158 LYS B O 1
ATOM 5819 N N . ARG B 1 159 ? -17.219 -12.164 3.285 1 88.31 159 ARG B N 1
ATOM 5820 C CA . ARG B 1 159 ? -17.844 -12.477 4.566 1 88.31 159 ARG B CA 1
ATOM 5821 C C . ARG B 1 159 ? -19.359 -12.633 4.41 1 88.31 159 ARG B C 1
ATOM 5823 O O . ARG B 1 159 ? -20.016 -11.797 3.789 1 88.31 159 ARG B O 1
ATOM 5830 N N . GLY B 1 160 ? -19.844 -13.734 4.871 1 91.81 160 GLY B N 1
ATOM 5831 C CA . GLY B 1 160 ? -21.266 -14.031 4.805 1 91.81 160 GLY B CA 1
ATOM 5832 C C . GLY B 1 160 ? -21.656 -14.805 3.561 1 91.81 160 GLY B C 1
ATOM 5833 O O . GLY B 1 160 ? -22.797 -15.266 3.443 1 91.81 160 GLY B O 1
ATOM 5834 N N . VAL B 1 161 ? -20.812 -14.953 2.621 1 95 161 VAL B N 1
ATOM 5835 C CA . VAL B 1 161 ? -21.094 -15.695 1.396 1 95 161 VAL B CA 1
ATOM 5836 C C . VAL B 1 161 ? -20.594 -17.141 1.535 1 95 161 VAL B C 1
ATOM 5838 O O . VAL B 1 161 ? -19.406 -17.359 1.763 1 95 161 VAL B O 1
ATOM 5841 N N . PRO B 1 162 ? -21.438 -18.094 1.418 1 96 162 PRO B N 1
ATOM 5842 C CA . PRO B 1 162 ? -21.031 -19.484 1.558 1 96 162 PRO B CA 1
ATOM 5843 C C . PRO B 1 162 ? -20.344 -20.031 0.303 1 96 162 PRO B C 1
ATOM 5845 O O . PRO B 1 162 ? -20.406 -19.406 -0.758 1 96 162 PRO B O 1
ATOM 5848 N N . TYR B 1 163 ? -19.766 -21.203 0.49 1 97 163 TYR B N 1
ATOM 5849 C CA . TYR B 1 163 ? -19.312 -21.938 -0.679 1 97 163 TYR B CA 1
ATOM 5850 C C . TYR B 1 163 ? -20.5 -22.359 -1.548 1 97 163 TYR B C 1
ATOM 5852 O O . TYR B 1 163 ? -21.609 -22.516 -1.053 1 97 163 TYR B O 1
ATOM 5860 N N . PRO B 1 164 ? -20.266 -22.484 -2.865 1 96.69 164 PRO B N 1
ATOM 5861 C CA . PRO B 1 164 ? -21.344 -22.984 -3.717 1 96.69 164 PRO B CA 1
ATOM 5862 C C . PRO B 1 164 ? -21.484 -24.516 -3.635 1 96.69 164 PRO B C 1
ATOM 5864 O O . PRO B 1 164 ? -22.188 -25.109 -4.453 1 96.69 164 PRO B O 1
ATOM 5867 N N . PHE B 1 165 ? -20.797 -25.172 -2.799 1 96.88 165 PHE B N 1
ATOM 5868 C CA . PHE B 1 165 ? -20.859 -26.594 -2.48 1 96.88 165 PHE B CA 1
ATOM 5869 C C . PHE B 1 165 ? -21.031 -26.797 -0.979 1 96.88 165 PHE B C 1
ATOM 5871 O O . PHE B 1 165 ? -20.922 -25.844 -0.199 1 96.88 165 PHE B O 1
ATOM 5878 N N . PRO B 1 166 ? -21.359 -28.031 -0.591 1 95.06 166 PRO B N 1
ATOM 5879 C CA . PRO B 1 166 ? -21.578 -28.266 0.838 1 95.06 166 PRO B CA 1
ATOM 5880 C C . PRO B 1 166 ? -20.375 -27.875 1.695 1 95.06 166 PRO B C 1
ATOM 5882 O O . PRO B 1 166 ? -19.234 -28.141 1.324 1 95.06 166 PRO B O 1
ATOM 5885 N N . HIS B 1 167 ? -20.703 -27.234 2.77 1 96.75 167 HIS B N 1
ATOM 5886 C CA . HIS B 1 167 ? -19.656 -26.797 3.668 1 96.75 167 HIS B CA 1
ATOM 5887 C C . HIS B 1 167 ? -18.906 -27.969 4.281 1 96.75 167 HIS B C 1
ATOM 5889 O O . HIS B 1 167 ? -19.516 -28.859 4.875 1 96.75 167 HIS B O 1
ATOM 5895 N N . PRO B 1 168 ? -17.672 -27.984 4.199 1 98.38 168 PRO B N 1
ATOM 5896 C CA . PRO B 1 168 ? -16.906 -29.109 4.742 1 98.38 168 PRO B CA 1
ATOM 5897 C C . PRO B 1 168 ? -16.781 -29.047 6.266 1 98.38 168 PRO B C 1
ATOM 5899 O O . PRO B 1 168 ? -16.922 -27.984 6.859 1 98.38 168 PRO B O 1
ATOM 5902 N N . TYR B 1 169 ? -16.484 -30.203 6.836 1 98.5 169 TYR B N 1
ATOM 5903 C CA . TYR B 1 169 ? -16.25 -30.281 8.273 1 98.5 169 TYR B CA 1
ATOM 5904 C C . TYR B 1 169 ? -14.93 -29.609 8.641 1 98.5 169 TYR B C 1
ATOM 5906 O O . TYR B 1 169 ? -14.859 -28.875 9.625 1 98.5 169 TYR B O 1
ATOM 5914 N N . GLU B 1 170 ? -13.891 -29.906 7.891 1 98.5 170 GLU B N 1
ATOM 5915 C CA . GLU B 1 170 ? -12.578 -29.266 8.008 1 98.5 170 GLU B CA 1
ATOM 5916 C C . GLU B 1 170 ? -11.945 -29.062 6.633 1 98.5 170 GLU B C 1
ATOM 5918 O O . GLU B 1 170 ? -12.336 -29.703 5.66 1 98.5 170 GLU B O 1
ATOM 5923 N N . GLU B 1 171 ? -11.047 -28.109 6.586 1 98.62 171 GLU B N 1
ATOM 5924 C CA . GLU B 1 171 ? -10.25 -27.844 5.391 1 98.62 171 GLU B CA 1
ATOM 5925 C C . GLU B 1 171 ? -8.766 -28.109 5.648 1 98.62 171 GLU B C 1
ATOM 5927 O O . GLU B 1 171 ? -8.258 -27.797 6.727 1 98.62 171 GLU B O 1
ATOM 5932 N N . HIS B 1 172 ? -8.109 -28.719 4.719 1 98.81 172 HIS B N 1
ATOM 5933 C CA . HIS B 1 172 ? -6.68 -29 4.832 1 98.81 172 HIS B CA 1
ATOM 5934 C C . HIS B 1 172 ? -5.945 -28.625 3.549 1 98.81 172 HIS B C 1
ATOM 5936 O O . HIS B 1 172 ? -6.465 -28.828 2.449 1 98.81 172 HIS B O 1
ATOM 5942 N N . ILE B 1 173 ? -4.777 -28.078 3.701 1 98.88 173 ILE B N 1
ATOM 5943 C CA . ILE B 1 173 ? -3.926 -27.719 2.574 1 98.88 173 ILE B CA 1
ATOM 5944 C C . ILE B 1 173 ? -2.855 -28.797 2.375 1 98.88 173 ILE B C 1
ATOM 5946 O O . ILE B 1 173 ? -2.162 -29.172 3.324 1 98.88 173 ILE B O 1
ATOM 5950 N N . LEU B 1 174 ? -2.721 -29.297 1.219 1 98.88 174 LEU B N 1
ATOM 5951 C CA . LEU B 1 174 ? -1.656 -30.219 0.837 1 98.88 174 LEU B CA 1
ATOM 5952 C C . LEU B 1 174 ? -0.814 -29.625 -0.293 1 98.88 174 LEU B C 1
ATOM 5954 O O . LEU B 1 174 ? -1.254 -29.594 -1.444 1 98.88 174 LEU B O 1
ATOM 5958 N N . VAL B 1 175 ? 0.337 -29.25 0.009 1 98.94 175 VAL B N 1
ATOM 5959 C CA . VAL B 1 175 ? 1.287 -28.75 -0.985 1 98.94 175 VAL B CA 1
ATOM 5960 C C . VAL B 1 175 ? 2.172 -29.906 -1.464 1 98.94 175 VAL B C 1
ATOM 5962 O O . VAL B 1 175 ? 2.91 -30.5 -0.674 1 98.94 175 VAL B O 1
ATOM 5965 N N . LEU B 1 176 ? 2.039 -30.172 -2.719 1 98.88 176 LEU B N 1
ATOM 5966 C CA . LEU B 1 176 ? 2.818 -31.219 -3.361 1 98.88 176 LEU B CA 1
ATOM 5967 C C . LEU B 1 176 ? 4.07 -30.641 -4.02 1 98.88 176 LEU B C 1
ATOM 5969 O O . LEU B 1 176 ? 4.094 -29.469 -4.395 1 98.88 176 LEU B O 1
ATOM 5973 N N . GLY B 1 177 ? 5.09 -31.516 -4.105 1 97.75 177 GLY B N 1
ATOM 5974 C CA . GLY B 1 177 ? 6.305 -31 -4.723 1 97.75 177 GLY B CA 1
ATOM 5975 C C . GLY B 1 177 ? 7.375 -32.062 -4.898 1 97.75 177 GLY B C 1
ATOM 5976 O O . GLY B 1 177 ? 7.109 -33.25 -4.742 1 97.75 177 GLY B O 1
ATOM 5977 N N . GLU B 1 178 ? 8.508 -31.594 -5.348 1 97.94 178 GLU B N 1
ATOM 5978 C CA . GLU B 1 178 ? 9.727 -32.375 -5.52 1 97.94 178 GLU B CA 1
ATOM 5979 C C . GLU B 1 178 ? 10.812 -31.953 -4.543 1 97.94 178 GLU B C 1
ATOM 5981 O O . GLU B 1 178 ? 10.922 -30.766 -4.23 1 97.94 178 GLU B O 1
ATOM 5986 N N . TYR B 1 179 ? 11.516 -32.906 -4.098 1 98.12 179 TYR B N 1
ATOM 5987 C CA . TYR B 1 179 ? 12.648 -32.625 -3.217 1 98.12 179 TYR B CA 1
ATOM 5988 C C . TYR B 1 179 ? 13.961 -33.031 -3.881 1 98.12 179 TYR B C 1
ATOM 5990 O O . TYR B 1 179 ? 14.047 -34.062 -4.543 1 98.12 179 TYR B O 1
ATOM 5998 N N . PHE B 1 180 ? 14.961 -32.156 -3.729 1 97.56 180 PHE B N 1
ATOM 5999 C CA . PHE B 1 180 ? 16.297 -32.406 -4.27 1 97.56 180 PHE B CA 1
ATOM 6000 C C . PHE B 1 180 ? 17.344 -32.281 -3.176 1 97.56 180 PHE B C 1
ATOM 6002 O O . PHE B 1 180 ? 17.281 -31.391 -2.334 1 97.56 180 PHE B O 1
ATOM 6009 N N . PHE B 1 181 ? 18.344 -33.156 -3.193 1 96.88 181 PHE B N 1
ATOM 6010 C CA . PHE B 1 181 ? 19.469 -33.031 -2.27 1 96.88 181 PHE B CA 1
ATOM 6011 C C . PHE B 1 181 ? 20.344 -31.828 -2.629 1 96.88 181 PHE B C 1
ATOM 6013 O O . PHE B 1 181 ? 20.844 -31.125 -1.743 1 96.88 181 PHE B O 1
ATOM 6020 N N . ARG B 1 182 ? 20.469 -31.625 -3.869 1 95.56 182 ARG B N 1
ATOM 6021 C CA . ARG B 1 182 ? 21.312 -30.516 -4.328 1 95.56 182 ARG B CA 1
ATOM 6022 C C . ARG B 1 182 ? 20.609 -29.188 -4.156 1 95.56 182 ARG B C 1
ATOM 6024 O O . ARG B 1 182 ? 19.391 -29.109 -4.219 1 95.56 182 ARG B O 1
ATOM 6031 N N . ASN B 1 183 ? 21.453 -28.203 -4.004 1 94.75 183 ASN B N 1
ATOM 6032 C CA . ASN B 1 183 ? 20.938 -26.844 -4 1 94.75 183 ASN B CA 1
ATOM 6033 C C . ASN B 1 183 ? 20.25 -26.5 -5.32 1 94.75 183 ASN B C 1
ATOM 6035 O O . ASN B 1 183 ? 20.828 -26.672 -6.391 1 94.75 183 ASN B O 1
ATOM 6039 N N . ALA B 1 184 ? 19.078 -25.969 -5.168 1 94.5 184 ALA B N 1
ATOM 6040 C CA . ALA B 1 184 ? 18.234 -25.797 -6.348 1 94.5 184 ALA B CA 1
ATOM 6041 C C . ALA B 1 184 ? 18.875 -24.828 -7.344 1 94.5 184 ALA B C 1
ATOM 6043 O O . ALA B 1 184 ? 18.812 -25.047 -8.555 1 94.5 184 ALA B O 1
ATOM 6044 N N . VAL B 1 185 ? 19.438 -23.75 -6.855 1 95.44 185 VAL B N 1
ATOM 6045 C CA . VAL B 1 185 ? 20.062 -22.75 -7.719 1 95.44 185 VAL B CA 1
ATOM 6046 C C . VAL B 1 185 ? 21.266 -23.359 -8.422 1 95.44 185 VAL B C 1
ATOM 6048 O O . VAL B 1 185 ? 21.453 -23.172 -9.625 1 95.44 185 VAL B O 1
ATOM 6051 N N . LYS B 1 186 ? 22.078 -24.047 -7.719 1 96.38 186 LYS B N 1
ATOM 6052 C CA . LYS B 1 186 ? 23.25 -24.703 -8.281 1 96.38 186 LYS B CA 1
ATOM 6053 C C . LYS B 1 186 ? 22.859 -25.797 -9.266 1 96.38 186 LYS B C 1
ATOM 6055 O O . LYS B 1 186 ? 23.531 -26 -10.273 1 96.38 186 LYS B O 1
ATOM 6060 N N . LEU B 1 187 ? 21.844 -26.453 -8.875 1 97.19 187 LEU B N 1
ATOM 6061 C CA . LEU B 1 187 ? 21.344 -27.516 -9.75 1 97.19 187 LEU B CA 1
ATOM 6062 C C . LEU B 1 187 ? 20.922 -26.953 -11.102 1 97.19 187 LEU B C 1
ATOM 6064 O O . LEU B 1 187 ? 21.266 -27.516 -12.148 1 97.19 187 LEU B O 1
ATOM 6068 N N . GLU B 1 188 ? 20.172 -25.922 -11.094 1 97.44 188 GLU B N 1
ATOM 6069 C CA . GLU B 1 188 ? 19.766 -25.281 -12.344 1 97.44 188 GLU B CA 1
ATOM 6070 C C . GLU B 1 188 ? 20.984 -24.906 -13.188 1 97.44 188 GLU B C 1
ATOM 6072 O O . GLU B 1 188 ? 21.016 -25.172 -14.391 1 97.44 188 GLU B O 1
ATOM 6077 N N . ARG B 1 189 ? 21.922 -24.266 -12.57 1 97.12 189 ARG B N 1
ATOM 6078 C CA . ARG B 1 189 ? 23.125 -23.828 -13.281 1 97.12 189 ARG B CA 1
ATOM 6079 C C . ARG B 1 189 ? 23.844 -25.016 -13.914 1 97.12 189 ARG B C 1
ATOM 6081 O O . ARG B 1 189 ? 24.312 -24.922 -15.055 1 97.12 189 ARG B O 1
ATOM 6088 N N . ALA B 1 190 ? 23.969 -26.031 -13.172 1 97.38 190 ALA B N 1
ATOM 6089 C CA . ALA B 1 190 ? 24.656 -27.219 -13.672 1 97.38 190 ALA B CA 1
ATOM 6090 C C . ALA B 1 190 ? 23.922 -27.828 -14.859 1 97.38 190 ALA B C 1
ATOM 6092 O O . ALA B 1 190 ? 24.547 -28.25 -15.836 1 97.38 190 ALA B O 1
ATOM 6093 N N . VAL B 1 191 ? 22.609 -27.906 -14.719 1 97.19 191 VAL B N 1
ATOM 6094 C CA . VAL B 1 191 ? 21.797 -28.484 -15.789 1 97.19 191 VAL B CA 1
ATOM 6095 C C . VAL B 1 191 ? 21.953 -27.641 -17.062 1 97.19 191 VAL B C 1
ATOM 6097 O O . VAL B 1 191 ? 22.172 -28.188 -18.141 1 97.19 191 VAL B O 1
ATOM 6100 N N . LEU B 1 192 ? 21.844 -26.391 -16.938 1 96.88 192 LEU B N 1
ATOM 6101 C CA . LEU B 1 192 ? 21.969 -25.516 -18.094 1 96.88 192 LEU B CA 1
ATOM 6102 C C . LEU B 1 192 ? 23.359 -25.578 -18.688 1 96.88 192 LEU B C 1
ATOM 6104 O O . LEU B 1 192 ? 23.531 -25.547 -19.906 1 96.88 192 LEU B O 1
ATOM 6108 N N . ALA B 1 193 ? 24.375 -25.688 -17.859 1 96.81 193 ALA B N 1
ATOM 6109 C CA . ALA B 1 193 ? 25.75 -25.797 -18.328 1 96.81 193 ALA B CA 1
ATOM 6110 C C . ALA B 1 193 ? 25.969 -27.094 -19.094 1 96.81 193 ALA B C 1
ATOM 6112 O O . ALA B 1 193 ? 26.75 -27.141 -20.047 1 96.81 193 ALA B O 1
ATOM 6113 N N . SER B 1 194 ? 25.266 -28.078 -18.766 1 96.94 194 SER B N 1
ATOM 6114 C CA . SER B 1 194 ? 25.453 -29.375 -19.406 1 96.94 194 SER B CA 1
ATOM 6115 C C . SER B 1 194 ? 24.781 -29.422 -20.766 1 96.94 194 SER B C 1
ATOM 6117 O O . SER B 1 194 ? 25.156 -30.219 -21.625 1 96.94 194 SER B O 1
ATOM 6119 N N . GLY B 1 195 ? 23.781 -28.594 -20.906 1 96.44 195 GLY B N 1
ATOM 6120 C CA . GLY B 1 195 ? 22.984 -28.609 -22.141 1 96.44 195 GLY B CA 1
ATOM 6121 C C . GLY B 1 195 ? 22 -29.75 -22.188 1 96.44 195 GLY B C 1
ATOM 6122 O O . GLY B 1 195 ? 21.281 -29.922 -23.188 1 96.44 195 GLY B O 1
ATOM 6123 N N . GLY B 1 196 ? 21.938 -30.531 -21.172 1 94.94 196 GLY B N 1
ATOM 6124 C CA . GLY B 1 196 ? 21.094 -31.719 -21.141 1 94.94 196 GLY B CA 1
ATOM 6125 C C . GLY B 1 196 ? 19.844 -31.531 -20.281 1 94.94 196 GLY B C 1
ATOM 6126 O O . GLY B 1 196 ? 19.406 -30.391 -20.062 1 94.94 196 GLY B O 1
ATOM 6127 N N . GLY B 1 197 ? 19.172 -32.656 -20.016 1 93.06 197 GLY B N 1
ATOM 6128 C CA . GLY B 1 197 ? 17.969 -32.625 -19.203 1 93.06 197 GLY B CA 1
ATOM 6129 C C . GLY B 1 197 ? 18.25 -32.562 -17.703 1 93.06 197 GLY B C 1
ATOM 6130 O O . GLY B 1 197 ? 19.406 -32.594 -17.297 1 93.06 197 GLY B O 1
ATOM 6131 N N . ALA B 1 198 ? 17.156 -32.438 -16.969 1 91.19 198 ALA B N 1
ATOM 6132 C CA . ALA B 1 198 ? 17.281 -32.406 -15.523 1 91.19 198 ALA B CA 1
ATOM 6133 C C . ALA B 1 198 ? 17.344 -33.812 -14.93 1 91.19 198 ALA B C 1
ATOM 6135 O O . ALA B 1 198 ? 16.75 -34.75 -15.477 1 91.19 198 ALA B O 1
ATOM 6136 N N . PRO B 1 199 ? 18.078 -33.906 -13.82 1 92.62 199 PRO B N 1
ATOM 6137 C CA . PRO B 1 199 ? 18 -35.188 -13.102 1 92.62 199 PRO B CA 1
ATOM 6138 C C . PRO B 1 199 ? 16.641 -35.406 -12.453 1 92.62 199 PRO B C 1
ATOM 6140 O O . PRO B 1 199 ? 15.859 -34.438 -12.305 1 92.62 199 PRO B O 1
ATOM 6143 N N . ARG B 1 200 ? 16.391 -36.656 -12.148 1 95 200 ARG B N 1
ATOM 6144 C CA . ARG B 1 200 ? 15.156 -36.938 -11.438 1 95 200 ARG B CA 1
ATOM 6145 C C . ARG B 1 200 ? 15.172 -36.344 -10.039 1 95 200 ARG B C 1
ATOM 6147 O O . ARG B 1 200 ? 16.234 -36.156 -9.445 1 95 200 ARG B O 1
ATOM 6154 N N . ALA B 1 201 ? 14.039 -36.031 -9.523 1 97.19 201 ALA B N 1
ATOM 6155 C CA . ALA B 1 201 ? 13.922 -35.625 -8.125 1 97.19 201 ALA B CA 1
ATOM 6156 C C . ALA B 1 201 ? 14.344 -36.75 -7.184 1 97.19 201 ALA B C 1
ATOM 6158 O O . ALA B 1 201 ? 14.234 -37.938 -7.531 1 97.19 201 ALA B O 1
ATOM 6159 N N . ASP B 1 202 ? 14.82 -36.375 -6.035 1 97.88 202 ASP B N 1
ATOM 6160 C CA . ASP B 1 202 ? 15.203 -37.375 -5.055 1 97.88 202 ASP B CA 1
ATOM 6161 C C . ASP B 1 202 ? 13.977 -37.938 -4.344 1 97.88 202 ASP B C 1
ATOM 6163 O O . ASP B 1 202 ? 13.992 -39.094 -3.902 1 97.88 202 ASP B O 1
ATOM 6167 N N . ALA B 1 203 ? 12.984 -37.156 -4.254 1 98.5 203 ALA B N 1
ATOM 6168 C CA . ALA B 1 203 ? 11.719 -37.625 -3.689 1 98.5 203 ALA B CA 1
ATOM 6169 C C . ALA B 1 203 ? 10.57 -36.688 -4.102 1 98.5 203 ALA B C 1
ATOM 6171 O O . ALA B 1 203 ? 10.805 -35.562 -4.512 1 98.5 203 ALA B O 1
ATOM 6172 N N . TYR B 1 204 ? 9.422 -37.25 -4.117 1 98.5 204 TYR B N 1
ATOM 6173 C CA . TYR B 1 204 ? 8.227 -36.438 -4.023 1 98.5 204 TYR B CA 1
ATOM 6174 C C . TYR B 1 204 ? 7.879 -36.125 -2.568 1 98.5 204 TYR B C 1
ATOM 6176 O O . TYR B 1 204 ? 8.289 -36.875 -1.667 1 98.5 204 TYR B O 1
ATOM 6184 N N . ILE B 1 205 ? 7.141 -35 -2.375 1 98.75 205 ILE B N 1
ATOM 6185 C CA . ILE B 1 205 ? 6.812 -34.625 -1.005 1 98.75 205 ILE B CA 1
ATOM 6186 C C . ILE B 1 205 ? 5.371 -34.125 -0.937 1 98.75 205 ILE B C 1
ATOM 6188 O O . ILE B 1 205 ? 4.844 -33.594 -1.919 1 98.75 205 ILE B O 1
ATOM 6192 N N . ILE B 1 206 ? 4.719 -34.344 0.163 1 98.81 206 ILE B N 1
ATOM 6193 C CA . ILE B 1 206 ? 3.441 -33.781 0.564 1 98.81 206 ILE B CA 1
ATOM 6194 C C . ILE B 1 206 ? 3.627 -32.938 1.836 1 98.81 206 ILE B C 1
ATOM 6196 O O . ILE B 1 206 ? 3.857 -33.5 2.914 1 98.81 206 ILE B O 1
ATOM 6200 N N . ASN B 1 207 ? 3.492 -31.672 1.711 1 98.69 207 ASN B N 1
ATOM 6201 C CA . ASN B 1 207 ? 3.773 -30.75 2.814 1 98.69 207 ASN B CA 1
ATOM 6202 C C . ASN B 1 207 ? 5.164 -31 3.395 1 98.69 207 ASN B C 1
ATOM 6204 O O . ASN B 1 207 ? 5.324 -31.109 4.613 1 98.69 207 ASN B O 1
ATOM 6208 N N . ALA B 1 208 ? 6.09 -31.156 2.564 1 98.25 208 ALA B N 1
ATOM 6209 C CA . ALA B 1 208 ? 7.516 -31.281 2.869 1 98.25 208 ALA B CA 1
ATOM 6210 C C . ALA B 1 208 ? 7.84 -32.656 3.434 1 98.25 208 ALA B C 1
ATOM 6212 O O . ALA B 1 208 ? 8.953 -32.906 3.91 1 98.25 208 ALA B O 1
ATOM 6213 N N . HIS B 1 209 ? 6.918 -33.656 3.373 1 98.62 209 HIS B N 1
ATOM 6214 C CA . HIS B 1 209 ? 7.141 -35 3.877 1 98.62 209 HIS B CA 1
ATOM 6215 C C . HIS B 1 209 ? 7.105 -36 2.746 1 98.62 209 HIS B C 1
ATOM 6217 O O . HIS B 1 209 ? 6.113 -36.125 2.02 1 98.62 209 HIS B O 1
ATOM 6223 N N . PRO B 1 210 ? 8.102 -36.875 2.637 1 98.38 210 PRO B N 1
ATOM 6224 C CA . PRO B 1 210 ? 8.125 -37.875 1.567 1 98.38 210 PRO B CA 1
ATOM 6225 C C . PRO B 1 210 ? 7.219 -39.094 1.858 1 98.38 210 PRO B C 1
ATOM 6227 O O . PRO B 1 210 ? 6.664 -39.688 0.934 1 98.38 210 PRO B O 1
ATOM 6230 N N . GLY B 1 211 ? 7.141 -39.375 3.156 1 97.94 211 GLY B N 1
ATOM 6231 C CA . GLY B 1 211 ? 6.379 -40.562 3.529 1 97.94 211 GLY B CA 1
ATOM 6232 C C . GLY B 1 211 ? 7.242 -41.781 3.736 1 97.94 211 GLY B C 1
ATOM 6233 O O . GLY B 1 211 ? 8.461 -41.75 3.535 1 97.94 211 GLY B O 1
ATOM 6234 N N . PRO B 1 212 ? 6.645 -42.875 4.137 1 95.75 212 PRO B N 1
ATOM 6235 C CA . PRO B 1 212 ? 7.391 -44.031 4.66 1 95.75 212 PRO B CA 1
ATOM 6236 C C . PRO B 1 212 ? 7.973 -44.906 3.553 1 95.75 212 PRO B C 1
ATOM 6238 O O . PRO B 1 212 ? 8.734 -45.844 3.832 1 95.75 212 PRO B O 1
ATOM 6241 N N . ARG B 1 213 ? 7.715 -44.656 2.33 1 96.62 213 ARG B N 1
ATOM 6242 C CA . ARG B 1 213 ? 8.203 -45.5 1.25 1 96.62 213 ARG B CA 1
ATOM 6243 C C . ARG B 1 213 ? 9.664 -45.219 0.932 1 96.62 213 ARG B C 1
ATOM 6245 O O . ARG B 1 213 ? 10.328 -46 0.248 1 96.62 213 ARG B O 1
ATOM 6252 N N . TYR B 1 214 ? 10.094 -44.125 1.363 1 97.5 214 TYR B N 1
ATOM 6253 C CA . TYR B 1 214 ? 11.484 -43.75 1.135 1 97.5 214 TYR B CA 1
ATOM 6254 C C . TYR B 1 214 ? 12.367 -44.188 2.293 1 97.5 214 TYR B C 1
ATOM 6256 O O . TYR B 1 214 ? 11.93 -44.219 3.443 1 97.5 214 TYR B O 1
ATOM 6264 N N . ASN B 1 215 ? 13.609 -44.438 1.934 1 95.62 215 ASN B N 1
ATOM 6265 C CA . ASN B 1 215 ? 14.562 -44.781 2.982 1 95.62 215 ASN B CA 1
ATOM 6266 C C . ASN B 1 215 ? 14.766 -43.625 3.947 1 95.62 215 ASN B C 1
ATOM 6268 O O . ASN B 1 215 ? 14.82 -42.469 3.527 1 95.62 215 ASN B O 1
ATOM 6272 N N . CYS B 1 216 ? 14.828 -44 5.242 1 96.06 216 CYS B N 1
ATOM 6273 C CA . CYS B 1 216 ? 15.109 -43.031 6.289 1 96.06 216 CYS B CA 1
ATOM 6274 C C . CYS B 1 216 ? 13.953 -42.031 6.438 1 96.06 216 CYS B C 1
ATOM 6276 O O . CYS B 1 216 ? 14.164 -40.875 6.762 1 96.06 216 CYS B O 1
ATOM 6278 N N . SER B 1 217 ? 12.734 -42.469 6.094 1 96.88 217 SER B N 1
ATOM 6279 C CA . SER B 1 217 ? 11.617 -41.531 6.098 1 96.88 217 SER B CA 1
ATOM 6280 C C . SER B 1 217 ? 10.367 -42.156 6.719 1 96.88 217 SER B C 1
ATOM 6282 O O . SER B 1 217 ? 9.258 -41.656 6.496 1 96.88 217 SER B O 1
ATOM 6284 N N . ALA B 1 218 ? 10.531 -43.125 7.527 1 93.5 218 ALA B N 1
ATOM 6285 C CA . ALA B 1 218 ? 9.43 -43.906 8.07 1 93.5 218 ALA B CA 1
ATOM 6286 C C . ALA B 1 218 ? 8.492 -43.062 8.898 1 93.5 218 ALA B C 1
ATOM 6288 O O . ALA B 1 218 ? 7.281 -43.281 8.93 1 93.5 218 ALA B O 1
ATOM 6289 N N . THR B 1 219 ? 9.039 -42 9.547 1 93.19 219 THR B N 1
ATOM 6290 C CA . THR B 1 219 ? 8.219 -41.219 10.438 1 93.19 219 THR B CA 1
ATOM 6291 C C . THR B 1 219 ? 8.023 -39.812 9.875 1 93.19 219 THR B C 1
ATOM 6293 O O . THR B 1 219 ? 7.367 -38.969 10.5 1 93.19 219 THR B O 1
ATOM 6296 N N . ASP B 1 220 ? 8.625 -39.5 8.781 1 97.25 220 ASP B N 1
ATOM 6297 C CA . ASP B 1 220 ? 8.461 -38.219 8.125 1 97.25 220 ASP B CA 1
ATOM 6298 C C . ASP B 1 220 ? 7.254 -38.219 7.195 1 97.25 220 ASP B C 1
ATOM 6300 O O . ASP B 1 220 ? 7.406 -38.188 5.973 1 97.25 220 ASP B O 1
ATOM 6304 N N . VAL B 1 221 ? 6.047 -38.219 7.871 1 96.56 221 VAL B N 1
ATOM 6305 C CA . VAL B 1 221 ? 4.816 -38.438 7.117 1 96.56 221 VAL B CA 1
ATOM 6306 C C . VAL B 1 221 ? 3.756 -37.438 7.551 1 96.56 221 VAL B C 1
ATOM 6308 O O . VAL B 1 221 ? 3.604 -37.156 8.742 1 96.56 221 VAL B O 1
ATOM 6311 N N . GLU B 1 222 ? 3.148 -36.75 6.578 1 97.69 222 GLU B N 1
ATOM 6312 C CA . GLU B 1 222 ? 1.979 -35.906 6.832 1 97.69 222 GLU B CA 1
ATOM 6313 C C . GLU B 1 222 ? 0.76 -36.75 7.188 1 97.69 222 GLU B C 1
ATOM 6315 O O . GLU B 1 222 ? 0.538 -37.812 6.59 1 97.69 222 GLU B O 1
ATOM 6320 N N . THR B 1 223 ? 0.001 -36.312 8.242 1 96.88 223 THR B N 1
ATOM 6321 C CA . THR B 1 223 ? -1.2 -37.031 8.641 1 96.88 223 THR B CA 1
ATOM 6322 C C . THR B 1 223 ? -2.375 -36.062 8.82 1 96.88 223 THR B C 1
ATOM 6324 O O . THR B 1 223 ? -2.236 -35.031 9.445 1 96.88 223 THR B O 1
ATOM 6327 N N . ILE B 1 224 ? -3.49 -36.469 8.242 1 97.94 224 ILE B N 1
ATOM 6328 C CA . ILE B 1 224 ? -4.762 -35.781 8.492 1 97.94 224 ILE B CA 1
ATOM 6329 C C . ILE B 1 224 ? -5.684 -36.719 9.297 1 97.94 224 ILE B C 1
ATOM 6331 O O . ILE B 1 224 ? -6.031 -37.812 8.836 1 97.94 224 ILE B O 1
ATOM 6335 N N . ASP B 1 225 ? -6.051 -36.25 10.484 1 97.12 225 ASP B N 1
ATOM 6336 C CA . ASP B 1 225 ? -7.027 -36.969 11.273 1 97.12 225 ASP B CA 1
ATOM 6337 C C . ASP B 1 225 ? -8.453 -36.656 10.844 1 97.12 225 ASP B C 1
ATOM 6339 O O . ASP B 1 225 ? -8.805 -35.469 10.703 1 97.12 225 ASP B O 1
ATOM 6343 N N . VAL B 1 226 ? -9.211 -37.75 10.648 1 98.12 226 VAL B N 1
ATOM 6344 C CA . VAL B 1 226 ? -10.562 -37.5 10.156 1 98.12 226 VAL B CA 1
ATOM 6345 C C . VAL B 1 226 ? -11.578 -38.219 11.031 1 98.12 226 VAL B C 1
ATOM 6347 O O . VAL B 1 226 ? -11.258 -39.281 11.609 1 98.12 226 VAL B O 1
ATOM 6350 N N . VAL B 1 227 ? -12.758 -37.625 11.102 1 98.19 227 VAL B N 1
ATOM 6351 C CA . VAL B 1 227 ? -13.891 -38.219 11.805 1 98.19 227 VAL B CA 1
ATOM 6352 C C . VAL B 1 227 ? -14.758 -39 10.828 1 98.19 227 VAL B C 1
ATOM 6354 O O . VAL B 1 227 ? -15.156 -38.5 9.781 1 98.19 227 VAL B O 1
ATOM 6357 N N . PRO B 1 228 ? -15.078 -40.312 11.227 1 97.75 228 PRO B N 1
ATOM 6358 C CA . PRO B 1 228 ? -15.938 -41.094 10.336 1 97.75 228 PRO B CA 1
ATOM 6359 C C . PRO B 1 228 ? -17.234 -40.406 9.992 1 97.75 228 PRO B C 1
ATOM 6361 O O . PRO B 1 228 ? -17.875 -39.812 10.867 1 97.75 228 PRO B O 1
ATOM 6364 N N . GLY B 1 229 ? -17.609 -40.344 8.711 1 97.94 229 GLY B N 1
ATOM 6365 C CA . GLY B 1 229 ? -18.875 -39.781 8.258 1 97.94 229 GLY B CA 1
ATOM 6366 C C . GLY B 1 229 ? -18.781 -38.344 7.844 1 97.94 229 GLY B C 1
ATOM 6367 O O . GLY B 1 229 ? -19.688 -37.812 7.184 1 97.94 229 GLY B O 1
ATOM 6368 N N . LYS B 1 230 ? -17.703 -37.688 8.172 1 98.62 230 LYS B N 1
ATOM 6369 C CA . LYS B 1 230 ? -17.578 -36.25 7.867 1 98.62 230 LYS B CA 1
ATOM 6370 C C . LYS B 1 230 ? -16.922 -36.062 6.512 1 98.62 230 LYS B C 1
ATOM 6372 O O . LYS B 1 230 ? -16.25 -36.938 5.988 1 98.62 230 LYS B O 1
ATOM 6377 N N . THR B 1 231 ? -17.203 -34.875 5.926 1 98.69 231 THR B N 1
ATOM 6378 C CA . THR B 1 231 ? -16.625 -34.5 4.641 1 98.69 231 THR B CA 1
ATOM 6379 C C . THR B 1 231 ? -15.539 -33.438 4.82 1 98.69 231 THR B C 1
ATOM 6381 O O . THR B 1 231 ? -15.734 -32.469 5.551 1 98.69 231 THR B O 1
ATOM 6384 N N . TYR B 1 232 ? -14.438 -33.688 4.172 1 98.81 232 TYR B N 1
ATOM 6385 C CA . TYR B 1 232 ? -13.289 -32.781 4.281 1 98.81 232 TYR B CA 1
ATOM 6386 C C . TYR B 1 232 ? -12.984 -32.125 2.943 1 98.81 232 TYR B C 1
ATOM 6388 O O . TYR B 1 232 ? -13.227 -32.719 1.884 1 98.81 232 TYR B O 1
ATOM 6396 N N . LEU B 1 233 ? -12.586 -30.906 2.971 1 98.88 233 LEU B N 1
ATOM 6397 C CA . LEU B 1 233 ? -12.062 -30.219 1.795 1 98.88 233 LEU B CA 1
ATOM 6398 C C . LEU B 1 233 ? -10.539 -30.25 1.781 1 98.88 233 LEU B C 1
ATOM 6400 O O . LEU B 1 233 ? -9.898 -29.766 2.713 1 98.88 233 LEU B O 1
ATOM 6404 N N . LEU B 1 234 ? -9.961 -30.859 0.805 1 98.88 234 LEU B N 1
ATOM 6405 C CA . LEU B 1 234 ? -8.516 -30.875 0.608 1 98.88 234 LEU B CA 1
ATOM 6406 C C . LEU B 1 234 ? -8.117 -29.906 -0.505 1 98.88 234 LEU B C 1
ATOM 6408 O O . LEU B 1 234 ? -8.602 -30.031 -1.633 1 98.88 234 LEU B O 1
ATOM 6412 N N . ARG B 1 235 ? -7.301 -28.953 -0.194 1 98.88 235 ARG B N 1
ATOM 6413 C CA . ARG B 1 235 ? -6.727 -28.031 -1.166 1 98.88 235 ARG B CA 1
ATOM 6414 C C . ARG B 1 235 ? -5.379 -28.531 -1.673 1 98.88 235 ARG B C 1
ATOM 6416 O O . ARG B 1 235 ? -4.359 -28.391 -0.991 1 98.88 235 ARG B O 1
ATOM 6423 N N . LEU B 1 236 ? -5.414 -29.016 -2.855 1 98.88 236 LEU B N 1
ATOM 6424 C CA . LEU B 1 236 ? -4.199 -29.547 -3.453 1 98.88 236 LEU B CA 1
ATOM 6425 C C . LEU B 1 236 ? -3.471 -28.484 -4.262 1 98.88 236 LEU B C 1
ATOM 6427 O O . LEU B 1 236 ? -4.09 -27.766 -5.055 1 98.88 236 LEU B O 1
ATOM 6431 N N . ILE B 1 237 ? -2.184 -28.375 -4.027 1 98.94 237 ILE B N 1
ATOM 6432 C CA . ILE B 1 237 ? -1.327 -27.422 -4.734 1 98.94 237 ILE B CA 1
ATOM 6433 C C . ILE B 1 237 ? -0.082 -28.141 -5.25 1 98.94 237 ILE B C 1
ATOM 6435 O O . ILE B 1 237 ? 0.664 -28.734 -4.473 1 98.94 237 ILE B O 1
ATOM 6439 N N . ASN B 1 238 ? 0.131 -28.109 -6.52 1 98.88 238 ASN B N 1
ATOM 6440 C CA . ASN B 1 238 ? 1.394 -28.641 -7.023 1 98.88 238 ASN B CA 1
ATOM 6441 C C . ASN B 1 238 ? 2.439 -27.531 -7.184 1 98.88 238 ASN B C 1
ATOM 6443 O O . ASN B 1 238 ? 2.469 -26.844 -8.203 1 98.88 238 ASN B O 1
ATOM 6447 N N . ALA B 1 239 ? 3.311 -27.5 -6.27 1 98.75 239 ALA B N 1
ATOM 6448 C CA . ALA B 1 239 ? 4.387 -26.516 -6.277 1 98.75 239 ALA B CA 1
ATOM 6449 C C . ALA B 1 239 ? 5.66 -27.094 -6.879 1 98.75 239 ALA B C 1
ATOM 6451 O O . ALA B 1 239 ? 6.73 -26.484 -6.789 1 98.75 239 ALA B O 1
ATOM 6452 N N . GLY B 1 240 ? 5.582 -28.219 -7.473 1 97.94 240 GLY B N 1
ATOM 6453 C CA . GLY B 1 240 ? 6.738 -28.906 -8.016 1 97.94 240 GLY B CA 1
ATOM 6454 C C . GLY B 1 240 ? 7.379 -28.172 -9.18 1 97.94 240 GLY B C 1
ATOM 6455 O O . GLY B 1 240 ? 6.832 -27.188 -9.68 1 97.94 240 GLY B O 1
ATOM 6456 N N . LEU B 1 241 ? 8.523 -28.688 -9.625 1 97.44 241 LEU B N 1
ATOM 6457 C CA . LEU B 1 241 ? 9.305 -28.031 -10.664 1 97.44 241 LEU B CA 1
ATOM 6458 C C . LEU B 1 241 ? 9.023 -28.641 -12.031 1 97.44 241 LEU B C 1
ATOM 6460 O O . LEU B 1 241 ? 8.68 -27.938 -12.977 1 97.44 241 LEU B O 1
ATOM 6464 N N . ASN B 1 242 ? 9.148 -29.953 -12.062 1 95.94 242 ASN B N 1
ATOM 6465 C CA . ASN B 1 242 ? 9.289 -30.5 -13.406 1 95.94 242 ASN B CA 1
ATOM 6466 C C . ASN B 1 242 ? 8.383 -31.703 -13.625 1 95.94 242 ASN B C 1
ATOM 6468 O O . ASN B 1 242 ? 8.453 -32.344 -14.664 1 95.94 242 ASN B O 1
ATOM 6472 N N . ASN B 1 243 ? 7.527 -32 -12.617 1 95.5 243 ASN B N 1
ATOM 6473 C CA . ASN B 1 243 ? 6.715 -33.219 -12.789 1 95.5 243 ASN B CA 1
ATOM 6474 C C . ASN B 1 243 ? 5.238 -32.938 -12.531 1 95.5 243 ASN B C 1
ATOM 6476 O O . ASN B 1 243 ? 4.887 -32.312 -11.531 1 95.5 243 ASN B O 1
ATOM 6480 N N . GLU B 1 244 ? 4.473 -33.406 -13.445 1 96.75 244 GLU B N 1
ATOM 6481 C CA . GLU B 1 244 ? 3.049 -33.562 -13.172 1 96.75 244 GLU B CA 1
ATOM 6482 C C . GLU B 1 244 ? 2.793 -34.781 -12.266 1 96.75 244 GLU B C 1
ATOM 6484 O O . GLU B 1 244 ? 3.541 -35.75 -12.305 1 96.75 244 GLU B O 1
ATOM 6489 N N . LEU B 1 245 ? 1.715 -34.688 -11.531 1 98.06 245 LEU B N 1
ATOM 6490 C CA . LEU B 1 245 ? 1.531 -35.719 -10.5 1 98.06 245 LEU B CA 1
ATOM 6491 C C . LEU B 1 245 ? 0.117 -36.281 -10.547 1 98.06 245 LEU B C 1
ATOM 6493 O O . LEU B 1 245 ? -0.843 -35.531 -10.797 1 98.06 245 LEU B O 1
ATOM 6497 N N . PHE B 1 246 ? 0.083 -37.562 -10.289 1 98 246 PHE B N 1
ATOM 6498 C CA . PHE B 1 246 ? -1.184 -38.188 -9.93 1 98 246 PHE B CA 1
ATOM 6499 C C . PHE B 1 246 ? -1.397 -38.156 -8.422 1 98 246 PHE B C 1
ATOM 6501 O O . PHE B 1 246 ? -0.435 -38.188 -7.652 1 98 246 PHE B O 1
ATOM 6508 N N . PHE B 1 247 ? -2.609 -38.062 -7.945 1 98.12 247 PHE B N 1
ATOM 6509 C CA . PHE B 1 247 ? -2.988 -38.062 -6.539 1 98.12 247 PHE B CA 1
ATOM 6510 C C . PHE B 1 247 ? -4.191 -38.969 -6.305 1 98.12 247 PHE B C 1
ATOM 6512 O O . PHE B 1 247 ? -5.133 -38.969 -7.102 1 98.12 247 PHE B O 1
ATOM 6519 N N . SER B 1 248 ? -4.141 -39.719 -5.281 1 97.88 248 SER B N 1
ATOM 6520 C CA . SER B 1 248 ? -5.273 -40.562 -4.898 1 97.88 248 SER B CA 1
ATOM 6521 C C . SER B 1 248 ? -5.289 -40.812 -3.396 1 97.88 248 SER B C 1
ATOM 6523 O O . SER B 1 248 ? -4.273 -40.625 -2.719 1 97.88 248 SER B O 1
ATOM 6525 N N . ILE B 1 249 ? -6.418 -41.125 -2.91 1 98.44 249 ILE B N 1
ATOM 6526 C CA . ILE B 1 249 ? -6.598 -41.625 -1.553 1 98.44 249 ILE B CA 1
ATOM 6527 C C . ILE B 1 249 ? -7.172 -43.031 -1.6 1 98.44 249 ILE B C 1
ATOM 6529 O O . ILE B 1 249 ? -8.172 -43.281 -2.277 1 98.44 249 ILE B O 1
ATOM 6533 N N . ALA B 1 250 ? -6.551 -43.906 -0.815 1 98.12 250 ALA B N 1
ATOM 6534 C CA . ALA B 1 250 ? -6.98 -45.312 -0.822 1 98.12 250 ALA B CA 1
ATOM 6535 C C . ALA B 1 250 ? -8.469 -45.438 -0.511 1 98.12 250 ALA B C 1
ATOM 6537 O O . ALA B 1 250 ? -8.938 -44.938 0.524 1 98.12 250 ALA B O 1
ATOM 6538 N N . ASN B 1 251 ? -9.148 -46.031 -1.412 1 97.56 251 ASN B N 1
ATOM 6539 C CA . ASN B 1 251 ? -10.539 -46.438 -1.247 1 97.56 251 ASN B CA 1
ATOM 6540 C C . ASN B 1 251 ? -11.469 -45.219 -1.131 1 97.56 251 ASN B C 1
ATOM 6542 O O . ASN B 1 251 ? -12.594 -45.344 -0.638 1 97.56 251 ASN B O 1
ATOM 6546 N N . HIS B 1 252 ? -11.055 -44.062 -1.475 1 98.19 252 HIS B N 1
ATOM 6547 C CA . HIS B 1 252 ? -11.891 -42.875 -1.378 1 98.19 252 HIS B CA 1
ATOM 6548 C C . HIS B 1 252 ? -12.047 -42.219 -2.736 1 98.19 252 HIS B C 1
ATOM 6550 O O . HIS B 1 252 ? -11.133 -42.25 -3.561 1 98.19 252 HIS B O 1
ATOM 6556 N N . LYS B 1 253 ? -13.188 -41.625 -2.912 1 96.88 253 LYS B N 1
ATOM 6557 C CA . LYS B 1 253 ? -13.445 -40.812 -4.102 1 96.88 253 LYS B CA 1
ATOM 6558 C C . LYS B 1 253 ? -13.102 -39.344 -3.863 1 96.88 253 LYS B C 1
ATOM 6560 O O . LYS B 1 253 ? -13.266 -38.844 -2.75 1 96.88 253 LYS B O 1
ATOM 6565 N N . LEU B 1 254 ? -12.633 -38.75 -4.875 1 97.88 254 LEU B N 1
ATOM 6566 C CA . LEU B 1 254 ? -12.312 -37.312 -4.844 1 97.88 254 LEU B CA 1
ATOM 6567 C C . LEU B 1 254 ? -13.289 -36.531 -5.707 1 97.88 254 LEU B C 1
ATOM 6569 O O . LEU B 1 254 ? -13.344 -36.688 -6.926 1 97.88 254 LEU B O 1
ATOM 6573 N N . THR B 1 255 ? -14.055 -35.625 -5.102 1 98.31 255 THR B N 1
ATOM 6574 C CA . THR B 1 255 ? -14.953 -34.781 -5.875 1 98.31 255 THR B CA 1
ATOM 6575 C C . THR B 1 255 ? -14.352 -33.406 -6.059 1 98.31 255 THR B C 1
ATOM 6577 O O . THR B 1 255 ? -14.281 -32.625 -5.109 1 98.31 255 THR B O 1
ATOM 6580 N N . ILE B 1 256 ? -14.016 -33.125 -7.297 1 98.25 256 ILE B N 1
ATOM 6581 C CA . ILE B 1 256 ? -13.438 -31.812 -7.602 1 98.25 256 ILE B CA 1
ATOM 6582 C C . ILE B 1 256 ? -14.523 -30.734 -7.527 1 98.25 256 ILE B C 1
ATOM 6584 O O . ILE B 1 256 ? -15.602 -30.891 -8.117 1 98.25 256 ILE B O 1
ATOM 6588 N N . VAL B 1 257 ? -14.227 -29.609 -6.773 1 98.38 257 VAL B N 1
ATOM 6589 C CA . VAL B 1 257 ? -15.211 -28.547 -6.656 1 98.38 257 VAL B CA 1
ATOM 6590 C C . VAL B 1 257 ? -14.562 -27.203 -7.035 1 98.38 257 VAL B C 1
ATOM 6592 O O . VAL B 1 257 ? -15.242 -26.188 -7.113 1 98.38 257 VAL B O 1
ATOM 6595 N N . GLU B 1 258 ? -13.328 -27.234 -7.207 1 97.75 258 GLU B N 1
ATOM 6596 C CA . GLU B 1 258 ? -12.57 -26.047 -7.598 1 97.75 258 GLU B CA 1
ATOM 6597 C C . GLU B 1 258 ? -11.305 -26.422 -8.352 1 97.75 258 GLU B C 1
ATOM 6599 O O . GLU B 1 258 ? -10.648 -27.406 -8.016 1 97.75 258 GLU B O 1
ATOM 6604 N N . SER B 1 259 ? -10.945 -25.672 -9.383 1 97.56 259 SER B N 1
ATOM 6605 C CA . SER B 1 259 ? -9.703 -25.828 -10.125 1 97.56 259 SER B CA 1
ATOM 6606 C C . SER B 1 259 ? -9.094 -24.469 -10.477 1 97.56 259 SER B C 1
ATOM 6608 O O . SER B 1 259 ? -9.75 -23.641 -11.102 1 97.56 259 SER B O 1
ATOM 6610 N N . ASP B 1 260 ? -7.852 -24.266 -10.055 1 98.06 260 ASP B N 1
ATOM 6611 C CA . ASP B 1 260 ? -7.102 -23.047 -10.344 1 98.06 260 ASP B CA 1
ATOM 6612 C C . ASP B 1 260 ? -7.848 -21.812 -9.859 1 98.06 260 ASP B C 1
ATOM 6614 O O . ASP B 1 260 ? -8.016 -20.844 -10.609 1 98.06 260 ASP B O 1
ATOM 6618 N N . ALA B 1 261 ? -8.383 -21.969 -8.664 1 97.88 261 ALA B N 1
ATOM 6619 C CA . ALA B 1 261 ? -9.016 -20.875 -7.91 1 97.88 261 ALA B CA 1
ATOM 6620 C C . ALA B 1 261 ? -10.344 -20.469 -8.539 1 97.88 261 ALA B C 1
ATOM 6622 O O . ALA B 1 261 ? -10.758 -19.312 -8.453 1 97.88 261 ALA B O 1
ATOM 6623 N N . GLU B 1 262 ? -10.977 -21.391 -9.219 1 96.69 262 GLU B N 1
ATOM 6624 C CA . GLU B 1 262 ? -12.312 -21.188 -9.758 1 96.69 262 GLU B CA 1
ATOM 6625 C C . GLU B 1 262 ? -13.219 -22.375 -9.438 1 96.69 262 GLU B C 1
ATOM 6627 O O . GLU B 1 262 ? -12.844 -23.531 -9.656 1 96.69 262 GLU B O 1
ATOM 6632 N N . TYR B 1 263 ? -14.414 -22.047 -8.922 1 97 263 TYR B N 1
ATOM 6633 C CA . TYR B 1 263 ? -15.367 -23.109 -8.625 1 97 263 TYR B CA 1
ATOM 6634 C C . TYR B 1 263 ? -15.797 -23.812 -9.898 1 97 263 TYR B C 1
ATOM 6636 O O . TYR B 1 263 ? -15.953 -23.188 -10.945 1 97 263 TYR B O 1
ATOM 6644 N N . THR B 1 264 ? -15.969 -25.094 -9.781 1 97.25 264 THR B N 1
ATOM 6645 C CA . THR B 1 264 ? -16.438 -25.922 -10.891 1 97.25 264 THR B CA 1
ATOM 6646 C C . THR B 1 264 ? -17.703 -26.656 -10.516 1 97.25 264 THR B C 1
ATOM 6648 O O . THR B 1 264 ? -18.047 -26.766 -9.336 1 97.25 264 THR B O 1
ATOM 6651 N N . LYS B 1 265 ? -18.422 -27.047 -11.594 1 97.31 265 LYS B N 1
ATOM 6652 C CA . LYS B 1 265 ? -19.391 -28.109 -11.305 1 97.31 265 LYS B CA 1
ATOM 6653 C C . LYS B 1 265 ? -18.719 -29.328 -10.688 1 97.31 265 LYS B C 1
ATOM 6655 O O . LYS B 1 265 ? -17.625 -29.719 -11.109 1 97.31 265 LYS B O 1
ATOM 6660 N N . PRO B 1 266 ? -19.359 -29.781 -9.594 1 97.25 266 PRO B N 1
ATOM 6661 C CA . PRO B 1 266 ? -18.719 -30.953 -8.992 1 97.25 266 PRO B CA 1
ATOM 6662 C C . PRO B 1 266 ? -18.516 -32.094 -9.984 1 97.25 266 PRO B C 1
ATOM 6664 O O . PRO B 1 266 ? -19.391 -32.375 -10.82 1 97.25 266 PRO B O 1
ATOM 6667 N N . PHE B 1 267 ? -17.359 -32.688 -9.852 1 95.75 267 PHE B N 1
ATOM 6668 C CA . PHE B 1 267 ? -16.953 -33.75 -10.766 1 95.75 267 PHE B CA 1
ATOM 6669 C C . PHE B 1 267 ? -16.047 -34.75 -10.055 1 95.75 267 PHE B C 1
ATOM 6671 O O . PHE B 1 267 ? -15.078 -34.375 -9.391 1 95.75 267 PHE B O 1
ATOM 6678 N N . THR B 1 268 ? -16.375 -36.031 -10.18 1 95.88 268 THR B N 1
ATOM 6679 C CA . THR B 1 268 ? -15.562 -37.094 -9.555 1 95.88 268 THR B CA 1
ATOM 6680 C C . THR B 1 268 ? -14.797 -37.875 -10.617 1 95.88 268 THR B C 1
ATOM 6682 O O . THR B 1 268 ? -15.336 -38.844 -11.172 1 95.88 268 THR B O 1
ATOM 6685 N N . PRO B 1 269 ? -13.602 -37.562 -10.773 1 93.69 269 PRO B N 1
ATOM 6686 C CA . PRO B 1 269 ? -12.828 -38.312 -11.75 1 93.69 269 PRO B CA 1
ATOM 6687 C C . PRO B 1 269 ? -12.375 -39.656 -11.211 1 93.69 269 PRO B C 1
ATOM 6689 O O . PRO B 1 269 ? -12.305 -39.875 -9.992 1 93.69 269 PRO B O 1
ATOM 6692 N N . GLU B 1 270 ? -12.023 -40.531 -12.125 1 87.38 270 GLU B N 1
ATOM 6693 C CA . GLU B 1 270 ? -11.422 -41.812 -11.703 1 87.38 270 GLU B CA 1
ATOM 6694 C C . GLU B 1 270 ? -9.984 -41.594 -11.242 1 87.38 270 GLU B C 1
ATOM 6696 O O . GLU B 1 270 ? -9.523 -42.281 -10.32 1 87.38 270 GLU B O 1
ATOM 6701 N N . ARG B 1 271 ? -9.398 -40.75 -11.922 1 90.31 271 ARG B N 1
ATOM 6702 C CA . ARG B 1 271 ? -8.008 -40.406 -11.641 1 90.31 271 ARG B CA 1
ATOM 6703 C C . ARG B 1 271 ? -7.789 -38.906 -11.695 1 90.31 271 ARG B C 1
ATOM 6705 O O . ARG B 1 271 ? -8.352 -38.219 -12.555 1 90.31 271 ARG B O 1
ATOM 6712 N N . LEU B 1 272 ? -6.988 -38.5 -10.719 1 95.62 272 LEU B N 1
ATOM 6713 C CA . LEU B 1 272 ? -6.738 -37.062 -10.648 1 95.62 272 LEU B CA 1
ATOM 6714 C C . LEU B 1 272 ? -5.285 -36.75 -10.992 1 95.62 272 LEU B C 1
ATOM 6716 O O . LEU B 1 272 ? -4.367 -37.406 -10.477 1 95.62 272 LEU B O 1
ATOM 6720 N N . MET B 1 273 ? -5.105 -35.906 -11.945 1 96.75 273 MET B N 1
ATOM 6721 C CA . MET B 1 273 ? -3.785 -35.406 -12.305 1 96.75 273 MET B CA 1
ATOM 6722 C C . MET B 1 273 ? -3.68 -33.906 -12.008 1 96.75 273 MET B C 1
ATOM 6724 O O . MET B 1 273 ? -4.613 -33.156 -12.281 1 96.75 273 MET B O 1
ATOM 6728 N N . ILE B 1 274 ? -2.596 -33.438 -11.469 1 97.69 274 ILE B N 1
ATOM 6729 C CA . ILE B 1 274 ? -2.357 -32.031 -11.156 1 97.69 274 ILE B CA 1
ATOM 6730 C C . ILE B 1 274 ? -0.961 -31.641 -11.617 1 97.69 274 ILE B C 1
ATOM 6732 O O . ILE B 1 274 ? 0.033 -32.25 -11.227 1 97.69 274 ILE B O 1
ATOM 6736 N N . ALA B 1 275 ? -0.882 -30.656 -12.445 1 97.62 275 ALA B N 1
ATOM 6737 C CA . ALA B 1 275 ? 0.388 -30.203 -13.008 1 97.62 275 ALA B CA 1
ATOM 6738 C C . ALA B 1 275 ? 1.021 -29.125 -12.125 1 97.62 275 ALA B C 1
ATOM 6740 O O . ALA B 1 275 ? 0.338 -28.5 -11.312 1 97.62 275 ALA B O 1
ATOM 6741 N N . PRO B 1 276 ? 2.385 -28.922 -12.297 1 98.19 276 PRO B N 1
ATOM 6742 C CA . PRO B 1 276 ? 2.973 -27.766 -11.609 1 98.19 276 PRO B CA 1
ATOM 6743 C C . PRO B 1 276 ? 2.258 -26.469 -11.93 1 98.19 276 PRO B C 1
ATOM 6745 O O . PRO B 1 276 ? 1.991 -26.172 -13.102 1 98.19 276 PRO B O 1
ATOM 6748 N N . GLY B 1 277 ? 1.93 -25.781 -10.828 1 98.31 277 GLY B N 1
ATOM 6749 C CA . GLY B 1 277 ? 1.227 -24.516 -11.016 1 98.31 277 GLY B CA 1
ATOM 6750 C C . GLY B 1 277 ? -0.277 -24.641 -10.859 1 98.31 277 GLY B C 1
ATOM 6751 O O . GLY B 1 277 ? -0.977 -23.641 -10.703 1 98.31 277 GLY B O 1
ATOM 6752 N N . GLN B 1 278 ? -0.78 -25.844 -10.82 1 98.5 278 GLN B N 1
ATOM 6753 C CA . GLN B 1 278 ? -2.223 -26.016 -10.688 1 98.5 278 GLN B CA 1
ATOM 6754 C C . GLN B 1 278 ? -2.617 -26.203 -9.219 1 98.5 278 GLN B C 1
ATOM 6756 O O . GLN B 1 278 ? -1.799 -26.625 -8.406 1 98.5 278 GLN B O 1
ATOM 6761 N N . THR B 1 279 ? -3.826 -25.812 -8.953 1 98.81 279 THR B N 1
ATOM 6762 C CA . THR B 1 279 ? -4.5 -26.094 -7.688 1 98.81 279 THR B CA 1
ATOM 6763 C C . THR B 1 279 ? -5.84 -26.781 -7.926 1 98.81 279 THR B C 1
ATOM 6765 O O . THR B 1 279 ? -6.539 -26.469 -8.891 1 98.81 279 THR B O 1
ATOM 6768 N N . ILE B 1 280 ? -6.145 -27.75 -7.035 1 98.56 280 ILE B N 1
ATOM 6769 C CA . ILE B 1 280 ? -7.418 -28.469 -7.117 1 98.56 280 ILE B CA 1
ATOM 6770 C C . ILE B 1 280 ? -7.98 -28.688 -5.715 1 98.56 280 ILE B C 1
ATOM 6772 O O . ILE B 1 280 ? -7.277 -29.172 -4.828 1 98.56 280 ILE B O 1
ATOM 6776 N N . ASN B 1 281 ? -9.211 -28.25 -5.559 1 98.69 281 ASN B N 1
ATOM 6777 C CA . ASN B 1 281 ? -9.914 -28.578 -4.324 1 98.69 281 ASN B CA 1
ATOM 6778 C C . ASN B 1 281 ? -10.844 -29.781 -4.516 1 98.69 281 ASN B C 1
ATOM 6780 O O . ASN B 1 281 ? -11.609 -29.828 -5.477 1 98.69 281 ASN B O 1
ATOM 6784 N N . VAL B 1 282 ? -10.758 -30.688 -3.533 1 98.75 282 VAL B N 1
ATOM 6785 C CA . VAL B 1 282 ? -11.609 -31.875 -3.611 1 98.75 282 VAL B CA 1
ATOM 6786 C C . VAL B 1 282 ? -12.336 -32.062 -2.285 1 98.75 282 VAL B C 1
ATOM 6788 O O . VAL B 1 282 ? -11.789 -31.797 -1.219 1 98.75 282 VAL B O 1
ATOM 6791 N N . LEU B 1 283 ? -13.516 -32.5 -2.381 1 98.75 283 LEU B N 1
ATOM 6792 C CA . LEU B 1 283 ? -14.25 -33 -1.223 1 98.75 283 LEU B CA 1
ATOM 6793 C C . LEU B 1 283 ? -14.055 -34.5 -1.066 1 98.75 283 LEU B C 1
ATOM 6795 O O . LEU B 1 283 ? -14.141 -35.25 -2.045 1 98.75 283 LEU B O 1
ATOM 6799 N N . VAL B 1 284 ? -13.758 -34.906 0.135 1 98.62 284 VAL B N 1
ATOM 6800 C CA . VAL B 1 284 ? -13.586 -36.312 0.461 1 98.62 284 VAL B CA 1
ATOM 6801 C C . VAL B 1 284 ? -14.453 -36.688 1.66 1 98.62 284 VAL B C 1
ATOM 6803 O O . VAL B 1 284 ? -14.32 -36.094 2.736 1 98.62 284 VAL B O 1
ATOM 6806 N N . LYS B 1 285 ? -15.234 -37.625 1.454 1 98.44 285 LYS B N 1
ATOM 6807 C CA . LYS B 1 285 ? -16.047 -38.125 2.557 1 98.44 285 LYS B CA 1
ATOM 6808 C C . LYS B 1 285 ? -15.359 -39.312 3.26 1 98.44 285 LYS B C 1
ATOM 6810 O O . LYS B 1 285 ? -14.898 -40.25 2.609 1 98.44 285 LYS B O 1
ATOM 6815 N N . ALA B 1 286 ? -15.289 -39.219 4.57 1 98.44 286 ALA B N 1
ATOM 6816 C CA . ALA B 1 286 ? -14.766 -40.312 5.371 1 98.44 286 ALA B CA 1
ATOM 6817 C C . ALA B 1 286 ? -15.82 -41.406 5.574 1 98.44 286 ALA B C 1
ATOM 6819 O O . ALA B 1 286 ? -16.359 -41.562 6.676 1 98.44 286 ALA B O 1
ATOM 6820 N N . ASP B 1 287 ? -15.906 -42.219 4.602 1 98.25 287 ASP B N 1
ATOM 6821 C CA . ASP B 1 287 ? -17.016 -43.156 4.621 1 98.25 287 ASP B CA 1
ATOM 6822 C C . ASP B 1 287 ? -16.5 -44.594 4.555 1 98.25 287 ASP B C 1
ATOM 6824 O O . ASP B 1 287 ? -17.203 -45.5 4.09 1 98.25 287 ASP B O 1
ATOM 6828 N N . GLN B 1 288 ? -15.289 -44.844 4.938 1 97.81 288 GLN B N 1
ATOM 6829 C CA . GLN B 1 288 ? -14.688 -46.188 4.977 1 97.81 288 GLN B CA 1
ATOM 6830 C C . GLN B 1 288 ? -14.586 -46.688 6.406 1 97.81 288 GLN B C 1
ATOM 6832 O O . GLN B 1 288 ? -14.781 -45.938 7.359 1 97.81 288 GLN B O 1
ATOM 6837 N N . PRO B 1 289 ? -14.328 -48.062 6.574 1 96.62 289 PRO B N 1
ATOM 6838 C CA . PRO B 1 289 ? -14.086 -48.562 7.934 1 96.62 289 PRO B CA 1
ATOM 6839 C C . PRO B 1 289 ? -12.93 -47.844 8.625 1 96.62 289 PRO B C 1
ATOM 6841 O O . PRO B 1 289 ? -11.984 -47.406 7.965 1 96.62 289 PRO B O 1
ATOM 6844 N N . ILE B 1 290 ? -13.047 -47.781 9.953 1 96.81 290 ILE B N 1
ATOM 6845 C CA . ILE B 1 290 ? -12.023 -47.125 10.742 1 96.81 290 ILE B CA 1
ATOM 6846 C C . ILE B 1 290 ? -10.656 -47.719 10.438 1 96.81 290 ILE B C 1
ATOM 6848 O O . ILE B 1 290 ? -10.484 -48.938 10.523 1 96.81 290 ILE B O 1
ATOM 6852 N N . GLY B 1 291 ? -9.719 -46.906 9.984 1 96.19 291 GLY B N 1
ATOM 6853 C CA . GLY B 1 291 ? -8.391 -47.344 9.602 1 96.19 291 GLY B CA 1
ATOM 6854 C C . GLY B 1 291 ? -7.512 -46.219 9.109 1 96.19 291 GLY B C 1
ATOM 6855 O O . GLY B 1 291 ? -7.855 -45.031 9.273 1 96.19 291 GLY B O 1
ATOM 6856 N N . LYS B 1 292 ? -6.355 -46.625 8.742 1 95.62 292 LYS B N 1
ATOM 6857 C CA . LYS B 1 292 ? -5.387 -45.688 8.164 1 95.62 292 LYS B CA 1
ATOM 6858 C C . LYS B 1 292 ? -5.289 -45.875 6.648 1 95.62 292 LYS B C 1
ATOM 6860 O O . LYS B 1 292 ? -5.055 -47 6.168 1 95.62 292 LYS B O 1
ATOM 6865 N N . TYR B 1 293 ? -5.516 -44.812 5.895 1 97.94 293 TYR B N 1
ATOM 6866 C CA . TYR B 1 293 ? -5.508 -44.844 4.434 1 97.94 293 TYR B CA 1
ATOM 6867 C C . TYR B 1 293 ? -4.418 -43.938 3.873 1 97.94 293 TYR B C 1
ATOM 6869 O O . TYR B 1 293 ? -4.207 -42.812 4.367 1 97.94 293 TYR B O 1
ATOM 6877 N N . GLU B 1 294 ? -3.803 -44.406 2.826 1 97.94 294 GLU B N 1
ATOM 6878 C CA . GLU B 1 294 ? -2.744 -43.625 2.207 1 97.94 294 GLU B CA 1
ATOM 6879 C C . GLU B 1 294 ? -3.322 -42.562 1.296 1 97.94 294 GLU B C 1
ATOM 6881 O O . GLU B 1 294 ? -4.309 -42.781 0.595 1 97.94 294 GLU B O 1
ATOM 6886 N N . MET B 1 295 ? -2.801 -41.375 1.355 1 98.56 295 MET B N 1
ATOM 6887 C CA . MET B 1 295 ? -2.828 -40.375 0.288 1 98.56 295 MET B CA 1
ATOM 6888 C C . MET B 1 295 ? -1.516 -40.375 -0.487 1 98.56 295 MET B C 1
ATOM 6890 O O . MET B 1 295 ? -0.463 -40.062 0.069 1 98.56 295 MET B O 1
ATOM 6894 N N . ALA B 1 296 ? -1.579 -40.719 -1.753 1 98.44 296 ALA B N 1
ATOM 6895 C CA . ALA B 1 296 ? -0.334 -40.938 -2.482 1 98.44 296 ALA B CA 1
ATOM 6896 C C . ALA B 1 296 ? -0.198 -39.969 -3.648 1 98.44 296 ALA B C 1
ATOM 6898 O O . ALA B 1 296 ? -1.191 -39.594 -4.285 1 98.44 296 ALA B O 1
ATOM 6899 N N . VAL B 1 297 ? 1.008 -39.594 -3.855 1 98.12 297 VAL B N 1
ATOM 6900 C CA . VAL B 1 297 ? 1.397 -38.812 -5.012 1 98.12 297 VAL B CA 1
ATOM 6901 C C . VAL B 1 297 ? 2.457 -39.562 -5.82 1 98.12 297 VAL B C 1
ATOM 6903 O O . VAL B 1 297 ? 3.416 -40.094 -5.258 1 98.12 297 VAL B O 1
ATOM 6906 N N . GLY B 1 298 ? 2.293 -39.625 -7.121 1 97.38 298 GLY B N 1
ATOM 6907 C CA . GLY B 1 298 ? 3.246 -40.219 -8.047 1 97.38 298 GLY B CA 1
ATOM 6908 C C . GLY B 1 298 ? 3.318 -39.5 -9.375 1 97.38 298 GLY B C 1
ATOM 6909 O O . GLY B 1 298 ? 2.5 -38.625 -9.656 1 97.38 298 GLY B O 1
ATOM 6910 N N . PRO B 1 299 ? 4.219 -39.906 -10.172 1 96.81 299 PRO B N 1
ATOM 6911 C CA . PRO B 1 299 ? 4.5 -39.125 -11.383 1 96.81 299 PRO B CA 1
ATOM 6912 C C . PRO B 1 299 ? 3.504 -39.406 -12.508 1 96.81 299 PRO B C 1
ATOM 6914 O O . PRO B 1 299 ? 3.033 -40.531 -12.656 1 96.81 299 PRO B O 1
ATOM 6917 N N . TYR B 1 300 ? 3.096 -38.438 -13.219 1 96.44 300 TYR B N 1
ATOM 6918 C CA . TYR B 1 300 ? 2.674 -38.5 -14.617 1 96.44 300 TYR B CA 1
ATOM 6919 C C . TYR B 1 300 ? 3.805 -38.094 -15.555 1 96.44 300 TYR B C 1
ATOM 6921 O O . TYR B 1 300 ? 4.188 -36.938 -15.609 1 96.44 300 TYR B O 1
ATOM 6929 N N . MET B 1 301 ? 4.352 -39.062 -16.25 1 94.75 301 MET B N 1
ATOM 6930 C CA . MET B 1 301 ? 5.461 -38.812 -17.172 1 94.75 301 MET B CA 1
ATOM 6931 C C . MET B 1 301 ? 5.051 -39.094 -18.609 1 94.75 301 MET B C 1
ATOM 6933 O O . MET B 1 301 ? 5.105 -40.25 -19.062 1 94.75 301 MET B O 1
ATOM 6937 N N . SER B 1 302 ? 4.809 -38 -19.281 1 90.12 302 SER B N 1
ATOM 6938 C CA . SER B 1 302 ? 4.301 -38.156 -20.641 1 90.12 302 SER B CA 1
ATOM 6939 C C . SER B 1 302 ? 5.441 -38.156 -21.656 1 90.12 302 SER B C 1
ATOM 6941 O O . SER B 1 302 ? 5.27 -38.625 -22.781 1 90.12 302 SER B O 1
ATOM 6943 N N . ALA B 1 303 ? 6.551 -37.656 -21.297 1 89.56 303 ALA B N 1
ATOM 6944 C CA . ALA B 1 303 ? 7.695 -37.625 -22.203 1 89.56 303 ALA B CA 1
ATOM 6945 C C . ALA B 1 303 ? 8.359 -39 -22.297 1 89.56 303 ALA B C 1
ATOM 6947 O O . ALA B 1 303 ? 8.258 -39.812 -21.375 1 89.56 303 ALA B O 1
ATOM 6948 N N . GLN B 1 304 ? 9.055 -39.125 -23.375 1 87.69 304 GLN B N 1
ATOM 6949 C CA . GLN B 1 304 ? 9.766 -40.406 -23.562 1 87.69 304 GLN B CA 1
ATOM 6950 C C . GLN B 1 304 ? 11.234 -40.281 -23.188 1 87.69 304 GLN B C 1
ATOM 6952 O O . GLN B 1 304 ? 11.859 -39.25 -23.422 1 87.69 304 GLN B O 1
ATOM 6957 N N . ASN B 1 305 ? 11.711 -41.281 -22.547 1 86.56 305 ASN B N 1
ATOM 6958 C CA . ASN B 1 305 ? 13.125 -41.438 -22.25 1 86.56 305 ASN B CA 1
ATOM 6959 C C . ASN B 1 305 ? 13.609 -40.375 -21.281 1 86.56 305 ASN B C 1
ATOM 6961 O O . ASN B 1 305 ? 14.711 -39.844 -21.438 1 86.56 305 ASN B O 1
ATOM 6965 N N . VAL B 1 306 ? 12.836 -39.906 -20.469 1 90.5 306 VAL B N 1
ATOM 6966 C CA . VAL B 1 306 ? 13.188 -38.938 -19.438 1 90.5 306 VAL B CA 1
ATOM 6967 C C . VAL B 1 306 ? 13.242 -39.625 -18.078 1 90.5 306 VAL B C 1
ATOM 6969 O O . VAL B 1 306 ? 12.305 -40.312 -17.703 1 90.5 306 VAL B O 1
ATOM 6972 N N . PRO B 1 307 ? 14.367 -39.438 -17.406 1 91.38 307 PRO B N 1
ATOM 6973 C CA . PRO B 1 307 ? 14.422 -40.031 -16.062 1 91.38 307 PRO B CA 1
ATOM 6974 C C . PRO B 1 307 ? 13.438 -39.344 -15.102 1 91.38 307 PRO B C 1
ATOM 6976 O O . PRO B 1 307 ? 13.234 -38.156 -15.156 1 91.38 307 PRO B O 1
ATOM 6979 N N . PHE B 1 308 ? 12.781 -40.188 -14.219 1 93.12 308 PHE B N 1
ATOM 6980 C CA . PHE B 1 308 ? 11.875 -39.656 -13.211 1 93.12 308 PHE B CA 1
ATOM 6981 C C . PHE B 1 308 ? 11.867 -40.531 -11.969 1 93.12 308 PHE B C 1
ATOM 6983 O O . PHE B 1 308 ? 12.305 -41.688 -12.016 1 93.12 308 PHE B O 1
ATOM 6990 N N . GLN B 1 309 ? 11.508 -39.906 -10.883 1 94.44 309 GLN B N 1
ATOM 6991 C CA . GLN B 1 309 ? 11.328 -40.625 -9.625 1 94.44 309 GLN B CA 1
ATOM 6992 C C . GLN B 1 309 ? 10.086 -41.5 -9.672 1 94.44 309 GLN B C 1
ATOM 6994 O O . GLN B 1 309 ? 9.008 -41.062 -10.055 1 94.44 309 GLN B O 1
ATOM 6999 N N . ASN B 1 310 ? 10.25 -42.75 -9.281 1 94.19 310 ASN B N 1
ATOM 7000 C CA . ASN B 1 310 ? 9.117 -43.656 -9.422 1 94.19 310 ASN B CA 1
ATOM 7001 C C . ASN B 1 310 ? 8.594 -44.094 -8.07 1 94.19 310 ASN B C 1
ATOM 7003 O O . ASN B 1 310 ? 7.668 -44.906 -7.996 1 94.19 310 ASN B O 1
ATOM 7007 N N . ILE B 1 311 ? 9.227 -43.625 -7.016 1 96.81 311 ILE B N 1
ATOM 7008 C CA . ILE B 1 311 ? 8.719 -43.906 -5.676 1 96.81 311 ILE B CA 1
ATOM 7009 C C . ILE B 1 311 ? 7.73 -42.781 -5.27 1 96.81 311 ILE B C 1
ATOM 7011 O O . ILE B 1 311 ? 8.062 -41.594 -5.309 1 96.81 311 ILE B O 1
ATOM 7015 N N . SER B 1 312 ? 6.566 -43.219 -4.871 1 97.5 312 SER B N 1
ATOM 7016 C CA . SER B 1 312 ? 5.52 -42.25 -4.504 1 97.5 312 SER B CA 1
ATOM 7017 C C . SER B 1 312 ? 5.773 -41.656 -3.123 1 97.5 312 SER B C 1
ATOM 7019 O O . SER B 1 312 ? 6.359 -42.312 -2.258 1 97.5 312 SER B O 1
ATOM 7021 N N . ALA B 1 313 ? 5.387 -40.406 -2.936 1 98.56 313 ALA B N 1
ATOM 7022 C CA . ALA B 1 313 ? 5.215 -39.875 -1.59 1 98.56 313 ALA B CA 1
ATOM 7023 C C . ALA B 1 313 ? 3.871 -40.281 -0.997 1 98.56 313 ALA B C 1
ATOM 7025 O O . ALA B 1 313 ? 2.883 -40.438 -1.722 1 98.56 313 ALA B O 1
ATOM 7026 N N . VAL B 1 314 ? 3.895 -40.406 0.346 1 98.25 314 VAL B N 1
ATOM 7027 C CA . VAL B 1 314 ? 2.686 -40.906 0.992 1 98.25 314 VAL B CA 1
ATOM 7028 C C . VAL B 1 314 ? 2.389 -40.094 2.244 1 98.25 314 VAL B C 1
ATOM 7030 O O . VAL B 1 314 ? 3.285 -39.844 3.053 1 98.25 314 VAL B O 1
ATOM 7033 N N . ALA B 1 315 ? 1.18 -39.688 2.342 1 98.5 315 ALA B N 1
ATOM 7034 C CA . ALA B 1 315 ? 0.587 -39.156 3.57 1 98.5 315 ALA B CA 1
ATOM 7035 C C . ALA B 1 315 ? -0.52 -40.062 4.078 1 98.5 315 ALA B C 1
ATOM 7037 O O . ALA B 1 315 ? -0.867 -41.062 3.424 1 98.5 315 ALA B O 1
ATOM 7038 N N . HIS B 1 316 ? -1.02 -39.781 5.336 1 97.38 316 HIS B N 1
ATOM 7039 C CA . HIS B 1 316 ? -2.045 -40.625 5.902 1 97.38 316 HIS B CA 1
ATOM 7040 C C . HIS B 1 316 ? -3.359 -39.875 6.094 1 97.38 316 HIS B C 1
ATOM 7042 O O . HIS B 1 316 ? -3.367 -38.781 6.602 1 97.38 316 HIS B O 1
ATOM 7048 N N . PHE B 1 317 ? -4.383 -40.438 5.547 1 97.94 317 PHE B N 1
ATOM 7049 C CA . PHE B 1 317 ? -5.766 -40.125 5.887 1 97.94 317 PHE B CA 1
ATOM 7050 C C . PHE B 1 317 ? -6.277 -41.062 6.977 1 97.94 317 PHE B C 1
ATOM 7052 O O . PHE B 1 317 ? -6.805 -42.156 6.684 1 97.94 317 PHE B O 1
ATOM 7059 N N . GLN B 1 318 ? -6.195 -40.625 8.242 1 97 318 GLN B N 1
ATOM 7060 C CA . GLN B 1 318 ? -6.332 -41.5 9.391 1 97 318 GLN B CA 1
ATOM 7061 C C . GLN B 1 318 ? -7.645 -41.25 10.125 1 97 318 GLN B C 1
ATOM 7063 O O . GLN B 1 318 ? -7.879 -40.156 10.641 1 97 318 GLN B O 1
ATOM 7068 N N . TYR B 1 319 ? -8.391 -42.344 10.242 1 97.19 319 TYR B N 1
ATOM 7069 C CA . TYR B 1 319 ? -9.68 -42.25 10.93 1 97.19 319 TYR B CA 1
ATOM 7070 C C . TYR B 1 319 ? -9.484 -42.219 12.445 1 97.19 319 TYR B C 1
ATOM 7072 O O . TYR B 1 319 ? -8.656 -42.969 12.977 1 97.19 319 TYR B O 1
ATOM 7080 N N . SER B 1 320 ? -10.242 -41.25 13.008 1 95.25 320 SER B N 1
ATOM 7081 C CA . SER B 1 320 ? -10.273 -41.281 14.469 1 95.25 320 SER B CA 1
ATOM 7082 C C . SER B 1 320 ? -10.656 -42.688 14.961 1 95.25 320 SER B C 1
ATOM 7084 O O . SER B 1 320 ? -11.641 -43.281 14.5 1 95.25 320 SER B O 1
ATOM 7086 N N . GLY B 1 321 ? -9.906 -43.219 15.938 1 92.81 321 GLY B N 1
ATOM 7087 C CA . GLY B 1 321 ? -10.156 -44.531 16.469 1 92.81 321 GLY B CA 1
ATOM 7088 C C . GLY B 1 321 ? -9.258 -45.594 15.867 1 92.81 321 GLY B C 1
ATOM 7089 O O . GLY B 1 321 ? -9.203 -46.75 16.359 1 92.81 321 GLY B O 1
ATOM 7090 N N . ALA B 1 322 ? -8.641 -45.188 14.836 1 92.44 322 ALA B N 1
ATOM 7091 C CA . ALA B 1 322 ? -7.715 -46.125 14.227 1 92.44 322 ALA B CA 1
ATOM 7092 C C . ALA B 1 322 ? -6.535 -46.406 15.156 1 92.44 322 ALA B C 1
ATOM 7094 O O . ALA B 1 322 ? -6.062 -45.531 15.859 1 92.44 322 ALA B O 1
ATOM 7095 N N . SER B 1 323 ? -6.094 -47.688 15.164 1 86.56 323 SER B N 1
ATOM 7096 C CA . SER B 1 323 ? -4.926 -48.062 15.961 1 86.56 323 SER B CA 1
ATOM 7097 C C . SER B 1 323 ? -3.662 -47.406 15.406 1 86.56 323 SER B C 1
ATOM 7099 O O . SER B 1 323 ? -3.484 -47.312 14.195 1 86.56 323 SER B O 1
ATOM 7101 N N . LEU B 1 324 ? -2.881 -47.031 16.266 1 75.94 324 LEU B N 1
ATOM 7102 C CA . LEU B 1 324 ? -1.631 -46.375 15.875 1 75.94 324 LEU B CA 1
ATOM 7103 C C . LEU B 1 324 ? -0.713 -47.375 15.164 1 75.94 324 LEU B C 1
ATOM 7105 O O . LEU B 1 324 ? 0.176 -46.969 14.414 1 75.94 324 LEU B O 1
ATOM 7109 N N . THR B 1 325 ? -0.981 -48.625 15.391 1 80.06 325 THR B N 1
ATOM 7110 C CA . THR B 1 325 ? -0.113 -49.656 14.812 1 80.06 325 THR B CA 1
ATOM 7111 C C . THR B 1 325 ? -0.739 -50.25 13.555 1 80.06 325 THR B C 1
ATOM 7113 O O . THR B 1 325 ? -0.166 -51.156 12.938 1 80.06 325 THR B O 1
ATOM 7116 N N . SER B 1 326 ? -1.838 -49.656 13.203 1 82.75 326 SER B N 1
ATOM 7117 C CA . SER B 1 326 ? -2.51 -50.188 12.023 1 82.75 326 SER B CA 1
ATOM 7118 C C . SER B 1 326 ? -1.695 -49.938 10.758 1 82.75 326 SER B C 1
ATOM 7120 O O . SER B 1 326 ? -1.09 -48.875 10.617 1 82.75 326 SER B O 1
ATOM 7122 N N . LEU B 1 327 ? -1.687 -50.938 9.945 1 88.19 327 LEU B N 1
ATOM 7123 C CA . LEU B 1 327 ? -1.079 -50.75 8.633 1 88.19 327 LEU B CA 1
ATOM 7124 C C . LEU B 1 327 ? -1.961 -49.906 7.742 1 88.19 327 LEU B C 1
ATOM 7126 O O . LEU B 1 327 ? -3.188 -50.031 7.766 1 88.19 327 LEU B O 1
ATOM 7130 N N . SER B 1 328 ? -1.307 -49.062 7.004 1 93.31 328 SER B N 1
ATOM 7131 C CA . SER B 1 328 ? -2.068 -48.188 6.102 1 93.31 328 SER B CA 1
ATOM 7132 C C . SER B 1 328 ? -2.467 -48.938 4.832 1 93.31 328 SER B C 1
ATOM 7134 O O . SER B 1 328 ? -1.685 -49.75 4.301 1 93.31 328 SER B O 1
ATOM 7136 N N . GLN B 1 329 ? -3.74 -48.719 4.371 1 95.94 329 GLN B N 1
ATOM 7137 C CA . GLN B 1 329 ? -4.168 -49.219 3.072 1 95.94 329 GLN B CA 1
ATOM 7138 C C . GLN B 1 329 ? -3.529 -48.438 1.936 1 95.94 329 GLN B C 1
ATOM 7140 O O . GLN B 1 329 ? -3.613 -47.219 1.904 1 95.94 329 GLN B O 1
ATOM 7145 N N . PRO B 1 330 ? -2.949 -49.125 1.048 1 96.25 330 PRO B N 1
ATOM 7146 C CA . PRO B 1 330 ? -2.207 -48.438 -0.002 1 96.25 330 PRO B CA 1
ATOM 7147 C C . PRO B 1 330 ? -3.121 -47.719 -1.002 1 96.25 330 PRO B C 1
ATOM 7149 O O . PRO B 1 330 ? -4.184 -48.25 -1.351 1 96.25 330 PRO B O 1
ATOM 7152 N N . ALA B 1 331 ? -2.721 -46.594 -1.423 1 96.44 331 ALA B N 1
ATOM 7153 C CA . ALA B 1 331 ? -3.395 -45.875 -2.502 1 96.44 331 ALA B CA 1
ATOM 7154 C C . ALA B 1 331 ? -2.896 -46.344 -3.865 1 96.44 331 ALA B C 1
ATOM 7156 O O . ALA B 1 331 ? -1.703 -46.594 -4.043 1 96.44 331 ALA B O 1
ATOM 7157 N N . GLN B 1 332 ? -3.783 -46.438 -4.801 1 94.56 332 GLN B N 1
ATOM 7158 C CA . GLN B 1 332 ? -3.428 -46.844 -6.16 1 94.56 332 GLN B CA 1
ATOM 7159 C C . GLN B 1 332 ? -3.336 -45.625 -7.082 1 94.56 332 GLN B C 1
ATOM 7161 O O . GLN B 1 332 ? -4.211 -44.75 -7.059 1 94.56 332 GLN B O 1
ATOM 7166 N N . LEU B 1 333 ? -2.256 -45.625 -7.82 1 96.25 333 LEU B N 1
ATOM 7167 C CA . LEU B 1 333 ? -2.059 -44.594 -8.82 1 96.25 333 LEU B CA 1
ATOM 7168 C C . LEU B 1 333 ? -2.07 -45.156 -10.227 1 96.25 333 LEU B C 1
ATOM 7170 O O . LEU B 1 333 ? -1.77 -46.344 -10.414 1 96.25 333 LEU B O 1
ATOM 7174 N N . PRO B 1 334 ? -2.4 -44.344 -11.211 1 95.19 334 PRO B N 1
ATOM 7175 C CA . PRO B 1 334 ? -2.279 -44.812 -12.586 1 95.19 334 PRO B CA 1
ATOM 7176 C C . PRO B 1 334 ? -0.833 -45.094 -13 1 95.19 334 PRO B C 1
ATOM 7178 O O . PRO B 1 334 ? 0.096 -44.688 -12.297 1 95.19 334 PRO B O 1
ATOM 7181 N N . ALA B 1 335 ? -0.804 -45.844 -14.141 1 94.94 335 ALA B N 1
ATOM 7182 C CA . ALA B 1 335 ? 0.522 -45.906 -14.742 1 94.94 335 ALA B CA 1
ATOM 7183 C C . ALA B 1 335 ? 1.075 -44.531 -15.047 1 94.94 335 ALA B C 1
ATOM 7185 O O . ALA B 1 335 ? 0.326 -43.625 -15.414 1 94.94 335 ALA B O 1
ATOM 7186 N N . PHE B 1 336 ? 2.381 -44.406 -14.945 1 93.69 336 PHE B N 1
ATOM 7187 C CA . PHE B 1 336 ? 3.016 -43.094 -15 1 93.69 336 PHE B CA 1
ATOM 7188 C C . PHE B 1 336 ? 2.781 -42.438 -16.344 1 93.69 336 PHE B C 1
ATOM 7190 O O . PHE B 1 336 ? 2.92 -41.219 -16.484 1 93.69 336 PHE B O 1
ATOM 7197 N N . ASN B 1 337 ? 2.457 -43.156 -17.391 1 92.81 337 ASN B N 1
ATOM 7198 C CA . ASN B 1 337 ? 2.262 -42.594 -18.719 1 92.81 337 ASN B CA 1
ATOM 7199 C C . ASN B 1 337 ? 0.82 -42.75 -19.188 1 92.81 337 ASN B C 1
ATOM 7201 O O . ASN B 1 337 ? 0.562 -42.844 -20.391 1 92.81 337 ASN B O 1
ATOM 7205 N N . ASP B 1 338 ? -0.09 -42.812 -18.266 1 93.12 338 ASP B N 1
ATOM 7206 C CA . ASP B 1 338 ? -1.497 -43.031 -18.594 1 93.12 338 ASP B CA 1
ATOM 7207 C C . ASP B 1 338 ? -2.139 -41.719 -19.078 1 93.12 338 ASP B C 1
ATOM 7209 O O . ASP B 1 338 ? -2.795 -41.031 -18.312 1 93.12 338 ASP B O 1
ATOM 7213 N N . ASN B 1 339 ? -2.08 -41.562 -20.359 1 90.31 339 ASN B N 1
ATOM 7214 C CA . ASN B 1 339 ? -2.637 -40.344 -20.969 1 90.31 339 ASN B CA 1
ATOM 7215 C C . ASN B 1 339 ? -4.16 -40.344 -20.891 1 90.31 339 ASN B C 1
ATOM 7217 O O . ASN B 1 339 ? -4.777 -39.281 -20.875 1 90.31 339 ASN B O 1
ATOM 7221 N N . LEU B 1 340 ? -4.715 -41.438 -20.875 1 88.56 340 LEU B N 1
ATOM 7222 C CA . LEU B 1 340 ? -6.172 -41.531 -20.844 1 88.56 340 LEU B CA 1
ATOM 7223 C C . LEU B 1 340 ? -6.707 -41.031 -19.5 1 88.56 340 LEU B C 1
ATOM 7225 O O . LEU B 1 340 ? -7.77 -40.406 -19.438 1 88.56 340 LEU B O 1
ATOM 7229 N N . ALA B 1 341 ? -6.02 -41.312 -18.531 1 87.31 341 ALA B N 1
ATOM 7230 C CA . ALA B 1 341 ? -6.402 -40.844 -17.203 1 87.31 341 ALA B CA 1
ATOM 7231 C C . ALA B 1 341 ? -6.387 -39.312 -17.141 1 87.31 341 ALA B C 1
ATOM 7233 O O . ALA B 1 341 ? -7.289 -38.719 -16.578 1 87.31 341 ALA B O 1
ATOM 7234 N N . VAL B 1 342 ? -5.418 -38.781 -17.75 1 89.38 342 VAL B N 1
ATOM 7235 C CA . VAL B 1 342 ? -5.266 -37.312 -17.766 1 89.38 342 VAL B CA 1
ATOM 7236 C C . VAL B 1 342 ? -6.391 -36.688 -18.594 1 89.38 342 VAL B C 1
ATOM 7238 O O . VAL B 1 342 ? -6.996 -35.719 -18.188 1 89.38 342 VAL B O 1
ATOM 7241 N N . LYS B 1 343 ? -6.645 -37.281 -19.672 1 90.06 343 LYS B N 1
ATOM 7242 C CA . LYS B 1 343 ? -7.711 -36.781 -20.531 1 90.06 343 LYS B CA 1
ATOM 7243 C C . LYS B 1 343 ? -9.062 -36.812 -19.828 1 90.06 343 LYS B C 1
ATOM 7245 O O . LYS B 1 343 ? -9.867 -35.906 -19.953 1 90.06 343 LYS B O 1
ATOM 7250 N N . SER B 1 344 ? -9.336 -37.875 -19.188 1 86.31 344 SER B N 1
ATOM 7251 C CA . SER B 1 344 ? -10.609 -38.031 -18.5 1 86.31 344 SER B CA 1
ATOM 7252 C C . SER B 1 344 ? -10.797 -37 -17.422 1 86.31 344 SER B C 1
ATOM 7254 O O . SER B 1 344 ? -11.898 -36.469 -17.234 1 86.31 344 SER B O 1
ATOM 7256 N N . HIS B 1 345 ? -9.797 -36.719 -16.734 1 89.75 345 HIS B N 1
ATOM 7257 C CA . HIS B 1 345 ? -9.789 -35.656 -15.719 1 89.75 345 HIS B CA 1
ATOM 7258 C C . HIS B 1 345 ? -10.141 -34.312 -16.328 1 89.75 345 HIS B C 1
ATOM 7260 O O . HIS B 1 345 ? -11 -33.594 -15.82 1 89.75 345 HIS B O 1
ATOM 7266 N N . MET B 1 346 ? -9.609 -34 -17.406 1 90.38 346 MET B N 1
ATOM 7267 C CA . MET B 1 346 ? -9.805 -32.719 -18.062 1 90.38 346 MET B CA 1
ATOM 7268 C C . MET B 1 346 ? -11.195 -32.625 -18.688 1 90.38 346 MET B C 1
ATOM 7270 O O . MET B 1 346 ? -11.836 -31.562 -18.625 1 90.38 346 MET B O 1
ATOM 7274 N N . ASP B 1 347 ? -11.672 -33.719 -19.219 1 92.12 347 ASP B N 1
ATOM 7275 C CA . ASP B 1 347 ? -12.953 -33.75 -19.922 1 92.12 347 ASP B CA 1
ATOM 7276 C C . ASP B 1 347 ? -14.109 -33.438 -18.969 1 92.12 347 ASP B C 1
ATOM 7278 O O . ASP B 1 347 ? -15.148 -32.938 -19.391 1 92.12 347 ASP B O 1
ATOM 7282 N N . GLY B 1 348 ? -13.891 -33.75 -17.781 1 93.94 348 GLY B N 1
ATOM 7283 C CA . GLY B 1 348 ? -14.984 -33.625 -16.828 1 93.94 348 GLY B CA 1
ATOM 7284 C C . GLY B 1 348 ? -15.07 -32.25 -16.219 1 93.94 348 GLY B C 1
ATOM 7285 O O . GLY B 1 348 ? -16.094 -31.891 -15.609 1 93.94 348 GLY B O 1
ATOM 7286 N N . LEU B 1 349 ? -14.117 -31.422 -16.359 1 95.94 349 LEU B N 1
ATOM 7287 C CA . LEU B 1 349 ? -14.086 -30.094 -15.734 1 95.94 349 LEU B CA 1
ATOM 7288 C C . LEU B 1 349 ? -14.992 -29.125 -16.469 1 95.94 349 LEU B C 1
ATOM 7290 O O . LEU B 1 349 ? -14.883 -28.969 -17.688 1 95.94 349 LEU B O 1
ATOM 7294 N N . ARG B 1 350 ? -15.938 -28.5 -15.688 1 97 350 ARG B N 1
ATOM 7295 C CA . ARG B 1 350 ? -16.875 -27.516 -16.203 1 97 350 ARG B CA 1
ATOM 7296 C C . ARG B 1 350 ? -17 -26.328 -15.25 1 97 350 ARG B C 1
ATOM 7298 O O . ARG B 1 350 ? -17 -26.5 -14.031 1 97 350 ARG B O 1
ATOM 7305 N N . SER B 1 351 ? -17.109 -25.156 -15.82 1 96.38 351 SER B N 1
ATOM 7306 C CA . SER B 1 351 ? -17.312 -23.984 -14.984 1 96.38 351 SER B CA 1
ATOM 7307 C C . SER B 1 351 ? -18.719 -23.938 -14.406 1 96.38 351 SER B C 1
ATOM 7309 O O . SER B 1 351 ? -19.656 -24.469 -15.008 1 96.38 351 SER B O 1
ATOM 7311 N N . LEU B 1 352 ? -18.875 -23.312 -13.234 1 92.56 352 LEU B N 1
ATOM 7312 C CA . LEU B 1 352 ? -20.188 -23.094 -12.648 1 92.56 352 LEU B CA 1
ATOM 7313 C C . LEU B 1 352 ? -20.969 -22.047 -13.43 1 92.56 352 LEU B C 1
ATOM 7315 O O . LEU B 1 352 ? -22.172 -22.203 -13.664 1 92.56 352 LEU B O 1
ATOM 7319 N N . ASN B 1 353 ? -20.281 -20.984 -13.656 1 84.56 353 ASN B N 1
ATOM 7320 C CA . ASN B 1 353 ? -20.844 -19.859 -14.391 1 84.56 353 ASN B CA 1
ATOM 7321 C C . ASN B 1 353 ? -19.844 -19.25 -15.359 1 84.56 353 ASN B C 1
ATOM 7323 O O . ASN B 1 353 ? -18.766 -18.812 -14.953 1 84.56 353 ASN B O 1
ATOM 7327 N N . ALA B 1 354 ? -20.219 -19.375 -16.672 1 87.19 354 ALA B N 1
ATOM 7328 C CA . ALA B 1 354 ? -19.312 -18.781 -17.656 1 87.19 354 ALA B CA 1
ATOM 7329 C C . ALA B 1 354 ? -19.828 -17.422 -18.125 1 87.19 354 ALA B C 1
ATOM 7331 O O . ALA B 1 354 ? -19.953 -17.172 -19.328 1 87.19 354 ALA B O 1
ATOM 7332 N N . THR B 1 355 ? -19.953 -16.547 -17.172 1 82.44 355 THR B N 1
ATOM 7333 C CA . THR B 1 355 ? -20.641 -15.289 -17.422 1 82.44 355 THR B CA 1
ATOM 7334 C C . THR B 1 355 ? -19.797 -14.375 -18.297 1 82.44 355 THR B C 1
ATOM 7336 O O . THR B 1 355 ? -20.344 -13.586 -19.094 1 82.44 355 THR B O 1
ATOM 7339 N N . TYR B 1 356 ? -18.5 -14.547 -18.406 1 86.38 356 TYR B N 1
ATOM 7340 C CA . TYR B 1 356 ? -17.656 -13.578 -19.109 1 86.38 356 TYR B CA 1
ATOM 7341 C C . TYR B 1 356 ? -16.891 -14.25 -20.25 1 86.38 356 TYR B C 1
ATOM 7343 O O . TYR B 1 356 ? -15.875 -13.742 -20.703 1 86.38 356 TYR B O 1
ATOM 7351 N N . LEU B 1 357 ? -17.359 -15.375 -20.688 1 95.5 357 LEU B N 1
ATOM 7352 C CA . LEU B 1 357 ? -16.766 -16.062 -21.828 1 95.5 357 LEU B CA 1
ATOM 7353 C C . LEU B 1 357 ? -16.938 -15.25 -23.109 1 95.5 357 LEU B C 1
ATOM 7355 O O . LEU B 1 357 ? -18.078 -14.984 -23.531 1 95.5 357 LEU B O 1
ATOM 7359 N N . PRO B 1 358 ? -15.844 -14.844 -23.688 1 96.44 358 PRO B N 1
ATOM 7360 C CA . PRO B 1 358 ? -16.016 -14.133 -24.953 1 96.44 358 PRO B CA 1
ATOM 7361 C C . PRO B 1 358 ? -16.438 -15.047 -26.094 1 96.44 358 PRO B C 1
ATOM 7363 O O . PRO B 1 358 ? -15.711 -15.984 -26.438 1 96.44 358 PRO B O 1
ATOM 7366 N N . LEU B 1 359 ? -17.5 -14.734 -26.734 1 96.44 359 LEU B N 1
ATOM 7367 C CA . LEU B 1 359 ? -18 -15.539 -27.844 1 96.44 359 LEU B CA 1
ATOM 7368 C C . LEU B 1 359 ? -17.484 -15.008 -29.188 1 96.44 359 LEU B C 1
ATOM 7370 O O . LEU B 1 359 ? -17.172 -15.789 -30.078 1 96.44 359 LEU B O 1
ATOM 7374 N N . GLU B 1 360 ? -17.406 -13.648 -29.266 1 96.81 360 GLU B N 1
ATOM 7375 C CA . GLU B 1 360 ? -16.766 -13.031 -30.422 1 96.81 360 GLU B CA 1
ATOM 7376 C C . GLU B 1 360 ? -15.289 -12.766 -30.156 1 96.81 360 GLU B C 1
ATOM 7378 O O . GLU B 1 360 ? -14.914 -12.328 -29.062 1 96.81 360 GLU B O 1
ATOM 7383 N N . ILE B 1 361 ? -14.523 -13.109 -31.094 1 97.88 361 ILE B N 1
ATOM 7384 C CA . ILE B 1 361 ? -13.078 -13.008 -30.906 1 97.88 361 ILE B CA 1
ATOM 7385 C C . ILE B 1 361 ? -12.516 -11.922 -31.812 1 97.88 361 ILE B C 1
ATOM 7387 O O . ILE B 1 361 ? -12.805 -11.891 -33 1 97.88 361 ILE B O 1
ATOM 7391 N N . ASP B 1 362 ? -11.648 -11.023 -31.203 1 98.12 362 ASP B N 1
ATOM 7392 C CA . ASP B 1 362 ? -11.016 -9.938 -31.938 1 98.12 362 ASP B CA 1
ATOM 7393 C C . ASP B 1 362 ? -9.664 -10.375 -32.5 1 98.12 362 ASP B C 1
ATOM 7395 O O . ASP B 1 362 ? -9.242 -9.891 -33.562 1 98.12 362 ASP B O 1
ATOM 7399 N N . SER B 1 363 ? -8.969 -11.18 -31.812 1 98.19 363 SER B N 1
ATOM 7400 C CA . SER B 1 363 ? -7.629 -11.602 -32.188 1 98.19 363 SER B CA 1
ATOM 7401 C C . SER B 1 363 ? -7.469 -13.117 -32.062 1 98.19 363 SER B C 1
ATOM 7403 O O . SER B 1 363 ? -7.617 -13.672 -30.969 1 98.19 363 SER B O 1
ATOM 7405 N N . ASN B 1 364 ? -7.148 -13.766 -33.188 1 97.81 364 ASN B N 1
ATOM 7406 C CA . ASN B 1 364 ? -6.84 -15.188 -33.219 1 97.81 364 ASN B CA 1
ATOM 7407 C C . ASN B 1 364 ? -5.336 -15.438 -33.25 1 97.81 364 ASN B C 1
ATOM 7409 O O . ASN B 1 364 ? -4.676 -15.055 -34.219 1 97.81 364 ASN B O 1
ATOM 7413 N N . LEU B 1 365 ? -4.879 -16 -32.281 1 98.62 365 LEU B N 1
ATOM 7414 C CA . LEU B 1 365 ? -3.463 -16.344 -32.188 1 98.62 365 LEU B CA 1
ATOM 7415 C C . LEU B 1 365 ? -3.262 -17.844 -32.25 1 98.62 365 LEU B C 1
ATOM 7417 O O . LEU B 1 365 ? -4.105 -18.609 -31.781 1 98.62 365 LEU B O 1
ATOM 7421 N N . PHE B 1 366 ? -2.158 -18.281 -32.844 1 98.56 366 PHE B N 1
ATOM 7422 C CA . PHE B 1 366 ? -1.781 -19.672 -32.969 1 98.56 366 PHE B CA 1
ATOM 7423 C C . PHE B 1 366 ? -0.295 -19.859 -32.688 1 98.56 366 PHE B C 1
ATOM 7425 O O . PHE B 1 366 ? 0.551 -19.484 -33.5 1 98.56 366 PHE B O 1
ATOM 7432 N N . PHE B 1 367 ? -0.027 -20.5 -31.594 1 98.62 367 PHE B N 1
ATOM 7433 C CA . PHE B 1 367 ? 1.356 -20.719 -31.188 1 98.62 367 PHE B CA 1
ATOM 7434 C C . PHE B 1 367 ? 1.709 -22.188 -31.203 1 98.62 367 PHE B C 1
ATOM 7436 O O . PHE B 1 367 ? 1.046 -23 -30.547 1 98.62 367 PHE B O 1
ATOM 7443 N N . THR B 1 368 ? 2.75 -22.547 -31.938 1 97.81 368 THR B N 1
ATOM 7444 C CA . THR B 1 368 ? 3.357 -23.844 -31.719 1 97.81 368 THR B CA 1
ATOM 7445 C C . THR B 1 368 ? 4.242 -23.844 -30.484 1 97.81 368 THR B C 1
ATOM 7447 O O . THR B 1 368 ? 4.918 -22.844 -30.203 1 97.81 368 THR B O 1
ATOM 7450 N N . ILE B 1 369 ? 4.184 -24.938 -29.734 1 97.94 369 ILE B N 1
ATOM 7451 C CA . ILE B 1 369 ? 4.984 -25.031 -28.516 1 97.94 369 ILE B CA 1
ATOM 7452 C C . ILE B 1 369 ? 5.711 -26.375 -28.5 1 97.94 369 ILE B C 1
ATOM 7454 O O . ILE B 1 369 ? 5.176 -27.391 -28.953 1 97.94 369 ILE B O 1
ATOM 7458 N N . GLY B 1 370 ? 6.984 -26.359 -28 1 96.06 370 GLY B N 1
ATOM 7459 C CA . GLY B 1 370 ? 7.719 -27.609 -27.922 1 96.06 370 GLY B CA 1
ATOM 7460 C C . GLY B 1 370 ? 9.188 -27.422 -27.594 1 96.06 370 GLY B C 1
ATOM 7461 O O . GLY B 1 370 ? 9.617 -26.312 -27.266 1 96.06 370 GLY B O 1
ATOM 7462 N N . LEU B 1 371 ? 9.914 -28.516 -27.641 1 96.31 371 LEU B N 1
ATOM 7463 C CA . LEU B 1 371 ? 11.336 -28.547 -27.328 1 96.31 371 LEU B CA 1
ATOM 7464 C C . LEU B 1 371 ? 12.18 -28.453 -28.594 1 96.31 371 LEU B C 1
ATOM 7466 O O . LEU B 1 371 ? 11.727 -28.828 -29.672 1 96.31 371 LEU B O 1
ATOM 7470 N N . ASN B 1 372 ? 13.328 -27.938 -28.391 1 96.06 372 ASN B N 1
ATOM 7471 C CA . ASN B 1 372 ? 14.328 -27.797 -29.453 1 96.06 372 ASN B CA 1
ATOM 7472 C C . ASN B 1 372 ? 15.695 -28.312 -29 1 96.06 372 ASN B C 1
ATOM 7474 O O . ASN B 1 372 ? 15.922 -28.531 -27.797 1 96.06 372 ASN B O 1
ATOM 7478 N N . GLU B 1 373 ? 16.453 -28.609 -29.922 1 95.88 373 GLU B N 1
ATOM 7479 C CA . GLU B 1 373 ? 17.875 -28.891 -29.703 1 95.88 373 GLU B CA 1
ATOM 7480 C C . GLU B 1 373 ? 18.75 -28.031 -30.609 1 95.88 373 GLU B C 1
ATOM 7482 O O . GLU B 1 373 ? 18.703 -28.141 -31.828 1 95.88 373 GLU B O 1
ATOM 7487 N N . ASN B 1 374 ? 19.438 -27.234 -29.984 1 95.31 374 ASN B N 1
ATOM 7488 C CA . ASN B 1 374 ? 20.328 -26.328 -30.703 1 95.31 374 ASN B CA 1
ATOM 7489 C C . ASN B 1 374 ? 21.703 -26.969 -30.938 1 95.31 374 ASN B C 1
ATOM 7491 O O . ASN B 1 374 ? 22.109 -27.859 -30.188 1 95.31 374 ASN B O 1
ATOM 7495 N N . GLN B 1 375 ? 22.328 -26.406 -31.969 1 93.81 375 GLN B N 1
ATOM 7496 C CA . GLN B 1 375 ? 23.703 -26.828 -32.188 1 93.81 375 GLN B CA 1
ATOM 7497 C C . GLN B 1 375 ? 24.609 -26.375 -31.062 1 93.81 375 GLN B C 1
ATOM 7499 O O . GLN B 1 375 ? 24.438 -25.281 -30.516 1 93.81 375 GLN B O 1
ATOM 7504 N N . CYS B 1 376 ? 25.516 -27.281 -30.719 1 94 376 CYS B N 1
ATOM 7505 C CA . CYS B 1 376 ? 26.422 -27 -29.609 1 94 376 CYS B CA 1
ATOM 7506 C C . CYS B 1 376 ? 27.859 -26.797 -30.109 1 94 376 CYS B C 1
ATOM 7508 O O . CYS B 1 376 ? 28.406 -27.672 -30.781 1 94 376 CYS B O 1
ATOM 7510 N N . ASN B 1 377 ? 28.438 -25.594 -29.875 1 90.25 377 ASN B N 1
ATOM 7511 C CA . ASN B 1 377 ? 29.828 -25.312 -30.203 1 90.25 377 ASN B CA 1
ATOM 7512 C C . ASN B 1 377 ? 30.641 -24.953 -28.969 1 90.25 377 ASN B C 1
ATOM 7514 O O . ASN B 1 377 ? 31.641 -24.25 -29.047 1 90.25 377 ASN B O 1
ATOM 7518 N N . ARG B 1 378 ? 30.203 -25.469 -27.891 1 92.5 378 ARG B N 1
ATOM 7519 C CA . ARG B 1 378 ? 30.844 -25.141 -26.625 1 92.5 378 ARG B CA 1
ATOM 7520 C C . ARG B 1 378 ? 32.094 -25.969 -26.422 1 92.5 378 ARG B C 1
ATOM 7522 O O . ARG B 1 378 ? 32.281 -27 -27.078 1 92.5 378 ARG B O 1
ATOM 7529 N N . LYS B 1 379 ? 32.969 -25.422 -25.5 1 90.06 379 LYS B N 1
ATOM 7530 C CA . LYS B 1 379 ? 34.156 -26.156 -25.109 1 90.06 379 LYS B CA 1
ATOM 7531 C C . LYS B 1 379 ? 33.781 -27.422 -24.328 1 90.06 379 LYS B C 1
ATOM 7533 O O . LYS B 1 379 ? 32.781 -27.438 -23.609 1 90.06 379 LYS B O 1
ATOM 7538 N N . ASN B 1 380 ? 34.469 -28.484 -24.469 1 93.38 380 ASN B N 1
ATOM 7539 C CA . ASN B 1 380 ? 34.25 -29.766 -23.781 1 93.38 380 ASN B CA 1
ATOM 7540 C C . ASN B 1 380 ? 32.875 -30.328 -24.062 1 93.38 380 ASN B C 1
ATOM 7542 O O . ASN B 1 380 ? 32.062 -30.516 -23.141 1 93.38 380 ASN B O 1
ATOM 7546 N N . PRO B 1 381 ? 32.562 -30.625 -25.219 1 92.31 381 PRO B N 1
ATOM 7547 C CA . PRO B 1 381 ? 31.234 -31.031 -25.656 1 92.31 381 PRO B CA 1
ATOM 7548 C C . PRO B 1 381 ? 30.719 -32.25 -24.891 1 92.31 381 PRO B C 1
ATOM 7550 O O . PRO B 1 381 ? 29.516 -32.406 -24.703 1 92.31 381 PRO B O 1
ATOM 7553 N N . ASN B 1 382 ? 31.641 -33.094 -24.422 1 92.38 382 ASN B N 1
ATOM 7554 C CA . ASN B 1 382 ? 31.203 -34.25 -23.672 1 92.38 382 ASN B CA 1
ATOM 7555 C C . ASN B 1 382 ? 30.5 -33.875 -22.375 1 92.38 382 ASN B C 1
ATOM 7557 O O . ASN B 1 382 ? 29.625 -34.594 -21.906 1 92.38 382 ASN B O 1
ATOM 7561 N N . ARG B 1 383 ? 30.766 -32.688 -21.922 1 94.38 383 ARG B N 1
ATOM 7562 C CA . ARG B 1 383 ? 30.203 -32.25 -20.656 1 94.38 383 ARG B CA 1
ATOM 7563 C C . ARG B 1 383 ? 29.156 -31.141 -20.859 1 94.38 383 ARG B C 1
ATOM 7565 O O . ARG B 1 383 ? 28.344 -30.891 -19.984 1 94.38 383 ARG B O 1
ATOM 7572 N N . THR B 1 384 ? 29.234 -30.578 -22.047 1 95.56 384 THR B N 1
ATOM 7573 C CA . THR B 1 384 ? 28.453 -29.344 -22.188 1 95.56 384 THR B CA 1
ATOM 7574 C C . THR B 1 384 ? 27.438 -29.484 -23.312 1 95.56 384 THR B C 1
ATOM 7576 O O . THR B 1 384 ? 26.641 -28.578 -23.547 1 95.56 384 THR B O 1
ATOM 7579 N N . CYS B 1 385 ? 27.359 -30.531 -24.031 1 96.38 385 CYS B N 1
ATOM 7580 C CA . CYS B 1 385 ? 26.438 -30.797 -25.125 1 96.38 385 CYS B CA 1
ATOM 7581 C C . CYS B 1 385 ? 25.703 -32.125 -24.922 1 96.38 385 CYS B C 1
ATOM 7583 O O . CYS B 1 385 ? 25.812 -33.031 -25.75 1 96.38 385 CYS B O 1
ATOM 7585 N N . GLN B 1 386 ? 24.859 -32.094 -23.906 1 94.56 386 GLN B N 1
ATOM 7586 C CA . GLN B 1 386 ? 24.359 -33.375 -23.438 1 94.56 386 GLN B CA 1
ATOM 7587 C C . GLN B 1 386 ? 22.922 -33.625 -23.906 1 94.56 386 GLN B C 1
ATOM 7589 O O . GLN B 1 386 ? 22.25 -34.531 -23.406 1 94.56 386 GLN B O 1
ATOM 7594 N N . ALA B 1 387 ? 22.531 -32.875 -24.812 1 93.56 387 ALA B N 1
ATOM 7595 C CA . ALA B 1 387 ? 21.281 -33.25 -25.469 1 93.56 387 ALA B CA 1
ATOM 7596 C C . ALA B 1 387 ? 21.469 -34.5 -26.312 1 93.56 387 ALA B C 1
ATOM 7598 O O . ALA B 1 387 ? 22.609 -34.875 -26.625 1 93.56 387 ALA B O 1
ATOM 7599 N N . PRO B 1 388 ? 20.406 -35.156 -26.656 1 88.44 388 PRO B N 1
ATOM 7600 C CA . PRO B 1 388 ? 20.5 -36.5 -27.266 1 88.44 388 PRO B CA 1
ATOM 7601 C C . PRO B 1 388 ? 21.375 -36.5 -28.516 1 88.44 388 PRO B C 1
ATOM 7603 O O . PRO B 1 388 ? 22.031 -37.5 -28.812 1 88.44 388 PRO B O 1
ATOM 7606 N N . ASN B 1 389 ? 21.438 -35.5 -29.297 1 91.75 389 ASN B N 1
ATOM 7607 C CA . ASN B 1 389 ? 22.203 -35.469 -30.547 1 91.75 389 ASN B CA 1
ATOM 7608 C C . ASN B 1 389 ? 23.406 -34.531 -30.438 1 91.75 389 ASN B C 1
ATOM 7610 O O . ASN B 1 389 ? 23.734 -33.844 -31.391 1 91.75 389 ASN B O 1
ATOM 7614 N N . ARG B 1 390 ? 23.891 -34.469 -29.219 1 93 390 ARG B N 1
ATOM 7615 C CA . ARG B 1 390 ? 25.109 -33.719 -28.922 1 93 390 ARG B CA 1
ATOM 7616 C C . ARG B 1 390 ? 24.875 -32.219 -29.125 1 93 390 ARG B C 1
ATOM 7618 O O . ARG B 1 390 ? 25.734 -31.516 -29.672 1 93 390 ARG B O 1
ATOM 7625 N N . GLY B 1 391 ? 23.734 -31.859 -28.875 1 95.75 391 GLY B N 1
ATOM 7626 C CA . GLY B 1 391 ? 23.375 -30.453 -28.875 1 95.75 391 GLY B CA 1
ATOM 7627 C C . GLY B 1 391 ? 23.047 -29.922 -27.484 1 95.75 391 GLY B C 1
ATOM 7628 O O . GLY B 1 391 ? 23.5 -30.469 -26.484 1 95.75 391 GLY B O 1
ATOM 7629 N N . ILE B 1 392 ? 22.391 -28.766 -27.531 1 96.31 392 ILE B N 1
ATOM 7630 C CA . ILE B 1 392 ? 21.906 -28.141 -26.312 1 96.31 392 ILE B CA 1
ATOM 7631 C C . ILE B 1 392 ? 20.391 -28.047 -26.344 1 96.31 392 ILE B C 1
ATOM 7633 O O . ILE B 1 392 ? 19.812 -27.547 -27.312 1 96.31 392 ILE B O 1
ATOM 7637 N N . PHE B 1 393 ? 19.734 -28.484 -25.234 1 96.44 393 PHE B N 1
ATOM 7638 C CA . PHE B 1 393 ? 18.281 -28.422 -25.156 1 96.44 393 PHE B CA 1
ATOM 7639 C C . PHE B 1 393 ? 17.812 -26.969 -25.156 1 96.44 393 PHE B C 1
ATOM 7641 O O . PHE B 1 393 ? 18.453 -26.109 -24.547 1 96.44 393 PHE B O 1
ATOM 7648 N N . ALA B 1 394 ? 16.703 -26.75 -25.812 1 96.88 394 ALA B N 1
ATOM 7649 C CA . ALA B 1 394 ? 15.969 -25.5 -25.797 1 96.88 394 ALA B CA 1
ATOM 7650 C C . ALA B 1 394 ? 14.461 -25.75 -25.906 1 96.88 394 ALA B C 1
ATOM 7652 O O . ALA B 1 394 ? 14.031 -26.875 -26.094 1 96.88 394 ALA B O 1
ATOM 7653 N N . ALA B 1 395 ? 13.719 -24.75 -25.656 1 97.88 395 ALA B N 1
ATOM 7654 C CA . ALA B 1 395 ? 12.273 -24.734 -25.859 1 97.88 395 ALA B CA 1
ATOM 7655 C C . ALA B 1 395 ? 11.812 -23.422 -26.484 1 97.88 395 ALA B C 1
ATOM 7657 O O . ALA B 1 395 ? 12.516 -22.406 -26.406 1 97.88 395 ALA B O 1
ATOM 7658 N N . ALA B 1 396 ? 10.648 -23.531 -27.172 1 97.38 396 ALA B N 1
ATOM 7659 C CA . ALA B 1 396 ? 10.266 -22.328 -27.906 1 97.38 396 ALA B CA 1
ATOM 7660 C C . ALA B 1 396 ? 8.758 -22.281 -28.125 1 97.38 396 ALA B C 1
ATOM 7662 O O . ALA B 1 396 ? 8.07 -23.297 -28 1 97.38 396 ALA B O 1
ATOM 7663 N N . MET B 1 397 ? 8.312 -21.141 -28.328 1 97.88 397 MET B N 1
ATOM 7664 C CA . MET B 1 397 ? 7 -20.859 -28.906 1 97.88 397 MET B CA 1
ATOM 7665 C C . MET B 1 397 ? 7.141 -20.219 -30.297 1 97.88 397 MET B C 1
ATOM 7667 O O . MET B 1 397 ? 7.891 -19.266 -30.469 1 97.88 397 MET B O 1
ATOM 7671 N N . ASN B 1 398 ? 6.473 -20.828 -31.219 1 97.44 398 ASN B N 1
ATOM 7672 C CA . ASN B 1 398 ? 6.641 -20.422 -32.625 1 97.44 398 ASN B CA 1
ATOM 7673 C C . ASN B 1 398 ? 8.117 -20.359 -33 1 97.44 398 ASN B C 1
ATOM 7675 O O . ASN B 1 398 ? 8.547 -19.406 -33.656 1 97.44 398 ASN B O 1
ATOM 7679 N N . ASN B 1 399 ? 8.797 -21.25 -32.469 1 95.56 399 ASN B N 1
ATOM 7680 C CA . ASN B 1 399 ? 10.203 -21.484 -32.781 1 95.56 399 ASN B CA 1
ATOM 7681 C C . ASN B 1 399 ? 11.07 -20.312 -32.312 1 95.56 399 ASN B C 1
ATOM 7683 O O . ASN B 1 399 ? 12.164 -20.094 -32.812 1 95.56 399 ASN B O 1
ATOM 7687 N N . ILE B 1 400 ? 10.602 -19.578 -31.391 1 97.19 400 ILE B N 1
ATOM 7688 C CA . ILE B 1 400 ? 11.383 -18.531 -30.75 1 97.19 400 ILE B CA 1
ATOM 7689 C C . ILE B 1 400 ? 11.617 -18.875 -29.297 1 97.19 400 ILE B C 1
ATOM 7691 O O . ILE B 1 400 ? 10.664 -19.062 -28.531 1 97.19 400 ILE B O 1
ATOM 7695 N N . SER B 1 401 ? 12.875 -18.984 -28.906 1 98 401 SER B N 1
ATOM 7696 C CA . SER B 1 401 ? 13.273 -19.172 -27.516 1 98 401 SER B CA 1
ATOM 7697 C C . SER B 1 401 ? 13.484 -17.844 -26.828 1 98 401 SER B C 1
ATOM 7699 O O . SER B 1 401 ? 14.281 -17.016 -27.281 1 98 401 SER B O 1
ATOM 7701 N N . PHE B 1 402 ? 12.797 -17.656 -25.781 1 98.19 402 PHE B N 1
ATOM 7702 C CA . PHE B 1 402 ? 12.805 -16.375 -25.062 1 98.19 402 PHE B CA 1
ATOM 7703 C C . PHE B 1 402 ? 14.148 -16.141 -24.391 1 98.19 402 PHE B C 1
ATOM 7705 O O . PHE B 1 402 ? 14.695 -17.047 -23.75 1 98.19 402 PHE B O 1
ATOM 7712 N N . VAL B 1 403 ? 14.648 -14.992 -24.516 1 97.19 403 VAL B N 1
ATOM 7713 C CA . VAL B 1 403 ? 15.867 -14.562 -23.844 1 97.19 403 VAL B CA 1
ATOM 7714 C C . VAL B 1 403 ? 15.539 -13.516 -22.781 1 97.19 403 VAL B C 1
ATOM 7716 O O . VAL B 1 403 ? 14.922 -12.492 -23.094 1 97.19 403 VAL B O 1
ATOM 7719 N N . ARG B 1 404 ? 15.945 -13.742 -21.578 1 94.62 404 ARG B N 1
ATOM 7720 C CA . ARG B 1 404 ? 15.68 -12.812 -20.484 1 94.62 404 ARG B CA 1
ATOM 7721 C C . ARG B 1 404 ? 16.453 -11.508 -20.672 1 94.62 404 ARG B C 1
ATOM 7723 O O . ARG B 1 404 ? 17.656 -11.531 -20.891 1 94.62 404 ARG B O 1
ATOM 7730 N N . PRO B 1 405 ? 15.742 -10.367 -20.547 1 96.44 405 PRO B N 1
ATOM 7731 C CA . PRO B 1 405 ? 16.453 -9.094 -20.656 1 96.44 405 PRO B CA 1
ATOM 7732 C C . PRO B 1 405 ? 17.141 -8.68 -19.359 1 96.44 405 PRO B C 1
ATOM 7734 O O . PRO B 1 405 ? 17.031 -9.375 -18.344 1 96.44 405 PRO B O 1
ATOM 7737 N N . SER B 1 406 ? 17.875 -7.523 -19.438 1 94.69 406 SER B N 1
ATOM 7738 C CA . SER B 1 406 ? 18.594 -7.031 -18.266 1 94.69 406 SER B CA 1
ATOM 7739 C C . SER B 1 406 ? 17.766 -5.98 -17.516 1 94.69 406 SER B C 1
ATOM 7741 O O . SER B 1 406 ? 18.156 -5.539 -16.438 1 94.69 406 SER B O 1
ATOM 7743 N N . LEU B 1 407 ? 16.703 -5.57 -18.125 1 96.75 407 LEU B N 1
ATOM 7744 C CA . LEU B 1 407 ? 15.672 -4.711 -17.547 1 96.75 407 LEU B CA 1
ATOM 7745 C C . LEU B 1 407 ? 14.305 -5.371 -17.625 1 96.75 407 LEU B C 1
ATOM 7747 O O . LEU B 1 407 ? 14.016 -6.109 -18.562 1 96.75 407 LEU B O 1
ATOM 7751 N N . SER B 1 408 ? 13.539 -5.133 -16.578 1 97.25 408 SER B N 1
ATOM 7752 C CA . SER B 1 408 ? 12.227 -5.758 -16.672 1 97.25 408 SER B CA 1
ATOM 7753 C C . SER B 1 408 ? 11.453 -5.246 -17.875 1 97.25 408 SER B C 1
ATOM 7755 O O . SER B 1 408 ? 11.516 -4.059 -18.203 1 97.25 408 SER B O 1
ATOM 7757 N N . LEU B 1 409 ? 10.75 -6.051 -18.516 1 98.62 409 LEU B N 1
ATOM 7758 C CA . LEU B 1 409 ? 9.938 -5.695 -19.688 1 98.62 409 LEU B CA 1
ATOM 7759 C C . LEU B 1 409 ? 8.922 -4.617 -19.328 1 98.62 409 LEU B C 1
ATOM 7761 O O . LEU B 1 409 ? 8.672 -3.707 -20.125 1 98.62 409 LEU B O 1
ATOM 7765 N N . LEU B 1 410 ? 8.391 -4.727 -18.156 1 98.56 410 LEU B N 1
ATOM 7766 C CA . LEU B 1 410 ? 7.391 -3.766 -17.719 1 98.56 410 LEU B CA 1
ATOM 7767 C C . LEU B 1 410 ? 7.992 -2.369 -17.594 1 98.56 410 LEU B C 1
ATOM 7769 O O . LEU B 1 410 ? 7.375 -1.385 -18.016 1 98.56 410 LEU B O 1
ATOM 7773 N N . GLN B 1 411 ? 9.164 -2.248 -17 1 97.06 411 GLN B N 1
ATOM 7774 C CA . GLN B 1 411 ? 9.828 -0.955 -16.906 1 97.06 411 GLN B CA 1
ATOM 7775 C C . GLN B 1 411 ? 10.164 -0.401 -18.281 1 97.06 411 GLN B C 1
ATOM 7777 O O . GLN B 1 411 ? 9.969 0.789 -18.547 1 97.06 411 GLN B O 1
ATOM 7782 N N . ALA B 1 412 ? 10.68 -1.28 -19.141 1 98.12 412 ALA B N 1
ATOM 7783 C CA . ALA B 1 412 ? 11 -0.855 -20.5 1 98.12 412 ALA B CA 1
ATOM 7784 C C . ALA B 1 412 ? 9.766 -0.322 -21.219 1 98.12 412 ALA B C 1
ATOM 7786 O O . ALA B 1 412 ? 9.82 0.714 -21.891 1 98.12 412 ALA B O 1
ATOM 7787 N N . TYR B 1 413 ? 8.719 -1.018 -21.047 1 98.31 413 TYR B N 1
ATOM 7788 C CA . TYR B 1 413 ? 7.469 -0.625 -21.688 1 98.31 413 TYR B CA 1
ATOM 7789 C C . TYR B 1 413 ? 6.918 0.654 -21.062 1 98.31 413 TYR B C 1
ATOM 7791 O O . TYR B 1 413 ? 6.582 1.604 -21.781 1 98.31 413 TYR B O 1
ATOM 7799 N N . TYR B 1 414 ? 6.863 0.667 -19.766 1 96.5 414 TYR B N 1
ATOM 7800 C CA . TYR B 1 414 ? 6.246 1.774 -19.047 1 96.5 414 TYR B CA 1
ATOM 7801 C C . TYR B 1 414 ? 6.988 3.078 -19.312 1 96.5 414 TYR B C 1
ATOM 7803 O O . TYR B 1 414 ? 6.367 4.129 -19.484 1 96.5 414 TYR B O 1
ATOM 7811 N N . TYR B 1 415 ? 8.336 3.027 -19.406 1 94.56 415 TYR B N 1
ATOM 7812 C CA . TYR B 1 415 ? 9.148 4.223 -19.578 1 94.56 415 TYR B CA 1
ATOM 7813 C C . TYR B 1 415 ? 9.539 4.418 -21.031 1 94.56 415 TYR B C 1
ATOM 7815 O O . TYR B 1 415 ? 10.328 5.309 -21.359 1 94.56 415 TYR B O 1
ATOM 7823 N N . ASP B 1 416 ? 9.07 3.576 -21.922 1 95.12 416 ASP B N 1
ATOM 7824 C CA . ASP B 1 416 ? 9.344 3.643 -23.359 1 95.12 416 ASP B CA 1
ATOM 7825 C C . ASP B 1 416 ? 10.844 3.6 -23.625 1 95.12 416 ASP B C 1
ATOM 7827 O O . ASP B 1 416 ? 11.375 4.449 -24.344 1 95.12 416 ASP B O 1
ATOM 7831 N N . ILE B 1 417 ? 11.453 2.68 -22.922 1 96.12 417 ILE B N 1
ATOM 7832 C CA . ILE B 1 417 ? 12.875 2.459 -23.156 1 96.12 417 ILE B CA 1
ATOM 7833 C C . ILE B 1 417 ? 13.062 1.428 -24.266 1 96.12 417 ILE B C 1
ATOM 7835 O O . ILE B 1 417 ? 12.57 0.302 -24.172 1 96.12 417 ILE B O 1
ATOM 7839 N N . GLN B 1 418 ? 13.82 1.716 -25.266 1 95.06 418 GLN B N 1
ATOM 7840 C CA . GLN B 1 418 ? 13.977 0.862 -26.438 1 95.06 418 GLN B CA 1
ATOM 7841 C C . GLN B 1 418 ? 15.133 -0.121 -26.25 1 95.06 418 GLN B C 1
ATOM 7843 O O . GLN B 1 418 ? 16 0.09 -25.406 1 95.06 418 GLN B O 1
ATOM 7848 N N . GLY B 1 419 ? 15.07 -1.217 -26.953 1 96.5 419 GLY B N 1
ATOM 7849 C CA . GLY B 1 419 ? 16.219 -2.105 -27.047 1 96.5 419 GLY B CA 1
ATOM 7850 C C . GLY B 1 419 ? 16.094 -3.332 -26.156 1 96.5 419 GLY B C 1
ATOM 7851 O O . GLY B 1 419 ? 16.906 -4.254 -26.25 1 96.5 419 GLY B O 1
ATOM 7852 N N . TYR B 1 420 ? 15.047 -3.428 -25.422 1 97.44 420 TYR B N 1
ATOM 7853 C CA . TYR B 1 420 ? 14.961 -4.527 -24.469 1 97.44 420 TYR B CA 1
ATOM 7854 C C . TYR B 1 420 ? 14.008 -5.605 -24.953 1 97.44 420 TYR B C 1
ATOM 7856 O O . TYR B 1 420 ? 14.008 -6.73 -24.438 1 97.44 420 TYR B O 1
ATOM 7864 N N . TYR B 1 421 ? 13.148 -5.273 -25.844 1 98.19 421 TYR B N 1
ATOM 7865 C CA . TYR B 1 421 ? 12.266 -6.234 -26.5 1 98.19 421 TYR B CA 1
ATOM 7866 C C . TYR B 1 421 ? 11.875 -5.758 -27.891 1 98.19 421 TYR B C 1
ATOM 7868 O O . TYR B 1 421 ? 12.094 -4.598 -28.234 1 98.19 421 TYR B O 1
ATOM 7876 N N . THR B 1 422 ? 11.375 -6.68 -28.734 1 97.88 422 THR B N 1
ATOM 7877 C CA . THR B 1 422 ? 10.773 -6.328 -30.016 1 97.88 422 THR B CA 1
ATOM 7878 C C . THR B 1 422 ? 9.305 -6.73 -30.047 1 97.88 422 THR B C 1
ATOM 7880 O O . THR B 1 422 ? 8.945 -7.836 -29.625 1 97.88 422 THR B O 1
ATOM 7883 N N . PRO B 1 423 ? 8.445 -5.844 -30.453 1 97.5 423 PRO B N 1
ATOM 7884 C CA . PRO B 1 423 ? 7.004 -6.117 -30.453 1 97.5 423 PRO B CA 1
ATOM 7885 C C . PRO B 1 423 ? 6.551 -6.859 -31.719 1 97.5 423 PRO B C 1
ATOM 7887 O O . PRO B 1 423 ? 5.539 -6.492 -32.312 1 97.5 423 PRO B O 1
ATOM 7890 N N . ASN B 1 424 ? 7.262 -7.93 -32.156 1 97.31 424 ASN B N 1
ATOM 7891 C CA . ASN B 1 424 ? 6.973 -8.617 -33.406 1 97.31 424 ASN B CA 1
ATOM 7892 C C . ASN B 1 424 ? 6.934 -10.133 -33.219 1 97.31 424 ASN B C 1
ATOM 7894 O O . ASN B 1 424 ? 7.363 -10.883 -34.094 1 97.31 424 ASN B O 1
ATOM 7898 N N . PHE B 1 425 ? 6.562 -10.547 -32.031 1 98.25 425 PHE B N 1
ATOM 7899 C CA . PHE B 1 425 ? 6.332 -11.977 -31.891 1 98.25 425 PHE B CA 1
ATOM 7900 C C . PHE B 1 425 ? 5.309 -12.469 -32.906 1 98.25 425 PHE B C 1
ATOM 7902 O O . PHE B 1 425 ? 4.246 -11.867 -33.062 1 98.25 425 PHE B O 1
ATOM 7909 N N . PRO B 1 426 ? 5.555 -13.555 -33.594 1 97.25 426 PRO B N 1
ATOM 7910 C CA . PRO B 1 426 ? 4.641 -13.984 -34.656 1 97.25 426 PRO B CA 1
ATOM 7911 C C . PRO B 1 426 ? 3.275 -14.414 -34.125 1 97.25 426 PRO B C 1
ATOM 7913 O O . PRO B 1 426 ? 3.201 -15.094 -33.094 1 97.25 426 PRO B O 1
ATOM 7916 N N . LYS B 1 427 ? 2.213 -14.086 -34.781 1 97 427 LYS B N 1
ATOM 7917 C CA . LYS B 1 427 ? 0.856 -14.445 -34.375 1 97 427 LYS B CA 1
ATOM 7918 C C . LYS B 1 427 ? 0.534 -15.891 -34.781 1 97 427 LYS B C 1
ATOM 7920 O O . LYS B 1 427 ? -0.437 -16.469 -34.281 1 97 427 LYS B O 1
ATOM 7925 N N . LYS B 1 428 ? 1.275 -16.438 -35.688 1 96.38 428 LYS B N 1
ATOM 7926 C CA . LYS B 1 428 ? 1.149 -17.812 -36.156 1 96.38 428 LYS B CA 1
ATOM 7927 C C . LYS B 1 428 ? 2.518 -18.406 -36.469 1 96.38 428 LYS B C 1
ATOM 7929 O O . LYS B 1 428 ? 3.498 -17.688 -36.625 1 96.38 428 LYS B O 1
ATOM 7934 N N . PRO B 1 429 ? 2.512 -19.719 -36.5 1 94.56 429 PRO B N 1
ATOM 7935 C CA . PRO B 1 429 ? 3.805 -20.328 -36.812 1 94.56 429 PRO B CA 1
ATOM 7936 C C . PRO B 1 429 ? 4.367 -19.875 -38.156 1 94.56 429 PRO B C 1
ATOM 7938 O O . PRO B 1 429 ? 3.613 -19.688 -39.125 1 94.56 429 PRO B O 1
ATOM 7941 N N . LEU B 1 430 ? 5.645 -19.797 -38.25 1 84.81 430 LEU B N 1
ATOM 7942 C CA . LEU B 1 430 ? 6.332 -19.297 -39.438 1 84.81 430 LEU B CA 1
ATOM 7943 C C . LEU B 1 430 ? 6.23 -20.312 -40.562 1 84.81 430 LEU B C 1
ATOM 7945 O O . LEU B 1 430 ? 6.234 -19.922 -41.75 1 84.81 430 LEU B O 1
ATOM 7949 N N . LYS B 1 431 ? 6.215 -21.547 -40.219 1 87.56 431 LYS B N 1
ATOM 7950 C CA . LYS B 1 431 ? 6.066 -22.625 -41.188 1 87.56 431 LYS B CA 1
ATOM 7951 C C . LYS B 1 431 ? 4.918 -23.547 -40.812 1 87.56 431 LYS B C 1
ATOM 7953 O O . LYS B 1 431 ? 4.676 -23.797 -39.625 1 87.56 431 LYS B O 1
ATOM 7958 N N . ILE B 1 432 ? 4.289 -24.078 -41.906 1 90 432 ILE B N 1
ATOM 7959 C CA . ILE B 1 432 ? 3.166 -24.969 -41.656 1 90 432 ILE B CA 1
ATOM 7960 C C . ILE B 1 432 ? 3.52 -26.391 -42.125 1 90 432 ILE B C 1
ATOM 7962 O O . ILE B 1 432 ? 3.996 -26.594 -43.219 1 90 432 ILE B O 1
ATOM 7966 N N . TYR B 1 433 ? 3.369 -27.312 -41.25 1 92.31 433 TYR B N 1
ATOM 7967 C CA . TYR B 1 433 ? 3.543 -28.75 -41.469 1 92.31 433 TYR B CA 1
ATOM 7968 C C . TYR B 1 433 ? 2.75 -29.547 -40.438 1 92.31 433 TYR B C 1
ATOM 7970 O O . TYR B 1 433 ? 2.004 -28.969 -39.625 1 92.31 433 TYR B O 1
ATOM 7978 N N . ASP B 1 434 ? 2.791 -30.812 -40.656 1 95.56 434 ASP B N 1
ATOM 7979 C CA . ASP B 1 434 ? 2.277 -31.625 -39.562 1 95.56 434 ASP B CA 1
ATOM 7980 C C . ASP B 1 434 ? 3.117 -31.438 -38.312 1 95.56 434 ASP B C 1
ATOM 7982 O O . ASP B 1 434 ? 4.215 -31.984 -38.188 1 95.56 434 ASP B O 1
ATOM 7986 N N . PHE B 1 435 ? 2.562 -30.688 -37.406 1 96.06 435 PHE B N 1
ATOM 7987 C CA . PHE B 1 435 ? 3.34 -30.234 -36.25 1 96.06 435 PHE B CA 1
ATOM 7988 C C . PHE B 1 435 ? 3.695 -31.406 -35.344 1 96.06 435 PHE B C 1
ATOM 7990 O O . PHE B 1 435 ? 4.691 -31.359 -34.625 1 96.06 435 PHE B O 1
ATOM 7997 N N . VAL B 1 436 ? 2.947 -32.406 -35.344 1 95.31 436 VAL B N 1
ATOM 7998 C CA . VAL B 1 436 ? 3.121 -33.5 -34.375 1 95.31 436 VAL B CA 1
ATOM 7999 C C . VAL B 1 436 ? 3.945 -34.625 -35.031 1 95.31 436 VAL B C 1
ATOM 8001 O O . VAL B 1 436 ? 4.922 -35.094 -34.438 1 95.31 436 VAL B O 1
ATOM 8004 N N . TYR B 1 437 ? 3.598 -34.969 -36.281 1 92.44 437 TYR B N 1
ATOM 8005 C CA . TYR B 1 437 ? 4.195 -36.156 -36.875 1 92.44 437 TYR B CA 1
ATOM 8006 C C . TYR B 1 437 ? 5.148 -35.781 -38 1 92.44 437 TYR B C 1
ATOM 8008 O O . TYR B 1 437 ? 5.922 -36.625 -38.469 1 92.44 437 TYR B O 1
ATOM 8016 N N . GLY B 1 438 ? 5.168 -34.594 -38.344 1 89.69 438 GLY B N 1
ATOM 8017 C CA . GLY B 1 438 ? 5.98 -34.188 -39.469 1 89.69 438 GLY B CA 1
ATOM 8018 C C . GLY B 1 438 ? 6.887 -33.031 -39.188 1 89.69 438 GLY B C 1
ATOM 8019 O O . GLY B 1 438 ? 7.383 -32.344 -40.094 1 89.69 438 GLY B O 1
ATOM 8020 N N . ALA B 1 439 ? 7.098 -32.781 -38.062 1 85.25 439 ALA B N 1
ATOM 8021 C CA . ALA B 1 439 ? 7.969 -31.656 -37.688 1 85.25 439 ALA B CA 1
ATOM 8022 C C . ALA B 1 439 ? 9.422 -31.938 -38.062 1 85.25 439 ALA B C 1
ATOM 8024 O O . ALA B 1 439 ? 9.844 -33.094 -38.094 1 85.25 439 ALA B O 1
ATOM 8025 N N . PRO B 1 440 ? 10.172 -30.875 -38.469 1 81.88 440 PRO B N 1
ATOM 8026 C CA . PRO B 1 440 ? 11.609 -31.094 -38.594 1 81.88 440 PRO B CA 1
ATOM 8027 C C . PRO B 1 440 ? 12.219 -31.766 -37.375 1 81.88 440 PRO B C 1
ATOM 8029 O O . PRO B 1 440 ? 12.062 -31.266 -36.25 1 81.88 440 PRO B O 1
ATOM 8032 N N . ASN B 1 441 ? 12.969 -32.875 -37.594 1 83.94 441 ASN B N 1
ATOM 8033 C CA . ASN B 1 441 ? 13.367 -33.625 -36.438 1 83.94 441 ASN B CA 1
ATOM 8034 C C . ASN B 1 441 ? 14.773 -34.219 -36.594 1 83.94 441 ASN B C 1
ATOM 8036 O O . ASN B 1 441 ? 15.109 -35.188 -35.938 1 83.94 441 ASN B O 1
ATOM 8040 N N . ASN B 1 442 ? 15.5 -33.562 -37.531 1 88.44 442 ASN B N 1
ATOM 8041 C CA . ASN B 1 442 ? 16.906 -33.938 -37.625 1 88.44 442 ASN B CA 1
ATOM 8042 C C . ASN B 1 442 ? 17.781 -33.094 -36.688 1 88.44 442 ASN B C 1
ATOM 8044 O O . ASN B 1 442 ? 18.484 -32.188 -37.125 1 88.44 442 ASN B O 1
ATOM 8048 N N . ALA B 1 443 ? 17.891 -33.438 -35.531 1 84.38 443 ALA B N 1
ATOM 8049 C CA . ALA B 1 443 ? 18.562 -32.688 -34.469 1 84.38 443 ALA B CA 1
ATOM 8050 C C . ALA B 1 443 ? 20.078 -32.844 -34.562 1 84.38 443 ALA B C 1
ATOM 8052 O O . ALA B 1 443 ? 20.578 -33.938 -34.844 1 84.38 443 ALA B O 1
ATOM 8053 N N . PRO B 1 444 ? 20.781 -31.922 -34.438 1 83.12 444 PRO B N 1
ATOM 8054 C CA . PRO B 1 444 ? 20.438 -30.531 -34.125 1 83.12 444 PRO B CA 1
ATOM 8055 C C . PRO B 1 444 ? 20.391 -29.656 -35.406 1 83.12 444 PRO B C 1
ATOM 8057 O O . PRO B 1 444 ? 20.406 -28.438 -35.312 1 83.12 444 PRO B O 1
ATOM 8060 N N . ILE B 1 445 ? 20.391 -30.297 -36.5 1 79.31 445 ILE B N 1
ATOM 8061 C CA . ILE B 1 445 ? 20.578 -29.625 -37.781 1 79.31 445 ILE B CA 1
ATOM 8062 C C . ILE B 1 445 ? 19.375 -28.734 -38.062 1 79.31 445 ILE B C 1
ATOM 8064 O O . ILE B 1 445 ? 19.531 -27.547 -38.406 1 79.31 445 ILE B O 1
ATOM 8068 N N . ASP B 1 446 ? 18.156 -29.109 -37.875 1 85.56 446 ASP B N 1
ATOM 8069 C CA . ASP B 1 446 ? 17 -28.312 -38.281 1 85.56 446 ASP B CA 1
ATOM 8070 C C . ASP B 1 446 ? 16.016 -28.172 -37.125 1 85.56 446 ASP B C 1
ATOM 8072 O O . ASP B 1 446 ? 14.82 -28 -37.312 1 85.56 446 ASP B O 1
ATOM 8076 N N . THR B 1 447 ? 16.516 -28.344 -35.906 1 89.31 447 THR B N 1
ATOM 8077 C CA . THR B 1 447 ? 15.656 -28.281 -34.75 1 89.31 447 THR B CA 1
ATOM 8078 C C . THR B 1 447 ? 15.984 -27.062 -33.906 1 89.31 447 THR B C 1
ATOM 8080 O O . THR B 1 447 ? 15.43 -26.875 -32.812 1 89.31 447 THR B O 1
ATOM 8083 N N . SER B 1 448 ? 16.844 -26.25 -34.375 1 91.56 448 SER B N 1
ATOM 8084 C CA . SER B 1 448 ? 17.266 -25.078 -33.625 1 91.56 448 SER B CA 1
ATOM 8085 C C . SER B 1 448 ? 16.156 -24.031 -33.562 1 91.56 448 SER B C 1
ATOM 8087 O O . SER B 1 448 ? 15.461 -23.812 -34.562 1 91.56 448 SER B O 1
ATOM 8089 N N . ALA B 1 449 ? 16.016 -23.438 -32.438 1 93.81 449 ALA B N 1
ATOM 8090 C CA . ALA B 1 449 ? 15.078 -22.328 -32.281 1 93.81 449 ALA B CA 1
ATOM 8091 C C . ALA B 1 449 ? 15.797 -20.984 -32.438 1 93.81 449 ALA B C 1
ATOM 8093 O O . ALA B 1 449 ? 16.969 -20.875 -32.094 1 93.81 449 ALA B O 1
ATOM 8094 N N . MET B 1 450 ? 15.07 -20 -32.938 1 94.31 450 MET B N 1
ATOM 8095 C CA . MET B 1 450 ? 15.578 -18.625 -32.844 1 94.31 450 MET B CA 1
ATOM 8096 C C . MET B 1 450 ? 15.547 -18.109 -31.422 1 94.31 450 MET B C 1
ATOM 8098 O O . MET B 1 450 ? 14.75 -18.562 -30.609 1 94.31 450 MET B O 1
ATOM 8102 N N . LYS B 1 451 ? 16.484 -17.25 -31.156 1 96.06 451 LYS B N 1
ATOM 8103 C CA . LYS B 1 451 ? 16.547 -16.641 -29.828 1 96.06 451 LYS B CA 1
ATOM 8104 C C . LYS B 1 451 ? 16.172 -15.172 -29.875 1 96.06 451 LYS B C 1
ATOM 8106 O O . LYS B 1 451 ? 16.531 -14.461 -30.812 1 96.06 451 LYS B O 1
ATOM 8111 N N . GLY B 1 452 ? 15.344 -14.75 -28.828 1 96.88 452 GLY B N 1
ATOM 8112 C CA . GLY B 1 452 ? 15.039 -13.328 -28.719 1 96.88 452 GLY B CA 1
ATOM 8113 C C . GLY B 1 452 ? 14.008 -13.016 -27.656 1 96.88 452 GLY B C 1
ATOM 8114 O O . GLY B 1 452 ? 13.312 -13.914 -27.172 1 96.88 452 GLY B O 1
ATOM 8115 N N . THR B 1 453 ? 14.031 -11.789 -27.25 1 98.25 453 THR B N 1
ATOM 8116 C CA . THR B 1 453 ? 12.984 -11.273 -26.375 1 98.25 453 THR B CA 1
ATOM 8117 C C . THR B 1 453 ? 11.875 -10.609 -27.188 1 98.25 453 THR B C 1
ATOM 8119 O O . THR B 1 453 ? 11.914 -9.398 -27.422 1 98.25 453 THR B O 1
ATOM 8122 N N . LYS B 1 454 ? 10.914 -11.391 -27.609 1 97.69 454 LYS B N 1
ATOM 8123 C CA . LYS B 1 454 ? 9.828 -10.891 -28.438 1 97.69 454 LYS B CA 1
ATOM 8124 C C . LYS B 1 454 ? 8.5 -10.906 -27.688 1 97.69 454 LYS B C 1
ATOM 8126 O O . LYS B 1 454 ? 8.242 -11.812 -26.891 1 97.69 454 LYS B O 1
ATOM 8131 N N . VAL B 1 455 ? 7.695 -9.883 -27.922 1 98.56 455 VAL B N 1
ATOM 8132 C CA . VAL B 1 455 ? 6.418 -9.766 -27.234 1 98.56 455 VAL B CA 1
ATOM 8133 C C . VAL B 1 455 ? 5.297 -9.547 -28.25 1 98.56 455 VAL B C 1
ATOM 8135 O O . VAL B 1 455 ? 5.551 -9.164 -29.391 1 98.56 455 VAL B O 1
ATOM 8138 N N . THR B 1 456 ? 4.113 -9.875 -27.859 1 98.56 456 THR B N 1
ATOM 8139 C CA . THR B 1 456 ? 2.896 -9.508 -28.578 1 98.56 456 THR B CA 1
ATOM 8140 C C . THR B 1 456 ? 2.184 -8.352 -27.891 1 98.56 456 THR B C 1
ATOM 8142 O O . THR B 1 456 ? 1.968 -8.391 -26.672 1 98.56 456 THR B O 1
ATOM 8145 N N . VAL B 1 457 ? 1.825 -7.32 -28.672 1 98.62 457 VAL B N 1
ATOM 8146 C CA . VAL B 1 457 ? 1.145 -6.164 -28.094 1 98.62 457 VAL B CA 1
ATOM 8147 C C . VAL B 1 457 ? -0.352 -6.246 -28.391 1 98.62 457 VAL B C 1
ATOM 8149 O O . VAL B 1 457 ? -0.754 -6.449 -29.547 1 98.62 457 VAL B O 1
ATOM 8152 N N . LEU B 1 458 ? -1.169 -6.133 -27.391 1 98.75 458 LEU B N 1
ATOM 8153 C CA . LEU B 1 458 ? -2.623 -6.164 -27.5 1 98.75 458 LEU B CA 1
ATOM 8154 C C . LEU B 1 458 ? -3.238 -4.855 -27.016 1 98.75 458 LEU B C 1
ATOM 8156 O O . LEU B 1 458 ? -2.777 -4.277 -26.031 1 98.75 458 LEU B O 1
ATOM 8160 N N . GLU B 1 459 ? -4.312 -4.43 -27.734 1 98.38 459 GLU B N 1
ATOM 8161 C CA . GLU B 1 459 ? -5.094 -3.295 -27.25 1 98.38 459 GLU B CA 1
ATOM 8162 C C . GLU B 1 459 ? -5.957 -3.689 -26.062 1 98.38 459 GLU B C 1
ATOM 8164 O O . GLU B 1 459 ? -6.395 -4.836 -25.953 1 98.38 459 GLU B O 1
ATOM 8169 N N . PHE B 1 460 ? -6.168 -2.73 -25.234 1 98.06 460 PHE B N 1
ATOM 8170 C CA . PHE B 1 460 ? -7.059 -2.98 -24.109 1 98.06 460 PHE B CA 1
ATOM 8171 C C . PHE B 1 460 ? -8.438 -3.428 -24.594 1 98.06 460 PHE B C 1
ATOM 8173 O O . PHE B 1 460 ? -9.008 -2.818 -25.5 1 98.06 460 PHE B O 1
ATOM 8180 N N . GLY B 1 461 ? -8.938 -4.539 -24.016 1 97.62 461 GLY B N 1
ATOM 8181 C CA . GLY B 1 461 ? -10.281 -4.996 -24.328 1 97.62 461 GLY B CA 1
ATOM 8182 C C . GLY B 1 461 ? -10.305 -6.039 -25.438 1 97.62 461 GLY B C 1
ATOM 8183 O O . GLY B 1 461 ? -11.352 -6.645 -25.703 1 97.62 461 GLY B O 1
ATOM 8184 N N . THR B 1 462 ? -9.18 -6.293 -26 1 98.44 462 THR B N 1
ATOM 8185 C CA . THR B 1 462 ? -9.125 -7.27 -27.078 1 98.44 462 THR B CA 1
ATOM 8186 C C . THR B 1 462 ? -9.578 -8.641 -26.594 1 98.44 462 THR B C 1
ATOM 8188 O O . THR B 1 462 ? -9.094 -9.133 -25.578 1 98.44 462 THR B O 1
ATOM 8191 N N . LYS B 1 463 ? -10.547 -9.219 -27.266 1 98.5 463 LYS B N 1
ATOM 8192 C CA . LYS B 1 463 ? -10.953 -10.602 -27.047 1 98.5 463 LYS B CA 1
ATOM 8193 C C . LYS B 1 463 ? -10.078 -11.57 -27.828 1 98.5 463 LYS B C 1
ATOM 8195 O O . LYS B 1 463 ? -10.086 -11.562 -29.062 1 98.5 463 LYS B O 1
ATOM 8200 N N . VAL B 1 464 ? -9.398 -12.438 -27.078 1 98.81 464 VAL B N 1
ATOM 8201 C CA . VAL B 1 464 ? -8.344 -13.234 -27.688 1 98.81 464 VAL B CA 1
ATOM 8202 C C . VAL B 1 464 ? -8.719 -14.711 -27.656 1 98.81 464 VAL B C 1
ATOM 8204 O O . VAL B 1 464 ? -9.219 -15.211 -26.641 1 98.81 464 VAL B O 1
ATOM 8207 N N . GLN B 1 465 ? -8.539 -15.391 -28.719 1 98.75 465 GLN B N 1
ATOM 8208 C CA . GLN B 1 465 ? -8.406 -16.844 -28.75 1 98.75 465 GLN B CA 1
ATOM 8209 C C . GLN B 1 465 ? -6.973 -17.266 -29.078 1 98.75 465 GLN B C 1
ATOM 8211 O O . GLN B 1 465 ? -6.398 -16.812 -30.062 1 98.75 465 GLN B O 1
ATOM 8216 N N . LEU B 1 466 ? -6.418 -17.984 -28.25 1 98.88 466 LEU B N 1
ATOM 8217 C CA . LEU B 1 466 ? -5.074 -18.516 -28.453 1 98.88 466 LEU B CA 1
ATOM 8218 C C . LEU B 1 466 ? -5.098 -20.047 -28.562 1 98.88 466 LEU B C 1
ATOM 8220 O O . LEU B 1 466 ? -5.566 -20.719 -27.656 1 98.88 466 LEU B O 1
ATOM 8224 N N . VAL B 1 467 ? -4.641 -20.516 -29.656 1 98.81 467 VAL B N 1
ATOM 8225 C CA . VAL B 1 467 ? -4.438 -21.953 -29.828 1 98.81 467 VAL B CA 1
ATOM 8226 C C . VAL B 1 467 ? -2.977 -22.312 -29.562 1 98.81 467 VAL B C 1
ATOM 8228 O O . VAL B 1 467 ? -2.07 -21.719 -30.141 1 98.81 467 VAL B O 1
ATOM 8231 N N . LEU B 1 468 ? -2.783 -23.172 -28.688 1 98.81 468 LEU B N 1
ATOM 8232 C CA . LEU B 1 468 ? -1.473 -23.75 -28.406 1 98.81 468 LEU B CA 1
ATOM 8233 C C . LEU B 1 468 ? -1.348 -25.141 -29.016 1 98.81 468 LEU B C 1
ATOM 8235 O O . LEU B 1 468 ? -2.166 -26.031 -28.75 1 98.81 468 LEU B O 1
ATOM 8239 N N . GLN B 1 469 ? -0.321 -25.328 -29.828 1 98.44 469 GLN B N 1
ATOM 8240 C CA . GLN B 1 469 ? -0.115 -26.578 -30.562 1 98.44 469 GLN B CA 1
ATOM 8241 C C . GLN B 1 469 ? 1.228 -27.203 -30.219 1 98.44 469 GLN B C 1
ATOM 8243 O O . GLN B 1 469 ? 2.283 -26.641 -30.5 1 98.44 469 GLN B O 1
ATOM 8248 N N . ASP B 1 470 ? 1.15 -28.375 -29.594 1 97.75 470 ASP B N 1
ATOM 8249 C CA . ASP B 1 470 ? 2.357 -29.141 -29.312 1 97.75 470 ASP B CA 1
ATOM 8250 C C . ASP B 1 470 ? 3.057 -29.562 -30.609 1 97.75 470 ASP B C 1
ATOM 8252 O O . ASP B 1 470 ? 2.408 -29.75 -31.641 1 97.75 470 ASP B O 1
ATOM 8256 N N . THR B 1 471 ? 4.398 -29.688 -30.547 1 95.81 471 THR B N 1
ATOM 8257 C CA . THR B 1 471 ? 5.176 -30.094 -31.719 1 95.81 471 THR B CA 1
ATOM 8258 C C . THR B 1 471 ? 6.023 -31.328 -31.406 1 95.81 471 THR B C 1
ATOM 8260 O O . THR B 1 471 ? 6.5 -31.484 -30.281 1 95.81 471 THR B O 1
ATOM 8263 N N . GLY B 1 472 ? 6.262 -32.094 -32.375 1 93.94 472 GLY B N 1
ATOM 8264 C CA . GLY B 1 472 ? 7.117 -33.281 -32.25 1 93.94 472 GLY B CA 1
ATOM 8265 C C . GLY B 1 472 ? 8.531 -33.031 -32.719 1 93.94 472 GLY B C 1
ATOM 8266 O O . GLY B 1 472 ? 9.172 -33.938 -33.281 1 93.94 472 GLY B O 1
ATOM 8267 N N . THR B 1 473 ? 9.039 -31.828 -32.656 1 92.69 473 THR B N 1
ATOM 8268 C CA . THR B 1 473 ? 10.383 -31.484 -33.125 1 92.69 473 THR B CA 1
ATOM 8269 C C . THR B 1 473 ? 11.43 -32.375 -32.438 1 92.69 473 THR B C 1
ATOM 8271 O O . THR B 1 473 ? 12.281 -32.969 -33.094 1 92.69 473 THR B O 1
ATOM 8274 N N . ILE B 1 474 ? 11.383 -32.469 -31.125 1 92.62 474 ILE B N 1
ATOM 8275 C CA . ILE B 1 474 ? 12.25 -33.375 -30.391 1 92.62 474 ILE B CA 1
ATOM 8276 C C . ILE B 1 474 ? 11.422 -34.531 -29.859 1 92.62 474 ILE B C 1
ATOM 8278 O O . ILE B 1 474 ? 11.75 -35.688 -30.109 1 92.62 474 ILE B O 1
ATOM 8282 N N . THR B 1 475 ? 10.414 -34.188 -29.094 1 91.25 475 THR B N 1
ATOM 8283 C CA . THR B 1 475 ? 9.453 -35.156 -28.562 1 91.25 475 THR B CA 1
ATOM 8284 C C . THR B 1 475 ? 8.164 -34.438 -28.141 1 91.25 475 THR B C 1
ATOM 8286 O O . THR B 1 475 ? 8.148 -33.219 -28 1 91.25 475 THR B O 1
ATOM 8289 N N . THR B 1 476 ? 7.086 -35.281 -28.062 1 93.88 476 THR B N 1
ATOM 8290 C CA . THR B 1 476 ? 5.844 -34.719 -27.547 1 93.88 476 THR B CA 1
ATOM 8291 C C . THR B 1 476 ? 5.715 -35 -26.047 1 93.88 476 THR B C 1
ATOM 8293 O O . THR B 1 476 ? 6.148 -36.062 -25.562 1 93.88 476 THR B O 1
ATOM 8296 N N . GLU B 1 477 ? 5.184 -34.062 -25.344 1 94.69 477 GLU B N 1
ATOM 8297 C CA . GLU B 1 477 ? 4.875 -34.188 -23.922 1 94.69 477 GLU B CA 1
ATOM 8298 C C . GLU B 1 477 ? 3.82 -33.188 -23.5 1 94.69 477 GLU B C 1
ATOM 8300 O O . GLU B 1 477 ? 3.482 -32.281 -24.25 1 94.69 477 GLU B O 1
ATOM 8305 N N . ASN B 1 478 ? 3.189 -33.438 -22.375 1 96.19 478 ASN B N 1
ATOM 8306 C CA . ASN B 1 478 ? 2.236 -32.5 -21.812 1 96.19 478 ASN B CA 1
ATOM 8307 C C . ASN B 1 478 ? 2.924 -31.219 -21.344 1 96.19 478 ASN B C 1
ATOM 8309 O O . ASN B 1 478 ? 3.99 -31.281 -20.719 1 96.19 478 ASN B O 1
ATOM 8313 N N . HIS B 1 479 ? 2.424 -30.062 -21.703 1 97.56 479 HIS B N 1
ATOM 8314 C CA . HIS B 1 479 ? 2.982 -28.781 -21.297 1 97.56 479 HIS B CA 1
ATOM 8315 C C . HIS B 1 479 ? 1.977 -27.969 -20.484 1 97.56 479 HIS B C 1
ATOM 8317 O O . HIS B 1 479 ? 1.065 -27.359 -21.047 1 97.56 479 HIS B O 1
ATOM 8323 N N . PRO B 1 480 ? 2.096 -27.891 -19.141 1 98.12 480 PRO B N 1
ATOM 8324 C CA . PRO B 1 480 ? 1.263 -26.953 -18.391 1 98.12 480 PRO B CA 1
ATOM 8325 C C . PRO B 1 480 ? 1.585 -25.5 -18.688 1 98.12 480 PRO B C 1
ATOM 8327 O O . PRO B 1 480 ? 2.631 -24.984 -18.281 1 98.12 480 PRO B O 1
ATOM 8330 N N . MET B 1 481 ? 0.687 -24.812 -19.359 1 98.69 481 MET B N 1
ATOM 8331 C CA . MET B 1 481 ? 0.876 -23.422 -19.781 1 98.69 481 MET B CA 1
ATOM 8332 C C . MET B 1 481 ? 0.165 -22.484 -18.812 1 98.69 481 MET B C 1
ATOM 8334 O O . MET B 1 481 ? -1.017 -22.656 -18.516 1 98.69 481 MET B O 1
ATOM 8338 N N . HIS B 1 482 ? 0.875 -21.547 -18.344 1 98.69 482 HIS B N 1
ATOM 8339 C CA . HIS B 1 482 ? 0.373 -20.547 -17.391 1 98.69 482 HIS B CA 1
ATOM 8340 C C . HIS B 1 482 ? 0.438 -19.141 -17.984 1 98.69 482 HIS B C 1
ATOM 8342 O O . HIS B 1 482 ? 1.441 -18.766 -18.594 1 98.69 482 HIS B O 1
ATOM 8348 N N . LEU B 1 483 ? -0.62 -18.406 -17.875 1 98.75 483 LEU B N 1
ATOM 8349 C CA . LEU B 1 483 ? -0.678 -17.016 -18.281 1 98.75 483 LEU B CA 1
ATOM 8350 C C . LEU B 1 483 ? -0.811 -16.094 -17.062 1 98.75 483 LEU B C 1
ATOM 8352 O O . LEU B 1 483 ? -1.842 -16.094 -16.391 1 98.75 483 LEU B O 1
ATOM 8356 N N . HIS B 1 484 ? 0.242 -15.305 -16.828 1 98.75 484 HIS B N 1
ATOM 8357 C CA . HIS B 1 484 ? 0.224 -14.352 -15.727 1 98.75 484 HIS B CA 1
ATOM 8358 C C . HIS B 1 484 ? -0.865 -13.305 -15.922 1 98.75 484 HIS B C 1
ATOM 8360 O O . HIS B 1 484 ? -1.147 -12.898 -17.062 1 98.75 484 HIS B O 1
ATOM 8366 N N . GLY B 1 485 ? -1.486 -12.898 -14.797 1 98.31 485 GLY B N 1
ATOM 8367 C CA . GLY B 1 485 ? -2.412 -11.781 -14.812 1 98.31 485 GLY B CA 1
ATOM 8368 C C . GLY B 1 485 ? -3.781 -12.141 -15.352 1 98.31 485 GLY B C 1
ATOM 8369 O O . GLY B 1 485 ? -4.684 -11.305 -15.391 1 98.31 485 GLY B O 1
ATOM 8370 N N . TYR B 1 486 ? -3.945 -13.422 -15.742 1 97.69 486 TYR B N 1
ATOM 8371 C CA . TYR B 1 486 ? -5.207 -13.836 -16.344 1 97.69 486 TYR B CA 1
ATOM 8372 C C . TYR B 1 486 ? -5.586 -15.25 -15.906 1 97.69 486 TYR B C 1
ATOM 8374 O O . TYR B 1 486 ? -4.711 -16.047 -15.57 1 97.69 486 TYR B O 1
ATOM 8382 N N . SER B 1 487 ? -6.832 -15.422 -15.797 1 97.19 487 SER B N 1
ATOM 8383 C CA . SER B 1 487 ? -7.441 -16.719 -16.047 1 97.19 487 SER B CA 1
ATOM 8384 C C . SER B 1 487 ? -8.094 -16.766 -17.438 1 97.19 487 SER B C 1
ATOM 8386 O O . SER B 1 487 ? -8.344 -15.727 -18.031 1 97.19 487 SER B O 1
ATOM 8388 N N . PHE B 1 488 ? -8.25 -17.906 -17.953 1 98.25 488 PHE B N 1
ATOM 8389 C CA . PHE B 1 488 ? -8.797 -18.062 -19.297 1 98.25 488 PHE B CA 1
ATOM 8390 C C . PHE B 1 488 ? -9.766 -19.234 -19.359 1 98.25 488 PHE B C 1
ATOM 8392 O O . PHE B 1 488 ? -9.688 -20.156 -18.531 1 98.25 488 PHE B O 1
ATOM 8399 N N . TYR B 1 489 ? -10.609 -19.172 -20.312 1 98.19 489 TYR B N 1
ATOM 8400 C CA . TYR B 1 489 ? -11.5 -20.297 -20.609 1 98.19 489 TYR B CA 1
ATOM 8401 C C . TYR B 1 489 ? -10.836 -21.281 -21.547 1 98.19 489 TYR B C 1
ATOM 8403 O O . TYR B 1 489 ? -10.383 -20.922 -22.625 1 98.19 489 TYR B O 1
ATOM 8411 N N . VAL B 1 490 ? -10.758 -22.516 -21.094 1 98.25 490 VAL B N 1
ATOM 8412 C CA . VAL B 1 490 ? -10.289 -23.578 -21.969 1 98.25 490 VAL B CA 1
ATOM 8413 C C . VAL B 1 490 ? -11.453 -24.109 -22.812 1 98.25 490 VAL B C 1
ATOM 8415 O O . VAL B 1 490 ? -12.156 -25.031 -22.391 1 98.25 490 VAL B O 1
ATOM 8418 N N . VAL B 1 491 ? -11.531 -23.672 -24.047 1 98.25 491 VAL B N 1
ATOM 8419 C CA . VAL B 1 491 ? -12.758 -23.906 -24.797 1 98.25 491 VAL B CA 1
ATOM 8420 C C . VAL B 1 491 ? -12.617 -25.188 -25.609 1 98.25 491 VAL B C 1
ATOM 8422 O O . VAL B 1 491 ? -13.609 -25.734 -26.094 1 98.25 491 VAL B O 1
ATOM 8425 N N . GLY B 1 492 ? -11.367 -25.641 -25.75 1 97.94 492 GLY B N 1
ATOM 8426 C CA . GLY B 1 492 ? -11.18 -26.875 -26.484 1 97.94 492 GLY B CA 1
ATOM 8427 C C . GLY B 1 492 ? -9.773 -27.438 -26.375 1 97.94 492 GLY B C 1
ATOM 8428 O O . GLY B 1 492 ? -8.82 -26.688 -26.125 1 97.94 492 GLY B O 1
ATOM 8429 N N . TYR B 1 493 ? -9.664 -28.719 -26.594 1 97.5 493 TYR B N 1
ATOM 8430 C CA . TYR B 1 493 ? -8.383 -29.422 -26.672 1 97.5 493 TYR B CA 1
ATOM 8431 C C . TYR B 1 493 ? -8.539 -30.766 -27.359 1 97.5 493 TYR B C 1
ATOM 8433 O O . TYR B 1 493 ? -9.648 -31.297 -27.469 1 97.5 493 TYR B O 1
ATOM 8441 N N . GLY B 1 494 ? -7.371 -31.297 -27.812 1 95.62 494 GLY B N 1
ATOM 8442 C CA . GLY B 1 494 ? -7.402 -32.562 -28.516 1 95.62 494 GLY B CA 1
ATOM 8443 C C . GLY B 1 494 ? -6.02 -33.094 -28.859 1 95.62 494 GLY B C 1
ATOM 8444 O O . GLY B 1 494 ? -5.012 -32.531 -28.422 1 95.62 494 GLY B O 1
ATOM 8445 N N . THR B 1 495 ? -6.016 -34.188 -29.594 1 94.25 495 THR B N 1
ATOM 8446 C CA . THR B 1 495 ? -4.781 -34.812 -30.047 1 94.25 495 THR B CA 1
ATOM 8447 C C . THR B 1 495 ? -4.504 -34.469 -31.516 1 94.25 495 THR B C 1
ATOM 8449 O O . THR B 1 495 ? -5.43 -34.156 -32.25 1 94.25 495 THR B O 1
ATOM 8452 N N . GLY B 1 496 ? -3.277 -34.469 -31.812 1 95.88 496 GLY B N 1
ATOM 8453 C CA . GLY B 1 496 ? -2.891 -34.156 -33.188 1 95.88 496 GLY B CA 1
ATOM 8454 C C . GLY B 1 496 ? -2.871 -32.688 -33.469 1 95.88 496 GLY B C 1
ATOM 8455 O O . GLY B 1 496 ? -2.686 -31.859 -32.562 1 95.88 496 GLY B O 1
ATOM 8456 N N . ASN B 1 497 ? -2.965 -32.344 -34.781 1 97.06 497 ASN B N 1
ATOM 8457 C CA . ASN B 1 497 ? -2.943 -30.953 -35.219 1 97.06 497 ASN B CA 1
ATOM 8458 C C . ASN B 1 497 ? -4.305 -30.297 -35.031 1 97.06 497 ASN B C 1
ATOM 8460 O O . ASN B 1 497 ? -5.34 -30.891 -35.312 1 97.06 497 ASN B O 1
ATOM 8464 N N . TYR B 1 498 ? -4.234 -29.141 -34.531 1 97.31 498 TYR B N 1
ATOM 8465 C CA . TYR B 1 498 ? -5.453 -28.344 -34.469 1 97.31 498 TYR B CA 1
ATOM 8466 C C . TYR B 1 498 ? -6.02 -28.094 -35.875 1 97.31 498 TYR B C 1
ATOM 8468 O O . TYR B 1 498 ? -5.281 -27.719 -36.781 1 97.31 498 TYR B O 1
ATOM 8476 N N . ASN B 1 499 ? -7.207 -28.312 -36.062 1 95.81 499 ASN B N 1
ATOM 8477 C CA . ASN B 1 499 ? -7.984 -28 -37.25 1 95.81 499 ASN B CA 1
ATOM 8478 C C . ASN B 1 499 ? -9.281 -27.266 -36.906 1 95.81 499 ASN B C 1
ATOM 8480 O O . ASN B 1 499 ? -10.203 -27.875 -36.344 1 95.81 499 ASN B O 1
ATOM 8484 N N . PRO B 1 500 ? -9.359 -26.062 -37.312 1 93.38 500 PRO B N 1
ATOM 8485 C CA . PRO B 1 500 ? -10.523 -25.266 -36.906 1 93.38 500 PRO B CA 1
ATOM 8486 C C . PRO B 1 500 ? -11.836 -25.828 -37.438 1 93.38 500 PRO B C 1
ATOM 8488 O O . PRO B 1 500 ? -12.906 -25.562 -36.875 1 93.38 500 PRO B O 1
ATOM 8491 N N . LEU B 1 501 ? -11.789 -26.609 -38.5 1 92.62 501 LEU B N 1
ATOM 8492 C CA . LEU B 1 501 ? -12.992 -27.156 -39.094 1 92.62 501 LEU B CA 1
ATOM 8493 C C . LEU B 1 501 ? -13.539 -28.328 -38.281 1 92.62 501 LEU B C 1
ATOM 8495 O O . LEU B 1 501 ? -14.742 -28.578 -38.281 1 92.62 501 LEU B O 1
ATOM 8499 N N . ASN B 1 502 ? -12.688 -28.969 -37.562 1 92.06 502 ASN B N 1
ATOM 8500 C CA . ASN B 1 502 ? -13.117 -30.156 -36.875 1 92.06 502 ASN B CA 1
ATOM 8501 C C . ASN B 1 502 ? -12.992 -29.984 -35.344 1 92.06 502 ASN B C 1
ATOM 8503 O O . ASN B 1 502 ? -13.445 -30.844 -34.594 1 92.06 502 ASN B O 1
ATOM 8507 N N . ALA B 1 503 ? -12.43 -28.938 -34.969 1 93.94 503 ALA B N 1
ATOM 8508 C CA . ALA B 1 503 ? -12.25 -28.719 -33.562 1 93.94 503 ALA B CA 1
ATOM 8509 C C . ALA B 1 503 ? -13.594 -28.531 -32.844 1 93.94 503 ALA B C 1
ATOM 8511 O O . ALA B 1 503 ? -14.43 -27.734 -33.312 1 93.94 503 ALA B O 1
ATOM 8512 N N . LYS B 1 504 ? -13.883 -29.281 -31.859 1 92.62 504 LYS B N 1
ATOM 8513 C CA . LYS B 1 504 ? -15.07 -29.125 -31.031 1 92.62 504 LYS B CA 1
ATOM 8514 C C . LYS B 1 504 ? -14.805 -28.188 -29.844 1 92.62 504 LYS B C 1
ATOM 8516 O O . LYS B 1 504 ? -13.992 -28.516 -28.969 1 92.62 504 LYS B O 1
ATOM 8521 N N . LEU B 1 505 ? -15.508 -27.125 -29.797 1 96.56 505 LEU B N 1
ATOM 8522 C CA . LEU B 1 505 ? -15.305 -26.141 -28.75 1 96.56 505 LEU B CA 1
ATOM 8523 C C . LEU B 1 505 ? -16.484 -26.109 -27.797 1 96.56 505 LEU B C 1
ATOM 8525 O O . LEU B 1 505 ? -17.641 -26.188 -28.219 1 96.56 505 LEU B O 1
ATOM 8529 N N . ASN B 1 506 ? -16.234 -26.125 -26.516 1 97.12 506 ASN B N 1
ATOM 8530 C CA . ASN B 1 506 ? -17.25 -25.875 -25.484 1 97.12 506 ASN B CA 1
ATOM 8531 C C . ASN B 1 506 ? -17.406 -24.375 -25.219 1 97.12 506 ASN B C 1
ATOM 8533 O O . ASN B 1 506 ? -16.625 -23.797 -24.469 1 97.12 506 ASN B O 1
ATOM 8537 N N . LEU B 1 507 ? -18.5 -23.812 -25.766 1 96.94 507 LEU B N 1
ATOM 8538 C CA . LEU B 1 507 ? -18.75 -22.391 -25.578 1 96.94 507 LEU B CA 1
ATOM 8539 C C . LEU B 1 507 ? -19.891 -22.141 -24.594 1 96.94 507 LEU B C 1
ATOM 8541 O O . LEU B 1 507 ? -20.516 -21.078 -24.609 1 96.94 507 LEU B O 1
ATOM 8545 N N . VAL B 1 508 ? -20.203 -23.141 -23.781 1 95.88 508 VAL B N 1
ATOM 8546 C CA . VAL B 1 508 ? -21.312 -23.047 -22.844 1 95.88 508 VAL B CA 1
ATOM 8547 C C . VAL B 1 508 ? -20.766 -22.984 -21.422 1 95.88 508 VAL B C 1
ATOM 8549 O O . VAL B 1 508 ? -21.047 -22.016 -20.688 1 95.88 508 VAL B O 1
ATOM 8552 N N . ASP B 1 509 ? -19.906 -23.922 -21.016 1 96.88 509 ASP B N 1
ATOM 8553 C CA . ASP B 1 509 ? -19.391 -23.922 -19.656 1 96.88 509 ASP B CA 1
ATOM 8554 C C . ASP B 1 509 ? -17.953 -24.453 -19.609 1 96.88 509 ASP B C 1
ATOM 8556 O O . ASP B 1 509 ? -17.641 -25.344 -18.812 1 96.88 509 ASP B O 1
ATOM 8560 N N . PRO B 1 510 ? -17.141 -23.953 -20.469 1 97.75 510 PRO B N 1
ATOM 8561 C CA . PRO B 1 510 ? -15.734 -24.375 -20.391 1 97.75 510 PRO B CA 1
ATOM 8562 C C . PRO B 1 510 ? -15.102 -24.062 -19.031 1 97.75 510 PRO B C 1
ATOM 8564 O O . PRO B 1 510 ? -15.5 -23.109 -18.375 1 97.75 510 PRO B O 1
ATOM 8567 N N . PRO B 1 511 ? -14.172 -24.906 -18.641 1 96.69 511 PRO B N 1
ATOM 8568 C CA . PRO B 1 511 ? -13.5 -24.562 -17.391 1 96.69 511 PRO B CA 1
ATOM 8569 C C . PRO B 1 511 ? -12.703 -23.25 -17.484 1 96.69 511 PRO B C 1
ATOM 8571 O O . PRO B 1 511 ? -12.164 -22.938 -18.547 1 96.69 511 PRO B O 1
ATOM 8574 N N . TYR B 1 512 ? -12.719 -22.469 -16.453 1 97.25 512 TYR B N 1
ATOM 8575 C CA . TYR B 1 512 ? -11.961 -21.219 -16.281 1 97.25 512 TYR B CA 1
ATOM 8576 C C . TYR B 1 512 ? -10.742 -21.438 -15.398 1 97.25 512 TYR B C 1
ATOM 8578 O O . TYR B 1 512 ? -10.883 -21.75 -14.211 1 97.25 512 TYR B O 1
ATOM 8586 N N . MET B 1 513 ? -9.508 -21.359 -16 1 97 513 MET B N 1
ATOM 8587 C CA . MET B 1 513 ? -8.273 -21.781 -15.344 1 97 513 MET B CA 1
ATOM 8588 C C . MET B 1 513 ? -7.168 -20.75 -15.57 1 97 513 MET B C 1
ATOM 8590 O O . MET B 1 513 ? -7.301 -19.875 -16.422 1 97 513 MET B O 1
ATOM 8594 N N . ASN B 1 514 ? -6.121 -20.859 -14.758 1 98.12 514 ASN B N 1
ATOM 8595 C CA . ASN B 1 514 ? -4.965 -20.016 -15.023 1 98.12 514 ASN B CA 1
ATOM 8596 C C . ASN B 1 514 ? -3.771 -20.828 -15.508 1 98.12 514 ASN B C 1
ATOM 8598 O O . ASN B 1 514 ? -2.762 -20.266 -15.938 1 98.12 514 ASN B O 1
ATOM 8602 N N . THR B 1 515 ? -3.82 -22.109 -15.453 1 98.44 515 THR B N 1
ATOM 8603 C CA . THR B 1 515 ? -2.834 -23.062 -15.938 1 98.44 515 THR B CA 1
ATOM 8604 C C . THR B 1 515 ? -3.518 -24.266 -16.578 1 98.44 515 THR B C 1
ATOM 8606 O O . THR B 1 515 ? -4.445 -24.844 -16 1 98.44 515 THR B O 1
ATOM 8609 N N . PHE B 1 516 ? -3.086 -24.625 -17.766 1 96.94 516 PHE B N 1
ATOM 8610 C CA . PHE B 1 516 ? -3.68 -25.781 -18.438 1 96.94 516 PHE B CA 1
ATOM 8611 C C . PHE B 1 516 ? -2.609 -26.609 -19.141 1 96.94 516 PHE B C 1
ATOM 8613 O O . PHE B 1 516 ? -1.718 -26.062 -19.781 1 96.94 516 PHE B O 1
ATOM 8620 N N . GLY B 1 517 ? -2.734 -27.953 -18.953 1 96.88 517 GLY B N 1
ATOM 8621 C CA . GLY B 1 517 ? -1.828 -28.859 -19.625 1 96.88 517 GLY B CA 1
ATOM 8622 C C . GLY B 1 517 ? -2.215 -29.125 -21.062 1 96.88 517 GLY B C 1
ATOM 8623 O O . GLY B 1 517 ? -3.168 -29.859 -21.328 1 96.88 517 GLY B O 1
ATOM 8624 N N . VAL B 1 518 ? -1.466 -28.594 -21.984 1 98.06 518 VAL B N 1
ATOM 8625 C CA . VAL B 1 518 ? -1.678 -28.922 -23.391 1 98.06 518 VAL B CA 1
ATOM 8626 C C . VAL B 1 518 ? -1.4 -30.406 -23.609 1 98.06 518 VAL B C 1
ATOM 8628 O O . VAL B 1 518 ? -0.341 -30.922 -23.234 1 98.06 518 VAL B O 1
ATOM 8631 N N . PRO B 1 519 ? -2.301 -31.078 -24.25 1 96.44 519 PRO B N 1
ATOM 8632 C CA . PRO B 1 519 ? -2.168 -32.531 -24.375 1 96.44 519 PRO B CA 1
ATOM 8633 C C . PRO B 1 519 ? -0.928 -32.938 -25.156 1 96.44 519 PRO B C 1
ATOM 8635 O O . PRO B 1 519 ? -0.509 -32.25 -26.078 1 96.44 519 PRO B O 1
ATOM 8638 N N . VAL B 1 520 ? -0.426 -34.156 -24.828 1 96.19 520 VAL B N 1
ATOM 8639 C CA . VAL B 1 520 ? 0.715 -34.75 -25.516 1 96.19 520 VAL B CA 1
ATOM 8640 C C . VAL B 1 520 ? 0.412 -34.875 -27 1 96.19 520 VAL B C 1
ATOM 8642 O O . VAL B 1 520 ? -0.53 -35.594 -27.406 1 96.19 520 VAL B O 1
ATOM 8645 N N . GLY B 1 521 ? 1.224 -34.188 -27.781 1 96.44 521 GLY B N 1
ATOM 8646 C CA . GLY B 1 521 ? 1.004 -34.219 -29.219 1 96.44 521 GLY B CA 1
ATOM 8647 C C . GLY B 1 521 ? -0.343 -33.656 -29.625 1 96.44 521 GLY B C 1
ATOM 8648 O O . GLY B 1 521 ? -0.958 -34.156 -30.578 1 96.44 521 GLY B O 1
ATOM 8649 N N . GLY B 1 522 ? -0.797 -32.781 -28.875 1 97.06 522 GLY B N 1
ATOM 8650 C CA . GLY B 1 522 ? -2.119 -32.25 -29.156 1 97.06 522 GLY B CA 1
ATOM 8651 C C . GLY B 1 522 ? -2.156 -30.734 -29.125 1 97.06 522 GLY B C 1
ATOM 8652 O O . GLY B 1 522 ? -1.181 -30.078 -29.5 1 97.06 522 GLY B O 1
ATOM 8653 N N . TRP B 1 523 ? -3.359 -30.234 -28.906 1 98 523 TRP B N 1
ATOM 8654 C CA . TRP B 1 523 ? -3.586 -28.781 -28.922 1 98 523 TRP B CA 1
ATOM 8655 C C . TRP B 1 523 ? -4.59 -28.375 -27.844 1 98 523 TRP B C 1
ATOM 8657 O O . TRP B 1 523 ? -5.316 -29.219 -27.312 1 98 523 TRP B O 1
ATOM 8667 N N . ALA B 1 524 ? -4.582 -27.141 -27.5 1 98.56 524 ALA B N 1
ATOM 8668 C CA . ALA B 1 524 ? -5.566 -26.5 -26.625 1 98.56 524 ALA B CA 1
ATOM 8669 C C . ALA B 1 524 ? -5.926 -25.109 -27.125 1 98.56 524 ALA B C 1
ATOM 8671 O O . ALA B 1 524 ? -5.059 -24.359 -27.578 1 98.56 524 ALA B O 1
ATOM 8672 N N . ALA B 1 525 ? -7.188 -24.797 -27.078 1 98.69 525 ALA B N 1
ATOM 8673 C CA . ALA B 1 525 ? -7.688 -23.469 -27.391 1 98.69 525 ALA B CA 1
ATOM 8674 C C . ALA B 1 525 ? -8.188 -22.766 -26.141 1 98.69 525 ALA B C 1
ATOM 8676 O O . ALA B 1 525 ? -9.031 -23.297 -25.422 1 98.69 525 ALA B O 1
ATOM 8677 N N . ILE B 1 526 ? -7.684 -21.562 -25.875 1 98.69 526 ILE B N 1
ATOM 8678 C CA . ILE B 1 526 ? -8.094 -20.797 -24.703 1 98.69 526 ILE B CA 1
ATOM 8679 C C . ILE B 1 526 ? -8.586 -19.422 -25.125 1 98.69 526 ILE B C 1
ATOM 8681 O O . ILE B 1 526 ? -8.172 -18.891 -26.172 1 98.69 526 ILE B O 1
ATOM 8685 N N . ARG B 1 527 ? -9.469 -18.859 -24.328 1 98.69 527 ARG B N 1
ATOM 8686 C CA . ARG B 1 527 ? -10.008 -17.531 -24.594 1 98.69 527 ARG B CA 1
ATOM 8687 C C . ARG B 1 527 ? -9.883 -16.625 -23.375 1 98.69 527 ARG B C 1
ATOM 8689 O O . ARG B 1 527 ? -10.094 -17.078 -22.25 1 98.69 527 ARG B O 1
ATOM 8696 N N . PHE B 1 528 ? -9.492 -15.398 -23.562 1 98.12 528 PHE B N 1
ATOM 8697 C CA . PHE B 1 528 ? -9.445 -14.391 -22.5 1 98.12 528 PHE B CA 1
ATOM 8698 C C . PHE B 1 528 ? -9.633 -12.992 -23.078 1 98.12 528 PHE B C 1
ATOM 8700 O O . PHE B 1 528 ? -9.578 -12.805 -24.297 1 98.12 528 PHE B O 1
ATOM 8707 N N . VAL B 1 529 ? -9.945 -12.055 -22.281 1 98.06 529 VAL B N 1
ATOM 8708 C CA . VAL B 1 529 ? -10.039 -10.648 -22.656 1 98.06 529 VAL B CA 1
ATOM 8709 C C . VAL B 1 529 ? -8.828 -9.891 -22.125 1 98.06 529 VAL B C 1
ATOM 8711 O O . VAL B 1 529 ? -8.508 -9.961 -20.938 1 98.06 529 VAL B O 1
ATOM 8714 N N . ALA B 1 530 ? -8.141 -9.188 -23 1 98.25 530 ALA B N 1
ATOM 8715 C CA . ALA B 1 530 ? -6.984 -8.391 -22.609 1 98.25 530 ALA B CA 1
ATOM 8716 C C . ALA B 1 530 ? -7.414 -7.121 -21.875 1 98.25 530 ALA B C 1
ATOM 8718 O O . ALA B 1 530 ? -7.227 -6.012 -22.391 1 98.25 530 ALA B O 1
ATOM 8719 N N . ASN B 1 531 ? -7.824 -7.25 -20.672 1 97.31 531 ASN B N 1
ATOM 8720 C CA . ASN B 1 531 ? -8.398 -6.137 -19.922 1 97.31 531 ASN B CA 1
ATOM 8721 C C . ASN B 1 531 ? -7.598 -5.844 -18.656 1 97.31 531 ASN B C 1
ATOM 8723 O O . ASN B 1 531 ? -8.156 -5.41 -17.641 1 97.31 531 ASN B O 1
ATOM 8727 N N . ASN B 1 532 ? -6.422 -6.199 -18.672 1 97.69 532 ASN B N 1
ATOM 8728 C CA . ASN B 1 532 ? -5.465 -5.961 -17.594 1 97.69 532 ASN B CA 1
ATOM 8729 C C . ASN B 1 532 ? -4.172 -5.344 -18.109 1 97.69 532 ASN B C 1
ATOM 8731 O O . ASN B 1 532 ? -3.268 -6.062 -18.547 1 97.69 532 ASN B O 1
ATOM 8735 N N . PRO B 1 533 ? -4.094 -4.023 -18.062 1 98.12 533 PRO B N 1
ATOM 8736 C CA . PRO B 1 533 ? -2.904 -3.398 -18.656 1 98.12 533 PRO B CA 1
ATOM 8737 C C . PRO B 1 533 ? -1.611 -3.818 -17.953 1 98.12 533 PRO B C 1
ATOM 8739 O O . PRO B 1 533 ? -1.594 -4.004 -16.734 1 98.12 533 PRO B O 1
ATOM 8742 N N . GLY B 1 534 ? -0.544 -3.955 -18.703 1 98.56 534 GLY B N 1
ATOM 8743 C CA . GLY B 1 534 ? 0.739 -4.395 -18.172 1 98.56 534 GLY B CA 1
ATOM 8744 C C . GLY B 1 534 ? 1.456 -5.371 -19.094 1 98.56 534 GLY B C 1
ATOM 8745 O O . GLY B 1 534 ? 1.22 -5.383 -20.297 1 98.56 534 GLY B O 1
ATOM 8746 N N . VAL B 1 535 ? 2.449 -6.027 -18.547 1 98.81 535 VAL B N 1
ATOM 8747 C CA . VAL B 1 535 ? 3.213 -7.059 -19.25 1 98.81 535 VAL B CA 1
ATOM 8748 C C . VAL B 1 535 ? 2.973 -8.414 -18.578 1 98.81 535 VAL B C 1
ATOM 8750 O O . VAL B 1 535 ? 3.201 -8.57 -17.375 1 98.81 535 VAL B O 1
ATOM 8753 N N . TRP B 1 536 ? 2.52 -9.328 -19.359 1 98.88 536 TRP B N 1
ATOM 8754 C CA . TRP B 1 536 ? 2.062 -10.586 -18.781 1 98.88 536 TRP B CA 1
ATOM 8755 C C . TRP B 1 536 ? 2.766 -11.773 -19.438 1 98.88 536 TRP B C 1
ATOM 8757 O O . TRP B 1 536 ? 2.709 -11.938 -20.656 1 98.88 536 TRP B O 1
ATOM 8767 N N . PHE B 1 537 ? 3.297 -12.547 -18.562 1 98.56 537 PHE B N 1
ATOM 8768 C CA . PHE B 1 537 ? 4.148 -13.672 -18.938 1 98.56 537 PHE B CA 1
ATOM 8769 C C . PHE B 1 537 ? 3.305 -14.891 -19.297 1 98.56 537 PHE B C 1
ATOM 8771 O O . PHE B 1 537 ? 2.369 -15.242 -18.562 1 98.56 537 PHE B O 1
ATOM 8778 N N . LEU B 1 538 ? 3.506 -15.484 -20.453 1 98.81 538 LEU B N 1
ATOM 8779 C CA . LEU B 1 538 ? 3.008 -16.797 -20.844 1 98.81 538 LEU B CA 1
ATOM 8780 C C . LEU B 1 538 ? 4.145 -17.812 -20.906 1 98.81 538 LEU B C 1
ATOM 8782 O O . LEU B 1 538 ? 5.129 -17.594 -21.625 1 98.81 538 LEU B O 1
ATOM 8786 N N . HIS B 1 539 ? 3.977 -18.891 -20.188 1 98.56 539 HIS B N 1
ATOM 8787 C CA . HIS B 1 539 ? 5.102 -19.812 -20.203 1 98.56 539 HIS B CA 1
ATOM 8788 C C . HIS B 1 539 ? 4.676 -21.203 -19.734 1 98.56 539 HIS B C 1
ATOM 8790 O O . HIS B 1 539 ? 3.592 -21.375 -19.172 1 98.56 539 HIS B O 1
ATOM 8796 N N . CYS B 1 540 ? 5.5 -22.203 -20.094 1 98.62 540 CYS B N 1
ATOM 8797 C CA . CYS B 1 540 ? 5.352 -23.547 -19.531 1 98.62 540 CYS B CA 1
ATOM 8798 C C . CYS B 1 540 ? 5.766 -23.562 -18.062 1 98.62 540 CYS B C 1
ATOM 8800 O O . CYS B 1 540 ? 6.816 -23.031 -17.703 1 98.62 540 CYS B O 1
ATOM 8802 N N . HIS B 1 541 ? 4.98 -24.172 -17.234 1 98.19 541 HIS B N 1
ATOM 8803 C CA . HIS B 1 541 ? 5.195 -24.078 -15.797 1 98.19 541 HIS B CA 1
ATOM 8804 C C . HIS B 1 541 ? 6.113 -25.203 -15.312 1 98.19 541 HIS B C 1
ATOM 8806 O O . HIS B 1 541 ? 6.273 -25.406 -14.109 1 98.19 541 HIS B O 1
ATOM 8812 N N . LEU B 1 542 ? 6.711 -25.938 -16.25 1 97.81 542 LEU B N 1
ATOM 8813 C CA . LEU B 1 542 ? 7.902 -26.719 -15.922 1 97.81 542 LEU B CA 1
ATOM 8814 C C . LEU B 1 542 ? 9.141 -25.844 -15.898 1 97.81 542 LEU B C 1
ATOM 8816 O O . LEU B 1 542 ? 9.531 -25.266 -16.922 1 97.81 542 LEU B O 1
ATOM 8820 N N . ASP B 1 543 ? 9.75 -25.812 -14.781 1 97.5 543 ASP B N 1
ATOM 8821 C CA . ASP B 1 543 ? 10.828 -24.844 -14.594 1 97.5 543 ASP B CA 1
ATOM 8822 C C . ASP B 1 543 ? 11.984 -25.109 -15.555 1 97.5 543 ASP B C 1
ATOM 8824 O O . ASP B 1 543 ? 12.648 -24.188 -16 1 97.5 543 ASP B O 1
ATOM 8828 N N . LEU B 1 544 ? 12.258 -26.359 -15.828 1 97.19 544 LEU B N 1
ATOM 8829 C CA . LEU B 1 544 ? 13.297 -26.688 -16.797 1 97.19 544 LEU B CA 1
ATOM 8830 C C . LEU B 1 544 ? 12.977 -26.078 -18.172 1 97.19 544 LEU B C 1
ATOM 8832 O O . LEU B 1 544 ? 13.852 -25.5 -18.812 1 97.19 544 LEU B O 1
ATOM 8836 N N . HIS B 1 545 ? 11.734 -26.25 -18.594 1 97.88 545 HIS B N 1
ATOM 8837 C CA . HIS B 1 545 ? 11.32 -25.719 -19.891 1 97.88 545 HIS B CA 1
ATOM 8838 C C . HIS B 1 545 ? 11.414 -24.203 -19.906 1 97.88 545 HIS B C 1
ATOM 8840 O O . HIS B 1 545 ? 11.805 -23.609 -20.922 1 97.88 545 HIS B O 1
ATOM 8846 N N . LEU B 1 546 ? 11.023 -23.641 -18.828 1 97.94 546 LEU B N 1
ATOM 8847 C CA . LEU B 1 546 ? 11.141 -22.188 -18.719 1 97.94 546 LEU B CA 1
ATOM 8848 C C . LEU B 1 546 ? 12.594 -21.75 -18.844 1 97.94 546 LEU B C 1
ATOM 8850 O O . LEU B 1 546 ? 12.891 -20.781 -19.547 1 97.94 546 LEU B O 1
ATOM 8854 N N . SER B 1 547 ? 13.516 -22.422 -18.188 1 97.69 547 SER B N 1
ATOM 8855 C CA . SER B 1 547 ? 14.938 -22.109 -18.25 1 97.69 547 SER B CA 1
ATOM 8856 C C . SER B 1 547 ? 15.484 -22.281 -19.656 1 97.69 547 SER B C 1
ATOM 8858 O O . SER B 1 547 ? 16.469 -21.641 -20.031 1 97.69 547 SER B O 1
ATOM 8860 N N . TRP B 1 548 ? 14.805 -23.109 -20.438 1 97.88 548 TRP B N 1
ATOM 8861 C CA . TRP B 1 548 ? 15.219 -23.359 -21.812 1 97.88 548 TRP B CA 1
ATOM 8862 C C . TRP B 1 548 ? 14.625 -22.328 -22.75 1 97.88 548 TRP B C 1
ATOM 8864 O O . TRP B 1 548 ? 14.852 -22.391 -23.969 1 97.88 548 TRP B O 1
ATOM 8874 N N . GLY B 1 549 ? 13.773 -21.469 -22.25 1 98 549 GLY B N 1
ATOM 8875 C CA . GLY B 1 549 ? 13.281 -20.359 -23.062 1 98 549 GLY B CA 1
ATOM 8876 C C . GLY B 1 549 ? 11.82 -20.516 -23.453 1 98 549 GLY B C 1
ATOM 8877 O O . GLY B 1 549 ? 11.32 -19.781 -24.312 1 98 549 GLY B O 1
ATOM 8878 N N . PHE B 1 550 ? 11.086 -21.391 -22.828 1 98.12 550 PHE B N 1
ATOM 8879 C CA . PHE B 1 550 ? 9.703 -21.719 -23.156 1 98.12 550 PHE B CA 1
ATOM 8880 C C . PHE B 1 550 ? 8.75 -20.641 -22.656 1 98.12 550 PHE B C 1
ATOM 8882 O O . PHE B 1 550 ? 7.926 -20.891 -21.781 1 98.12 550 PHE B O 1
ATOM 8889 N N . SER B 1 551 ? 8.82 -19.438 -23.234 1 98.31 551 SER B N 1
ATOM 8890 C CA . SER B 1 551 ? 7.996 -18.344 -22.75 1 98.31 551 SER B CA 1
ATOM 8891 C C . SER B 1 551 ? 7.891 -17.234 -23.812 1 98.31 551 SER B C 1
ATOM 8893 O O . SER B 1 551 ? 8.602 -17.25 -24.812 1 98.31 551 SER B O 1
ATOM 8895 N N . MET B 1 552 ? 7.016 -16.438 -23.703 1 98.25 552 MET B N 1
ATOM 8896 C CA . MET B 1 552 ? 6.832 -15.133 -24.328 1 98.25 552 MET B CA 1
ATOM 8897 C C . MET B 1 552 ? 6.023 -14.211 -23.422 1 98.25 552 MET B C 1
ATOM 8899 O O . MET B 1 552 ? 5.637 -14.594 -22.312 1 98.25 552 MET B O 1
ATOM 8903 N N . ALA B 1 553 ? 5.879 -12.961 -23.844 1 98.75 553 ALA B N 1
ATOM 8904 C CA . ALA B 1 553 ? 5.098 -12.031 -23.031 1 98.75 553 ALA B CA 1
ATOM 8905 C C . ALA B 1 553 ? 4.102 -11.258 -23.891 1 98.75 553 ALA B C 1
ATOM 8907 O O . ALA B 1 553 ? 4.359 -10.984 -25.062 1 98.75 553 ALA B O 1
ATOM 8908 N N . PHE B 1 554 ? 2.969 -10.93 -23.281 1 98.81 554 PHE B N 1
ATOM 8909 C CA . PHE B 1 554 ? 2.002 -9.992 -23.844 1 98.81 554 PHE B CA 1
ATOM 8910 C C . PHE B 1 554 ? 2.162 -8.609 -23.219 1 98.81 554 PHE B C 1
ATOM 8912 O O . PHE B 1 554 ? 2.365 -8.492 -22.016 1 98.81 554 PHE B O 1
ATOM 8919 N N . ILE B 1 555 ? 2.176 -7.625 -24.031 1 98.81 555 ILE B N 1
ATOM 8920 C CA . ILE B 1 555 ? 1.944 -6.266 -23.562 1 98.81 555 ILE B CA 1
ATOM 8921 C C . ILE B 1 555 ? 0.493 -5.867 -23.812 1 98.81 555 ILE B C 1
ATOM 8923 O O . ILE B 1 555 ? 0.016 -5.945 -24.953 1 98.81 555 ILE B O 1
ATOM 8927 N N . VAL B 1 556 ? -0.22 -5.547 -22.812 1 98.81 556 VAL B N 1
ATOM 8928 C CA . VAL B 1 556 ? -1.576 -5.023 -22.938 1 98.81 556 VAL B CA 1
ATOM 8929 C C . VAL B 1 556 ? -1.581 -3.523 -22.656 1 98.81 556 VAL B C 1
ATOM 8931 O O . VAL B 1 556 ? -1.188 -3.092 -21.562 1 98.81 556 VAL B O 1
ATOM 8934 N N . LYS B 1 557 ? -2.029 -2.754 -23.578 1 98.44 557 LYS B N 1
ATOM 8935 C CA . LYS B 1 557 ? -2.02 -1.299 -23.469 1 98.44 557 LYS B CA 1
ATOM 8936 C C . LYS B 1 557 ? -3.062 -0.815 -22.469 1 98.44 557 LYS B C 1
ATOM 8938 O O . LYS B 1 557 ? -3.982 -1.556 -22.109 1 98.44 557 LYS B O 1
ATOM 8943 N N . ASN B 1 558 ? -2.857 0.428 -21.984 1 97 558 ASN B N 1
ATOM 8944 C CA . ASN B 1 558 ? -3.865 1.079 -21.156 1 97 558 ASN B CA 1
ATOM 8945 C C . ASN B 1 558 ? -5.176 1.274 -21.922 1 97 558 ASN B C 1
ATOM 8947 O O . ASN B 1 558 ? -5.18 1.373 -23.141 1 97 558 ASN B O 1
ATOM 8951 N N . GLY B 1 559 ? -6.223 1.133 -21.156 1 96.06 559 GLY B N 1
ATOM 8952 C CA . GLY B 1 559 ? -7.512 1.55 -21.688 1 96.06 559 GLY B CA 1
ATOM 8953 C C . GLY B 1 559 ? -7.852 2.992 -21.359 1 96.06 559 GLY B C 1
ATOM 8954 O O . GLY B 1 559 ? -6.992 3.873 -21.453 1 96.06 559 GLY B O 1
ATOM 8955 N N . GLU B 1 560 ? -9.148 3.18 -21.078 1 91.44 560 GLU B N 1
ATOM 8956 C CA . GLU B 1 560 ? -9.633 4.52 -20.75 1 91.44 560 GLU B CA 1
ATOM 8957 C C . GLU B 1 560 ? -9.938 4.648 -19.266 1 91.44 560 GLU B C 1
ATOM 8959 O O . GLU B 1 560 ? -10.555 3.762 -18.672 1 91.44 560 GLU B O 1
ATOM 8964 N N . GLY B 1 561 ? -9.438 5.773 -18.703 1 89.56 561 GLY B N 1
ATOM 8965 C CA . GLY B 1 561 ? -9.773 6.055 -17.312 1 89.56 561 GLY B CA 1
ATOM 8966 C C . GLY B 1 561 ? -8.844 5.379 -16.328 1 89.56 561 GLY B C 1
ATOM 8967 O O . GLY B 1 561 ? -7.984 4.586 -16.703 1 89.56 561 GLY B O 1
ATOM 8968 N N . PRO B 1 562 ? -9.039 5.699 -15.047 1 90.44 562 PRO B N 1
ATOM 8969 C CA . PRO B 1 562 ? -8.102 5.234 -14.023 1 90.44 562 PRO B CA 1
ATOM 8970 C C . PRO B 1 562 ? -8.203 3.732 -13.766 1 90.44 562 PRO B C 1
ATOM 8972 O O . PRO B 1 562 ? -7.227 3.109 -13.344 1 90.44 562 PRO B O 1
ATOM 8975 N N . LEU B 1 563 ? -9.336 3.088 -14.039 1 94.44 563 LEU B N 1
ATOM 8976 C CA . LEU B 1 563 ? -9.508 1.669 -13.75 1 94.44 563 LEU B CA 1
ATOM 8977 C C . LEU B 1 563 ? -8.977 0.811 -14.891 1 94.44 563 LEU B C 1
ATOM 8979 O O . LEU B 1 563 ? -8.977 -0.419 -14.805 1 94.44 563 LEU B O 1
ATOM 8983 N N . GLU B 1 564 ? -8.477 1.446 -15.961 1 96 564 GLU B N 1
ATOM 8984 C CA . GLU B 1 564 ? -7.934 0.731 -17.109 1 96 564 GLU B CA 1
ATOM 8985 C C . GLU B 1 564 ? -6.527 1.214 -17.453 1 96 564 GLU B C 1
ATOM 8987 O O . GLU B 1 564 ? -6.047 1.017 -18.562 1 96 564 GLU B O 1
ATOM 8992 N N . THR B 1 565 ? -5.938 1.894 -16.531 1 96.06 565 THR B N 1
ATOM 8993 C CA . THR B 1 565 ? -4.594 2.428 -16.719 1 96.06 565 THR B CA 1
ATOM 8994 C C . THR B 1 565 ? -3.668 1.982 -15.594 1 96.06 565 THR B C 1
ATOM 8996 O O . THR B 1 565 ? -3.959 2.205 -14.422 1 96.06 565 THR B O 1
ATOM 8999 N N . LEU B 1 566 ? -2.574 1.306 -15.992 1 97.19 566 LEU B N 1
ATOM 9000 C CA . LEU B 1 566 ? -1.603 0.867 -14.992 1 97.19 566 LEU B CA 1
ATOM 9001 C C . LEU B 1 566 ? -0.999 2.061 -14.266 1 97.19 566 LEU B C 1
ATOM 9003 O O . LEU B 1 566 ? -0.449 2.967 -14.891 1 97.19 566 LEU B O 1
ATOM 9007 N N . PRO B 1 567 ? -1.139 2.129 -12.93 1 95.62 567 PRO B N 1
ATOM 9008 C CA . PRO B 1 567 ? -0.561 3.227 -12.156 1 95.62 567 PRO B CA 1
ATOM 9009 C C . PRO B 1 567 ? 0.966 3.201 -12.141 1 95.62 567 PRO B C 1
ATOM 9011 O O . PRO B 1 567 ? 1.576 2.27 -12.672 1 95.62 567 PRO B O 1
ATOM 9014 N N . HIS B 1 568 ? 1.565 4.219 -11.578 1 95.19 568 HIS B N 1
ATOM 9015 C CA . HIS B 1 568 ? 3.01 4.316 -11.398 1 95.19 568 HIS B CA 1
ATOM 9016 C C . HIS B 1 568 ? 3.541 3.148 -10.578 1 95.19 568 HIS B C 1
ATOM 9018 O O . HIS B 1 568 ? 2.789 2.521 -9.82 1 95.19 568 HIS B O 1
ATOM 9024 N N . PRO B 1 569 ? 4.812 2.855 -10.703 1 96.44 569 PRO B N 1
ATOM 9025 C CA . PRO B 1 569 ? 5.402 1.826 -9.836 1 96.44 569 PRO B CA 1
ATOM 9026 C C . PRO B 1 569 ? 5.473 2.25 -8.375 1 96.44 569 PRO B C 1
ATOM 9028 O O . PRO B 1 569 ? 5.398 3.443 -8.07 1 96.44 569 PRO B O 1
ATOM 9031 N N . PRO B 1 570 ? 5.496 1.282 -7.48 1 96.5 570 PRO B N 1
ATOM 9032 C CA . PRO B 1 570 ? 5.777 1.649 -6.094 1 96.5 570 PRO B CA 1
ATOM 9033 C C . PRO B 1 570 ? 7.172 2.244 -5.91 1 96.5 570 PRO B C 1
ATOM 9035 O O . PRO B 1 570 ? 8.094 1.918 -6.668 1 96.5 570 PRO B O 1
ATOM 9038 N N . ALA B 1 571 ? 7.32 3.006 -4.875 1 95.44 571 ALA B N 1
ATOM 9039 C CA . ALA B 1 571 ? 8.562 3.752 -4.664 1 95.44 571 ALA B CA 1
ATOM 9040 C C . ALA B 1 571 ? 9.719 2.812 -4.344 1 95.44 571 ALA B C 1
ATOM 9042 O O . ALA B 1 571 ? 10.883 3.166 -4.535 1 95.44 571 ALA B O 1
ATOM 9043 N N . ASP B 1 572 ? 9.406 1.666 -3.812 1 96.69 572 ASP B N 1
ATOM 9044 C CA . ASP B 1 572 ? 10.477 0.756 -3.418 1 96.69 572 ASP B CA 1
ATOM 9045 C C . ASP B 1 572 ? 10.719 -0.305 -4.488 1 96.69 572 ASP B C 1
ATOM 9047 O O . ASP B 1 572 ? 11.305 -1.354 -4.211 1 96.69 572 ASP B O 1
ATOM 9051 N N . LEU B 1 573 ? 10.25 -0.137 -5.703 1 97.19 573 LEU B N 1
ATOM 9052 C CA . LEU B 1 573 ? 10.516 -1.067 -6.793 1 97.19 573 LEU B CA 1
ATOM 9053 C C . LEU B 1 573 ? 12.008 -1.377 -6.887 1 97.19 573 LEU B C 1
ATOM 9055 O O . LEU B 1 573 ? 12.836 -0.464 -6.895 1 97.19 573 LEU B O 1
ATOM 9059 N N . PRO B 1 574 ? 12.344 -2.646 -6.965 1 95.94 574 PRO B N 1
ATOM 9060 C CA . PRO B 1 574 ? 13.766 -2.998 -7.039 1 95.94 574 PRO B CA 1
ATOM 9061 C C . PRO B 1 574 ? 14.445 -2.441 -8.281 1 95.94 574 PRO B C 1
ATOM 9063 O O . PRO B 1 574 ? 13.867 -2.459 -9.375 1 95.94 574 PRO B O 1
ATOM 9066 N N . LYS B 1 575 ? 15.656 -1.975 -8.133 1 91.62 575 LYS B N 1
ATOM 9067 C CA . LYS B 1 575 ? 16.453 -1.472 -9.25 1 91.62 575 LYS B CA 1
ATOM 9068 C C . LYS B 1 575 ? 17.141 -2.613 -9.992 1 91.62 575 LYS B C 1
ATOM 9070 O O . LYS B 1 575 ? 17.578 -3.586 -9.375 1 91.62 575 LYS B O 1
ATOM 9075 N N . CYS B 1 576 ? 17.156 -2.465 -11.289 1 91.25 576 CYS B N 1
ATOM 9076 C CA . CYS B 1 576 ? 17.844 -3.459 -12.102 1 91.25 576 CYS B CA 1
ATOM 9077 C C . CYS B 1 576 ? 19.344 -3.182 -12.141 1 91.25 576 CYS B C 1
ATOM 9079 O O . CYS B 1 576 ? 19.766 -2.027 -12.094 1 91.25 576 CYS B O 1
#

Organism: Iris pallida (NCBI:txid29817)

pLDDT: mean 92.89, std 14.63, range [22.81, 98.94]

Sequence (1152 aa):
MSSSKLITLWKGLFFLFSYYASYCLAHPIEHWPVGGLTRFYDFKVQTTGITKLCKSKQIITINGKFPGPVITANEDDRIIVKVTNETPQNATIHWHGVMQRLTCWADGPVYVTQCPIRPGETYTYEFTMVGQRGTFFWHAHVSWLRATVHGALVVYPKRGVPYPFPHPYEEHILVLGEYFFRNAVKLERAVLASGGGAPRADAYIINAHPGPRYNCSATDVETIDVVPGKTYLLRLINAGLNNELFFSIANHKLTIVESDAEYTKPFTPERLMIAPGQTINVLVKADQPIGKYEMAVGPYMSAQNVPFQNISAVAHFQYSGASLTSLSQPAQLPAFNDNLAVKSHMDGLRSLNATYLPLEIDSNLFFTIGLNENQCNRKNPNRTCQAPNRGIFAAAMNNISFVRPSLSLLQAYYYDIQGYYTPNFPKKPLKIYDFVYGAPNNAPIDTSAMKGTKVTVLEFGTKVQLVLQDTGTITTENHPMHLHGYSFYVVGYGTGNYNPLNAKLNLVDPPYMNTFGVPVGGWAAIRFVANNPGVWFLHCHLDLHLSWGFSMAFIVKNGEGPLETLPHPPADLPKCMSSSKLITLWKGLFFLFSYYASYCLAHPIEHWPVGGLTRFYDFKVQTTGITKLCKSKQIITINGKFPGPVITANEDDRIIVKVTNETPQNATIHWHGVMQRLTCWADGPVYVTQCPIRPGETYTYEFTMVGQRGTFFWHAHVSWLRATVHGALVVYPKRGVPYPFPHPYEEHILVLGEYFFRNAVKLERAVLASGGGAPRADAYIINAHPGPRYNCSATDVETIDVVPGKTYLLRLINAGLNNELFFSIANHKLTIVESDAEYTKPFTPERLMIAPGQTINVLVKADQPIGKYEMAVGPYMSAQNVPFQNISAVAHFQYSGASLTSLSQPAQLPAFNDNLAVKSHMDGLRSLNATYLPLEIDSNLFFTIGLNENQCNRKNPNRTCQAPNRGIFAAAMNNISFVRPSLSLLQAYYYDIQGYYTPNFPKKPLKIYDFVYGAPNNAPIDTSAMKGTKVTVLEFGTKVQLVLQDTGTITTENHPMHLHGYSFYVVGYGTGNYNPLNAKLNLVDPPYMNTFGVPVGGWAAIRFVANNPGVWFLHCHLDLHLSWGFSMAFIVKNGEGPLETLPHPPADLPKC

Solvent-accessible surface area (backbone atoms only — not comparable to full-atom values): 58440 Å² total; per-residue (Å²): 138,82,79,76,81,79,78,79,76,81,75,77,75,76,73,75,74,74,75,72,74,72,69,77,68,68,82,61,77,84,66,78,57,62,61,34,50,72,42,80,48,80,41,35,35,29,77,32,79,48,75,57,63,82,40,76,49,76,42,57,17,32,71,71,26,67,53,20,67,72,46,72,49,37,32,26,17,26,40,38,35,42,37,35,24,68,32,91,54,68,39,37,54,20,49,47,76,46,46,38,72,59,21,40,71,40,43,21,39,54,28,37,34,29,32,46,32,41,55,75,32,56,40,70,37,49,45,48,34,70,86,40,39,35,49,42,33,35,28,31,36,42,84,42,38,27,57,40,24,28,27,44,28,41,24,37,57,42,90,94,51,75,69,98,54,85,80,53,75,48,75,45,80,40,43,30,35,45,37,63,88,60,53,43,57,60,46,48,53,52,30,61,55,18,13,33,73,71,78,49,49,74,35,32,23,39,56,71,15,38,3,54,79,42,71,72,17,70,80,41,49,40,72,45,82,38,56,77,73,39,37,31,33,40,39,36,31,27,52,21,45,76,52,29,29,32,52,35,42,33,95,49,66,48,31,34,40,29,37,42,34,27,62,29,42,76,34,69,50,94,40,45,65,46,37,26,73,32,26,41,30,27,42,35,61,36,78,65,79,75,31,36,22,21,34,31,37,38,49,41,49,61,49,77,94,63,72,65,52,86,65,47,13,32,31,35,48,28,28,62,87,35,61,90,80,53,71,62,42,73,40,73,73,75,63,41,62,46,60,64,45,46,49,54,37,59,70,57,52,25,26,68,72,52,86,79,65,74,85,68,70,74,40,81,35,35,37,35,33,41,43,24,27,24,73,53,85,62,81,62,43,89,60,33,15,48,23,97,61,51,6,22,54,32,14,17,42,49,50,30,14,35,44,86,46,86,50,18,50,31,56,30,59,75,68,67,48,82,85,64,59,42,80,68,43,71,55,46,50,88,69,92,65,49,38,38,87,52,33,55,56,53,58,27,76,61,22,54,56,46,77,41,40,40,23,40,75,40,56,45,62,39,23,34,34,41,33,42,30,34,22,26,33,68,51,40,38,60,42,33,37,31,40,50,50,34,61,30,31,47,27,29,68,46,70,41,69,82,42,85,89,72,59,68,66,45,88,71,35,30,30,48,28,27,51,48,64,32,37,56,30,2,15,29,31,34,35,42,63,40,73,56,28,40,53,30,47,35,29,38,42,31,52,66,45,37,76,31,10,21,35,44,34,36,35,26,39,55,51,74,62,60,89,28,35,51,55,75,72,58,23,25,44,47,67,104,142,82,81,80,77,79,80,76,77,79,77,76,75,76,72,77,75,73,74,73,74,73,69,76,66,69,82,61,76,84,66,79,56,60,61,35,49,74,42,80,48,80,39,35,35,29,77,31,80,46,76,57,61,82,41,74,48,74,43,57,17,32,72,69,27,66,53,20,67,73,45,72,48,37,33,26,17,25,41,38,37,40,37,35,24,69,32,92,53,68,39,37,53,19,50,48,74,46,47,37,70,60,22,40,69,39,44,20,40,55,29,37,33,29,30,46,33,41,55,75,32,56,40,69,38,48,44,47,34,71,86,40,40,37,48,43,31,35,26,32,37,41,83,42,40,29,59,40,24,28,26,46,28,40,25,39,57,43,91,92,50,75,70,99,53,84,81,53,76,49,76,46,80,40,44,31,34,44,37,64,90,58,52,43,56,59,46,48,53,50,31,61,56,19,12,32,75,70,79,48,48,74,36,31,22,40,56,71,14,37,3,55,79,41,71,72,16,71,79,41,49,41,74,46,81,37,56,77,72,40,38,31,34,40,39,37,31,26,52,20,45,76,53,32,29,31,50,35,40,33,96,50,68,48,31,33,41,28,36,43,35,28,63,29,42,76,33,69,51,95,40,46,66,47,37,26,72,31,27,40,30,27,43,34,62,36,77,65,80,76,32,34,21,21,34,31,37,37,49,44,48,62,50,78,95,62,72,65,51,84,65,47,13,34,30,34,48,28,28,63,86,35,60,90,81,53,72,62,40,73,40,72,74,74,62,41,61,47,59,65,47,47,50,52,36,58,71,56,52,26,26,68,70,50,87,81,65,76,83,68,69,74,40,81,36,36,36,35,33,40,42,25,28,24,74,53,87,60,78,63,45,90,59,32,15,49,22,96,61,50,7,22,54,31,15,16,41,50,51,30,15,36,44,86,46,86,50,17,47,31,57,29,59,75,68,68,48,81,86,62,60,44,79,70,43,71,56,46,50,89,70,90,67,50,38,38,87,52,34,55,57,53,58,27,79,59,22,51,54,46,76,41,37,42,23,39,76,39,57,45,60,38,24,34,34,41,34,42,29,34,21,26,33,69,50,41,37,61,42,31,36,30,41,50,51,35,62,29,32,48,29,29,66,46,69,41,70,83,42,86,89,72,58,67,67,44,90,70,36,30,29,49,28,26,51,47,64,30,37,56,29,1,15,29,33,35,36,43,63,40,71,56,27,40,53,30,49,34,30,38,42,30,49,66,45,36,76,31,10,21,34,43,34,35,35,25,39,56,52,74,61,60,90,28,34,50,55,76,71,58,22,25,42,48,67,105

Foldseek 3Di:
DPPDPPPPPPPPPPPPPPPPPPPPPLPQCPDQDDDFEEAEEEWEFDWEWDDDLNDIDIATETPNFFAHDEAEEAAFYKYKYKYFYQDQDWWWKAWFLQLQQLNLCQRTADLANFHTQHHGAMDMHIGTNHRFFFKTKMATNPAQSLQGYIGIYGYHYDPPDDDPDDDFPEEEEKEKEFAAPDHRRVQRVQCQQQLADHAAGPAIDISNAQDCQRHPRPPRAAEDEDEAFGKYKYKYAYSYFAFKKKKDKPPKWWWWQDKARAGWDTDTAPIDIDGHSIITITMIHRHDPAEKIKIWMATQWQWPPHDYDGGIGIHIHHYPVYDPPGDYDYTDHDDNNPQVSVVRNQVGTWHPDPPSQDPDAQEEFEKEWEKFWAADPDPPLVRRQPYPVSTGIFIDILLEFEDRFPHHPQVCVVVVPPDGEAQPDDRHRPDDDFFAPDAQAPPPPPRHGHYGAYEHEAEAFGKYKYKYFYGCNHFWDWFWKFKGSDKWFFQFKDATDDDPVPTHGHRGTGDTHRIDIHRTRMMIMIIDTLQRATKMKIAGSNNSNVSSRGIHIYGYAADDDDSRHNDDRDPSGDDD/DDDPPPPPPPPPPPPPPPPPPPPPPLPFCPDQDDDFEEAEEEWEFDWEWDDDLNDIDIATETPNFFAHDEAEEAAFYKYKYKYFYQDQDWWWKAWFLQLQQLNLCQRTADLANFHTQHHGGMDMHIGTNHRFFFKTKMATNPAQSLQGYIGIYGYHYDPPDDDPDDDFPEEEEKEKEFAAPDHRRVQRVQCQQQLADHAAGPAIDISNAQDCQGHPRPPRAAEDEDEAFTKYKYKYAYSYFAFKKKKDKPPKWWWWQDKARAGWDTDTAPIDIAGHSIITITMIHRHDPAEKIKIWMATQWQWPPDDYDGGIGIHIHHYPVYDPPGDYDYTDHDDNNPQVSVVRNQVGTWHPDPPSQDPDAQEEFEKEWEKFWAADPDPPLVRRQPYPVSTGIFIDILLEFEDRFPHHPQVCVVVVPPDGEAQPDDRHRPDDDFFAPDAQAPPPPPRHGHYGAYEHEAEAFGKYKYKYFYGCNHFWDWFWKFKGSDWWFFQFKDATDDDPVPTHGHRDTGHTHRIDIHRTNMMIMIIDTLQRATKMKIAGSNNSNVSSRGIHIYGYAADDDDSRHNDDRDPSGDDD